Protein 3D9W (pdb70)

Radius of gyration: 33.36 Å; Cα contacts (8 Å, |Δi|>4): 2548; chains: 4; bounding box: 76×68×88 Å

Structure (mmCIF, N/CA/C/O backbone):
data_3D9W
#
_entry.id   3D9W
#
_cell.length_a   61.340
_cell.length_b   140.920
_cell.length_c   74.850
_cell.angle_alpha   90.000
_cell.angle_beta   101.830
_cell.angle_gamma   90.000
#
_symmetry.space_group_name_H-M   'P 1 21 1'
#
loop_
_entity.id
_entity.type
_entity.pdbx_description
1 polymer 'Putative acetyltransferase'
2 water water
#
loop_
_atom_site.group_PDB
_atom_site.id
_atom_site.type_symbol
_atom_site.label_atom_id
_atom_site.label_alt_id
_atom_site.label_comp_id
_atom_site.label_asym_id
_atom_site.label_entity_id
_atom_site.label_seq_id
_atom_site.pdbx_PDB_ins_code
_atom_site.Cartn_x
_atom_site.Cartn_y
_atom_site.Cartn_z
_atom_site.occupancy
_atom_site.B_iso_or_equiv
_atom_site.auth_seq_id
_atom_site.auth_comp_id
_atom_site.auth_asym_id
_atom_site.auth_atom_id
_atom_site.pdbx_PDB_model_num
ATOM 1 N N . PRO A 1 4 ? -25.226 -52.134 -9.102 1.00 44.41 4 PRO A N 1
ATOM 2 C CA . PRO A 1 4 ? -25.107 -51.661 -10.512 1.00 43.96 4 PRO A CA 1
ATOM 3 C C . PRO A 1 4 ? -25.138 -52.845 -11.468 1.00 43.48 4 PRO A C 1
ATOM 4 O O . PRO A 1 4 ? -25.243 -54.004 -11.045 1.00 44.14 4 PRO A O 1
ATOM 8 N N . ASP A 1 5 ? -25.034 -52.564 -12.759 1.00 42.41 5 ASP A N 1
ATOM 9 C CA . ASP A 1 5 ? -25.057 -53.645 -13.716 1.00 41.88 5 ASP A CA 1
ATOM 10 C C . ASP A 1 5 ? -23.800 -53.715 -14.570 1.00 41.21 5 ASP A C 1
ATOM 11 O O . ASP A 1 5 ? -23.536 -54.741 -15.209 1.00 42.51 5 ASP A O 1
ATOM 16 N N . ASP A 1 6 ? -23.022 -52.637 -14.597 1.00 38.77 6 ASP A N 1
ATOM 17 C CA . ASP A 1 6 ? -21.792 -52.656 -15.376 1.00 37.04 6 ASP A CA 1
ATOM 18 C C . ASP A 1 6 ? -20.987 -53.895 -14.940 1.00 35.08 6 ASP A C 1
ATOM 19 O O . ASP A 1 6 ? -20.806 -54.137 -13.742 1.00 36.10 6 ASP A O 1
ATOM 24 N N . PRO A 1 7 ? -20.504 -54.697 -15.905 1.00 32.59 7 PRO A N 1
ATOM 25 C CA . PRO A 1 7 ? -19.726 -55.906 -15.610 1.00 31.02 7 PRO A CA 1
ATOM 26 C C . PRO A 1 7 ? -18.531 -55.633 -14.705 1.00 30.11 7 PRO A C 1
ATOM 27 O O . PRO A 1 7 ? -17.948 -56.548 -14.127 1.00 29.07 7 PRO A O 1
ATOM 31 N N . ALA A 1 8 ? -18.177 -54.360 -14.589 1.00 29.04 8 ALA A N 1
ATOM 32 C CA . ALA A 1 8 ? -17.072 -53.955 -13.749 1.00 27.97 8 ALA A CA 1
ATOM 33 C C . ALA A 1 8 ? -17.380 -54.282 -12.287 1.00 27.71 8 ALA A C 1
ATOM 34 O O . ALA A 1 8 ? -16.478 -54.561 -11.494 1.00 29.26 8 ALA A O 1
ATOM 36 N N . TYR A 1 9 ? -18.654 -54.266 -11.925 1.00 26.54 9 TYR A N 1
ATOM 37 C CA . TYR A 1 9 ? -19.015 -54.537 -10.546 1.00 26.69 9 TYR A CA 1
ATOM 38 C C . TYR A 1 9 ? -19.267 -56.003 -10.255 1.00 26.35 9 TYR A C 1
ATOM 39 O O . TYR A 1 9 ? -19.738 -56.349 -9.167 1.00 25.32 9 TYR A O 1
ATOM 48 N N . HIS A 1 10 ? -18.945 -56.865 -11.210 1.00 26.32 10 HIS A N 1
ATOM 49 C CA . HIS A 1 10 ? -19.176 -58.293 -11.028 1.00 26.26 10 HIS A CA 1
ATOM 50 C C . HIS A 1 10 ? -17.918 -59.132 -11.219 1.00 25.90 10 HIS A C 1
ATOM 51 O O . HIS A 1 10 ? -16.811 -58.595 -11.201 1.00 26.80 10 HIS A O 1
ATOM 58 N N . TRP A 1 11 ? -18.057 -60.436 -11.418 1.00 25.07 11 TRP A N 1
ATOM 59 C CA . TRP A 1 11 ? -16.851 -61.243 -11.516 1.00 24.93 11 TRP A CA 1
ATOM 60 C C . TRP A 1 11 ? -16.600 -62.070 -12.763 1.00 26.19 11 TRP A C 1
ATOM 61 O O . TRP A 1 11 ? -16.009 -63.147 -12.681 1.00 25.15 11 TRP A O 1
ATOM 72 N N . ASN A 1 12 ? -17.032 -61.550 -13.912 1.00 26.82 12 ASN A N 1
ATOM 73 C CA . ASN A 1 12 ? -16.863 -62.224 -15.196 1.00 27.04 12 ASN A CA 1
ATOM 74 C C . ASN A 1 12 ? -17.107 -63.725 -15.135 1.00 26.97 12 ASN A C 1
ATOM 75 O O . ASN A 1 12 ? -16.268 -64.501 -15.589 1.00 28.30 12 ASN A O 1
ATOM 80 N N . GLY A 1 13 ? -18.244 -64.136 -14.581 1.00 26.00 13 GLY A N 1
ATOM 81 C CA . GLY A 1 13 ? -18.550 -65.552 -14.491 1.00 26.21 13 GLY A CA 1
ATOM 82 C C . GLY A 1 13 ? -18.688 -66.213 -15.855 1.00 27.15 13 GLY A C 1
ATOM 83 O O . GLY A 1 13 ? -18.386 -67.400 -16.025 1.00 26.94 13 GLY A O 1
ATOM 84 N N . ALA A 1 14 ? -19.142 -65.447 -16.841 1.00 27.30 14 ALA A N 1
ATOM 85 C CA . ALA A 1 14 ? -19.312 -65.980 -18.185 1.00 27.30 14 ALA A CA 1
ATOM 86 C C . ALA A 1 14 ? -18.038 -66.649 -18.687 1.00 28.11 14 ALA A C 1
ATOM 87 O O . ALA A 1 14 ? -18.052 -67.817 -19.069 1.00 30.97 14 ALA A O 1
ATOM 89 N N . GLU A 1 15 ? -16.937 -65.907 -18.673 1.00 27.46 15 GLU A N 1
ATOM 90 C CA . GLU A 1 15 ? -15.649 -66.401 -19.150 1.00 27.11 15 GLU A CA 1
ATOM 91 C C . GLU A 1 15 ? -15.104 -67.637 -18.456 1.00 26.44 15 GLU A C 1
ATOM 92 O O . GLU A 1 15 ? -14.025 -68.103 -18.807 1.00 26.66 15 GLU A O 1
ATOM 98 N N . LEU A 1 16 ? -15.836 -68.163 -17.478 1.00 26.42 16 LEU A N 1
ATOM 99 C CA . LEU A 1 16 ? -15.395 -69.344 -16.721 1.00 25.29 16 LEU A CA 1
ATOM 100 C C . LEU A 1 16 ? -15.901 -70.660 -17.291 1.00 25.33 16 LEU A C 1
ATOM 101 O O . LEU A 1 16 ? -17.058 -70.776 -17.690 1.00 26.04 16 LEU A O 1
ATOM 106 N N . ASP A 1 17 ? -15.029 -71.657 -17.342 1.00 26.21 17 ASP A N 1
ATOM 107 C CA . ASP A 1 17 ? -15.452 -72.967 -17.817 1.00 26.77 17 ASP A CA 1
ATOM 108 C C . ASP A 1 17 ? -15.922 -73.638 -16.537 1.00 26.73 17 ASP A C 1
ATOM 109 O O . ASP A 1 17 ? -15.148 -74.308 -15.854 1.00 26.51 17 ASP A O 1
ATOM 114 N N . LEU A 1 18 ? -17.192 -73.439 -16.208 1.00 26.30 18 LEU A N 1
ATOM 115 C CA . LEU A 1 18 ? -17.740 -73.985 -14.984 1.00 25.81 18 LEU A CA 1
ATOM 116 C C . LEU A 1 18 ? -17.446 -75.465 -14.786 1.00 26.48 18 LEU A C 1
ATOM 117 O O . LEU A 1 18 ? -17.074 -75.901 -13.688 1.00 27.11 18 LEU A O 1
ATOM 122 N N . ASP A 1 19 ? -17.593 -76.242 -15.845 1.00 26.22 19 ASP A N 1
ATOM 123 C CA . ASP A 1 19 ? -17.376 -77.678 -15.738 1.00 26.32 19 ASP A CA 1
ATOM 124 C C . ASP A 1 19 ? -15.919 -78.085 -15.549 1.00 24.31 19 ASP A C 1
ATOM 125 O O . ASP A 1 19 ? -15.621 -79.019 -14.812 1.00 22.07 19 ASP A O 1
ATOM 130 N N . ALA A 1 20 ? -15.005 -77.384 -16.198 1.00 22.54 20 ALA A N 1
ATOM 131 C CA . ALA A 1 20 ? -13.604 -77.706 -16.012 1.00 22.51 20 ALA A CA 1
ATOM 132 C C . ALA A 1 20 ? -13.302 -77.461 -14.531 1.00 23.42 20 ALA A C 1
ATOM 133 O O . ALA A 1 20 ? -12.758 -78.318 -13.839 1.00 24.16 20 ALA A O 1
ATOM 135 N N . TYR A 1 21 ? -13.684 -76.282 -14.052 1.00 22.55 21 TYR A N 1
ATOM 136 C CA . TYR A 1 21 ? -13.463 -75.891 -12.668 1.00 22.68 21 TYR A CA 1
ATOM 137 C C . TYR A 1 21 ? -14.059 -76.857 -11.641 1.00 23.41 21 TYR A C 1
ATOM 138 O O . TYR A 1 21 ? -13.338 -77.394 -10.796 1.00 23.90 21 TYR A O 1
ATOM 147 N N . LEU A 1 22 ? -15.370 -77.063 -11.698 1.00 22.95 22 LEU A N 1
ATOM 148 C CA . LEU A 1 22 ? -16.037 -77.951 -10.748 1.00 23.12 22 LEU A CA 1
ATOM 149 C C . LEU A 1 22 ? -15.431 -79.353 -10.756 1.00 23.44 22 LEU A C 1
ATOM 150 O O . LEU A 1 22 ? -15.364 -80.027 -9.716 1.00 22.36 22 LEU A O 1
ATOM 155 N N . ALA A 1 23 ? -14.977 -79.774 -11.933 1.00 22.50 23 ALA A N 1
ATOM 156 C CA . ALA A 1 23 ? -14.362 -81.081 -12.093 1.00 22.50 23 ALA A CA 1
ATOM 157 C C . ALA A 1 23 ? -13.012 -81.081 -11.404 1.00 22.32 23 ALA A C 1
ATOM 158 O O . ALA A 1 23 ? -12.634 -82.038 -10.740 1.00 22.80 23 ALA A O 1
ATOM 160 N N . ARG A 1 24 ? -12.293 -79.983 -11.556 1.00 23.15 24 ARG A N 1
ATOM 161 C CA . ARG A 1 24 ? -10.973 -79.859 -10.973 1.00 24.38 24 ARG A CA 1
ATOM 162 C C . ARG A 1 24 ? -10.952 -79.864 -9.445 1.00 24.85 24 ARG A C 1
ATOM 163 O O . ARG A 1 24 ? -10.019 -80.396 -8.851 1.00 25.16 24 ARG A O 1
ATOM 171 N N . ILE A 1 25 ? -11.958 -79.272 -8.804 1.00 24.83 25 ILE A N 1
ATOM 172 C CA . ILE A 1 25 ? -11.987 -79.242 -7.342 1.00 24.31 25 ILE A CA 1
ATOM 173 C C . ILE A 1 25 ? -12.755 -80.418 -6.781 1.00 24.95 25 ILE A C 1
ATOM 174 O O . ILE A 1 25 ? -12.725 -80.677 -5.580 1.00 25.47 25 ILE A O 1
ATOM 179 N N . GLY A 1 26 ? -13.453 -81.126 -7.660 1.00 25.66 26 GLY A N 1
ATOM 180 C CA . GLY A 1 26 ? -14.204 -82.293 -7.232 1.00 25.52 26 GLY A CA 1
ATOM 181 C C . GLY A 1 26 ? -15.597 -82.019 -6.708 1.00 25.97 26 GLY A C 1
ATOM 182 O O . GLY A 1 26 ? -16.077 -82.706 -5.810 1.00 25.73 26 GLY A O 1
ATOM 183 N N . PHE A 1 27 ? -16.260 -81.012 -7.256 1.00 26.76 27 PHE A N 1
ATOM 184 C CA . PHE A 1 27 ? -17.604 -80.716 -6.801 1.00 27.00 27 PHE A CA 1
ATOM 185 C C . PHE A 1 27 ? -18.511 -81.887 -7.183 1.00 27.53 27 PHE A C 1
ATOM 186 O O . PHE A 1 27 ? -18.263 -82.575 -8.171 1.00 28.16 27 PHE A O 1
ATOM 194 N N . ALA A 1 28 ? -19.561 -82.127 -6.411 1.00 27.42 28 ALA A N 1
ATOM 195 C CA . ALA A 1 28 ? -20.447 -83.230 -6.742 1.00 27.94 28 ALA A CA 1
ATOM 196 C C . ALA A 1 28 ? -21.885 -83.018 -6.279 1.00 28.14 28 ALA A C 1
ATOM 197 O O . ALA A 1 28 ? -22.727 -83.917 -6.394 1.00 28.21 28 ALA A O 1
ATOM 199 N N . GLY A 1 29 ? -22.170 -81.827 -5.768 1.00 27.93 29 GLY A N 1
ATOM 200 C CA . GLY A 1 29 ? -23.511 -81.546 -5.289 1.00 28.42 29 GLY A CA 1
ATOM 201 C C . GLY A 1 29 ? -24.414 -80.842 -6.285 1.00 29.17 29 GLY A C 1
ATOM 202 O O . GLY A 1 29 ? -24.065 -80.680 -7.453 1.00 28.56 29 GLY A O 1
ATOM 203 N N . GLU A 1 30 ? -25.587 -80.426 -5.809 1.00 30.66 30 GLU A N 1
ATOM 204 C CA . GLU A 1 30 ? -26.571 -79.728 -6.633 1.00 31.48 30 GLU A CA 1
ATOM 205 C C . GLU A 1 30 ? -26.046 -78.381 -7.100 1.00 30.78 30 GLU A C 1
ATOM 206 O O . GLU A 1 30 ? -25.538 -77.596 -6.295 1.00 30.02 30 GLU A O 1
ATOM 212 N N . ARG A 1 31 ? -26.202 -78.110 -8.396 1.00 30.55 31 ARG A N 1
ATOM 213 C CA . ARG A 1 31 ? -25.727 -76.864 -8.981 1.00 29.71 31 ARG A CA 1
ATOM 214 C C . ARG A 1 31 ? -26.612 -75.645 -8.805 1.00 30.35 31 ARG A C 1
ATOM 215 O O . ARG A 1 31 ? -26.965 -74.984 -9.776 1.00 31.37 31 ARG A O 1
ATOM 223 N N . ALA A 1 32 ? -26.956 -75.332 -7.564 1.00 31.49 32 ALA A N 1
ATOM 224 C CA . ALA A 1 32 ? -27.790 -74.173 -7.279 1.00 31.33 32 ALA A CA 1
ATOM 225 C C . ALA A 1 32 ? -27.133 -73.389 -6.152 1.00 31.70 32 ALA A C 1
ATOM 226 O O . ALA A 1 32 ? -26.269 -73.918 -5.437 1.00 31.64 32 ALA A O 1
ATOM 228 N N . PRO A 1 33 ? -27.534 -72.116 -5.978 1.00 31.05 33 PRO A N 1
ATOM 229 C CA . PRO A 1 33 ? -27.013 -71.217 -4.943 1.00 30.94 33 PRO A CA 1
ATOM 230 C C . PRO A 1 33 ? -27.535 -71.483 -3.533 1.00 31.21 33 PRO A C 1
ATOM 231 O O . PRO A 1 33 ? -28.084 -70.585 -2.890 1.00 31.66 33 PRO A O 1
ATOM 235 N N . THR A 1 34 ? -27.348 -72.709 -3.055 1.00 31.11 34 THR A N 1
ATOM 236 C CA . THR A 1 34 ? -27.793 -73.099 -1.721 1.00 31.55 34 THR A CA 1
ATOM 237 C C . THR A 1 34 ? -26.607 -73.145 -0.757 1.00 31.90 34 THR A C 1
ATOM 238 O O . THR A 1 34 ? -25.462 -73.375 -1.174 1.00 32.96 34 THR A O 1
ATOM 242 N N . LEU A 1 35 ? -26.876 -72.905 0.526 1.00 31.08 35 LEU A N 1
ATOM 243 C CA . LEU A 1 35 ? -25.820 -72.928 1.536 1.00 29.67 35 LEU A CA 1
ATOM 244 C C . LEU A 1 35 ? -25.093 -74.267 1.487 1.00 28.68 35 LEU A C 1
ATOM 245 O O . LEU A 1 35 ? -23.898 -74.337 1.787 1.00 28.73 35 LEU A O 1
ATOM 250 N N . ALA A 1 36 ? -25.818 -75.322 1.114 1.00 26.97 36 ALA A N 1
ATOM 251 C CA . ALA A 1 36 ? -25.235 -76.657 1.027 1.00 25.73 36 ALA A CA 1
ATOM 252 C C . ALA A 1 36 ? -24.143 -76.675 -0.035 1.00 25.81 36 ALA A C 1
ATOM 253 O O . ALA A 1 36 ? -23.077 -77.264 0.161 1.00 26.28 36 ALA A O 1
ATOM 255 N N . THR A 1 37 ? -24.412 -76.019 -1.157 1.00 25.43 37 THR A N 1
ATOM 256 C CA . THR A 1 37 ? -23.451 -75.936 -2.245 1.00 25.66 37 THR A CA 1
ATOM 257 C C . THR A 1 37 ? -22.249 -75.081 -1.833 1.00 25.54 37 THR A C 1
ATOM 258 O O . THR A 1 37 ? -21.097 -75.470 -2.038 1.00 25.08 37 THR A O 1
ATOM 262 N N . LEU A 1 38 ? -22.521 -73.917 -1.247 1.00 25.13 38 LEU A N 1
ATOM 263 C CA . LEU A 1 38 ? -21.448 -73.023 -0.822 1.00 22.53 38 LEU A CA 1
ATOM 264 C C . LEU A 1 38 ? -20.517 -73.714 0.149 1.00 21.95 38 LEU A C 1
ATOM 265 O O . LEU A 1 38 ? -19.307 -73.556 0.069 1.00 23.38 38 LEU A O 1
ATOM 270 N N . ARG A 1 39 ? -21.079 -74.480 1.072 1.00 22.04 39 ARG A N 1
ATOM 271 C CA . ARG A 1 39 ? -20.258 -75.186 2.043 1.00 22.85 39 ARG A CA 1
ATOM 272 C C . ARG A 1 39 ? -19.375 -76.233 1.380 1.00 22.74 39 ARG A C 1
ATOM 273 O O . ARG A 1 39 ? -18.349 -76.608 1.934 1.00 21.48 39 ARG A O 1
ATOM 281 N N . GLU A 1 40 ? -19.764 -76.700 0.193 1.00 23.35 40 GLU A N 1
ATOM 282 C CA . GLU A 1 40 ? -18.950 -77.696 -0.506 1.00 23.19 40 GLU A CA 1
ATOM 283 C C . GLU A 1 40 ? -17.969 -77.036 -1.463 1.00 21.77 40 GLU A C 1
ATOM 284 O O . GLU A 1 40 ? -16.856 -77.510 -1.647 1.00 19.88 40 GLU A O 1
ATOM 290 N N . LEU A 1 41 ? -18.392 -75.941 -2.077 1.00 21.85 41 LEU A N 1
ATOM 291 C CA . LEU A 1 41 ? -17.530 -75.225 -2.993 1.00 23.05 41 LEU A CA 1
ATOM 292 C C . LEU A 1 41 ? -16.276 -74.809 -2.240 1.00 23.13 41 LEU A C 1
ATOM 293 O O . LEU A 1 41 ? -15.159 -75.062 -2.688 1.00 24.23 41 LEU A O 1
ATOM 298 N N . VAL A 1 42 ? -16.468 -74.190 -1.080 1.00 22.10 42 VAL A N 1
ATOM 299 C CA . VAL A 1 42 ? -15.354 -73.737 -0.258 1.00 21.98 42 VAL A CA 1
ATOM 300 C C . VAL A 1 42 ? -14.420 -74.866 0.163 1.00 23.12 42 VAL A C 1
ATOM 301 O O . VAL A 1 42 ? -13.194 -74.736 0.121 1.00 23.24 42 VAL A O 1
ATOM 305 N N . TYR A 1 43 ? -15.009 -75.976 0.572 1.00 23.40 43 TYR A N 1
ATOM 306 C CA . TYR A 1 43 ? -14.247 -77.129 1.009 1.00 24.11 43 TYR A CA 1
ATOM 307 C C . TYR A 1 43 ? -13.407 -77.741 -0.120 1.00 24.39 43 TYR A C 1
ATOM 308 O O . TYR A 1 43 ? -12.200 -77.949 0.029 1.00 23.78 43 TYR A O 1
ATOM 317 N N . ARG A 1 44 ? -14.046 -78.019 -1.251 1.00 24.49 44 ARG A N 1
ATOM 318 C CA . ARG A 1 44 ? -13.361 -78.616 -2.394 1.00 24.52 44 ARG A CA 1
ATOM 319 C C . ARG A 1 44 ? -12.183 -77.777 -2.865 1.00 24.37 44 ARG A C 1
ATOM 320 O O . ARG A 1 44 ? -11.088 -78.295 -3.072 1.00 23.27 44 ARG A O 1
ATOM 328 N N . HIS A 1 45 ? -12.431 -76.479 -3.039 1.00 24.08 45 HIS A N 1
ATOM 329 C CA . HIS A 1 45 ? -11.420 -75.529 -3.503 1.00 23.52 45 HIS A CA 1
ATOM 330 C C . HIS A 1 45 ? -10.258 -75.395 -2.532 1.00 22.22 45 HIS A C 1
ATOM 331 O O . HIS A 1 45 ? -9.105 -75.570 -2.910 1.00 24.12 45 HIS A O 1
ATOM 338 N N . THR A 1 46 ? -10.553 -75.083 -1.281 1.00 20.80 46 THR A N 1
ATOM 339 C CA . THR A 1 46 ? -9.489 -74.919 -0.307 1.00 18.92 46 THR A CA 1
ATOM 340 C C . THR A 1 46 ? -8.647 -76.161 -0.123 1.00 18.52 46 THR A C 1
ATOM 341 O O . THR A 1 46 ? -7.478 -76.059 0.228 1.00 19.26 46 THR A O 1
ATOM 345 N N . THR A 1 47 ? -9.227 -77.335 -0.362 1.00 18.09 47 THR A N 1
ATOM 346 C CA . THR A 1 47 ? -8.478 -78.585 -0.183 1.00 17.41 47 THR A CA 1
ATOM 347 C C . THR A 1 47 ? -7.951 -79.183 -1.478 1.00 16.18 47 THR A C 1
ATOM 348 O O . THR A 1 47 ? -7.286 -80.217 -1.465 1.00 14.42 47 THR A O 1
ATOM 352 N N . ALA A 1 48 ? -8.236 -78.517 -2.591 1.00 15.72 48 ALA A N 1
ATOM 353 C CA . ALA A 1 48 ? -7.794 -78.991 -3.889 1.00 15.96 48 ALA A CA 1
ATOM 354 C C . ALA A 1 48 ? -6.703 -78.121 -4.512 1.00 18.41 48 ALA A C 1
ATOM 355 O O . ALA A 1 48 ? -5.688 -78.640 -4.987 1.00 18.79 48 ALA A O 1
ATOM 357 N N . ILE A 1 49 ? -6.906 -76.804 -4.500 1.00 18.34 49 ILE A N 1
ATOM 358 C CA . ILE A 1 49 ? -5.959 -75.872 -5.116 1.00 18.82 49 ILE A CA 1
ATOM 359 C C . ILE A 1 49 ? -4.735 -75.523 -4.272 1.00 19.06 49 ILE A C 1
ATOM 360 O O . ILE A 1 49 ? -4.873 -75.147 -3.112 1.00 19.96 49 ILE A O 1
ATOM 365 N N . PRO A 1 50 ? -3.519 -75.654 -4.841 1.00 18.05 50 PRO A N 1
ATOM 366 C CA . PRO A 1 50 ? -2.294 -75.328 -4.104 1.00 18.35 50 PRO A CA 1
ATOM 367 C C . PRO A 1 50 ? -2.121 -73.809 -3.927 1.00 18.56 50 PRO A C 1
ATOM 368 O O . PRO A 1 50 ? -2.739 -73.011 -4.629 1.00 19.12 50 PRO A O 1
ATOM 372 N N . PHE A 1 51 ? -1.280 -73.416 -2.983 1.00 18.00 51 PHE A N 1
ATOM 373 C CA . PHE A 1 51 ? -1.012 -72.006 -2.753 1.00 18.16 51 PHE A CA 1
ATOM 374 C C . PHE A 1 51 ? 0.451 -71.733 -3.105 1.00 19.05 51 PHE A C 1
ATOM 375 O O . PHE A 1 51 ? 1.342 -72.462 -2.680 1.00 19.07 51 PHE A O 1
ATOM 383 N N . GLU A 1 52 ? 0.705 -70.684 -3.879 1.00 19.54 52 GLU A N 1
ATOM 384 C CA . GLU A 1 52 ? 2.075 -70.389 -4.268 1.00 21.02 52 GLU A CA 1
ATOM 385 C C . GLU A 1 52 ? 2.267 -68.989 -4.816 1.00 21.44 52 GLU A C 1
ATOM 386 O O . GLU A 1 52 ? 1.330 -68.379 -5.326 1.00 21.14 52 GLU A O 1
ATOM 392 N N . ASN A 1 53 ? 3.504 -68.510 -4.722 1.00 21.58 53 ASN A N 1
ATOM 393 C CA . ASN A 1 53 ? 3.889 -67.188 -5.199 1.00 23.64 53 ASN A CA 1
ATOM 394 C C . ASN A 1 53 ? 5.045 -67.359 -6.169 1.00 25.47 53 ASN A C 1
ATOM 395 O O . ASN A 1 53 ? 5.812 -66.427 -6.405 1.00 26.90 53 ASN A O 1
ATOM 400 N N . LEU A 1 54 ? 5.159 -68.550 -6.744 1.00 26.81 54 LEU A N 1
ATOM 401 C CA . LEU A 1 54 ? 6.257 -68.845 -7.652 1.00 28.07 54 LEU A CA 1
ATOM 402 C C . LEU A 1 54 ? 6.465 -67.901 -8.844 1.00 29.45 54 LEU A C 1
ATOM 403 O O . LEU A 1 54 ? 7.607 -67.544 -9.148 1.00 30.94 54 LEU A O 1
ATOM 408 N N . GLU A 1 55 ? 5.397 -67.486 -9.520 1.00 29.09 55 GLU A N 1
ATOM 409 C CA . GLU A 1 55 ? 5.568 -66.580 -10.654 1.00 28.59 55 GLU A CA 1
ATOM 410 C C . GLU A 1 55 ? 6.306 -65.335 -10.218 1.00 28.08 55 GLU A C 1
ATOM 411 O O . GLU A 1 55 ? 7.251 -64.906 -10.876 1.00 27.57 55 GLU A O 1
ATOM 417 N N . ALA A 1 56 ? 5.866 -64.767 -9.098 1.00 27.34 56 ALA A N 1
ATOM 418 C CA . ALA A 1 56 ? 6.476 -63.565 -8.536 1.00 26.90 56 ALA A CA 1
ATOM 419 C C . ALA A 1 56 ? 7.955 -63.784 -8.187 1.00 25.66 56 ALA A C 1
ATOM 420 O O . ALA A 1 56 ? 8.786 -62.898 -8.376 1.00 26.06 56 ALA A O 1
ATOM 422 N N . VAL A 1 57 ? 8.282 -64.966 -7.684 1.00 24.00 57 VAL A N 1
ATOM 423 C CA . VAL A 1 57 ? 9.657 -65.260 -7.323 1.00 23.43 57 VAL A CA 1
ATOM 424 C C . VAL A 1 57 ? 10.508 -65.473 -8.557 1.00 24.28 57 VAL A C 1
ATOM 425 O O . VAL A 1 57 ? 11.721 -65.293 -8.524 1.00 25.21 57 VAL A O 1
ATOM 429 N N . LEU A 1 58 ? 9.875 -65.870 -9.650 1.00 23.76 58 LEU A N 1
ATOM 430 C CA . LEU A 1 58 ? 10.611 -66.100 -10.880 1.00 22.70 58 LEU A CA 1
ATOM 431 C C . LEU A 1 58 ? 10.736 -64.810 -11.685 1.00 22.73 58 LEU A C 1
ATOM 432 O O . LEU A 1 58 ? 11.225 -64.821 -12.812 1.00 21.56 58 LEU A O 1
ATOM 437 N N . GLY A 1 59 ? 10.298 -63.702 -11.090 1.00 23.20 59 GLY A N 1
ATOM 438 C CA . GLY A 1 59 ? 10.377 -62.413 -11.757 1.00 23.15 59 GLY A CA 1
ATOM 439 C C . GLY A 1 59 ? 9.287 -62.175 -12.784 1.00 22.96 59 GLY A C 1
ATOM 440 O O . GLY A 1 59 ? 9.288 -61.167 -13.494 1.00 22.27 59 GLY A O 1
ATOM 441 N N . ARG A 1 60 ? 8.347 -63.104 -12.859 1.00 23.21 60 ARG A N 1
ATOM 442 C CA . ARG A 1 60 ? 7.261 -62.989 -13.807 1.00 23.96 60 ARG A CA 1
ATOM 443 C C . ARG A 1 60 ? 6.017 -62.348 -13.185 1.00 25.58 60 ARG A C 1
ATOM 444 O O . ARG A 1 60 ? 5.854 -62.302 -11.964 1.00 24.69 60 ARG A O 1
ATOM 452 N N . PRO A 1 61 ? 5.132 -61.818 -14.034 1.00 27.12 61 PRO A N 1
ATOM 453 C CA . PRO A 1 61 ? 3.891 -61.165 -13.618 1.00 28.05 61 PRO A CA 1
ATOM 454 C C . PRO A 1 61 ? 2.792 -62.149 -13.226 1.00 28.46 61 PRO A C 1
ATOM 455 O O . PRO A 1 61 ? 2.790 -63.298 -13.668 1.00 28.91 61 PRO A O 1
ATOM 459 N N . VAL A 1 62 ? 1.861 -61.681 -12.400 1.00 28.12 62 VAL A N 1
ATOM 460 C CA . VAL A 1 62 ? 0.743 -62.497 -11.948 1.00 28.17 62 VAL A CA 1
ATOM 461 C C . VAL A 1 62 ? -0.512 -61.875 -12.525 1.00 27.67 62 VAL A C 1
ATOM 462 O O . VAL A 1 62 ? -0.904 -60.795 -12.107 1.00 28.29 62 VAL A O 1
ATOM 466 N N . ARG A 1 63 ? -1.148 -62.541 -13.480 1.00 27.96 63 ARG A N 1
ATOM 467 C CA . ARG A 1 63 ? -2.352 -61.976 -14.072 1.00 29.43 63 ARG A CA 1
ATOM 468 C C . ARG A 1 63 ? -3.647 -62.531 -13.473 1.00 28.57 63 ARG A C 1
ATOM 469 O O . ARG A 1 63 ? -3.744 -63.724 -13.163 1.00 27.59 63 ARG A O 1
ATOM 477 N N . LEU A 1 64 ? -4.636 -61.650 -13.312 1.00 26.98 64 LEU A N 1
ATOM 478 C CA . LEU A 1 64 ? -5.912 -62.035 -12.727 1.00 25.02 64 LEU A CA 1
ATOM 479 C C . LEU A 1 64 ? -7.071 -62.238 -13.699 1.00 24.49 64 LEU A C 1
ATOM 480 O O . LEU A 1 64 ? -8.214 -62.400 -13.266 1.00 24.68 64 LEU A O 1
ATOM 485 N N . ASP A 1 65 ? -6.803 -62.223 -15.002 1.00 23.10 65 ASP A N 1
ATOM 486 C CA . ASP A 1 65 ? -7.880 -62.467 -15.954 1.00 22.02 65 ASP A CA 1
ATOM 487 C C . ASP A 1 65 ? -8.203 -63.942 -15.848 1.00 22.31 65 ASP A C 1
ATOM 488 O O . ASP A 1 65 ? -7.327 -64.749 -15.570 1.00 21.57 65 ASP A O 1
ATOM 493 N N . LEU A 1 66 ? -9.463 -64.295 -16.058 1.00 24.61 66 LEU A N 1
ATOM 494 C CA . LEU A 1 66 ? -9.880 -65.686 -15.964 1.00 24.46 66 LEU A CA 1
ATOM 495 C C . LEU A 1 66 ? -9.142 -66.600 -16.928 1.00 23.45 66 LEU A C 1
ATOM 496 O O . LEU A 1 66 ? -8.914 -67.768 -16.633 1.00 24.48 66 LEU A O 1
ATOM 501 N N . ALA A 1 67 ? -8.765 -66.077 -18.082 1.00 23.13 67 ALA A N 1
ATOM 502 C CA . ALA A 1 67 ? -8.043 -66.890 -19.042 1.00 24.31 67 ALA A CA 1
ATOM 503 C C . ALA A 1 67 ? -6.857 -67.538 -18.336 1.00 25.29 67 ALA A C 1
ATOM 504 O O . ALA A 1 67 ? -6.796 -68.756 -18.196 1.00 27.32 67 ALA A O 1
ATOM 506 N N . THR A 1 68 ? -5.923 -66.720 -17.872 1.00 25.80 68 THR A N 1
ATOM 507 C CA . THR A 1 68 ? -4.753 -67.244 -17.190 1.00 26.38 68 THR A CA 1
ATOM 508 C C . THR A 1 68 ? -5.119 -68.066 -15.954 1.00 26.50 68 THR A C 1
ATOM 509 O O . THR A 1 68 ? -4.652 -69.197 -15.791 1.00 27.13 68 THR A O 1
ATOM 513 N N . LEU A 1 69 ? -5.955 -67.501 -15.086 1.00 26.13 69 LEU A N 1
ATOM 514 C CA . LEU A 1 69 ? -6.367 -68.191 -13.869 1.00 25.51 69 LEU A CA 1
ATOM 515 C C . LEU A 1 69 ? -6.854 -69.611 -14.130 1.00 27.09 69 LEU A C 1
ATOM 516 O O . LEU A 1 69 ? -6.661 -70.495 -13.297 1.00 29.42 69 LEU A O 1
ATOM 521 N N . GLN A 1 70 ? -7.487 -69.833 -15.278 1.00 26.01 70 GLN A N 1
ATOM 522 C CA . GLN A 1 70 ? -7.984 -71.159 -15.604 1.00 25.20 70 GLN A CA 1
ATOM 523 C C . GLN A 1 70 ? -6.917 -72.073 -16.181 1.00 24.63 70 GLN A C 1
ATOM 524 O O . GLN A 1 70 ? -6.922 -73.268 -15.915 1.00 25.07 70 GLN A O 1
ATOM 530 N N . ASP A 1 71 ? -6.005 -71.528 -16.975 1.00 24.65 71 ASP A N 1
ATOM 531 C CA . ASP A 1 71 ? -4.961 -72.368 -17.560 1.00 27.61 71 ASP A CA 1
ATOM 532 C C . ASP A 1 71 ? -3.925 -72.778 -16.511 1.00 27.12 71 ASP A C 1
ATOM 533 O O . ASP A 1 71 ? -3.264 -73.813 -16.642 1.00 27.47 71 ASP A O 1
ATOM 538 N N . LYS A 1 72 ? -3.810 -71.963 -15.465 1.00 26.29 72 LYS A N 1
ATOM 539 C CA . LYS A 1 72 ? -2.861 -72.187 -14.382 1.00 24.68 72 LYS A CA 1
ATOM 540 C C . LYS A 1 72 ? -3.429 -73.041 -13.241 1.00 25.26 72 LYS A C 1
ATOM 541 O O . LYS A 1 72 ? -2.846 -74.063 -12.864 1.00 25.60 72 LYS A O 1
ATOM 547 N N . LEU A 1 73 ? -4.578 -72.626 -12.710 1.00 24.53 73 LEU A N 1
ATOM 548 C CA . LEU A 1 73 ? -5.209 -73.320 -11.588 1.00 23.11 73 LEU A CA 1
ATOM 549 C C . LEU A 1 73 ? -6.127 -74.491 -11.907 1.00 23.84 73 LEU A C 1
ATOM 550 O O . LEU A 1 73 ? -6.348 -75.347 -11.049 1.00 23.99 73 LEU A O 1
ATOM 555 N N . VAL A 1 74 ? -6.667 -74.535 -13.123 1.00 24.17 74 VAL A N 1
ATOM 556 C CA . VAL A 1 74 ? -7.570 -75.620 -13.506 1.00 23.28 74 VAL A CA 1
ATOM 557 C C . VAL A 1 74 ? -6.955 -76.591 -14.507 1.00 23.05 74 VAL A C 1
ATOM 558 O O . VAL A 1 74 ? -7.290 -77.774 -14.503 1.00 23.71 74 VAL A O 1
ATOM 562 N N . HIS A 1 75 ? -6.052 -76.111 -15.355 1.00 22.57 75 HIS A N 1
ATOM 563 C CA . HIS A 1 75 ? -5.450 -76.986 -16.360 1.00 23.15 75 HIS A CA 1
ATOM 564 C C . HIS A 1 75 ? -3.969 -77.265 -16.199 1.00 22.33 75 HIS A C 1
ATOM 565 O O . HIS A 1 75 ? -3.342 -77.792 -17.114 1.00 23.64 75 HIS A O 1
ATOM 572 N N . SER A 1 76 ? -3.403 -76.906 -15.056 1.00 21.61 76 SER A N 1
ATOM 573 C CA . SER A 1 76 ? -1.989 -77.148 -14.816 1.00 22.48 76 SER A CA 1
ATOM 574 C C . SER A 1 76 ? -1.781 -77.490 -13.365 1.00 23.16 76 SER A C 1
ATOM 575 O O . SER A 1 76 ? -2.670 -77.294 -12.536 1.00 24.16 76 SER A O 1
ATOM 578 N N . ARG A 1 77 ? -0.599 -78.007 -13.059 1.00 23.84 77 ARG A N 1
ATOM 579 C CA . ARG A 1 77 ? -0.262 -78.356 -11.693 1.00 23.39 77 ARG A CA 1
ATOM 580 C C . ARG A 1 77 ? 0.425 -77.154 -11.115 1.00 22.83 77 ARG A C 1
ATOM 581 O O . ARG A 1 77 ? 1.631 -77.142 -10.920 1.00 22.30 77 ARG A O 1
ATOM 589 N N . ARG A 1 78 ? -0.367 -76.123 -10.870 1.00 22.34 78 ARG A N 1
ATOM 590 C CA . ARG A 1 78 ? 0.133 -74.886 -10.316 1.00 21.79 78 ARG A CA 1
ATOM 591 C C . ARG A 1 78 ? -0.965 -74.304 -9.462 1.00 22.96 78 ARG A C 1
ATOM 592 O O . ARG A 1 78 ? -2.142 -74.621 -9.647 1.00 23.59 78 ARG A O 1
ATOM 600 N N . GLY A 1 79 ? -0.572 -73.460 -8.519 1.00 23.89 79 GLY A N 1
ATOM 601 C CA . GLY A 1 79 ? -1.533 -72.830 -7.640 1.00 24.83 79 GLY A CA 1
ATOM 602 C C . GLY A 1 79 ? -1.418 -71.329 -7.786 1.00 25.54 79 GLY A C 1
ATOM 603 O O . GLY A 1 79 ? -0.864 -70.849 -8.771 1.00 26.62 79 GLY A O 1
ATOM 604 N N . GLY A 1 80 ? -1.950 -70.595 -6.812 1.00 26.04 80 GLY A N 1
ATOM 605 C CA . GLY A 1 80 ? -1.890 -69.145 -6.828 1.00 25.89 80 GLY A CA 1
ATOM 606 C C . GLY A 1 80 ? -2.106 -68.641 -5.417 1.00 26.00 80 GLY A C 1
ATOM 607 O O . GLY A 1 80 ? -2.304 -69.443 -4.510 1.00 26.25 80 GLY A O 1
ATOM 608 N N . TYR A 1 81 ? -2.046 -67.332 -5.204 1.00 26.03 81 TYR A N 1
ATOM 609 C CA . TYR A 1 81 ? -2.285 -66.824 -3.865 1.00 27.06 81 TYR A CA 1
ATOM 610 C C . TYR A 1 81 ? -3.692 -66.240 -3.748 1.00 27.24 81 TYR A C 1
ATOM 611 O O . TYR A 1 81 ? -4.532 -66.483 -4.612 1.00 26.95 81 TYR A O 1
ATOM 620 N N . CYS A 1 82 ? -3.950 -65.479 -2.689 1.00 27.76 82 CYS A N 1
ATOM 621 C CA . CYS A 1 82 ? -5.275 -64.917 -2.448 1.00 27.98 82 CYS A CA 1
ATOM 622 C C . CYS A 1 82 ? -6.061 -64.382 -3.653 1.00 26.60 82 CYS A C 1
ATOM 623 O O . CYS A 1 82 ? -7.139 -64.884 -3.964 1.00 25.98 82 CYS A O 1
ATOM 626 N N . TYR A 1 83 ? -5.536 -63.370 -4.331 1.00 25.54 83 TYR A N 1
ATOM 627 C CA . TYR A 1 83 ? -6.234 -62.789 -5.476 1.00 24.14 83 TYR A CA 1
ATOM 628 C C . TYR A 1 83 ? -6.547 -63.797 -6.583 1.00 23.04 83 TYR A C 1
ATOM 629 O O . TYR A 1 83 ? -7.661 -63.849 -7.093 1.00 22.35 83 TYR A O 1
ATOM 638 N N . GLU A 1 84 ? -5.557 -64.589 -6.960 1.00 21.96 84 GLU A N 1
ATOM 639 C CA . GLU A 1 84 ? -5.750 -65.580 -8.003 1.00 22.48 84 GLU A CA 1
ATOM 640 C C . GLU A 1 84 ? -6.866 -66.529 -7.594 1.00 21.98 84 GLU A C 1
ATOM 641 O O . GLU A 1 84 ? -7.786 -66.804 -8.361 1.00 21.66 84 GLU A O 1
ATOM 647 N N . ASN A 1 85 ? -6.779 -67.021 -6.366 1.00 22.50 85 ASN A N 1
ATOM 648 C CA . ASN A 1 85 ? -7.769 -67.944 -5.837 1.00 21.71 85 ASN A CA 1
ATOM 649 C C . ASN A 1 85 ? -9.160 -67.342 -5.709 1.00 22.43 85 ASN A C 1
ATOM 650 O O . ASN A 1 85 ? -10.138 -67.935 -6.156 1.00 23.95 85 ASN A O 1
ATOM 655 N N . ALA A 1 86 ? -9.256 -66.168 -5.099 1.00 21.79 86 ALA A N 1
ATOM 656 C CA . ALA A 1 86 ? -10.552 -65.531 -4.917 1.00 20.91 86 ALA A CA 1
ATOM 657 C C . ALA A 1 86 ? -11.195 -65.150 -6.245 1.00 20.82 86 ALA A C 1
ATOM 658 O O . ALA A 1 86 ? -12.410 -65.278 -6.415 1.00 20.64 86 ALA A O 1
ATOM 660 N N . GLY A 1 87 ? -10.372 -64.690 -7.183 1.00 20.60 87 GLY A N 1
ATOM 661 C CA . GLY A 1 87 ? -10.873 -64.284 -8.486 1.00 20.25 87 GLY A CA 1
ATOM 662 C C . GLY A 1 87 ? -11.568 -65.402 -9.233 1.00 20.35 87 GLY A C 1
ATOM 663 O O . GLY A 1 87 ? -12.592 -65.202 -9.897 1.00 19.47 87 GLY A O 1
ATOM 664 N N . LEU A 1 88 ? -11.001 -66.593 -9.118 1.00 20.63 88 LEU A N 1
ATOM 665 C CA . LEU A 1 88 ? -11.560 -67.759 -9.778 1.00 22.31 88 LEU A CA 1
ATOM 666 C C . LEU A 1 88 ? -12.811 -68.206 -9.038 1.00 22.02 88 LEU A C 1
ATOM 667 O O . LEU A 1 88 ? -13.841 -68.494 -9.653 1.00 21.98 88 LEU A O 1
ATOM 672 N N . PHE A 1 89 ? -12.718 -68.251 -7.712 1.00 21.44 89 PHE A N 1
ATOM 673 C CA . PHE A 1 89 ? -13.842 -68.666 -6.878 1.00 21.09 89 PHE A CA 1
ATOM 674 C C . PHE A 1 89 ? -15.044 -67.742 -7.062 1.00 20.38 89 PHE A C 1
ATOM 675 O O . PHE A 1 89 ? -16.185 -68.193 -7.080 1.00 19.41 89 PHE A O 1
ATOM 683 N N . ALA A 1 90 ? -14.790 -66.448 -7.205 1.00 20.62 90 ALA A N 1
ATOM 684 C CA . ALA A 1 90 ? -15.882 -65.498 -7.391 1.00 21.25 90 ALA A CA 1
ATOM 685 C C . ALA A 1 90 ? -16.643 -65.784 -8.694 1.00 21.25 90 ALA A C 1
ATOM 686 O O . ALA A 1 90 ? -17.877 -65.777 -8.720 1.00 20.97 90 ALA A O 1
ATOM 688 N N . ALA A 1 91 ? -15.898 -66.034 -9.768 1.00 20.04 91 ALA A N 1
ATOM 689 C CA . ALA A 1 91 ? -16.496 -66.339 -11.063 1.00 19.96 91 ALA A CA 1
ATOM 690 C C . ALA A 1 91 ? -17.454 -67.525 -10.943 1.00 20.43 91 ALA A C 1
ATOM 691 O O . ALA A 1 91 ? -18.587 -67.461 -11.413 1.00 21.72 91 ALA A O 1
ATOM 693 N N . ALA A 1 92 ? -17.002 -68.599 -10.304 1.00 19.55 92 ALA A N 1
ATOM 694 C CA . ALA A 1 92 ? -17.831 -69.780 -10.122 1.00 19.62 92 ALA A CA 1
ATOM 695 C C . ALA A 1 92 ? -19.074 -69.454 -9.304 1.00 20.70 92 ALA A C 1
ATOM 696 O O . ALA A 1 92 ? -20.190 -69.803 -9.684 1.00 20.37 92 ALA A O 1
ATOM 698 N N . LEU A 1 93 ? -18.871 -68.784 -8.175 1.00 22.46 93 LEU A N 1
ATOM 699 C CA . LEU A 1 93 ? -19.971 -68.400 -7.296 1.00 23.11 93 LEU A CA 1
ATOM 700 C C . LEU A 1 93 ? -21.041 -67.676 -8.086 1.00 23.84 93 LEU A C 1
ATOM 701 O O . LEU A 1 93 ? -22.210 -68.041 -8.040 1.00 25.29 93 LEU A O 1
ATOM 706 N N . GLU A 1 94 ? -20.632 -66.645 -8.812 1.00 24.66 94 GLU A N 1
ATOM 707 C CA . GLU A 1 94 ? -21.556 -65.863 -9.619 1.00 25.58 94 GLU A CA 1
ATOM 708 C C . GLU A 1 94 ? -22.316 -66.795 -10.562 1.00 26.12 94 GLU A C 1
ATOM 709 O O . GLU A 1 94 ? -23.551 -66.839 -10.572 1.00 25.14 94 GLU A O 1
ATOM 715 N N . ARG A 1 95 ? -21.556 -67.549 -11.347 1.00 25.58 95 ARG A N 1
ATOM 716 C CA . ARG A 1 95 ? -22.131 -68.490 -12.287 1.00 24.98 95 ARG A CA 1
ATOM 717 C C . ARG A 1 95 ? -23.265 -69.319 -11.698 1.00 24.17 95 ARG A C 1
ATOM 718 O O . ARG A 1 95 ? -24.307 -69.476 -12.326 1.00 22.40 95 ARG A O 1
ATOM 726 N N . LEU A 1 96 ? -23.062 -69.839 -10.490 1.00 23.98 96 LEU A N 1
ATOM 727 C CA . LEU A 1 96 ? -24.068 -70.665 -9.841 1.00 23.29 96 LEU A CA 1
ATOM 728 C C . LEU A 1 96 ? -25.243 -69.874 -9.273 1.00 24.06 96 LEU A C 1
ATOM 729 O O . LEU A 1 96 ? -26.124 -70.443 -8.630 1.00 24.32 96 LEU A O 1
ATOM 734 N N . GLY A 1 97 ? -25.263 -68.566 -9.517 1.00 24.24 97 GLY A N 1
ATOM 735 C CA . GLY A 1 97 ? -26.361 -67.744 -9.032 1.00 23.18 97 GLY A CA 1
ATOM 736 C C . GLY A 1 97 ? -26.229 -67.254 -7.602 1.00 23.02 97 GLY A C 1
ATOM 737 O O . GLY A 1 97 ? -27.223 -66.974 -6.935 1.00 24.12 97 GLY A O 1
ATOM 738 N N . PHE A 1 98 ? -25.001 -67.148 -7.123 1.00 22.06 98 PHE A N 1
ATOM 739 C CA . PHE A 1 98 ? -24.760 -66.673 -5.771 1.00 21.94 98 PHE A CA 1
ATOM 740 C C . PHE A 1 98 ? -24.650 -65.159 -5.740 1.00 21.87 98 PHE A C 1
ATOM 741 O O . PHE A 1 98 ? -24.422 -64.516 -6.765 1.00 21.09 98 PHE A O 1
ATOM 749 N N . GLY A 1 99 ? -24.817 -64.601 -4.547 1.00 22.44 99 GLY A N 1
ATOM 750 C CA . GLY A 1 99 ? -24.690 -63.169 -4.366 1.00 22.85 99 GLY A CA 1
ATOM 751 C C . GLY A 1 99 ? -23.245 -62.960 -3.975 1.00 23.51 99 GLY A C 1
ATOM 752 O O . GLY A 1 99 ? -22.817 -63.426 -2.917 1.00 23.35 99 GLY A O 1
ATOM 753 N N . VAL A 1 100 ? -22.487 -62.269 -4.821 1.00 23.88 100 VAL A N 1
ATOM 754 C CA . VAL A 1 100 ? -21.076 -62.047 -4.545 1.00 23.95 100 VAL A CA 1
ATOM 755 C C . VAL A 1 100 ? -20.649 -60.593 -4.525 1.00 24.29 100 VAL A C 1
ATOM 756 O O . VAL A 1 100 ? -20.898 -59.836 -5.466 1.00 24.70 100 VAL A O 1
ATOM 760 N N . THR A 1 101 ? -19.990 -60.229 -3.429 1.00 23.93 101 THR A N 1
ATOM 761 C CA . THR A 1 101 ? -19.496 -58.875 -3.201 1.00 23.36 101 THR A CA 1
ATOM 762 C C . THR A 1 101 ? -18.135 -59.036 -2.518 1.00 21.21 101 THR A C 1
ATOM 763 O O . THR A 1 101 ? -17.942 -59.949 -1.729 1.00 21.51 101 THR A O 1
ATOM 767 N N . GLY A 1 102 ? -17.185 -58.164 -2.817 1.00 20.89 102 GLY A N 1
ATOM 768 C CA . GLY A 1 102 ? -15.874 -58.334 -2.225 1.00 21.87 102 GLY A CA 1
ATOM 769 C C . GLY A 1 102 ? -15.455 -57.450 -1.078 1.00 21.73 102 GLY A C 1
ATOM 770 O O . GLY A 1 102 ? -16.007 -56.383 -0.855 1.00 22.40 102 GLY A O 1
ATOM 771 N N . HIS A 1 103 ? -14.456 -57.929 -0.347 1.00 21.89 103 HIS A N 1
ATOM 772 C CA . HIS A 1 103 ? -13.872 -57.223 0.790 1.00 21.95 103 HIS A CA 1
ATOM 773 C C . HIS A 1 103 ? -12.363 -57.454 0.770 1.00 21.35 103 HIS A C 1
ATOM 774 O O . HIS A 1 103 ? -11.863 -58.350 0.089 1.00 20.82 103 HIS A O 1
ATOM 781 N N . THR A 1 104 ? -11.640 -56.633 1.517 1.00 20.89 104 THR A N 1
ATOM 782 C CA . THR A 1 104 ? -10.196 -56.754 1.597 1.00 19.99 104 THR A CA 1
ATOM 783 C C . THR A 1 104 ? -9.786 -56.691 3.050 1.00 19.18 104 THR A C 1
ATOM 784 O O . THR A 1 104 ? -10.291 -55.880 3.821 1.00 18.38 104 THR A O 1
ATOM 788 N N . GLY A 1 105 ? -8.859 -57.556 3.423 1.00 19.36 105 GLY A N 1
ATOM 789 C CA . GLY A 1 105 ? -8.407 -57.571 4.791 1.00 18.57 105 GLY A CA 1
ATOM 790 C C . GLY A 1 105 ? -6.927 -57.306 4.904 1.00 18.77 105 GLY A C 1
ATOM 791 O O . GLY A 1 105 ? -6.203 -57.311 3.905 1.00 19.12 105 GLY A O 1
ATOM 792 N N . ARG A 1 106 ? -6.490 -57.059 6.136 1.00 18.68 106 ARG A N 1
ATOM 793 C CA . ARG A 1 106 ? -5.088 -56.808 6.444 1.00 16.83 106 ARG A CA 1
ATOM 794 C C . ARG A 1 106 ? -4.607 -57.988 7.274 1.00 17.07 106 ARG A C 1
ATOM 795 O O . ARG A 1 106 ? -5.084 -58.207 8.387 1.00 17.18 106 ARG A O 1
ATOM 803 N N . VAL A 1 107 ? -3.677 -58.760 6.737 1.00 16.73 107 VAL A N 1
ATOM 804 C CA . VAL A 1 107 ? -3.166 -59.876 7.494 1.00 18.07 107 VAL A CA 1
ATOM 805 C C . VAL A 1 107 ? -2.299 -59.305 8.602 1.00 19.98 107 VAL A C 1
ATOM 806 O O . VAL A 1 107 ? -1.610 -58.308 8.422 1.00 19.58 107 VAL A O 1
ATOM 810 N N . THR A 1 108 ? -2.355 -59.935 9.761 1.00 22.44 108 THR A N 1
ATOM 811 C CA . THR A 1 108 ? -1.591 -59.483 10.903 1.00 24.68 108 THR A CA 1
ATOM 812 C C . THR A 1 108 ? -0.793 -60.646 11.458 1.00 26.47 108 THR A C 1
ATOM 813 O O . THR A 1 108 ? 0.386 -60.507 11.767 1.00 27.40 108 THR A O 1
ATOM 817 N N . MET A 1 109 ? -1.443 -61.798 11.577 1.00 28.63 109 MET A N 1
ATOM 818 C CA . MET A 1 109 ? -0.786 -62.992 12.097 1.00 30.49 109 MET A CA 1
ATOM 819 C C . MET A 1 109 ? -0.011 -62.706 13.370 1.00 31.54 109 MET A C 1
ATOM 820 O O . MET A 1 109 ? 1.162 -63.044 13.473 1.00 32.72 109 MET A O 1
ATOM 825 N N . GLY A 1 110 ? -0.663 -62.072 14.333 1.00 32.32 110 GLY A N 1
ATOM 826 C CA . GLY A 1 110 ? 0.002 -61.779 15.586 1.00 34.36 110 GLY A CA 1
ATOM 827 C C . GLY A 1 110 ? 0.922 -60.575 15.550 1.00 35.81 110 GLY A C 1
ATOM 828 O O . GLY A 1 110 ? 1.257 -60.011 16.593 1.00 36.47 110 GLY A O 1
ATOM 829 N N . ALA A 1 111 ? 1.353 -60.177 14.362 1.00 36.81 111 ALA A N 1
ATOM 830 C CA . ALA A 1 111 ? 2.227 -59.016 14.265 1.00 37.98 111 ALA A CA 1
ATOM 831 C C . ALA A 1 111 ? 1.512 -57.760 14.799 1.00 38.12 111 ALA A C 1
ATOM 832 O O . ALA A 1 111 ? 0.474 -57.848 15.469 1.00 38.28 111 ALA A O 1
ATOM 834 N N . GLY A 1 112 ? 2.064 -56.593 14.497 1.00 37.28 112 GLY A N 1
ATOM 835 C CA . GLY A 1 112 ? 1.463 -55.365 14.973 1.00 36.70 112 GLY A CA 1
ATOM 836 C C . GLY A 1 112 ? 1.389 -54.368 13.845 1.00 37.45 112 GLY A C 1
ATOM 837 O O . GLY A 1 112 ? 1.145 -54.741 12.694 1.00 38.87 112 GLY A O 1
ATOM 838 N N . GLY A 1 113 ? 1.606 -53.097 14.160 1.00 36.66 113 GLY A N 1
ATOM 839 C CA . GLY A 1 113 ? 1.544 -52.075 13.134 1.00 35.43 113 GLY A CA 1
ATOM 840 C C . GLY A 1 113 ? 0.302 -52.211 12.268 1.00 34.11 113 GLY A C 1
ATOM 841 O O . GLY A 1 113 ? -0.716 -52.791 12.676 1.00 34.35 113 GLY A O 1
ATOM 842 N N . LEU A 1 114 ? 0.388 -51.679 11.060 1.00 31.45 114 LEU A N 1
ATOM 843 C CA . LEU A 1 114 ? -0.727 -51.729 10.140 1.00 30.17 114 LEU A CA 1
ATOM 844 C C . LEU A 1 114 ? -0.211 -52.247 8.803 1.00 29.71 114 LEU A C 1
ATOM 845 O O . LEU A 1 114 ? 0.540 -51.559 8.107 1.00 30.23 114 LEU A O 1
ATOM 850 N N . ARG A 1 115 ? -0.595 -53.468 8.450 1.00 29.63 115 ARG A N 1
ATOM 851 C CA . ARG A 1 115 ? -0.154 -54.040 7.193 1.00 29.11 115 ARG A CA 1
ATOM 852 C C . ARG A 1 115 ? -1.107 -53.657 6.076 1.00 28.04 115 ARG A C 1
ATOM 853 O O . ARG A 1 115 ? -2.219 -53.204 6.317 1.00 28.69 115 ARG A O 1
ATOM 861 N N . PRO A 1 116 ? -0.678 -53.831 4.830 1.00 26.07 116 PRO A N 1
ATOM 862 C CA . PRO A 1 116 ? -1.502 -53.499 3.669 1.00 25.52 116 PRO A CA 1
ATOM 863 C C . PRO A 1 116 ? -2.805 -54.281 3.597 1.00 26.03 116 PRO A C 1
ATOM 864 O O . PRO A 1 116 ? -2.870 -55.426 4.036 1.00 26.22 116 PRO A O 1
ATOM 868 N N . ALA A 1 117 ? -3.842 -53.663 3.041 1.00 25.94 117 ALA A N 1
ATOM 869 C CA . ALA A 1 117 ? -5.117 -54.353 2.870 1.00 25.80 117 ALA A CA 1
ATOM 870 C C . ALA A 1 117 ? -5.009 -54.988 1.483 1.00 25.07 117 ALA A C 1
ATOM 871 O O . ALA A 1 117 ? -5.422 -54.400 0.478 1.00 26.46 117 ALA A O 1
ATOM 873 N N . THR A 1 118 ? -4.436 -56.188 1.436 1.00 22.42 118 THR A N 1
ATOM 874 C CA . THR A 1 118 ? -4.233 -56.881 0.176 1.00 20.89 118 THR A CA 1
ATOM 875 C C . THR A 1 118 ? -4.637 -58.348 0.219 1.00 21.15 118 THR A C 1
ATOM 876 O O . THR A 1 118 ? -4.109 -59.173 -0.531 1.00 21.13 118 THR A O 1
ATOM 880 N N . HIS A 1 119 ? -5.577 -58.676 1.100 1.00 20.69 119 HIS A N 1
ATOM 881 C CA . HIS A 1 119 ? -6.037 -60.053 1.213 1.00 20.41 119 HIS A CA 1
ATOM 882 C C . HIS A 1 119 ? -7.499 -60.219 0.780 1.00 21.68 119 HIS A C 1
ATOM 883 O O . HIS A 1 119 ? -8.425 -59.883 1.521 1.00 22.20 119 HIS A O 1
ATOM 890 N N . ALA A 1 120 ? -7.688 -60.765 -0.418 1.00 20.79 120 ALA A N 1
ATOM 891 C CA . ALA A 1 120 ? -9.011 -60.959 -0.986 1.00 20.73 120 ALA A CA 1
ATOM 892 C C . ALA A 1 120 ? -9.959 -61.796 -0.135 1.00 20.91 120 ALA A C 1
ATOM 893 O O . ALA A 1 120 ? -9.621 -62.897 0.307 1.00 22.66 120 ALA A O 1
ATOM 895 N N . LEU A 1 121 ? -11.152 -61.261 0.092 1.00 19.96 121 LEU A N 1
ATOM 896 C CA . LEU A 1 121 ? -12.175 -61.951 0.868 1.00 20.18 121 LEU A CA 1
ATOM 897 C C . LEU A 1 121 ? -13.479 -61.829 0.114 1.00 19.91 121 LEU A C 1
ATOM 898 O O . LEU A 1 121 ? -13.682 -60.869 -0.624 1.00 20.92 121 LEU A O 1
ATOM 903 N N . LEU A 1 122 ? -14.361 -62.805 0.288 1.00 19.03 122 LEU A N 1
ATOM 904 C CA . LEU A 1 122 ? -15.644 -62.781 -0.391 1.00 18.63 122 LEU A CA 1
ATOM 905 C C . LEU A 1 122 ? -16.830 -62.850 0.577 1.00 19.47 122 LEU A C 1
ATOM 906 O O . LEU A 1 122 ? -16.918 -63.755 1.409 1.00 17.09 122 LEU A O 1
ATOM 911 N N . ARG A 1 123 ? -17.722 -61.865 0.464 1.00 21.12 123 ARG A N 1
ATOM 912 C CA . ARG A 1 123 ? -18.949 -61.768 1.264 1.00 22.95 123 ARG A CA 1
ATOM 913 C C . ARG A 1 123 ? -20.000 -62.421 0.355 1.00 24.24 123 ARG A C 1
ATOM 914 O O . ARG A 1 123 ? -20.315 -61.901 -0.725 1.00 24.14 123 ARG A O 1
ATOM 922 N N . VAL A 1 124 ? -20.539 -63.557 0.793 1.00 24.56 124 VAL A N 1
ATOM 923 C CA . VAL A 1 124 ? -21.498 -64.313 -0.012 1.00 25.63 124 VAL A CA 1
ATOM 924 C C . VAL A 1 124 ? -22.902 -64.487 0.581 1.00 26.09 124 VAL A C 1
ATOM 925 O O . VAL A 1 124 ? -23.067 -64.653 1.793 1.00 25.48 124 VAL A O 1
ATOM 929 N N . THR A 1 125 ? -23.907 -64.474 -0.295 1.00 27.00 125 THR A N 1
ATOM 930 C CA . THR A 1 125 ? -25.308 -64.642 0.105 1.00 26.75 125 THR A CA 1
ATOM 931 C C . THR A 1 125 ? -25.981 -65.772 -0.686 1.00 27.48 125 THR A C 1
ATOM 932 O O . THR A 1 125 ? -25.902 -65.810 -1.913 1.00 25.53 125 THR A O 1
ATOM 936 N N . THR A 1 126 ? -26.643 -66.688 0.019 1.00 29.09 126 THR A N 1
ATOM 937 C CA . THR A 1 126 ? -27.305 -67.800 -0.648 1.00 31.56 126 THR A CA 1
ATOM 938 C C . THR A 1 126 ? -28.762 -67.485 -0.948 1.00 33.48 126 THR A C 1
ATOM 939 O O . THR A 1 126 ? -29.247 -66.388 -0.662 1.00 33.57 126 THR A O 1
ATOM 943 N N . ALA A 1 127 ? -29.459 -68.463 -1.520 1.00 35.63 127 ALA A N 1
ATOM 944 C CA . ALA A 1 127 ? -30.860 -68.299 -1.894 1.00 38.01 127 ALA A CA 1
ATOM 945 C C . ALA A 1 127 ? -31.827 -68.858 -0.847 1.00 40.11 127 ALA A C 1
ATOM 946 O O . ALA A 1 127 ? -33.048 -68.810 -1.029 1.00 41.18 127 ALA A O 1
ATOM 948 N N . ASP A 1 128 ? -31.281 -69.371 0.252 1.00 41.35 128 ASP A N 1
ATOM 949 C CA . ASP A 1 128 ? -32.093 -69.954 1.310 1.00 41.66 128 ASP A CA 1
ATOM 950 C C . ASP A 1 128 ? -32.534 -68.918 2.338 1.00 41.51 128 ASP A C 1
ATOM 951 O O . ASP A 1 128 ? -33.639 -68.999 2.886 1.00 42.42 128 ASP A O 1
ATOM 956 N N . ASP A 1 129 ? -31.676 -67.942 2.604 1.00 40.51 129 ASP A N 1
ATOM 957 C CA . ASP A 1 129 ? -32.008 -66.921 3.582 1.00 39.46 129 ASP A CA 1
ATOM 958 C C . ASP A 1 129 ? -31.130 -65.688 3.435 1.00 37.97 129 ASP A C 1
ATOM 959 O O . ASP A 1 129 ? -30.368 -65.568 2.474 1.00 38.81 129 ASP A O 1
ATOM 964 N N . ASP A 1 130 ? -31.211 -64.789 4.409 1.00 36.12 130 ASP A N 1
ATOM 965 C CA . ASP A 1 130 ? -30.462 -63.544 4.354 1.00 34.02 130 ASP A CA 1
ATOM 966 C C . ASP A 1 130 ? -29.121 -63.552 5.076 1.00 31.58 130 ASP A C 1
ATOM 967 O O . ASP A 1 130 ? -28.498 -62.502 5.225 1.00 31.03 130 ASP A O 1
ATOM 972 N N . ARG A 1 131 ? -28.672 -64.716 5.529 1.00 28.96 131 ARG A N 1
ATOM 973 C CA . ARG A 1 131 ? -27.401 -64.784 6.240 1.00 27.01 131 ARG A CA 1
ATOM 974 C C . ARG A 1 131 ? -26.261 -64.447 5.317 1.00 26.03 131 ARG A C 1
ATOM 975 O O . ARG A 1 131 ? -26.300 -64.761 4.142 1.00 27.83 131 ARG A O 1
ATOM 983 N N . VAL A 1 132 ? -25.248 -63.793 5.863 1.00 25.27 132 VAL A N 1
ATOM 984 C CA . VAL A 1 132 ? -24.078 -63.386 5.100 1.00 24.29 132 VAL A CA 1
ATOM 985 C C . VAL A 1 132 ? -22.915 -64.333 5.370 1.00 24.43 132 VAL A C 1
ATOM 986 O O . VAL A 1 132 ? -22.558 -64.575 6.523 1.00 25.10 132 VAL A O 1
ATOM 990 N N . TRP A 1 133 ? -22.323 -64.871 4.311 1.00 24.05 133 TRP A N 1
ATOM 991 C CA . TRP A 1 133 ? -21.206 -65.782 4.483 1.00 24.89 133 TRP A CA 1
ATOM 992 C C . TRP A 1 133 ? -19.890 -65.248 3.942 1.00 25.94 133 TRP A C 1
ATOM 993 O O . TRP A 1 133 ? -19.828 -64.691 2.841 1.00 25.34 133 TRP A O 1
ATOM 1004 N N . MET A 1 134 ? -18.839 -65.416 4.741 1.00 26.28 134 MET A N 1
ATOM 1005 C CA . MET A 1 134 ? -17.505 -64.978 4.368 1.00 25.27 134 MET A CA 1
ATOM 1006 C C . MET A 1 134 ? -16.757 -66.162 3.800 1.00 25.57 134 MET A C 1
ATOM 1007 O O . MET A 1 134 ? -16.611 -67.181 4.466 1.00 26.54 134 MET A O 1
ATOM 1012 N N . CYS A 1 135 ? -16.302 -66.038 2.559 1.00 25.94 135 CYS A N 1
ATOM 1013 C CA . CYS A 1 135 ? -15.545 -67.114 1.927 1.00 25.50 135 CYS A CA 1
ATOM 1014 C C . CYS A 1 135 ? -14.090 -66.691 1.741 1.00 25.02 135 CYS A C 1
ATOM 1015 O O . CYS A 1 135 ? -13.771 -65.825 0.926 1.00 24.66 135 CYS A O 1
ATOM 1018 N N . ASP A 1 136 ? -13.217 -67.291 2.541 1.00 25.24 136 ASP A N 1
ATOM 1019 C CA . ASP A 1 136 ? -11.790 -67.014 2.471 1.00 24.49 136 ASP A CA 1
ATOM 1020 C C . ASP A 1 136 ? -11.155 -68.242 1.832 1.00 24.07 136 ASP A C 1
ATOM 1021 O O . ASP A 1 136 ? -10.692 -69.162 2.508 1.00 23.89 136 ASP A O 1
ATOM 1026 N N . VAL A 1 137 ? -11.152 -68.252 0.511 1.00 23.24 137 VAL A N 1
ATOM 1027 C CA . VAL A 1 137 ? -10.627 -69.384 -0.229 1.00 23.41 137 VAL A CA 1
ATOM 1028 C C . VAL A 1 137 ? -9.204 -69.218 -0.739 1.00 23.24 137 VAL A C 1
ATOM 1029 O O . VAL A 1 137 ? -8.673 -70.112 -1.397 1.00 23.89 137 VAL A O 1
ATOM 1033 N N . GLY A 1 138 ? -8.575 -68.092 -0.436 1.00 22.58 138 GLY A N 1
ATOM 1034 C CA . GLY A 1 138 ? -7.230 -67.890 -0.941 1.00 23.80 138 GLY A CA 1
ATOM 1035 C C . GLY A 1 138 ? -6.135 -67.693 0.087 1.00 25.08 138 GLY A C 1
ATOM 1036 O O . GLY A 1 138 ? -4.986 -67.427 -0.283 1.00 24.84 138 GLY A O 1
ATOM 1037 N N . PHE A 1 139 ? -6.474 -67.825 1.371 1.00 25.30 139 PHE A N 1
ATOM 1038 C CA . PHE A 1 139 ? -5.480 -67.635 2.419 1.00 24.85 139 PHE A CA 1
ATOM 1039 C C . PHE A 1 139 ? -4.412 -68.726 2.369 1.00 24.42 139 PHE A C 1
ATOM 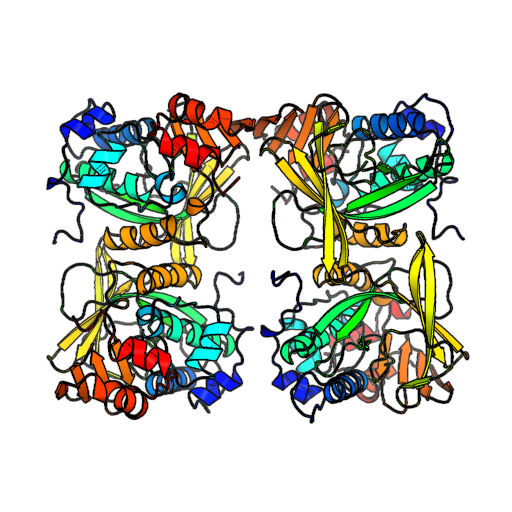1040 O O . PHE A 1 139 ? -3.244 -68.470 2.658 1.00 24.93 139 PHE A O 1
ATOM 1048 N N . GLY A 1 140 ? -4.817 -69.942 2.009 1.00 22.74 140 GLY A N 1
ATOM 1049 C CA . GLY A 1 140 ? -3.869 -71.033 1.936 1.00 21.55 140 GLY A CA 1
ATOM 1050 C C . GLY A 1 140 ? -4.013 -71.984 3.098 1.00 21.65 140 GLY A C 1
ATOM 1051 O O . GLY A 1 140 ? -3.435 -73.062 3.086 1.00 23.12 140 GLY A O 1
ATOM 1052 N N . ARG A 1 141 ? -4.784 -71.581 4.103 1.00 20.82 141 ARG A N 1
ATOM 1053 C CA . ARG A 1 141 ? -5.017 -72.399 5.285 1.00 19.69 141 ARG A CA 1
ATOM 1054 C C . ARG A 1 141 ? -6.508 -72.399 5.615 1.00 20.47 141 ARG A C 1
ATOM 1055 O O . ARG A 1 141 ? -6.904 -72.248 6.771 1.00 20.46 141 ARG A O 1
ATOM 1063 N N . GLY A 1 142 ? -7.335 -72.573 4.592 1.00 19.68 142 GLY A N 1
ATOM 1064 C CA . GLY A 1 142 ? -8.762 -72.572 4.811 1.00 18.40 142 GLY A CA 1
ATOM 1065 C C . GLY A 1 142 ? -9.179 -71.196 5.266 1.00 19.14 142 GLY A C 1
ATOM 1066 O O . GLY A 1 142 ? -8.485 -70.225 4.978 1.00 18.88 142 GLY A O 1
ATOM 1067 N N . PRO A 1 143 ? -10.298 -71.070 5.992 1.00 19.58 143 PRO A N 1
ATOM 1068 C CA . PRO A 1 143 ? -11.210 -72.131 6.424 1.00 18.99 143 PRO A CA 1
ATOM 1069 C C . PRO A 1 143 ? -11.792 -72.936 5.272 1.00 19.33 143 PRO A C 1
ATOM 1070 O O . PRO A 1 143 ? -12.088 -72.383 4.221 1.00 18.51 143 PRO A O 1
ATOM 1074 N N . LEU A 1 144 ? -11.966 -74.240 5.481 1.00 20.61 144 LEU A N 1
ATOM 1075 C CA . LEU A 1 144 ? -12.529 -75.113 4.446 1.00 20.67 144 LEU A CA 1
ATOM 1076 C C . LEU A 1 144 ? -14.061 -75.108 4.384 1.00 20.48 144 LEU A C 1
ATOM 1077 O O . LEU A 1 144 ? -14.664 -75.973 3.759 1.00 20.56 144 LEU A O 1
ATOM 1082 N N . ARG A 1 145 ? -14.669 -74.120 5.041 1.00 21.52 145 ARG A N 1
ATOM 1083 C CA . ARG A 1 145 ? -16.125 -73.919 5.064 1.00 21.48 145 ARG A CA 1
ATOM 1084 C C . ARG A 1 145 ? -16.281 -72.434 5.294 1.00 20.10 145 ARG A C 1
ATOM 1085 O O . ARG A 1 145 ? -15.466 -71.827 5.982 1.00 20.43 145 ARG A O 1
ATOM 1093 N N . PRO A 1 146 ? -17.319 -71.822 4.718 1.00 19.25 146 PRO A N 1
ATOM 1094 C CA . PRO A 1 146 ? -17.488 -70.387 4.929 1.00 19.03 146 PRO A CA 1
ATOM 1095 C C . PRO A 1 146 ? -17.909 -70.099 6.366 1.00 19.73 146 PRO A C 1
ATOM 1096 O O . PRO A 1 146 ? -18.533 -70.932 7.020 1.00 20.00 146 PRO A O 1
ATOM 1100 N N . TYR A 1 147 ? -17.541 -68.931 6.870 1.00 20.02 147 TYR A N 1
ATOM 1101 C CA . TYR A 1 147 ? -17.938 -68.558 8.213 1.00 20.19 147 TYR A CA 1
ATOM 1102 C C . TYR A 1 147 ? -18.910 -67.390 8.126 1.00 21.18 147 TYR A C 1
ATOM 1103 O O . TYR A 1 147 ? -18.698 -66.446 7.370 1.00 19.97 147 TYR A O 1
ATOM 1112 N N . GLU A 1 148 ? -19.993 -67.485 8.887 1.00 22.85 148 GLU A N 1
ATOM 1113 C CA . GLU A 1 148 ? -21.026 -66.460 8.893 1.00 25.27 148 GLU A CA 1
ATOM 1114 C C . GLU A 1 148 ? -20.486 -65.098 9.314 1.00 25.72 148 GLU A C 1
ATOM 1115 O O . GLU A 1 148 ? -19.648 -65.002 10.216 1.00 28.19 148 GLU A O 1
ATOM 1121 N N . LEU A 1 149 ? -20.964 -64.041 8.664 1.00 24.34 149 LEU A N 1
ATOM 1122 C CA . LEU A 1 149 ? -20.501 -62.696 8.987 1.00 23.31 149 LEU A CA 1
ATOM 1123 C C . LEU A 1 149 ? -21.208 -62.107 10.207 1.00 22.83 149 LEU A C 1
ATOM 1124 O O . LEU A 1 149 ? -21.914 -61.112 10.079 1.00 21.93 149 LEU A O 1
ATOM 1129 N N . ARG A 1 150 ? -21.020 -62.710 11.381 1.00 21.97 150 ARG A N 1
ATOM 1130 C CA . ARG A 1 150 ? -21.633 -62.202 12.612 1.00 22.97 150 ARG A CA 1
ATOM 1131 C C . ARG A 1 150 ? -20.710 -62.430 13.814 1.00 23.45 150 ARG A C 1
ATOM 1132 O O . ARG A 1 150 ? -19.877 -63.323 13.803 1.00 23.47 150 ARG A O 1
ATOM 1140 N N . PRO A 1 151 ? -20.863 -61.624 14.873 1.00 23.98 151 PRO A N 1
ATOM 1141 C CA . PRO A 1 151 ? -20.036 -61.749 16.074 1.00 24.07 151 PRO A CA 1
ATOM 1142 C C . PRO A 1 151 ? -20.016 -63.168 16.632 1.00 26.05 151 PRO A C 1
ATOM 1143 O O . PRO A 1 151 ? -21.067 -63.743 16.924 1.00 26.17 151 PRO A O 1
ATOM 1147 N N . GLN A 1 152 ? -18.815 -63.725 16.776 1.00 27.24 152 GLN A N 1
ATOM 1148 C CA . GLN A 1 152 ? -18.643 -65.073 17.308 1.00 27.95 152 GLN A CA 1
ATOM 1149 C C . GLN A 1 152 ? -17.346 -65.108 18.109 1.00 28.24 152 GLN A C 1
ATOM 1150 O O . GLN A 1 152 ? -16.361 -65.722 17.708 1.00 29.58 152 GLN A O 1
ATOM 1156 N N . PRO A 1 153 ? -17.330 -64.436 19.264 1.00 27.79 153 PRO A N 1
ATOM 1157 C CA . PRO A 1 153 ? -16.125 -64.413 20.094 1.00 27.14 153 PRO A CA 1
ATOM 1158 C C . PRO A 1 153 ? -15.737 -65.783 20.633 1.00 27.38 153 PRO A C 1
ATOM 1159 O O . PRO A 1 153 ? -14.562 -66.054 20.881 1.00 26.82 153 PRO A O 1
ATOM 1163 N N . ASP A 1 154 ? -16.729 -66.647 20.795 1.00 28.34 154 ASP A N 1
ATOM 1164 C CA . ASP A 1 154 ? -16.487 -67.979 21.322 1.00 30.37 154 ASP A CA 1
ATOM 1165 C C . ASP A 1 154 ? -15.960 -68.968 20.282 1.00 31.21 154 ASP A C 1
ATOM 1166 O O . ASP A 1 154 ? -16.479 -69.070 19.158 1.00 31.61 154 ASP A O 1
ATOM 1171 N N . GLU A 1 155 ? -14.918 -69.698 20.671 1.00 30.74 155 GLU A N 1
ATOM 1172 C CA . GLU A 1 155 ? -14.303 -70.694 19.802 1.00 30.01 155 GLU A CA 1
ATOM 1173 C C . GLU A 1 155 ? -15.326 -71.577 19.092 1.00 29.08 155 GLU A C 1
ATOM 1174 O O . GLU A 1 155 ? -16.093 -72.287 19.742 1.00 29.02 155 GLU A O 1
ATOM 1180 N N . PHE A 1 156 ? -15.348 -71.515 17.762 1.00 28.26 156 PHE A N 1
ATOM 1181 C CA . PHE A 1 156 ? -16.228 -72.374 16.973 1.00 25.96 156 PHE A CA 1
ATOM 1182 C C . PHE A 1 156 ? -15.339 -73.172 16.028 1.00 25.74 156 PHE A C 1
ATOM 1183 O O . PHE A 1 156 ? -14.143 -72.892 15.917 1.00 24.96 156 PHE A O 1
ATOM 1191 N N . THR A 1 157 ? -15.895 -74.170 15.352 1.00 24.82 157 THR A N 1
ATOM 1192 C CA . THR A 1 157 ? -15.065 -74.981 14.463 1.00 23.74 157 THR A CA 1
ATOM 1193 C C . THR A 1 157 ? -15.557 -75.126 13.032 1.00 23.62 157 THR A C 1
ATOM 1194 O O . THR A 1 157 ? -16.709 -75.469 12.797 1.00 25.76 157 THR A O 1
ATOM 1198 N N . LEU A 1 158 ? -14.666 -74.855 12.083 1.00 23.68 158 LEU A N 1
ATOM 1199 C CA . LEU A 1 158 ? -14.945 -75.002 10.658 1.00 23.05 158 LEU A CA 1
ATOM 1200 C C . LEU A 1 158 ? -14.116 -76.237 10.343 1.00 22.54 158 LEU A C 1
ATOM 1201 O O . LEU A 1 158 ? -12.896 -76.159 10.212 1.00 22.88 158 LEU A O 1
ATOM 1206 N N . GLY A 1 159 ? -14.785 -77.378 10.241 1.00 21.78 159 GLY A N 1
ATOM 1207 C CA . GLY A 1 159 ? -14.061 -78.608 10.042 1.00 22.77 159 GLY A CA 1
ATOM 1208 C C . GLY A 1 159 ? -13.505 -78.862 11.436 1.00 24.37 159 GLY A C 1
ATOM 1209 O O . GLY A 1 159 ? -14.239 -78.730 12.423 1.00 24.81 159 GLY A O 1
ATOM 1210 N N . ASP A 1 160 ? -12.220 -79.194 11.543 1.00 25.28 160 ASP A N 1
ATOM 1211 C CA . ASP A 1 160 ? -11.613 -79.435 12.851 1.00 25.37 160 ASP A CA 1
ATOM 1212 C C . ASP A 1 160 ? -10.692 -78.309 13.270 1.00 26.25 160 ASP A C 1
ATOM 1213 O O . ASP A 1 160 ? -9.934 -78.446 14.239 1.00 26.48 160 ASP A O 1
ATOM 1218 N N . TRP A 1 161 ? -10.761 -77.200 12.542 1.00 25.66 161 TRP A N 1
ATOM 1219 C CA . TRP A 1 161 ? -9.929 -76.048 12.842 1.00 25.28 161 TRP A CA 1
ATOM 1220 C C . TRP A 1 161 ? -10.748 -75.082 13.683 1.00 25.19 161 TRP A C 1
ATOM 1221 O O . TRP A 1 161 ? -11.908 -74.837 13.381 1.00 25.34 161 TRP A O 1
ATOM 1232 N N . ARG A 1 162 ? -10.139 -74.553 14.740 1.00 24.63 162 ARG A N 1
ATOM 1233 C CA . ARG A 1 162 ? -10.815 -73.650 15.664 1.00 24.65 162 ARG A CA 1
ATOM 1234 C C . ARG A 1 162 ? -10.615 -72.168 15.344 1.00 24.94 162 ARG A C 1
ATOM 1235 O O . ARG A 1 162 ? -9.498 -71.731 15.064 1.00 26.00 162 ARG A O 1
ATOM 1243 N N . PHE A 1 163 ? -11.710 -71.406 15.409 1.00 23.51 163 PHE A N 1
ATOM 1244 C CA . PHE A 1 163 ? -11.708 -69.974 15.120 1.00 23.14 163 PHE A CA 1
ATOM 1245 C C . PHE A 1 163 ? -12.557 -69.155 16.095 1.00 25.30 163 PHE A C 1
ATOM 1246 O O . PHE A 1 163 ? -13.212 -69.692 16.996 1.00 25.57 163 PHE A O 1
ATOM 1254 N N . ARG A 1 164 ? -12.538 -67.841 15.863 1.00 26.17 164 ARG A N 1
ATOM 1255 C CA . ARG A 1 164 ? -13.271 -66.837 16.634 1.00 27.24 164 ARG A CA 1
ATOM 1256 C C . ARG A 1 164 ? -13.433 -65.616 15.740 1.00 25.77 164 ARG A C 1
ATOM 1257 O O . ARG A 1 164 ? -12.447 -65.057 15.271 1.00 25.36 164 ARG A O 1
ATOM 1265 N N . LEU A 1 165 ? -14.672 -65.215 15.491 1.00 25.06 165 LEU A N 1
ATOM 1266 C CA . LEU A 1 165 ? -14.921 -64.036 14.679 1.00 24.51 165 LEU A CA 1
ATOM 1267 C C . LEU A 1 165 ? -15.235 -62.927 15.673 1.00 25.49 165 LEU A C 1
ATOM 1268 O O . LEU A 1 165 ? -16.095 -63.077 16.548 1.00 25.16 165 LEU A O 1
ATOM 1273 N N . GLU A 1 166 ? -14.539 -61.811 15.532 1.00 25.62 166 GLU A N 1
ATOM 1274 C CA . GLU A 1 166 ? -14.722 -60.698 16.438 1.00 26.59 166 GLU A CA 1
ATOM 1275 C C . GLU A 1 166 ? -15.100 -59.426 15.693 1.00 26.88 166 GLU A C 1
ATOM 1276 O O . GLU A 1 166 ? -14.565 -59.161 14.619 1.00 26.52 166 GLU A O 1
ATOM 1282 N N . ARG A 1 167 ? -16.036 -58.657 16.251 1.00 27.08 167 ARG A N 1
ATOM 1283 C CA . ARG A 1 167 ? -16.452 -57.399 15.634 1.00 27.90 167 ARG A CA 1
ATOM 1284 C C . ARG A 1 167 ? -16.026 -56.223 16.504 1.00 28.34 167 ARG A C 1
ATOM 1285 O O . ARG A 1 167 ? -16.528 -56.038 17.608 1.00 28.19 167 ARG A O 1
ATOM 1293 N N . ARG A 1 168 ? -15.090 -55.433 16.001 1.00 29.21 168 ARG A N 1
ATOM 1294 C CA . ARG A 1 168 ? -14.602 -54.283 16.733 1.00 29.59 168 ARG A CA 1
ATOM 1295 C C . ARG A 1 168 ? -15.008 -53.016 16.003 1.00 29.26 168 ARG A C 1
ATOM 1296 O O . ARG A 1 168 ? -15.740 -53.061 15.007 1.00 30.11 168 ARG A O 1
ATOM 1304 N N . THR A 1 169 ? -14.521 -51.887 16.508 1.00 27.77 169 THR A N 1
ATOM 1305 C CA . THR A 1 169 ? -14.789 -50.597 15.904 1.00 26.77 169 THR A CA 1
ATOM 1306 C C . THR A 1 169 ? -13.446 -49.941 15.597 1.00 27.82 169 THR A C 1
ATOM 1307 O O . THR A 1 169 ? -12.577 -49.842 16.469 1.00 26.99 169 THR A O 1
ATOM 1311 N N . GLY A 1 170 ? -13.281 -49.505 14.351 1.00 27.90 170 GLY A N 1
ATOM 1312 C CA . GLY A 1 170 ? -12.052 -48.850 13.944 1.00 26.84 170 GLY A CA 1
ATOM 1313 C C . GLY A 1 170 ? -12.265 -47.354 13.928 1.00 26.70 170 GLY A C 1
ATOM 1314 O O . GLY A 1 170 ? -13.181 -46.851 14.573 1.00 28.27 170 GLY A O 1
ATOM 1315 N N . GLU A 1 171 ? -11.432 -46.630 13.197 1.00 25.94 171 GLU A N 1
ATOM 1316 C CA . GLU A 1 171 ? -11.583 -45.190 13.134 1.00 25.33 171 GLU A CA 1
ATOM 1317 C C . GLU A 1 171 ? -12.947 -44.844 12.530 1.00 24.45 171 GLU A C 1
ATOM 1318 O O . GLU A 1 171 ? -13.465 -45.571 11.680 1.00 24.85 171 GLU A O 1
ATOM 1324 N N . LEU A 1 172 ? -13.541 -43.753 13.005 1.00 23.91 172 LEU A N 1
ATOM 1325 C CA . LEU A 1 172 ? -14.831 -43.277 12.505 1.00 22.43 172 LEU A CA 1
ATOM 1326 C C . LEU A 1 172 ? -16.054 -44.118 12.863 1.00 22.02 172 LEU A C 1
ATOM 1327 O O . LEU A 1 172 ? -17.123 -43.922 12.294 1.00 22.16 172 LEU A O 1
ATOM 1332 N N . GLY A 1 173 ? -15.898 -45.043 13.806 1.00 23.18 173 GLY A N 1
ATOM 1333 C CA . GLY A 1 173 ? -17.012 -45.884 14.213 1.00 24.78 173 GLY A CA 1
ATOM 1334 C C . GLY A 1 173 ? -17.356 -46.891 13.134 1.00 26.72 173 GLY A C 1
ATOM 1335 O O . GLY A 1 173 ? -18.513 -47.260 12.927 1.00 27.15 173 GLY A O 1
ATOM 1336 N N . THR A 1 174 ? -16.324 -47.336 12.436 1.00 27.24 174 THR A N 1
ATOM 1337 C CA . THR A 1 174 ? -16.481 -48.292 11.365 1.00 27.72 174 THR A CA 1
ATOM 1338 C C . THR A 1 174 ? -16.275 -49.704 11.880 1.00 27.39 174 THR A C 1
ATOM 1339 O O . THR A 1 174 ? -15.623 -49.913 12.900 1.00 27.80 174 THR A O 1
ATOM 1343 N N . ASP A 1 175 ? -16.831 -50.674 11.169 1.00 27.22 175 ASP A N 1
ATOM 1344 C CA . ASP A 1 175 ? -16.678 -52.069 11.547 1.00 27.50 175 ASP A CA 1
ATOM 1345 C C . ASP A 1 175 ? -15.261 -52.553 11.277 1.00 28.35 175 ASP A C 1
ATOM 1346 O O . ASP A 1 175 ? -14.693 -52.282 10.212 1.00 29.24 175 ASP A O 1
ATOM 1351 N N . LEU A 1 176 ? -14.689 -53.258 12.245 1.00 27.17 176 LEU A N 1
ATOM 1352 C CA . LEU A 1 176 ? -13.365 -53.825 12.072 1.00 26.37 176 LEU A CA 1
ATOM 1353 C C . LEU A 1 176 ? -13.456 -55.270 12.538 1.00 26.10 176 LEU A C 1
ATOM 1354 O O . LEU A 1 176 ? -13.499 -55.544 13.734 1.00 27.28 176 LEU A O 1
ATOM 1359 N N . TRP A 1 177 ? -13.510 -56.197 11.590 1.00 24.79 177 TRP A N 1
ATOM 1360 C CA . TRP A 1 177 ? -13.615 -57.600 11.942 1.00 23.39 177 TRP A CA 1
ATOM 1361 C C . TRP A 1 177 ? -12.253 -58.237 12.127 1.00 23.05 177 TRP A C 1
ATOM 1362 O O . TRP A 1 177 ? -11.287 -57.870 11.457 1.00 23.00 177 TRP A O 1
ATOM 1373 N N . VAL A 1 178 ? -12.187 -59.201 13.040 1.00 22.44 178 VAL A N 1
ATOM 1374 C CA . VAL A 1 178 ? -10.950 -59.911 13.319 1.00 21.27 178 VAL A CA 1
ATOM 1375 C C . VAL A 1 178 ? -11.221 -61.406 13.427 1.00 22.03 178 VAL A C 1
ATOM 1376 O O . VAL A 1 178 ? -11.955 -61.852 14.309 1.00 23.59 178 VAL A O 1
ATOM 1380 N N . LEU A 1 179 ? -10.638 -62.178 12.520 1.00 21.25 179 LEU A N 1
ATOM 1381 C CA . LEU A 1 179 ? -10.798 -63.621 12.552 1.00 19.66 179 LEU A CA 1
ATOM 1382 C C . LEU A 1 179 ? -9.614 -64.181 13.333 1.00 19.54 179 LEU A C 1
ATOM 1383 O O . LEU A 1 179 ? -8.471 -63.821 13.064 1.00 19.44 179 LEU A O 1
ATOM 1388 N N . HIS A 1 180 ? -9.887 -65.051 14.301 1.00 19.40 180 HIS A N 1
ATOM 1389 C CA . HIS A 1 180 ? -8.830 -65.647 15.119 1.00 20.21 180 HIS A CA 1
ATOM 1390 C C . HIS A 1 180 ? -8.690 -67.131 14.816 1.00 20.33 180 HIS A C 1
ATOM 1391 O O . HIS A 1 180 ? -9.674 -67.843 14.787 1.00 21.77 180 HIS A O 1
ATOM 1398 N N . GLN A 1 181 ? -7.469 -67.605 14.604 1.00 21.04 181 GLN A N 1
ATOM 1399 C CA . GLN A 1 181 ? -7.257 -69.018 14.322 1.00 20.87 181 GLN A CA 1
ATOM 1400 C C . GLN A 1 181 ? -6.351 -69.600 15.387 1.00 21.58 181 GLN A C 1
ATOM 1401 O O . GLN A 1 181 ? -5.525 -68.885 15.938 1.00 22.03 181 GLN A O 1
ATOM 1407 N N . PHE A 1 182 ? -6.513 -70.891 15.678 1.00 23.51 182 PHE A N 1
ATOM 1408 C CA . PHE A 1 182 ? -5.679 -71.580 16.665 1.00 24.27 182 PHE A CA 1
ATOM 1409 C C . PHE A 1 182 ? -4.608 -72.347 15.901 1.00 25.63 182 PHE A C 1
ATOM 1410 O O . PHE A 1 182 ? -4.920 -73.079 14.965 1.00 26.29 182 PHE A O 1
ATOM 1418 N N . GLY A 1 183 ? -3.347 -72.182 16.294 1.00 26.98 183 GLY A N 1
ATOM 1419 C CA . GLY A 1 183 ? -2.268 -72.856 15.594 1.00 27.55 183 GLY A CA 1
ATOM 1420 C C . GLY A 1 183 ? -0.955 -73.015 16.343 1.00 28.59 183 GLY A C 1
ATOM 1421 O O . GLY A 1 183 ? -0.898 -72.872 17.562 1.00 28.77 183 GLY A O 1
ATOM 1422 N N . ARG A 1 184 ? 0.103 -73.309 15.591 1.00 28.88 184 ARG A N 1
ATOM 1423 C CA . ARG A 1 184 ? 1.442 -73.539 16.134 1.00 29.83 184 ARG A CA 1
ATOM 1424 C C . ARG A 1 184 ? 1.845 -72.720 17.350 1.00 29.32 184 ARG A C 1
ATOM 1425 O O . ARG A 1 184 ? 2.607 -73.203 18.195 1.00 28.79 184 ARG A O 1
ATOM 14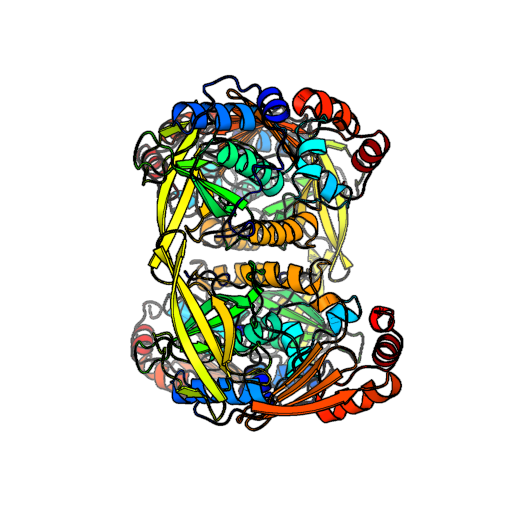33 N N . ASP A 1 185 ? 1.357 -71.484 17.436 1.00 29.52 185 ASP A N 1
ATOM 1434 C CA . ASP A 1 185 ? 1.688 -70.623 18.574 1.00 28.61 185 ASP A CA 1
ATOM 1435 C C . ASP A 1 185 ? 0.465 -70.276 19.417 1.00 25.79 185 ASP A C 1
ATOM 1436 O O . ASP A 1 185 ? 0.424 -69.230 20.056 1.00 25.07 185 ASP A O 1
ATOM 1441 N N . GLY A 1 186 ? -0.518 -71.165 19.424 1.00 23.66 186 GLY A N 1
ATOM 1442 C CA . GLY A 1 186 ? -1.719 -70.922 20.193 1.00 24.09 186 GLY A CA 1
ATOM 1443 C C . GLY A 1 186 ? -2.673 -70.042 19.419 1.00 23.03 186 GLY A C 1
ATOM 1444 O O . GLY A 1 186 ? -2.577 -69.951 18.200 1.00 22.97 186 GLY A O 1
ATOM 1445 N N . TRP A 1 187 ? -3.604 -69.397 20.112 1.00 23.29 187 TRP A N 1
ATOM 1446 C CA . TRP A 1 187 ? -4.534 -68.523 19.426 1.00 24.20 187 TRP A CA 1
ATOM 1447 C C . TRP A 1 187 ? -3.798 -67.345 18.819 1.00 24.70 187 TRP A C 1
ATOM 1448 O O . TRP A 1 187 ? -2.696 -66.989 19.232 1.00 25.43 187 TRP A O 1
ATOM 1459 N N . VAL A 1 188 ? -4.410 -66.732 17.823 1.00 24.48 188 VAL A N 1
ATOM 1460 C CA . VAL A 1 188 ? -3.789 -65.597 17.191 1.00 23.86 188 VAL A CA 1
ATOM 1461 C C . VAL A 1 188 ? -4.761 -64.961 16.213 1.00 24.22 188 VAL A C 1
ATOM 1462 O O . VAL A 1 188 ? -5.704 -65.602 15.730 1.00 22.94 188 VAL A O 1
ATOM 1466 N N . ASP A 1 189 ? -4.533 -63.680 15.952 1.00 23.49 189 ASP A N 1
ATOM 1467 C CA . ASP A 1 189 ? -5.343 -62.930 15.022 1.00 23.44 189 ASP A CA 1
ATOM 1468 C C . ASP A 1 189 ? -4.763 -63.165 13.626 1.00 23.56 189 ASP A C 1
ATOM 1469 O O . ASP A 1 189 ? -3.608 -62.838 13.347 1.00 22.20 189 ASP A O 1
ATOM 1474 N N . ARG A 1 190 ? -5.556 -63.776 12.759 1.00 23.25 190 ARG A N 1
ATOM 1475 C CA . ARG A 1 190 ? -5.091 -64.029 11.414 1.00 23.49 190 ARG A CA 1
ATOM 1476 C C . ARG A 1 190 ? -5.047 -62.682 10.705 1.00 23.24 190 ARG A C 1
ATOM 1477 O O . ARG A 1 190 ? -3.973 -62.186 10.372 1.00 25.83 190 ARG A O 1
ATOM 1485 N N . TYR A 1 191 ? -6.210 -62.074 10.508 1.00 21.20 191 TYR A N 1
ATOM 1486 C CA . TYR A 1 191 ? -6.285 -60.798 9.823 1.00 19.61 191 TYR A CA 1
ATOM 1487 C C . TYR A 1 191 ? -7.457 -59.954 10.281 1.00 19.08 191 TYR A C 1
ATOM 1488 O O . TYR A 1 191 ? -8.236 -60.362 11.128 1.00 18.52 191 TYR A O 1
ATOM 1497 N N . THR A 1 192 ? -7.577 -58.768 9.708 1.00 18.94 192 THR A N 1
ATOM 1498 C CA . THR A 1 192 ? -8.689 -57.888 10.021 1.00 19.88 192 THR A CA 1
ATOM 1499 C C . THR A 1 192 ? -9.267 -57.401 8.692 1.00 19.93 192 THR A C 1
ATOM 1500 O O . THR A 1 192 ? -8.559 -57.351 7.691 1.00 18.09 192 THR A O 1
ATOM 1504 N N . PHE A 1 193 ? -10.551 -57.057 8.673 1.00 19.89 193 PHE A N 1
ATOM 1505 C CA . PHE A 1 193 ? -11.160 -56.553 7.447 1.00 18.89 193 PHE A CA 1
ATOM 1506 C C . PHE A 1 193 ? -12.365 -55.665 7.699 1.00 18.91 193 PHE A C 1
ATOM 1507 O O . PHE A 1 193 ? -13.009 -55.753 8.745 1.00 18.39 193 PHE A O 1
ATOM 1515 N N . THR A 1 194 ? -12.652 -54.801 6.733 1.00 18.88 194 THR A N 1
ATOM 1516 C CA . THR A 1 194 ? -13.785 -53.899 6.818 1.00 19.22 194 THR A CA 1
ATOM 1517 C C . THR A 1 194 ? -14.845 -54.416 5.867 1.00 20.25 194 THR A C 1
ATOM 1518 O O . THR A 1 194 ? -14.620 -55.390 5.157 1.00 20.83 194 THR A O 1
ATOM 1522 N N . THR A 1 195 ? -16.002 -53.772 5.846 1.00 21.12 195 THR A N 1
ATOM 1523 C CA . THR A 1 195 ? -17.056 -54.223 4.962 1.00 22.38 195 THR A CA 1
ATOM 1524 C C . THR A 1 195 ? -17.193 -53.337 3.746 1.00 22.39 195 THR A C 1
ATOM 1525 O O . THR A 1 195 ? -18.237 -53.298 3.099 1.00 24.26 195 THR A O 1
ATOM 1529 N N . ALA A 1 196 ? -16.124 -52.621 3.436 1.00 23.15 196 ALA A N 1
ATOM 1530 C CA . ALA A 1 196 ? -16.109 -51.743 2.270 1.00 23.21 196 ALA A CA 1
ATOM 1531 C C . ALA A 1 196 ? -16.232 -52.591 1.000 1.00 23.67 196 ALA A C 1
ATOM 1532 O O . ALA A 1 196 ? -15.473 -53.547 0.811 1.00 23.65 196 ALA A O 1
ATOM 1534 N N . PRO A 1 197 ? -17.194 -52.260 0.120 1.00 24.26 197 PRO A N 1
ATOM 1535 C CA . PRO A 1 197 ? -17.396 -52.999 -1.131 1.00 23.31 197 PRO A CA 1
ATOM 1536 C C . PRO A 1 197 ? -16.114 -52.974 -1.950 1.00 23.03 197 PRO A C 1
ATOM 1537 O O . PRO A 1 197 ? -15.555 -51.905 -2.188 1.00 22.79 197 PRO A O 1
ATOM 1541 N N . GLN A 1 198 ? -15.647 -54.146 -2.370 1.00 23.41 198 GLN A N 1
ATOM 1542 C CA . GLN A 1 198 ? -14.423 -54.248 -3.163 1.00 24.07 198 GLN A CA 1
ATOM 1543 C C . GLN A 1 198 ? -14.715 -54.906 -4.506 1.00 24.82 198 GLN A C 1
ATOM 1544 O O . GLN A 1 198 ? -15.607 -55.748 -4.612 1.00 26.02 198 GLN A O 1
ATOM 1550 N N . TYR A 1 199 ? -13.958 -54.523 -5.530 1.00 24.89 199 TYR A N 1
ATOM 1551 C CA . TYR A 1 199 ? -14.170 -55.054 -6.865 1.00 24.65 199 TYR A CA 1
ATOM 1552 C C . TYR A 1 199 ? -12.888 -55.504 -7.568 1.00 25.53 199 TYR A C 1
ATOM 1553 O O . TYR A 1 199 ? -11.785 -55.275 -7.075 1.00 25.46 199 TYR A O 1
ATOM 1562 N N . ARG A 1 200 ? -13.043 -56.141 -8.726 1.00 26.03 200 ARG A N 1
ATOM 1563 C CA . ARG A 1 200 ? -11.905 -56.642 -9.477 1.00 26.15 200 ARG A CA 1
ATOM 1564 C C . ARG A 1 200 ? -10.807 -55.619 -9.687 1.00 26.44 200 ARG A C 1
ATOM 1565 O O . ARG A 1 200 ? -9.625 -55.962 -9.622 1.00 26.43 200 ARG A O 1
ATOM 1573 N N . ILE A 1 201 ? -11.186 -54.364 -9.923 1.00 26.85 201 ILE A N 1
ATOM 1574 C CA . ILE A 1 201 ? -10.196 -53.305 -10.131 1.00 26.80 201 ILE A CA 1
ATOM 1575 C C . ILE A 1 201 ? -9.377 -53.112 -8.855 1.00 26.52 201 ILE A C 1
ATOM 1576 O O . ILE A 1 201 ? -8.169 -52.870 -8.908 1.00 26.88 201 ILE A O 1
ATOM 1581 N N . ASP A 1 202 ? -10.043 -53.216 -7.708 1.00 26.30 202 ASP A N 1
ATOM 1582 C CA . ASP A 1 202 ? -9.386 -53.071 -6.413 1.00 25.73 202 ASP A CA 1
ATOM 1583 C C . ASP A 1 202 ? -8.424 -54.235 -6.196 1.00 25.76 202 ASP A C 1
ATOM 1584 O O . ASP A 1 202 ? -7.383 -54.074 -5.564 1.00 25.94 202 ASP A O 1
ATOM 1589 N N . PHE A 1 203 ? -8.785 -55.410 -6.709 1.00 25.37 203 PHE A N 1
ATOM 1590 C CA . PHE A 1 203 ? -7.932 -56.583 -6.579 1.00 25.95 203 PHE A CA 1
ATOM 1591 C C . PHE A 1 203 ? -6.702 -56.441 -7.457 1.00 27.78 203 PHE A C 1
ATOM 1592 O O . PHE A 1 203 ? -5.622 -56.886 -7.084 1.00 28.68 203 PHE A O 1
ATOM 1600 N N . GLU A 1 204 ? -6.855 -55.815 -8.621 1.00 29.62 204 GLU A N 1
ATOM 1601 C CA . GLU A 1 204 ? -5.715 -55.653 -9.511 1.00 30.54 204 GLU A CA 1
ATOM 1602 C C . GLU A 1 204 ? -4.658 -54.762 -8.863 1.00 30.06 204 GLU A C 1
ATOM 1603 O O . GLU A 1 204 ? -3.462 -55.004 -9.004 1.00 30.58 204 GLU A O 1
ATOM 1609 N N . VAL A 1 205 ? -5.101 -53.725 -8.159 1.00 28.48 205 VAL A N 1
ATOM 1610 C CA . VAL A 1 205 ? -4.167 -52.833 -7.482 1.00 26.95 205 VAL A CA 1
ATOM 1611 C C . VAL A 1 205 ? -3.450 -53.652 -6.417 1.00 25.68 205 VAL A C 1
ATOM 1612 O O . VAL A 1 205 ? -2.222 -53.719 -6.373 1.00 24.63 205 VAL A O 1
ATOM 1616 N N . GLY A 1 206 ? -4.249 -54.277 -5.560 1.00 25.61 206 GLY A N 1
ATOM 1617 C CA . GLY A 1 206 ? -3.711 -55.089 -4.490 1.00 24.95 206 GLY A CA 1
ATOM 1618 C C . GLY A 1 206 ? -2.781 -56.143 -5.039 1.00 24.46 206 GLY A C 1
ATOM 1619 O O . GLY A 1 206 ? -1.723 -56.412 -4.466 1.00 24.28 206 GLY A O 1
ATOM 1620 N N . ASN A 1 207 ? -3.168 -56.733 -6.163 1.00 23.92 207 ASN A N 1
ATOM 1621 C CA . ASN A 1 207 ? -2.356 -57.764 -6.769 1.00 24.43 207 ASN A CA 1
ATOM 1622 C C . ASN A 1 207 ? -1.069 -57.222 -7.371 1.00 25.63 207 ASN A C 1
ATOM 1623 O O . ASN A 1 207 ? -0.040 -57.894 -7.323 1.00 27.73 207 ASN A O 1
ATOM 1628 N N . HIS A 1 208 ? -1.120 -56.021 -7.941 1.00 26.17 208 HIS A N 1
ATOM 1629 C CA . HIS A 1 208 ? 0.075 -55.427 -8.529 1.00 26.66 208 HIS A CA 1
ATOM 1630 C C . HIS A 1 208 ? 1.094 -55.085 -7.446 1.00 27.29 208 HIS A C 1
ATOM 1631 O O . HIS A 1 208 ? 2.289 -55.030 -7.704 1.00 27.07 208 HIS A O 1
ATOM 1638 N N . PHE A 1 209 ? 0.608 -54.841 -6.236 1.00 27.12 209 PHE A N 1
ATOM 1639 C CA . PHE A 1 209 ? 1.475 -54.517 -5.115 1.00 26.67 209 PHE A CA 1
ATOM 1640 C C . PHE A 1 209 ? 2.099 -55.789 -4.552 1.00 27.14 209 PHE A C 1
ATOM 1641 O O . PHE A 1 209 ? 3.319 -55.922 -4.491 1.00 28.84 209 PHE A O 1
ATOM 1649 N N . VAL A 1 210 ? 1.251 -56.717 -4.133 1.00 26.97 210 VAL A N 1
ATOM 1650 C CA . VAL A 1 210 ? 1.703 -57.977 -3.562 1.00 27.14 210 VAL A CA 1
ATOM 1651 C C . VAL A 1 210 ? 2.727 -58.695 -4.418 1.00 27.16 210 VAL A C 1
ATOM 1652 O O . VAL A 1 210 ? 3.701 -59.255 -3.905 1.00 25.45 210 VAL A O 1
ATOM 1656 N N . SER A 1 211 ? 2.498 -58.669 -5.725 1.00 28.49 211 SER A N 1
ATOM 1657 C CA . SER A 1 211 ? 3.362 -59.368 -6.664 1.00 30.33 211 SER A CA 1
ATOM 1658 C C . SER A 1 211 ? 4.565 -58.611 -7.215 1.00 32.06 211 SER A C 1
ATOM 1659 O O . SER A 1 211 ? 5.591 -59.223 -7.521 1.00 33.59 211 SER A O 1
ATOM 1662 N N . THR A 1 212 ? 4.467 -57.293 -7.342 1.00 32.76 212 THR A N 1
ATOM 1663 C CA . THR A 1 212 ? 5.585 -56.560 -7.914 1.00 32.39 212 THR A CA 1
ATOM 1664 C C . THR A 1 212 ? 6.252 -55.538 -7.027 1.00 33.71 212 THR A C 1
ATOM 1665 O O . THR A 1 212 ? 7.088 -54.778 -7.500 1.00 34.22 212 THR A O 1
ATOM 1669 N N . SER A 1 213 ? 5.911 -55.505 -5.746 1.00 35.69 213 SER A N 1
ATOM 1670 C CA . SER A 1 213 ? 6.541 -54.523 -4.870 1.00 37.21 213 SER A CA 1
ATOM 1671 C C . SER A 1 213 ? 7.688 -55.074 -4.042 1.00 39.03 213 SER A C 1
ATOM 1672 O O . SER A 1 213 ? 7.654 -56.228 -3.587 1.00 39.67 213 SER A O 1
ATOM 1675 N N . PRO A 1 214 ? 8.730 -54.254 -3.842 1.00 40.55 214 PRO A N 1
ATOM 1676 C CA . PRO A 1 214 ? 9.905 -54.636 -3.051 1.00 41.51 214 PRO A CA 1
ATOM 1677 C C . PRO A 1 214 ? 9.457 -54.720 -1.605 1.00 42.23 214 PRO A C 1
ATOM 1678 O O . PRO A 1 214 ? 9.824 -55.640 -0.873 1.00 42.56 214 PRO A O 1
ATOM 1682 N N . ARG A 1 215 ? 8.642 -53.745 -1.211 1.00 43.41 215 ARG A N 1
ATOM 1683 C CA . ARG A 1 215 ? 8.100 -53.671 0.145 1.00 45.29 215 ARG A CA 1
ATOM 1684 C C . ARG A 1 215 ? 7.372 -54.979 0.525 1.00 46.16 215 ARG A C 1
ATOM 1685 O O . ARG A 1 215 ? 7.096 -55.231 1.714 1.00 46.65 215 ARG A O 1
ATOM 1693 N N . SER A 1 216 ? 7.088 -55.807 -0.484 1.00 46.25 216 SER A N 1
ATOM 1694 C CA . SER A 1 216 ? 6.371 -57.074 -0.305 1.00 46.39 216 SER A CA 1
ATOM 1695 C C . SER A 1 216 ? 7.242 -58.333 -0.169 1.00 46.43 216 SER A C 1
ATOM 1696 O O . SER A 1 216 ? 8.157 -58.566 -0.964 1.00 46.86 216 SER A O 1
ATOM 1699 N N . PRO A 1 217 ? 6.953 -59.171 0.844 1.00 46.44 217 PRO A N 1
ATOM 1700 C CA . PRO A 1 217 ? 7.698 -60.420 1.096 1.00 46.05 217 PRO A CA 1
ATOM 1701 C C . PRO A 1 217 ? 7.393 -61.514 0.053 1.00 44.84 217 PRO A C 1
ATOM 1702 O O . PRO A 1 217 ? 8.231 -62.381 -0.243 1.00 44.16 217 PRO A O 1
ATOM 1706 N N . PHE A 1 218 ? 6.178 -61.463 -0.483 1.00 42.74 218 PHE A N 1
ATOM 1707 C CA . PHE A 1 218 ? 5.725 -62.435 -1.466 1.00 41.05 218 PHE A CA 1
ATOM 1708 C C . PHE A 1 218 ? 6.571 -62.511 -2.722 1.00 38.81 218 PHE A C 1
ATOM 1709 O O . PHE A 1 218 ? 6.565 -63.521 -3.415 1.00 37.82 218 PHE A O 1
ATOM 1717 N N . THR A 1 219 ? 7.286 -61.435 -3.015 1.00 37.52 219 THR A N 1
ATOM 1718 C CA . THR A 1 219 ? 8.109 -61.353 -4.215 1.00 36.39 219 THR A CA 1
ATOM 1719 C C . THR A 1 219 ? 9.501 -61.909 -3.989 1.00 35.75 219 THR A C 1
ATOM 1720 O O . THR A 1 219 ? 10.242 -62.180 -4.934 1.00 35.67 219 THR A O 1
ATOM 1724 N N . THR A 1 220 ? 9.854 -62.082 -2.726 1.00 35.60 220 THR A N 1
ATOM 1725 C CA . THR A 1 220 ? 11.177 -62.562 -2.376 1.00 34.78 220 THR A CA 1
ATOM 1726 C C . THR A 1 220 ? 11.383 -64.072 -2.547 1.00 34.60 220 THR A C 1
ATOM 1727 O O . THR A 1 220 ? 11.677 -64.528 -3.650 1.00 34.89 220 THR A O 1
ATOM 1731 N N . ARG A 1 221 ? 11.239 -64.844 -1.470 1.00 33.98 221 ARG A N 1
ATOM 1732 C CA . ARG A 1 221 ? 11.427 -66.295 -1.543 1.00 33.03 221 ARG A CA 1
ATOM 1733 C C . ARG A 1 221 ? 10.139 -67.108 -1.715 1.00 30.56 221 ARG A C 1
ATOM 1734 O O . ARG A 1 221 ? 9.021 -66.599 -1.564 1.00 29.38 221 ARG A O 1
ATOM 1742 N N . PRO A 1 222 ? 10.291 -68.395 -2.035 1.00 27.68 222 PRO A N 1
ATOM 1743 C CA . PRO A 1 222 ? 9.160 -69.291 -2.223 1.00 27.22 222 PRO A CA 1
ATOM 1744 C C . PRO A 1 222 ? 8.303 -69.355 -0.972 1.00 26.47 222 PRO A C 1
ATOM 1745 O O . PRO A 1 222 ? 8.819 -69.361 0.146 1.00 25.42 222 PRO A O 1
ATOM 1749 N N . PHE A 1 223 ? 6.991 -69.378 -1.171 1.00 25.56 223 PHE A N 1
ATOM 1750 C CA . PHE A 1 223 ? 6.050 -69.490 -0.067 1.00 24.50 223 PHE A CA 1
ATOM 1751 C C . PHE A 1 223 ? 4.879 -70.336 -0.566 1.00 24.17 223 PHE A C 1
ATOM 1752 O O . PHE A 1 223 ? 4.017 -69.857 -1.305 1.00 25.01 223 PHE A O 1
ATOM 1760 N N . LEU A 1 224 ? 4.860 -71.602 -0.166 1.00 22.49 224 LEU A N 1
ATOM 1761 C CA . LEU A 1 224 ? 3.821 -72.522 -0.605 1.00 21.05 224 LEU A CA 1
ATOM 1762 C C . LEU A 1 224 ? 3.001 -73.125 0.532 1.00 21.24 224 LEU A C 1
ATOM 1763 O O . LEU A 1 224 ? 3.520 -73.455 1.603 1.00 21.66 224 LEU A O 1
ATOM 1768 N N . GLN A 1 225 ? 1.709 -73.265 0.293 1.00 19.40 225 GLN A N 1
ATOM 1769 C CA . GLN A 1 225 ? 0.848 -73.879 1.273 1.00 18.65 225 GLN A CA 1
ATOM 1770 C C . GLN A 1 225 ? -0.004 -74.880 0.518 1.00 19.92 225 GLN A C 1
ATOM 1771 O O . GLN A 1 225 ? -0.268 -74.711 -0.671 1.00 19.98 225 GLN A O 1
ATOM 1777 N N . ARG A 1 226 ? -0.393 -75.945 1.202 1.00 19.38 226 ARG A N 1
ATOM 1778 C CA . ARG A 1 226 ? -1.254 -76.961 0.624 1.00 19.07 226 ARG A CA 1
ATOM 1779 C C . ARG A 1 226 ? -2.176 -77.247 1.787 1.00 19.65 226 ARG A C 1
ATOM 1780 O O . ARG A 1 226 ? -1.715 -77.498 2.902 1.00 19.12 226 ARG A O 1
ATOM 1788 N N . PHE A 1 227 ? -3.478 -77.187 1.553 1.00 19.53 227 PHE A N 1
ATOM 1789 C CA . PHE A 1 227 ? -4.400 -77.404 2.653 1.00 19.79 227 PHE A CA 1
ATOM 1790 C C . PHE A 1 227 ? -5.282 -78.639 2.536 1.00 20.82 227 PHE A C 1
ATOM 1791 O O . PHE A 1 227 ? -5.949 -78.859 1.523 1.00 21.74 227 PHE A O 1
ATOM 1799 N N . HIS A 1 228 ? -5.266 -79.444 3.591 1.00 20.45 228 HIS A N 1
ATOM 1800 C CA . HIS A 1 228 ? -6.064 -80.657 3.651 1.00 21.91 228 HIS A CA 1
ATOM 1801 C C . HIS A 1 228 ? -7.053 -80.528 4.814 1.00 22.73 228 HIS A C 1
ATOM 1802 O O . HIS A 1 228 ? -6.899 -79.651 5.670 1.00 23.00 228 HIS A O 1
ATOM 1809 N N . SER A 1 229 ? -8.072 -81.383 4.845 1.00 21.91 229 SER A N 1
ATOM 1810 C CA . SER A 1 229 ? -9.067 -81.291 5.903 1.00 20.94 229 SER A CA 1
ATOM 1811 C C . SER A 1 229 ? -8.458 -81.599 7.259 1.00 20.22 229 SER A C 1
ATOM 1812 O O . SER A 1 229 ? -8.891 -81.061 8.268 1.00 19.24 229 SER A O 1
ATOM 1815 N N . ASP A 1 230 ? -7.434 -82.443 7.274 1.00 20.01 230 ASP A N 1
ATOM 1816 C CA . ASP A 1 230 ? -6.797 -82.835 8.520 1.00 20.97 230 ASP A CA 1
ATOM 1817 C C . ASP A 1 230 ? -5.375 -82.322 8.743 1.00 21.78 230 ASP A C 1
ATOM 1818 O O . ASP A 1 230 ? -4.800 -82.543 9.805 1.00 23.27 230 ASP A O 1
ATOM 1823 N N . ARG A 1 231 ? -4.800 -81.646 7.757 1.00 23.04 231 ARG A N 1
ATOM 1824 C CA . ARG A 1 231 ? -3.439 -81.138 7.895 1.00 23.59 231 ARG A CA 1
ATOM 1825 C C . ARG A 1 231 ? -3.157 -79.953 6.972 1.00 23.72 231 ARG A C 1
ATOM 1826 O O . ARG A 1 231 ? -3.865 -79.728 5.984 1.00 24.32 231 ARG A O 1
ATOM 1834 N N . HIS A 1 232 ? -2.111 -79.201 7.302 1.00 22.07 232 HIS A N 1
ATOM 1835 C CA . HIS A 1 232 ? -1.734 -78.017 6.544 1.00 19.33 232 HIS A CA 1
ATOM 1836 C C . HIS A 1 232 ? -0.228 -78.029 6.318 1.00 17.78 232 HIS A C 1
ATOM 1837 O O . HIS A 1 232 ? 0.546 -78.058 7.265 1.00 16.03 232 HIS A O 1
ATOM 1844 N N . HIS A 1 233 ? 0.181 -78.029 5.058 1.00 17.35 233 HIS A N 1
ATOM 1845 C CA . HIS A 1 233 ? 1.596 -78.020 4.727 1.00 17.55 233 HIS A CA 1
ATOM 1846 C C . HIS A 1 233 ? 1.983 -76.599 4.373 1.00 18.41 233 HIS A C 1
ATOM 1847 O O . HIS A 1 233 ? 1.196 -75.872 3.782 1.00 17.97 233 HIS A O 1
ATOM 1854 N N . VAL A 1 234 ? 3.201 -76.209 4.729 1.00 19.81 234 VAL A N 1
ATOM 1855 C CA . VAL A 1 234 ? 3.701 -74.875 4.416 1.00 20.25 234 VAL A CA 1
ATOM 1856 C C . VAL A 1 234 ? 5.194 -74.887 4.109 1.00 21.45 234 VAL A C 1
ATOM 1857 O O . VAL A 1 234 ? 5.984 -75.484 4.839 1.00 20.70 234 VAL A O 1
ATOM 1861 N N . LEU A 1 235 ? 5.567 -74.237 3.011 1.00 22.91 235 LEU A N 1
ATOM 1862 C CA . LEU A 1 235 ? 6.974 -74.111 2.644 1.00 23.44 235 LEU A CA 1
ATOM 1863 C C . LEU A 1 235 ? 7.321 -72.627 2.715 1.00 24.31 235 LEU A C 1
ATOM 1864 O O . LEU A 1 235 ? 6.826 -71.833 1.923 1.00 24.68 235 LEU A O 1
ATOM 1869 N N . ASP A 1 236 ? 8.160 -72.263 3.679 1.00 25.95 236 ASP A N 1
ATOM 1870 C CA . ASP A 1 236 ? 8.570 -70.878 3.884 1.00 26.44 236 ASP A CA 1
ATOM 1871 C C . ASP A 1 236 ? 10.088 -70.793 3.710 1.00 26.21 236 ASP A C 1
ATOM 1872 O O . ASP A 1 236 ? 10.847 -70.768 4.687 1.00 25.84 236 ASP A O 1
ATOM 1877 N N . GLY A 1 237 ? 10.511 -70.744 2.450 1.00 25.35 237 GLY A N 1
ATOM 1878 C CA . GLY A 1 237 ? 11.923 -70.700 2.130 1.00 23.02 237 GLY A CA 1
ATOM 1879 C C . GLY A 1 237 ? 12.382 -72.139 2.080 1.00 22.15 237 GLY A C 1
ATOM 1880 O O . GLY A 1 237 ? 11.981 -72.893 1.198 1.00 21.65 237 GLY A O 1
ATOM 1881 N N . LEU A 1 238 ? 13.218 -72.531 3.034 1.00 21.88 238 LEU A N 1
ATOM 1882 C CA . LEU A 1 238 ? 13.689 -73.906 3.094 1.00 21.37 238 LEU A CA 1
ATOM 1883 C C . LEU A 1 238 ? 13.151 -74.572 4.354 1.00 21.49 238 LEU A C 1
ATOM 1884 O O . LEU A 1 238 ? 13.637 -75.617 4.776 1.00 23.77 238 LEU A O 1
ATOM 1889 N N . THR A 1 239 ? 12.140 -73.955 4.955 1.00 21.07 239 THR A N 1
ATOM 1890 C CA . THR A 1 239 ? 11.529 -74.495 6.163 1.00 19.65 239 THR A CA 1
ATOM 1891 C C . THR A 1 239 ? 10.209 -75.135 5.774 1.00 19.99 239 THR A C 1
ATOM 1892 O O . THR A 1 239 ? 9.323 -74.472 5.241 1.00 19.66 239 THR A O 1
ATOM 1896 N N . LEU A 1 240 ? 10.090 -76.432 6.021 1.00 20.94 240 LEU A N 1
ATOM 1897 C CA . LEU A 1 240 ? 8.869 -77.145 5.682 1.00 22.56 240 LEU A CA 1
ATOM 1898 C C . LEU A 1 240 ? 8.067 -77.425 6.941 1.00 23.41 240 LEU A C 1
ATOM 1899 O O . LEU A 1 240 ? 8.547 -78.073 7.875 1.00 23.52 240 LEU A O 1
ATOM 1904 N N . ILE A 1 241 ? 6.837 -76.934 6.966 1.00 24.63 241 ILE A N 1
ATOM 1905 C CA . ILE A 1 241 ? 5.990 -77.128 8.124 1.00 24.72 241 ILE A CA 1
ATOM 1906 C C . ILE A 1 241 ? 4.727 -77.881 7.784 1.00 25.24 241 ILE A C 1
ATOM 1907 O O . ILE A 1 241 ? 4.145 -77.697 6.718 1.00 25.11 241 ILE A O 1
ATOM 1912 N N . THR A 1 242 ? 4.313 -78.736 8.706 1.00 25.74 242 THR A N 1
ATOM 1913 C CA . THR A 1 242 ? 3.085 -79.490 8.558 1.00 25.00 242 THR A CA 1
ATOM 1914 C C . THR A 1 242 ? 2.379 -79.258 9.893 1.00 25.76 242 THR A C 1
ATOM 1915 O O . THR A 1 242 ? 2.943 -79.518 10.949 1.00 25.09 242 THR A O 1
ATOM 1919 N N . GLU A 1 243 ? 1.156 -78.745 9.838 1.00 26.76 243 GLU A N 1
ATOM 1920 C CA . GLU A 1 243 ? 0.382 -78.437 11.030 1.00 28.05 243 GLU A CA 1
ATOM 1921 C C . GLU A 1 243 ? -0.909 -79.240 11.043 1.00 28.19 243 GLU A C 1
ATOM 1922 O O . GLU A 1 243 ? -1.422 -79.600 9.988 1.00 27.93 243 GLU A O 1
ATOM 1928 N N . ARG A 1 244 ? -1.433 -79.510 12.237 1.00 28.94 244 ARG A N 1
ATOM 1929 C CA . ARG A 1 244 ? -2.683 -80.261 12.391 1.00 29.25 244 ARG A CA 1
ATOM 1930 C C . ARG A 1 244 ? -3.694 -79.460 13.206 1.00 29.06 244 ARG A C 1
ATOM 1931 O O . ARG A 1 244 ? -3.320 -78.548 13.938 1.00 29.31 244 ARG A O 1
ATOM 1939 N N . PRO A 1 245 ? -4.991 -79.789 13.091 1.00 29.14 245 PRO A N 1
ATOM 1940 C CA . PRO A 1 245 ? -6.058 -79.079 13.815 1.00 28.98 245 PRO A CA 1
ATOM 1941 C C . PRO A 1 245 ? -5.930 -78.953 15.342 1.00 29.66 245 PRO A C 1
ATOM 1942 O O . PRO A 1 245 ? -6.523 -78.064 15.934 1.00 30.80 245 PRO A O 1
ATOM 1946 N N . ASP A 1 246 ? -5.165 -79.833 15.978 1.00 30.48 246 ASP A N 1
ATOM 1947 C CA . ASP A 1 246 ? -4.991 -79.765 17.428 1.00 30.24 246 ASP A CA 1
ATOM 1948 C C . ASP A 1 246 ? -3.831 -78.824 17.769 1.00 29.67 246 ASP A C 1
ATOM 1949 O O . ASP A 1 246 ? -3.358 -78.771 18.904 1.00 28.55 246 ASP A O 1
ATOM 1954 N N . GLY A 1 247 ? -3.363 -78.099 16.765 1.00 29.21 247 GLY A N 1
ATOM 1955 C CA . GLY A 1 247 ? -2.279 -77.168 16.987 1.00 29.75 247 GLY A CA 1
ATOM 1956 C C . GLY A 1 247 ? -0.888 -77.754 16.857 1.00 29.40 247 GLY A C 1
ATOM 1957 O O . GLY A 1 247 ? 0.039 -77.036 16.493 1.00 29.00 247 GLY A O 1
ATOM 1958 N N . SER A 1 248 ? -0.731 -79.043 17.144 1.00 29.60 248 SER A N 1
ATOM 1959 C CA . SER A 1 248 ? 0.587 -79.668 17.055 1.00 30.11 248 SER A CA 1
ATOM 1960 C C . SER A 1 248 ? 1.169 -79.541 15.652 1.00 29.13 248 SER A C 1
ATOM 1961 O O . SER A 1 248 ? 0.460 -79.189 14.701 1.00 28.71 248 SER A O 1
ATOM 1964 N N . ALA A 1 249 ? 2.463 -79.820 15.527 1.00 27.32 249 ALA A N 1
ATOM 1965 C CA . ALA A 1 249 ? 3.129 -79.712 14.240 1.00 26.35 249 ALA A CA 1
ATOM 1966 C C . ALA A 1 249 ? 4.586 -80.152 14.284 1.00 25.72 249 ALA A C 1
ATOM 1967 O O . ALA A 1 249 ? 5.161 -80.356 15.351 1.00 25.85 249 ALA A O 1
ATOM 1969 N N . ASP A 1 250 ? 5.171 -80.313 13.104 1.00 26.26 250 ASP A N 1
ATOM 1970 C CA . ASP A 1 250 ? 6.569 -80.698 12.979 1.00 26.85 250 ASP A CA 1
ATOM 1971 C C . ASP A 1 250 ? 7.151 -79.963 11.785 1.00 26.57 250 ASP A C 1
ATOM 1972 O O . ASP A 1 250 ? 6.422 -79.515 10.906 1.00 26.67 250 ASP A O 1
ATOM 1977 N N . ILE A 1 251 ? 8.465 -79.819 11.765 1.00 27.58 251 ILE A N 1
ATOM 1978 C CA . ILE A 1 251 ? 9.108 -79.116 10.674 1.00 30.45 251 ILE A CA 1
ATOM 1979 C C . ILE A 1 251 ? 10.306 -79.861 10.147 1.00 30.76 251 ILE A C 1
ATOM 1980 O O . ILE A 1 251 ? 10.734 -80.872 10.699 1.00 31.48 251 ILE A O 1
ATOM 1985 N N . ARG A 1 252 ? 10.868 -79.322 9.081 1.00 31.39 252 ARG A N 1
ATOM 1986 C CA . ARG A 1 252 ? 12.016 -79.929 8.461 1.00 31.33 252 ARG A CA 1
ATOM 1987 C C . ARG A 1 252 ? 12.804 -78.801 7.834 1.00 30.10 252 ARG A C 1
ATOM 1988 O O . ARG A 1 252 ? 12.219 -77.855 7.299 1.00 29.70 252 ARG A O 1
ATOM 1996 N N . ALA A 1 253 ? 14.126 -78.891 7.939 1.00 28.25 253 ALA A N 1
ATOM 1997 C CA . ALA A 1 253 ? 15.013 -77.903 7.351 1.00 25.98 253 ALA A CA 1
ATOM 1998 C C . ALA A 1 253 ? 15.493 -78.535 6.048 1.00 25.11 253 ALA A C 1
ATOM 1999 O O . ALA A 1 253 ? 16.279 -79.487 6.052 1.00 23.84 253 ALA A O 1
ATOM 2001 N N . LEU A 1 254 ? 14.996 -78.005 4.935 1.00 23.65 254 LEU A N 1
ATOM 2002 C CA . LEU A 1 254 ? 15.325 -78.518 3.615 1.00 22.24 254 LEU A CA 1
ATOM 2003 C C . LEU A 1 254 ? 16.550 -77.909 2.940 1.00 21.84 254 LEU A C 1
ATOM 2004 O O . LEU A 1 254 ? 17.032 -76.826 3.309 1.00 20.51 254 LEU A O 1
ATOM 2009 N N . THR A 1 255 ? 17.043 -78.640 1.946 1.00 20.69 255 THR A N 1
ATOM 2010 C CA . THR A 1 255 ? 18.183 -78.226 1.148 1.00 20.66 255 THR A CA 1
ATOM 2011 C C . THR A 1 255 ? 17.591 -77.903 -0.216 1.00 21.78 255 THR A C 1
ATOM 2012 O O . THR A 1 255 ? 16.523 -78.420 -0.570 1.00 21.59 255 THR A O 1
ATOM 2016 N N . PRO A 1 256 ? 18.262 -77.036 -0.997 1.00 22.63 256 PRO A N 1
ATOM 2017 C CA . PRO A 1 256 ? 17.751 -76.674 -2.320 1.00 21.85 256 PRO A CA 1
ATOM 2018 C C . PRO A 1 256 ? 17.428 -77.887 -3.175 1.00 23.28 256 PRO A C 1
ATOM 2019 O O . PRO A 1 256 ? 16.379 -77.938 -3.808 1.00 25.78 256 PRO A O 1
ATOM 2023 N N . GLY A 1 257 ? 18.327 -78.865 -3.186 1.00 22.92 257 GLY A N 1
ATOM 2024 C CA . GLY A 1 257 ? 18.108 -80.060 -3.978 1.00 23.20 257 GLY A CA 1
ATOM 2025 C C . GLY A 1 257 ? 16.847 -80.819 -3.614 1.00 23.61 257 GLY A C 1
ATOM 2026 O O . GLY A 1 257 ? 16.307 -81.556 -4.430 1.00 22.71 257 GLY A O 1
ATOM 2027 N N . GLU A 1 258 ? 16.375 -80.633 -2.386 1.00 24.05 258 GLU A N 1
ATOM 2028 C CA . GLU A 1 258 ? 15.181 -81.310 -1.896 1.00 23.79 258 GLU A CA 1
ATOM 2029 C C . GLU A 1 258 ? 13.883 -80.643 -2.341 1.00 22.47 258 GLU A C 1
ATOM 2030 O O . GLU A 1 258 ? 12.818 -81.262 -2.314 1.00 22.46 258 GLU A O 1
ATOM 2036 N N . LEU A 1 259 ? 13.975 -79.384 -2.753 1.00 20.63 259 LEU A N 1
ATOM 2037 C CA . LEU A 1 259 ? 12.796 -78.636 -3.162 1.00 19.66 259 LEU A CA 1
ATOM 2038 C C . LEU A 1 259 ? 11.906 -79.254 -4.236 1.00 20.06 259 LEU A C 1
ATOM 2039 O O . LEU A 1 259 ? 10.705 -79.403 -4.022 1.00 20.11 259 LEU A O 1
ATOM 2044 N N . PRO A 1 260 ? 12.474 -79.629 -5.402 1.00 20.58 260 PRO A N 1
ATOM 2045 C CA . PRO A 1 260 ? 11.672 -80.227 -6.479 1.00 18.95 260 PRO A CA 1
ATOM 2046 C C . PRO A 1 260 ? 10.695 -81.312 -6.048 1.00 19.13 260 PRO A C 1
ATOM 2047 O O . PRO A 1 260 ? 9.511 -81.253 -6.368 1.00 19.26 260 PRO A O 1
ATOM 2051 N N . GLU A 1 261 ? 11.200 -82.296 -5.313 1.00 19.47 261 GLU A N 1
ATOM 2052 C CA . GLU A 1 261 ? 10.377 -83.401 -4.853 1.00 19.46 261 GLU A CA 1
ATOM 2053 C C . GLU A 1 261 ? 9.288 -82.978 -3.888 1.00 20.39 261 GLU A C 1
ATOM 2054 O O . GLU A 1 261 ? 8.136 -83.382 -4.032 1.00 21.69 261 GLU A O 1
ATOM 2060 N N . VAL A 1 262 ? 9.659 -82.175 -2.895 1.00 20.90 262 VAL A N 1
ATOM 2061 C CA . VAL A 1 262 ? 8.703 -81.696 -1.901 1.00 20.65 262 VAL A CA 1
ATOM 2062 C C . VAL A 1 262 ? 7.591 -80.908 -2.574 1.00 21.03 262 VAL A C 1
ATOM 2063 O O . VAL A 1 262 ? 6.423 -81.053 -2.231 1.00 21.14 262 VAL A O 1
ATOM 2067 N N . ILE A 1 263 ? 7.973 -80.087 -3.547 1.00 20.73 263 ILE A N 1
ATOM 2068 C CA . ILE A 1 263 ? 7.044 -79.249 -4.278 1.00 21.57 263 ILE A CA 1
ATOM 2069 C C . ILE A 1 263 ? 6.078 -80.035 -5.160 1.00 22.89 263 ILE A C 1
ATOM 2070 O O . ILE A 1 263 ? 4.953 -79.600 -5.390 1.00 24.18 263 ILE A O 1
ATOM 2075 N N . ASN A 1 264 ? 6.513 -81.192 -5.649 1.00 22.49 264 ASN A N 1
ATOM 2076 C CA . ASN A 1 264 ? 5.667 -82.033 -6.490 1.00 21.53 264 ASN A CA 1
ATOM 2077 C C . ASN A 1 264 ? 4.735 -82.917 -5.657 1.00 22.01 264 ASN A C 1
ATOM 2078 O O . ASN A 1 264 ? 3.521 -82.969 -5.899 1.00 22.58 264 ASN A O 1
ATOM 2083 N N . GLU A 1 265 ? 5.305 -83.603 -4.671 1.00 20.07 265 GLU A N 1
ATOM 2084 C CA . GLU A 1 265 ? 4.529 -84.497 -3.830 1.00 20.17 265 GLU A CA 1
ATOM 2085 C C . GLU A 1 265 ? 3.670 -83.784 -2.802 1.00 20.07 265 GLU A C 1
ATOM 2086 O O . GLU A 1 265 ? 2.492 -84.106 -2.639 1.00 21.00 265 GLU A O 1
ATOM 2092 N N . LEU A 1 266 ? 4.265 -82.812 -2.116 1.00 19.84 266 LEU A N 1
ATOM 2093 C CA . LEU A 1 266 ? 3.572 -82.061 -1.076 1.00 19.76 266 LEU A CA 1
ATOM 2094 C C . LEU A 1 266 ? 2.770 -80.848 -1.490 1.00 20.74 266 LEU A C 1
ATOM 2095 O O . LEU A 1 266 ? 1.927 -80.382 -0.731 1.00 22.98 266 LEU A O 1
ATOM 2100 N N . PHE A 1 267 ? 3.013 -80.326 -2.679 1.00 22.26 267 PHE A N 1
ATOM 2101 C CA . PHE A 1 267 ? 2.304 -79.131 -3.081 1.00 21.92 267 PHE A CA 1
ATOM 2102 C C . PHE A 1 267 ? 1.642 -79.222 -4.436 1.00 21.83 267 PHE A C 1
ATOM 2103 O O . PHE A 1 267 ? 1.061 -78.253 -4.919 1.00 22.73 267 PHE A O 1
ATOM 2111 N N . ASP A 1 268 ? 1.735 -80.399 -5.041 1.00 21.16 268 ASP A N 1
ATOM 2112 C CA . ASP A 1 268 ? 1.129 -80.663 -6.333 1.00 20.48 268 ASP A CA 1
ATOM 2113 C C . ASP A 1 268 ? 1.364 -79.548 -7.321 1.00 19.64 268 ASP A C 1
ATOM 2114 O O . ASP A 1 268 ? 0.461 -79.123 -8.037 1.00 19.25 268 ASP A O 1
ATOM 2119 N N . ILE A 1 269 ? 2.604 -79.086 -7.332 1.00 19.41 269 ILE A N 1
ATOM 2120 C CA . ILE A 1 269 ? 3.044 -78.033 -8.213 1.00 20.96 269 ILE A CA 1
ATOM 2121 C C . ILE A 1 269 ? 4.101 -78.645 -9.124 1.00 22.76 269 ILE A C 1
ATOM 2122 O O . ILE A 1 269 ? 5.013 -79.316 -8.650 1.00 23.52 269 ILE A O 1
ATOM 2127 N N . GLU A 1 270 ? 3.952 -78.422 -10.429 1.00 24.81 270 GLU A N 1
ATOM 2128 C CA . GLU A 1 270 ? 4.872 -78.938 -11.448 1.00 26.89 270 GLU A CA 1
ATOM 2129 C C . GLU A 1 270 ? 5.450 -77.764 -12.246 1.00 26.99 270 GLU A C 1
ATOM 2130 O O . GLU A 1 270 ? 4.707 -76.944 -12.786 1.00 26.44 270 GLU A O 1
ATOM 2136 N N . LEU A 1 271 ? 6.773 -77.696 -12.325 1.00 27.65 271 LEU A N 1
ATOM 2137 C CA . LEU A 1 271 ? 7.440 -76.618 -13.033 1.00 28.03 271 LEU A CA 1
ATOM 2138 C C . LEU A 1 271 ? 8.423 -77.139 -14.058 1.00 30.34 271 LEU A C 1
ATOM 2139 O O . LEU A 1 271 ? 8.944 -78.241 -13.931 1.00 31.51 271 LEU A O 1
ATOM 2144 N N . PRO A 1 272 ? 8.702 -76.343 -15.094 1.00 32.03 272 PRO A N 1
ATOM 2145 C CA . PRO A 1 272 ? 9.662 -76.815 -16.094 1.00 32.79 272 PRO A CA 1
ATOM 2146 C C . PRO A 1 272 ? 11.027 -76.831 -15.402 1.00 34.08 272 PRO A C 1
ATOM 2147 O O . PRO A 1 272 ? 11.202 -76.236 -14.332 1.00 34.29 272 PRO A O 1
ATOM 2151 N N . GLY A 1 273 ? 11.997 -77.505 -16.009 1.00 35.14 273 GLY A N 1
ATOM 2152 C CA . GLY A 1 273 ? 13.322 -77.576 -15.417 1.00 34.10 273 GLY A CA 1
ATOM 2153 C C . GLY A 1 273 ? 13.914 -76.201 -15.216 1.00 33.50 273 GLY A C 1
ATOM 2154 O O . GLY A 1 273 ? 14.366 -75.869 -14.112 1.00 33.29 273 GLY A O 1
ATOM 2155 N N . PRO A 1 274 ? 13.929 -75.370 -16.267 1.00 32.87 274 PRO A N 1
ATOM 2156 C CA . PRO A 1 274 ? 14.489 -74.024 -16.142 1.00 33.57 274 PRO A CA 1
ATOM 2157 C C . PRO A 1 274 ? 14.031 -73.289 -14.887 1.00 34.62 274 PRO A C 1
ATOM 2158 O O . PRO A 1 274 ? 14.814 -72.564 -14.274 1.00 35.04 274 PRO A O 1
ATOM 2162 N N . ASP A 1 275 ? 12.765 -73.480 -14.510 1.00 36.25 275 ASP A N 1
ATOM 2163 C CA . ASP A 1 275 ? 12.210 -72.840 -13.312 1.00 35.99 275 ASP A CA 1
ATOM 2164 C C . ASP A 1 275 ? 12.746 -73.508 -12.023 1.00 35.79 275 ASP A C 1
ATOM 2165 O O . ASP A 1 275 ? 13.185 -72.816 -11.097 1.00 35.01 275 ASP A O 1
ATOM 2170 N N . LEU A 1 276 ? 12.698 -74.842 -11.958 1.00 35.20 276 LEU A N 1
ATOM 2171 C CA . LEU A 1 276 ? 13.218 -75.568 -10.795 1.00 34.14 276 LEU A CA 1
ATOM 2172 C C . LEU A 1 276 ? 14.667 -75.138 -10.669 1.00 35.82 276 LEU A C 1
ATOM 2173 O O . LEU A 1 276 ? 15.107 -74.682 -9.608 1.00 36.63 276 LEU A O 1
ATOM 2178 N N . ASP A 1 277 ? 15.408 -75.295 -11.766 1.00 36.64 277 ASP A N 1
ATOM 2179 C CA . ASP A 1 277 ? 16.806 -74.889 -11.807 1.00 37.11 277 ASP A CA 1
ATOM 2180 C C . ASP A 1 277 ? 16.899 -73.463 -11.244 1.00 36.66 277 ASP A C 1
ATOM 2181 O O . ASP A 1 277 ? 17.660 -73.201 -10.309 1.00 36.78 277 ASP A O 1
ATOM 2186 N N . ALA A 1 278 ? 16.106 -72.555 -11.810 1.00 36.12 278 ALA A N 1
ATOM 2187 C CA . ALA A 1 278 ? 16.071 -71.158 -11.370 1.00 36.16 278 ALA A CA 1
ATOM 2188 C C . ALA A 1 278 ? 15.735 -71.064 -9.885 1.00 36.27 278 ALA A C 1
ATOM 2189 O O . ALA A 1 278 ? 16.326 -70.276 -9.150 1.00 36.94 278 ALA A O 1
ATOM 2191 N N . LEU A 1 279 ? 14.774 -71.874 -9.457 1.00 35.69 279 LEU A N 1
ATOM 2192 C CA . LEU A 1 279 ? 14.338 -71.909 -8.068 1.00 34.14 279 LEU A CA 1
ATOM 2193 C C . LEU A 1 279 ? 15.504 -72.397 -7.214 1.00 34.09 279 LEU A C 1
ATOM 2194 O O . LEU A 1 279 ? 15.933 -71.734 -6.265 1.00 32.91 279 LEU A O 1
ATOM 2199 N N . THR A 1 280 ? 15.995 -73.578 -7.581 1.00 34.05 280 THR A N 1
ATOM 2200 C CA . THR A 1 280 ? 17.094 -74.271 -6.916 1.00 33.39 280 THR A CA 1
ATOM 2201 C C . THR A 1 280 ? 18.354 -73.452 -6.696 1.00 33.06 280 THR A C 1
ATOM 2202 O O . THR A 1 280 ? 19.169 -73.790 -5.844 1.00 33.02 280 THR A O 1
ATOM 2206 N N . THR A 1 281 ? 18.514 -72.371 -7.450 1.00 33.38 281 THR A N 1
ATOM 2207 C CA . THR A 1 281 ? 19.725 -71.567 -7.337 1.00 32.13 281 THR A CA 1
ATOM 2208 C C . THR A 1 281 ? 19.448 -70.085 -7.221 1.00 31.72 281 THR A C 1
ATOM 2209 O O . THR A 1 281 ? 20.346 -69.276 -7.407 1.00 31.31 281 THR A O 1
ATOM 2213 N N . GLY A 1 282 ? 18.204 -69.731 -6.918 1.00 32.33 282 GLY A N 1
ATOM 2214 C CA . GLY A 1 282 ? 17.837 -68.329 -6.811 1.00 32.67 282 GLY A CA 1
ATOM 2215 C C . GLY A 1 282 ? 18.606 -67.553 -5.758 1.00 33.30 282 GLY A C 1
ATOM 2216 O O . GLY A 1 282 ? 18.924 -68.082 -4.691 1.00 33.71 282 GLY A O 1
ATOM 2217 N N . SER A 1 283 ? 18.897 -66.289 -6.051 1.00 33.59 283 SER A N 1
ATOM 2218 C CA . SER A 1 283 ? 19.635 -65.450 -5.119 1.00 34.09 283 SER A CA 1
ATOM 2219 C C . SER A 1 283 ? 18.877 -65.329 -3.814 1.00 34.98 283 SER A C 1
ATOM 2220 O O . SER A 1 283 ? 19.422 -64.841 -2.820 1.00 36.12 283 SER A O 1
ATOM 2223 N N . TRP A 1 284 ? 17.620 -65.769 -3.814 1.00 34.71 284 TRP A N 1
ATOM 2224 C CA . TRP A 1 284 ? 16.798 -65.700 -2.604 1.00 33.83 284 TRP A CA 1
ATOM 2225 C C . TRP A 1 284 ? 17.390 -66.552 -1.475 1.00 34.00 284 TRP A C 1
ATOM 2226 O O . TRP A 1 284 ? 17.351 -66.164 -0.301 1.00 33.95 284 TRP A O 1
ATOM 2237 N N . LEU A 1 285 ? 17.935 -67.711 -1.841 1.00 34.74 285 LEU A N 1
ATOM 2238 C CA . LEU A 1 285 ? 18.543 -68.624 -0.875 1.00 36.32 285 LEU A CA 1
ATOM 2239 C C . LEU A 1 285 ? 19.630 -67.935 -0.052 1.00 38.55 285 LEU A C 1
ATOM 2240 O O . LEU A 1 285 ? 19.816 -68.249 1.130 1.00 39.82 285 LEU A O 1
ATOM 2245 N N . GLU A 1 286 ? 20.360 -67.009 -0.668 1.00 40.13 286 GLU A N 1
ATOM 2246 C CA . GLU A 1 286 ? 21.417 -66.329 0.061 1.00 42.82 286 GLU A CA 1
ATOM 2247 C C . GLU A 1 286 ? 20.871 -65.573 1.274 1.00 43.84 286 GLU A C 1
ATOM 2248 O O . GLU A 1 286 ? 21.596 -65.326 2.237 1.00 44.45 286 GLU A O 1
ATOM 2254 N N . ARG A 1 287 ? 19.581 -65.237 1.232 1.00 45.28 287 ARG A N 1
ATOM 2255 C CA . ARG A 1 287 ? 18.918 -64.526 2.326 1.00 45.56 287 ARG A CA 1
ATOM 2256 C C . ARG A 1 287 ? 18.449 -65.554 3.368 1.00 45.40 287 ARG A C 1
ATOM 2257 O O . ARG A 1 287 ? 17.290 -65.456 3.839 1.00 44.27 287 ARG A O 1
ATOM 2265 N N . ASP B 1 5 ? -3.078 -45.341 19.967 1.00 39.95 5 ASP B N 1
ATOM 2266 C CA . ASP B 1 5 ? -2.737 -45.646 18.550 1.00 39.26 5 ASP B CA 1
ATOM 2267 C C . ASP B 1 5 ? -1.247 -45.356 18.293 1.00 39.33 5 ASP B C 1
ATOM 2268 O O . ASP B 1 5 ? -0.647 -44.496 18.961 1.00 39.30 5 ASP B O 1
ATOM 2273 N N . ASP B 1 6 ? -0.658 -46.086 17.340 1.00 37.91 6 ASP B N 1
ATOM 2274 C CA . ASP B 1 6 ? 0.755 -45.934 16.992 1.00 36.66 6 ASP B CA 1
ATOM 2275 C C . ASP B 1 6 ? 1.008 -45.253 15.626 1.00 35.94 6 ASP B C 1
ATOM 2276 O O . ASP B 1 6 ? 0.095 -45.097 14.809 1.00 35.85 6 ASP B O 1
ATOM 2281 N N . PRO B 1 7 ? 2.269 -44.860 15.357 1.00 35.07 7 PRO B N 1
ATOM 2282 C CA . PRO B 1 7 ? 2.648 -44.192 14.101 1.00 33.86 7 PRO B CA 1
ATOM 2283 C C . PRO B 1 7 ? 1.984 -44.697 12.824 1.00 33.19 7 PRO B C 1
ATOM 2284 O O . PRO B 1 7 ? 1.762 -43.931 11.892 1.00 33.41 7 PRO B O 1
ATOM 2288 N N . ALA B 1 8 ? 1.678 -45.985 12.776 1.00 31.59 8 ALA B N 1
ATOM 2289 C CA . ALA B 1 8 ? 1.073 -46.550 11.584 1.00 30.26 8 ALA B CA 1
ATOM 2290 C C . ALA B 1 8 ? -0.218 -45.853 11.203 1.00 29.92 8 ALA B C 1
ATOM 2291 O O . ALA B 1 8 ? -0.485 -45.655 10.017 1.00 29.70 8 ALA B O 1
ATOM 2293 N N . TYR B 1 9 ? -1.015 -45.479 12.203 1.00 29.25 9 TYR B N 1
ATOM 2294 C CA . TYR B 1 9 ? -2.304 -44.830 11.955 1.00 28.66 9 TYR B CA 1
ATOM 2295 C C . TYR B 1 9 ? -2.251 -43.303 11.883 1.00 27.52 9 TYR B C 1
ATOM 2296 O O . TYR B 1 9 ? -3.297 -42.646 11.837 1.00 26.02 9 TYR B O 1
ATOM 2305 N N . HIS B 1 10 ? -1.050 -42.733 11.872 1.00 26.32 10 HIS B N 1
ATOM 2306 C CA . HIS B 1 10 ? -0.941 -41.286 11.816 1.00 26.23 10 HIS B CA 1
ATOM 2307 C C . HIS B 1 10 ? -0.06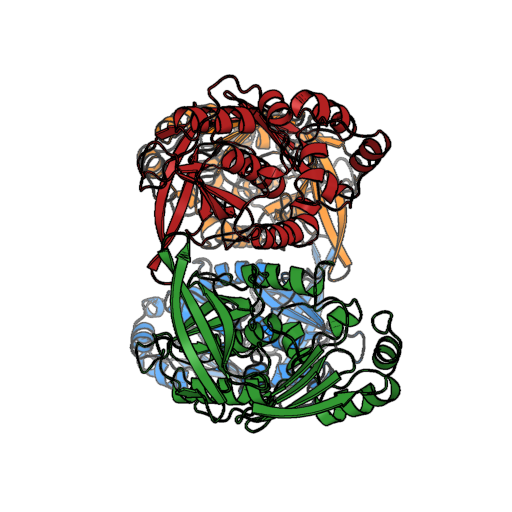4 -40.816 10.649 1.00 26.05 10 HIS B C 1
ATOM 2308 O O . HIS B 1 10 ? 0.287 -41.631 9.803 1.00 24.36 10 HIS B O 1
ATOM 2315 N N . TRP B 1 11 ? 0.298 -39.533 10.590 1.00 25.33 11 TRP B N 1
ATOM 2316 C CA . TRP B 1 11 ? 1.031 -39.043 9.419 1.00 25.15 11 TRP B CA 1
ATOM 2317 C C . TRP B 1 11 ? 2.464 -38.515 9.493 1.00 26.27 11 TRP B C 1
ATOM 2318 O O . TRP B 1 11 ? 2.932 -37.865 8.547 1.00 25.54 11 TRP B O 1
ATOM 2329 N N . ASN B 1 12 ? 3.152 -38.781 10.600 1.00 27.26 12 ASN B N 1
ATOM 2330 C CA . ASN B 1 12 ? 4.537 -38.348 10.771 1.00 28.26 12 ASN B CA 1
ATOM 2331 C C . ASN B 1 12 ? 4.753 -36.848 10.823 1.00 28.64 12 ASN B C 1
ATOM 2332 O O . ASN B 1 12 ? 5.677 -36.333 10.196 1.00 29.26 12 ASN B O 1
ATOM 2337 N N . GLY B 1 13 ? 3.914 -36.154 11.582 1.00 27.97 13 GLY B N 1
ATOM 2338 C CA . GLY B 1 13 ? 4.045 -34.716 11.683 1.00 27.73 13 GLY B CA 1
ATOM 2339 C C . GLY B 1 13 ? 5.443 -34.330 12.109 1.00 27.00 13 GLY B C 1
ATOM 2340 O O . GLY B 1 13 ? 6.048 -33.421 11.544 1.00 27.58 13 GLY B O 1
ATOM 2341 N N . ALA B 1 14 ? 5.961 -35.044 13.101 1.00 27.82 14 ALA B N 1
ATOM 2342 C CA . ALA B 1 14 ? 7.292 -34.789 13.641 1.00 28.13 14 ALA B CA 1
ATOM 2343 C C . ALA B 1 14 ? 8.396 -34.808 12.591 1.00 28.88 14 ALA B C 1
ATOM 2344 O O . ALA B 1 14 ? 9.394 -34.089 12.722 1.00 29.65 14 ALA B O 1
ATOM 2346 N N . GLU B 1 15 ? 8.225 -35.624 11.555 1.00 28.51 15 GLU B N 1
ATOM 2347 C CA . GLU B 1 15 ? 9.229 -35.716 10.502 1.00 28.87 15 GLU B CA 1
ATOM 2348 C C . GLU B 1 15 ? 9.124 -34.607 9.467 1.00 28.18 15 GLU B C 1
ATOM 2349 O O . GLU B 1 15 ? 9.749 -34.692 8.420 1.00 29.16 15 GLU B O 1
ATOM 2355 N N . LEU B 1 16 ? 8.336 -33.574 9.744 1.00 27.14 16 LEU B N 1
ATOM 2356 C CA . LEU B 1 16 ? 8.176 -32.480 8.790 1.00 25.69 16 LEU B CA 1
ATOM 2357 C C . LEU B 1 16 ? 8.750 -31.181 9.312 1.00 25.92 16 LEU B C 1
ATOM 2358 O O . LEU B 1 16 ? 8.564 -30.838 10.478 1.00 25.30 16 LEU B O 1
ATOM 2363 N N . ASP B 1 17 ? 9.443 -30.469 8.429 1.00 26.84 17 ASP B N 1
ATOM 2364 C CA . ASP B 1 17 ? 10.032 -29.164 8.733 1.00 28.00 17 ASP B CA 1
ATOM 2365 C C . ASP B 1 17 ? 8.868 -28.188 8.546 1.00 28.33 17 ASP B C 1
ATOM 2366 O O . ASP B 1 17 ? 8.673 -27.636 7.461 1.00 28.95 17 ASP B O 1
ATOM 2371 N N . LEU B 1 18 ? 8.090 -27.978 9.599 1.00 28.18 18 LEU B N 1
ATOM 2372 C CA . LEU B 1 18 ? 6.924 -27.106 9.507 1.00 28.14 18 LEU B CA 1
ATOM 2373 C C . LEU B 1 18 ? 7.194 -25.732 8.891 1.00 29.55 18 LEU B C 1
ATOM 2374 O O . LEU B 1 18 ? 6.428 -25.270 8.039 1.00 31.19 18 LEU B O 1
ATOM 2379 N N . ASP B 1 19 ? 8.275 -25.077 9.306 1.00 29.49 19 ASP B N 1
ATOM 2380 C CA . ASP B 1 19 ? 8.584 -23.754 8.777 1.00 28.53 19 ASP B CA 1
ATOM 2381 C C . ASP B 1 19 ? 8.926 -23.824 7.310 1.00 27.85 19 ASP B C 1
ATOM 2382 O O . ASP B 1 19 ? 8.273 -23.194 6.472 1.00 27.50 19 ASP B O 1
ATOM 2387 N N . ALA B 1 20 ? 9.966 -24.587 7.005 1.00 25.96 20 ALA B N 1
ATOM 2388 C CA . ALA B 1 20 ? 10.401 -24.734 5.636 1.00 24.82 20 ALA B CA 1
ATOM 2389 C C . ALA B 1 20 ? 9.178 -24.930 4.752 1.00 23.89 20 ALA B C 1
ATOM 2390 O O . ALA B 1 20 ? 9.060 -24.317 3.694 1.00 22.91 20 ALA B O 1
ATOM 2392 N N . TYR B 1 21 ? 8.261 -25.775 5.208 1.00 22.74 21 TYR B N 1
ATOM 2393 C CA . TYR B 1 21 ? 7.056 -26.060 4.449 1.00 23.85 21 TYR B CA 1
ATOM 2394 C C . TYR B 1 21 ? 6.122 -24.855 4.365 1.00 24.41 21 TYR B C 1
ATOM 2395 O O . TYR B 1 21 ? 5.758 -24.406 3.264 1.00 24.74 21 TYR B O 1
ATOM 2404 N N . LEU B 1 22 ? 5.738 -24.333 5.529 1.00 23.23 22 LEU B N 1
ATOM 2405 C CA . LEU B 1 22 ? 4.837 -23.191 5.588 1.00 22.51 22 LEU B CA 1
ATOM 2406 C C . LEU B 1 22 ? 5.381 -21.998 4.824 1.00 23.40 22 LEU B C 1
ATOM 2407 O O . LEU B 1 22 ? 4.622 -21.139 4.376 1.00 23.97 22 LEU B O 1
ATOM 2412 N N . ALA B 1 23 ? 6.699 -21.938 4.681 1.00 23.40 23 ALA B N 1
ATOM 2413 C CA . ALA B 1 23 ? 7.306 -20.842 3.955 1.00 22.36 23 ALA B CA 1
ATOM 2414 C C . ALA B 1 23 ? 7.133 -21.165 2.490 1.00 21.87 23 ALA B C 1
ATOM 2415 O O . ALA B 1 23 ? 6.830 -20.294 1.681 1.00 22.62 23 ALA B O 1
ATOM 2417 N N . ARG B 1 24 ? 7.306 -22.435 2.153 1.00 21.99 24 ARG B N 1
ATOM 2418 C CA . ARG B 1 24 ? 7.174 -22.857 0.773 1.00 22.54 24 ARG B CA 1
ATOM 2419 C C . ARG B 1 24 ? 5.802 -22.462 0.228 1.00 22.68 24 ARG B C 1
ATOM 2420 O O . ARG B 1 24 ? 5.711 -21.705 -0.731 1.00 21.51 24 ARG B O 1
ATOM 2428 N N . ILE B 1 25 ? 4.732 -22.970 0.836 1.00 23.29 25 ILE B N 1
ATOM 2429 C CA . ILE B 1 25 ? 3.392 -22.652 0.354 1.00 22.15 25 ILE B CA 1
ATOM 2430 C C . ILE B 1 25 ? 2.989 -21.196 0.598 1.00 22.65 25 ILE B C 1
ATOM 2431 O O . ILE B 1 25 ? 1.962 -20.734 0.104 1.00 23.32 25 ILE B O 1
ATOM 2436 N N . GLY B 1 26 ? 3.806 -20.467 1.347 1.00 22.71 26 GLY B N 1
ATOM 2437 C CA . GLY B 1 26 ? 3.513 -19.069 1.598 1.00 21.09 26 GLY B CA 1
ATOM 2438 C C . GLY B 1 26 ? 2.486 -18.839 2.674 1.00 21.74 26 GLY B C 1
ATOM 2439 O O . GLY B 1 26 ? 1.773 -17.832 2.665 1.00 21.45 26 GLY B O 1
ATOM 2440 N N . PHE B 1 27 ? 2.406 -19.776 3.611 1.00 22.67 27 PHE B N 1
ATOM 2441 C CA . PHE B 1 27 ? 1.452 -19.659 4.713 1.00 23.21 27 PHE B CA 1
ATOM 2442 C C . PHE B 1 27 ? 1.981 -18.737 5.811 1.00 24.41 27 PHE B C 1
ATOM 2443 O O . PHE B 1 27 ? 3.188 -18.699 6.060 1.00 25.33 27 PHE B O 1
ATOM 2451 N N . ALA B 1 28 ? 1.075 -18.010 6.469 1.00 25.24 28 ALA B N 1
ATOM 2452 C CA . ALA B 1 28 ? 1.453 -17.099 7.552 1.00 24.50 28 ALA B CA 1
ATOM 2453 C C . ALA B 1 28 ? 0.312 -16.822 8.526 1.00 24.09 28 ALA B C 1
ATOM 2454 O O . ALA B 1 28 ? 0.318 -15.806 9.224 1.00 24.16 28 ALA B O 1
ATOM 2456 N N . GLY B 1 29 ? -0.663 -17.724 8.566 1.00 22.78 29 GLY B N 1
ATOM 2457 C CA . GLY B 1 29 ? -1.789 -17.561 9.470 1.00 21.90 29 GLY B CA 1
ATOM 2458 C C . GLY B 1 29 ? -1.453 -18.041 10.870 1.00 22.00 29 GLY B C 1
ATOM 2459 O O . GLY B 1 29 ? -0.286 -18.205 11.213 1.00 23.37 29 GLY B O 1
ATOM 2460 N N . GLU B 1 30 ? -2.470 -18.272 11.687 1.00 21.19 30 GLU B N 1
ATOM 2461 C CA . GLU B 1 30 ? -2.254 -18.733 13.050 1.00 21.63 30 GLU B CA 1
ATOM 2462 C C . GLU B 1 30 ? -1.929 -20.223 13.066 1.00 22.11 30 GLU B C 1
ATOM 2463 O O . GLU B 1 30 ? -2.611 -21.026 12.440 1.00 22.17 30 GLU B O 1
ATOM 2469 N N . ARG B 1 31 ? -0.877 -20.594 13.782 1.00 23.00 31 ARG B N 1
ATOM 2470 C CA . ARG B 1 31 ? -0.480 -21.991 13.850 1.00 22.98 31 ARG B CA 1
ATOM 2471 C C . ARG B 1 31 ? -1.309 -22.729 14.889 1.00 24.36 31 ARG B C 1
ATOM 2472 O O . ARG B 1 31 ? -0.852 -23.006 15.997 1.00 23.39 31 ARG B O 1
ATOM 2480 N N . ALA B 1 32 ? -2.541 -23.045 14.502 1.00 25.82 32 ALA B N 1
ATOM 2481 C CA . ALA B 1 32 ? -3.485 -23.731 15.367 1.00 25.51 32 ALA B CA 1
ATOM 2482 C C . ALA B 1 32 ? -4.620 -24.349 14.541 1.00 25.98 32 ALA B C 1
ATOM 2483 O O . ALA B 1 32 ? -4.944 -23.885 13.451 1.00 26.43 32 ALA B O 1
ATOM 2485 N N . PRO B 1 33 ? -5.254 -25.403 15.067 1.00 26.55 33 PRO B N 1
ATOM 2486 C CA . PRO B 1 33 ? -6.348 -26.068 14.360 1.00 26.54 33 PRO B CA 1
ATOM 2487 C C . PRO B 1 33 ? -7.633 -25.260 14.238 1.00 26.48 33 PRO B C 1
ATOM 2488 O O . PRO B 1 33 ? -8.615 -25.562 14.912 1.00 28.18 33 PRO B O 1
ATOM 2492 N N . THR B 1 34 ? -7.631 -24.238 13.389 1.00 25.27 34 THR B N 1
ATOM 2493 C CA . THR B 1 34 ? -8.842 -23.453 13.186 1.00 24.59 34 THR B CA 1
ATOM 2494 C C . THR B 1 34 ? -9.279 -23.625 11.734 1.00 24.75 34 THR B C 1
ATOM 2495 O O . THR B 1 34 ? -8.486 -24.023 10.870 1.00 25.75 34 THR B O 1
ATOM 2499 N N . LEU B 1 35 ? -10.546 -23.333 11.467 1.00 23.99 35 LEU B N 1
ATOM 2500 C CA . LEU B 1 35 ? -11.080 -23.435 10.120 1.00 21.82 35 LEU B CA 1
ATOM 2501 C C . LEU B 1 35 ? -10.292 -22.510 9.206 1.00 22.34 35 LEU B C 1
ATOM 2502 O O . LEU B 1 35 ? -9.865 -22.920 8.122 1.00 23.92 35 LEU B O 1
ATOM 2507 N N . ALA B 1 36 ? -10.093 -21.269 9.663 1.00 20.50 36 ALA B N 1
ATOM 2508 C CA . ALA B 1 36 ? -9.354 -20.245 8.916 1.00 19.63 36 ALA B CA 1
ATOM 2509 C C . ALA B 1 36 ? -7.951 -20.719 8.523 1.00 20.22 36 ALA B C 1
ATOM 2510 O O . ALA B 1 36 ? -7.487 -20.478 7.403 1.00 18.18 36 ALA B O 1
ATOM 2512 N N . THR B 1 37 ? -7.277 -21.391 9.450 1.00 20.82 37 THR B N 1
ATOM 2513 C CA . THR B 1 37 ? -5.944 -21.897 9.164 1.00 22.65 37 THR B CA 1
ATOM 2514 C C . THR B 1 37 ? -6.047 -23.023 8.142 1.00 24.11 37 THR B C 1
ATOM 2515 O O . THR B 1 37 ? -5.182 -23.167 7.280 1.00 25.06 37 THR B O 1
ATOM 2519 N N . LEU B 1 38 ? -7.102 -23.824 8.237 1.00 23.65 38 LEU B N 1
ATOM 2520 C CA . LEU B 1 38 ? -7.278 -24.911 7.284 1.00 23.40 38 LEU B CA 1
ATOM 2521 C C . LEU B 1 38 ? -7.524 -24.319 5.907 1.00 23.44 38 LEU B C 1
ATOM 2522 O O . LEU B 1 38 ? -7.045 -24.838 4.903 1.00 22.38 38 LEU B O 1
ATOM 2527 N N . ARG B 1 39 ? -8.273 -23.221 5.869 1.00 23.47 39 ARG B N 1
ATOM 2528 C CA . ARG B 1 39 ? -8.576 -22.579 4.603 1.00 23.76 39 ARG B CA 1
ATOM 2529 C C . ARG B 1 39 ? -7.346 -21.968 3.963 1.00 23.28 39 ARG B C 1
ATOM 2530 O O . ARG B 1 39 ? -7.203 -22.026 2.750 1.00 24.49 39 ARG B O 1
ATOM 2538 N N . GLU B 1 40 ? -6.447 -21.391 4.750 1.00 23.82 40 GLU B N 1
ATOM 2539 C CA . GLU B 1 40 ? -5.270 -20.799 4.135 1.00 24.33 40 GLU B CA 1
ATOM 2540 C C . GLU B 1 40 ? -4.260 -21.864 3.756 1.00 23.40 40 GLU B C 1
ATOM 2541 O O . GLU B 1 40 ? -3.535 -21.714 2.783 1.00 23.88 40 GLU B O 1
ATOM 2547 N N . LEU B 1 41 ? -4.215 -22.946 4.519 1.00 21.66 41 LEU B N 1
ATOM 2548 C CA . LEU B 1 41 ? -3.293 -24.029 4.217 1.00 21.28 41 LEU B CA 1
ATOM 2549 C C . LEU B 1 41 ? -3.660 -24.676 2.879 1.00 22.29 41 LEU B C 1
ATOM 2550 O O . LEU B 1 41 ? -2.798 -24.872 2.014 1.00 23.43 41 LEU B O 1
ATOM 2555 N N . VAL B 1 42 ? -4.940 -24.997 2.710 1.00 21.66 42 VAL B N 1
ATOM 2556 C CA . VAL B 1 42 ? -5.421 -25.614 1.480 1.00 20.99 42 VAL B CA 1
ATOM 2557 C C . VAL B 1 42 ? -5.252 -24.680 0.295 1.00 21.93 42 VAL B C 1
ATOM 2558 O O . VAL B 1 42 ? -4.930 -25.118 -0.808 1.00 21.23 42 VAL B O 1
ATOM 2562 N N . TYR B 1 43 ? -5.474 -23.391 0.536 1.00 24.41 43 TYR B N 1
ATOM 2563 C CA . TYR B 1 43 ? -5.370 -22.370 -0.507 1.00 26.85 43 TYR B CA 1
ATOM 2564 C C . TYR B 1 43 ? -3.940 -22.159 -0.983 1.00 26.65 43 TYR B C 1
ATOM 2565 O O . TYR B 1 43 ? -3.673 -22.106 -2.185 1.00 26.73 43 TYR B O 1
ATOM 2574 N N . ARG B 1 44 ? -3.029 -22.029 -0.027 1.00 25.85 44 ARG B N 1
ATOM 2575 C CA . ARG B 1 44 ? -1.622 -21.796 -0.324 1.00 23.36 44 ARG B CA 1
ATOM 2576 C C . ARG B 1 44 ? -0.933 -22.986 -0.976 1.00 22.84 44 ARG B C 1
ATOM 2577 O O . ARG B 1 44 ? -0.087 -22.826 -1.858 1.00 21.57 44 ARG B O 1
ATOM 2585 N N . HIS B 1 45 ? -1.306 -24.183 -0.548 1.00 21.27 45 HIS B N 1
ATOM 2586 C CA . HIS B 1 45 ? -0.709 -25.384 -1.096 1.00 20.93 45 HIS B CA 1
ATOM 2587 C C . HIS B 1 45 ? -1.142 -25.644 -2.547 1.00 21.23 45 HIS B C 1
ATOM 2588 O O . HIS B 1 45 ? -0.305 -25.805 -3.437 1.00 20.30 45 HIS B O 1
ATOM 2595 N N . THR B 1 46 ? -2.452 -25.679 -2.775 1.00 21.24 46 THR B N 1
ATOM 2596 C CA . THR B 1 46 ? -2.999 -25.942 -4.101 1.00 20.83 46 THR B CA 1
ATOM 2597 C C . THR B 1 46 ? -2.533 -24.946 -5.147 1.00 21.42 46 THR B C 1
ATOM 2598 O O . THR B 1 46 ? -2.354 -25.295 -6.317 1.00 22.52 46 THR B O 1
ATOM 2602 N N . THR B 1 47 ? -2.330 -23.707 -4.723 1.00 21.64 47 THR B N 1
ATOM 2603 C CA . THR B 1 47 ? -1.918 -22.651 -5.641 1.00 21.02 47 THR B CA 1
ATOM 2604 C C . THR B 1 47 ? -0.433 -22.368 -5.576 1.00 21.04 47 THR B C 1
ATOM 2605 O O . THR B 1 47 ? 0.028 -21.348 -6.076 1.00 21.25 47 THR B O 1
ATOM 2609 N N . ALA B 1 48 ? 0.312 -23.280 -4.963 1.00 20.78 48 ALA B N 1
ATOM 2610 C CA . ALA B 1 48 ? 1.754 -23.124 -4.842 1.00 20.39 48 ALA B CA 1
ATOM 2611 C C . ALA B 1 48 ? 2.517 -24.269 -5.506 1.00 20.83 48 ALA B C 1
ATOM 2612 O O . ALA B 1 48 ? 3.373 -24.032 -6.363 1.00 22.81 48 ALA B O 1
ATOM 2614 N N . ILE B 1 49 ? 2.198 -25.503 -5.122 1.00 19.40 49 ILE B N 1
ATOM 2615 C CA . ILE B 1 49 ? 2.888 -26.673 -5.649 1.00 18.95 49 ILE B CA 1
ATOM 2616 C C . ILE B 1 49 ? 2.456 -27.146 -7.033 1.00 20.06 49 ILE B C 1
ATOM 2617 O O . ILE B 1 49 ? 1.271 -27.312 -7.300 1.00 21.55 49 ILE B O 1
ATOM 2622 N N . PRO B 1 50 ? 3.414 -27.340 -7.946 1.00 19.85 50 PRO B N 1
ATOM 2623 C CA . PRO B 1 50 ? 3.027 -27.815 -9.272 1.00 19.26 50 PRO B CA 1
ATOM 2624 C C . PRO B 1 50 ? 2.578 -29.277 -9.162 1.00 20.11 50 PRO B C 1
ATOM 2625 O O . PRO B 1 50 ? 2.815 -29.939 -8.151 1.00 18.82 50 PRO B O 1
ATOM 2629 N N . PHE B 1 51 ? 1.915 -29.759 -10.207 1.00 20.91 51 PHE B N 1
ATOM 2630 C CA . PHE B 1 51 ? 1.453 -31.133 -10.276 1.00 21.35 51 PHE B CA 1
ATOM 2631 C C . PHE B 1 51 ? 2.165 -31.777 -11.463 1.00 22.88 51 PHE B C 1
ATOM 2632 O O . PHE B 1 51 ? 2.096 -31.264 -12.593 1.00 21.65 51 PHE B O 1
ATOM 2640 N N . GLU B 1 52 ? 2.844 -32.894 -11.195 1.00 23.23 52 GLU B N 1
ATOM 2641 C CA . GLU B 1 52 ? 3.583 -33.625 -12.219 1.00 24.30 52 GLU B CA 1
ATOM 2642 C C . GLU B 1 52 ? 3.664 -35.119 -11.931 1.00 24.96 52 GLU B C 1
ATOM 2643 O O . GLU B 1 52 ? 3.387 -35.580 -10.818 1.00 24.17 52 GLU B O 1
ATOM 2649 N N . ASN B 1 53 ? 4.069 -35.864 -12.954 1.00 25.31 53 ASN B N 1
ATOM 2650 C CA . ASN B 1 53 ? 4.231 -37.311 -12.879 1.00 24.36 53 ASN B CA 1
ATOM 2651 C C . ASN B 1 53 ? 5.503 -37.634 -13.658 1.00 24.15 53 ASN B C 1
ATOM 2652 O O . ASN B 1 53 ? 5.672 -38.745 -14.149 1.00 23.53 53 ASN B O 1
ATOM 2657 N N . LEU B 1 54 ? 6.394 -36.654 -13.769 1.00 24.05 54 LEU B N 1
ATOM 2658 C CA . LEU B 1 54 ? 7.618 -36.837 -14.520 1.00 25.85 54 LEU B CA 1
ATOM 2659 C C . LEU B 1 54 ? 8.512 -37.986 -14.052 1.00 27.44 54 LEU B C 1
ATOM 2660 O O . LEU B 1 54 ? 9.100 -38.678 -14.878 1.00 26.90 54 LEU B O 1
ATOM 2665 N N . GLU B 1 55 ? 8.614 -38.201 -12.742 1.00 29.77 55 GLU B N 1
ATOM 2666 C CA . GLU B 1 55 ? 9.432 -39.299 -12.223 1.00 31.30 55 GLU B CA 1
ATOM 2667 C C . GLU B 1 55 ? 8.909 -40.591 -12.823 1.00 32.63 55 GLU B C 1
ATOM 2668 O O . GLU B 1 55 ? 9.669 -41.368 -13.404 1.00 34.05 55 GLU B O 1
ATOM 2674 N N . ALA B 1 56 ? 7.607 -40.821 -12.683 1.00 33.43 56 ALA B N 1
ATOM 2675 C CA . ALA B 1 56 ? 7.015 -42.033 -13.228 1.00 34.43 56 ALA B CA 1
ATOM 2676 C C . ALA B 1 56 ? 7.369 -42.131 -14.711 1.00 34.82 56 ALA B C 1
ATOM 2677 O O . ALA B 1 56 ? 7.789 -43.186 -15.200 1.00 34.93 56 ALA B O 1
ATOM 2679 N N . VAL B 1 57 ? 7.205 -41.017 -15.414 1.00 34.18 57 VAL B N 1
ATOM 2680 C CA . VAL B 1 57 ? 7.497 -40.965 -16.836 1.00 33.68 57 VAL B CA 1
ATOM 2681 C C . VAL B 1 57 ? 8.925 -41.404 -17.096 1.00 32.26 57 VAL B C 1
ATOM 2682 O O . VAL B 1 57 ? 9.166 -42.348 -17.834 1.00 31.64 57 VAL B O 1
ATOM 2686 N N . LEU B 1 58 ? 9.873 -40.720 -16.473 1.00 31.23 58 LEU B N 1
ATOM 2687 C CA . LEU B 1 58 ? 11.279 -41.048 -16.638 1.00 30.10 58 LEU B CA 1
ATOM 2688 C C . LEU B 1 58 ? 11.562 -42.401 -16.002 1.00 30.52 58 LEU B C 1
ATOM 2689 O O . LEU B 1 58 ? 12.705 -42.709 -15.659 1.00 32.14 58 LEU B O 1
ATOM 2694 N N . GLY B 1 59 ? 10.512 -43.201 -15.837 1.00 30.11 59 GLY B N 1
ATOM 2695 C CA . GLY B 1 59 ? 10.657 -44.516 -15.248 1.00 28.37 59 GLY B CA 1
ATOM 2696 C C . GLY B 1 59 ? 11.438 -44.565 -13.950 1.00 29.02 59 GLY B C 1
ATOM 2697 O O . GLY B 1 59 ? 12.166 -45.523 -13.702 1.00 29.73 59 GLY B O 1
ATOM 2698 N N . ARG B 1 60 ? 11.303 -43.541 -13.115 1.00 29.57 60 ARG B N 1
ATOM 2699 C CA . ARG B 1 60 ? 12.001 -43.526 -11.829 1.00 30.28 60 ARG B CA 1
ATOM 2700 C C . ARG B 1 60 ? 11.011 -43.735 -10.673 1.00 30.62 60 ARG B C 1
ATOM 2701 O O . ARG B 1 60 ? 9.818 -43.450 -10.798 1.00 31.55 60 ARG B O 1
ATOM 2709 N N . PRO B 1 61 ? 11.493 -44.244 -9.533 1.00 30.38 61 PRO B N 1
ATOM 2710 C CA . PRO B 1 61 ? 10.612 -44.478 -8.390 1.00 30.75 61 PRO B CA 1
ATOM 2711 C C . PRO B 1 61 ? 9.990 -43.197 -7.867 1.00 31.25 61 PRO B C 1
ATOM 2712 O O . PRO B 1 61 ? 10.457 -42.103 -8.179 1.00 32.73 61 PRO B O 1
ATOM 2716 N N . VAL B 1 62 ? 8.935 -43.350 -7.073 1.00 31.36 62 VAL B N 1
ATOM 2717 C CA . VAL B 1 62 ? 8.236 -42.226 -6.462 1.00 30.76 62 VAL B CA 1
ATOM 2718 C C . VAL B 1 62 ? 7.983 -42.546 -4.988 1.00 30.17 62 VAL B C 1
ATOM 2719 O O . VAL B 1 62 ? 6.933 -43.067 -4.633 1.00 28.40 62 VAL B O 1
ATOM 2723 N N . ARG B 1 63 ? 8.950 -42.230 -4.132 1.00 31.86 63 ARG B N 1
ATOM 2724 C CA . ARG B 1 63 ? 8.824 -42.513 -2.700 1.00 34.17 63 ARG B CA 1
ATOM 2725 C C . ARG B 1 63 ? 7.887 -41.571 -1.950 1.00 32.30 63 ARG B C 1
ATOM 2726 O O . ARG B 1 63 ? 7.677 -40.429 -2.369 1.00 32.27 63 ARG B O 1
ATOM 2734 N N . LEU B 1 64 ? 7.317 -42.057 -0.848 1.00 30.05 64 LEU B N 1
ATOM 2735 C CA . LEU B 1 64 ? 6.379 -41.252 -0.073 1.00 28.86 64 LEU B CA 1
ATOM 2736 C C . LEU B 1 64 ? 6.823 -40.895 1.339 1.00 28.79 64 LEU B C 1
ATOM 2737 O O . LEU B 1 64 ? 5.995 -40.505 2.168 1.00 28.33 64 LEU B O 1
ATOM 2742 N N . ASP B 1 65 ? 8.123 -41.021 1.607 1.00 29.00 65 ASP B N 1
ATOM 2743 C CA . ASP B 1 65 ? 8.667 -40.690 2.924 1.00 28.37 65 ASP B CA 1
ATOM 2744 C C . ASP B 1 65 ? 8.858 -39.185 2.998 1.00 27.47 65 ASP B C 1
ATOM 2745 O O . ASP B 1 65 ? 9.372 -38.570 2.060 1.00 26.63 65 ASP B O 1
ATOM 2750 N N . LEU B 1 66 ? 8.444 -38.598 4.114 1.00 26.44 66 LEU B N 1
ATOM 2751 C CA . LEU B 1 66 ? 8.542 -37.160 4.306 1.00 25.79 66 LEU B CA 1
ATOM 2752 C C . LEU B 1 66 ? 9.891 -36.543 3.930 1.00 25.51 66 LEU B C 1
ATOM 2753 O O . LEU B 1 66 ? 9.955 -35.368 3.579 1.00 26.82 66 LEU B O 1
ATOM 2758 N N . ALA B 1 67 ? 10.968 -37.319 3.996 1.00 23.87 67 ALA B N 1
ATOM 2759 C CA . ALA B 1 67 ? 12.281 -36.797 3.624 1.00 21.32 67 ALA B CA 1
ATOM 2760 C C . ALA B 1 67 ? 12.258 -36.531 2.114 1.00 21.77 67 ALA B C 1
ATOM 2761 O O . ALA B 1 67 ? 12.525 -35.416 1.655 1.00 21.69 67 ALA B O 1
ATOM 2763 N N . THR B 1 68 ? 11.920 -37.564 1.348 1.00 22.10 68 THR B N 1
ATOM 2764 C CA . THR B 1 68 ? 11.841 -37.467 -0.104 1.00 22.59 68 THR B CA 1
ATOM 2765 C C . THR B 1 68 ? 10.904 -36.353 -0.569 1.00 23.39 68 THR B C 1
ATOM 2766 O O . THR B 1 68 ? 11.295 -35.494 -1.367 1.00 24.37 68 THR B O 1
ATOM 2770 N N . LEU B 1 69 ? 9.669 -36.380 -0.067 1.00 22.73 69 LEU B N 1
ATOM 2771 C CA . LEU B 1 69 ? 8.657 -35.395 -0.436 1.00 20.59 69 LEU B CA 1
ATOM 2772 C C . LEU B 1 69 ? 9.093 -33.963 -0.232 1.00 20.67 69 LEU B C 1
ATOM 2773 O O . LEU B 1 69 ? 8.869 -33.122 -1.097 1.00 20.38 69 LEU B O 1
ATOM 2778 N N . GLN B 1 70 ? 9.711 -33.689 0.910 1.00 21.58 70 GLN B N 1
ATOM 2779 C CA . GLN B 1 70 ? 10.171 -32.345 1.216 1.00 23.86 70 GLN B CA 1
ATOM 2780 C C . GLN B 1 70 ? 11.294 -31.904 0.296 1.00 24.63 70 GLN B C 1
ATOM 2781 O O . GLN B 1 70 ? 11.298 -30.770 -0.181 1.00 24.60 70 GLN B O 1
ATOM 2787 N N . ASP B 1 71 ? 12.252 -32.787 0.043 1.00 25.57 71 ASP B N 1
ATOM 2788 C CA . ASP B 1 71 ? 13.357 -32.409 -0.828 1.00 27.64 71 ASP B CA 1
ATOM 2789 C C . ASP B 1 71 ? 12.812 -32.032 -2.183 1.00 27.27 71 ASP B C 1
ATOM 2790 O O . ASP B 1 71 ? 13.241 -31.056 -2.793 1.00 28.00 71 ASP B O 1
ATOM 2795 N N . LYS B 1 72 ? 11.845 -32.809 -2.641 1.00 26.54 72 LYS B N 1
ATOM 2796 C CA . LYS B 1 72 ? 11.236 -32.588 -3.934 1.00 25.98 72 LYS B CA 1
ATOM 2797 C C . LYS B 1 72 ? 10.234 -31.435 -3.990 1.00 26.61 72 LYS B C 1
ATOM 2798 O O . LYS B 1 72 ? 10.311 -30.572 -4.873 1.00 26.99 72 LYS B O 1
ATOM 2804 N N . LEU B 1 73 ? 9.301 -31.407 -3.043 1.00 25.95 73 LEU B N 1
ATOM 2805 C CA . LEU B 1 73 ? 8.265 -30.384 -3.056 1.00 26.25 73 LEU B CA 1
ATOM 2806 C C . LEU B 1 73 ? 8.527 -29.070 -2.327 1.00 26.04 73 LEU B C 1
ATOM 2807 O O . LEU B 1 73 ? 7.898 -28.055 -2.633 1.00 25.55 73 LEU B O 1
ATOM 2812 N N . VAL B 1 74 ? 9.443 -29.072 -1.369 1.00 25.77 74 VAL B N 1
ATOM 2813 C CA . VAL B 1 74 ? 9.724 -27.846 -0.646 1.00 26.20 74 VAL B CA 1
ATOM 2814 C C . VAL B 1 74 ? 11.074 -27.250 -0.998 1.00 25.86 74 VAL B C 1
ATOM 2815 O O . VAL B 1 74 ? 11.227 -26.037 -0.978 1.00 26.01 74 VAL B O 1
ATOM 2819 N N . HIS B 1 75 ? 12.050 -28.094 -1.321 1.00 25.82 75 HIS B N 1
ATOM 2820 C CA . HIS B 1 75 ? 13.390 -27.613 -1.637 1.00 26.53 75 HIS B CA 1
ATOM 2821 C C . HIS B 1 75 ? 13.844 -27.822 -3.072 1.00 28.09 75 HIS B C 1
ATOM 2822 O O . HIS B 1 75 ? 15.028 -28.042 -3.316 1.00 31.27 75 HIS B O 1
ATOM 2829 N N . SER B 1 76 ? 12.923 -27.751 -4.021 1.00 27.67 76 SER B N 1
ATOM 2830 C CA . SER B 1 76 ? 13.266 -27.924 -5.421 1.00 26.75 76 SER B CA 1
ATOM 2831 C C . SER B 1 76 ? 12.161 -27.301 -6.243 1.00 26.88 76 SER B C 1
ATOM 2832 O O . SER B 1 76 ? 11.095 -26.989 -5.723 1.00 26.84 76 SER B O 1
ATOM 2835 N N . ARG B 1 77 ? 12.421 -27.120 -7.529 1.00 27.22 77 ARG B N 1
ATOM 2836 C CA . ARG B 1 77 ? 11.434 -26.562 -8.433 1.00 27.79 77 ARG B CA 1
ATOM 2837 C C . ARG B 1 77 ? 10.727 -27.748 -9.060 1.00 27.74 77 ARG B C 1
ATOM 2838 O O . ARG B 1 77 ? 10.786 -27.954 -10.270 1.00 27.63 77 ARG B O 1
ATOM 2846 N N . ARG B 1 78 ? 10.063 -28.528 -8.213 1.00 27.50 78 ARG B N 1
ATOM 2847 C CA . ARG B 1 78 ? 9.361 -29.730 -8.644 1.00 28.22 78 ARG B CA 1
ATOM 2848 C C . ARG B 1 78 ? 8.007 -29.889 -7.969 1.00 28.51 78 ARG B C 1
ATOM 2849 O O . ARG B 1 78 ? 7.706 -29.197 -6.994 1.00 28.62 78 ARG B O 1
ATOM 2857 N N . GLY B 1 79 ? 7.208 -30.822 -8.493 1.00 28.61 79 GLY B N 1
ATOM 2858 C CA . GLY B 1 79 ? 5.891 -31.108 -7.941 1.00 27.26 79 GLY B CA 1
ATOM 2859 C C . GLY B 1 79 ? 5.669 -32.602 -7.745 1.00 26.71 79 GLY B C 1
ATOM 2860 O O . GLY B 1 79 ? 6.616 -33.363 -7.584 1.00 26.81 79 GLY B O 1
ATOM 2861 N N . GLY B 1 80 ? 4.414 -33.030 -7.740 1.00 27.39 80 GLY B N 1
ATOM 2862 C CA . GLY B 1 80 ? 4.113 -34.445 -7.577 1.00 26.76 80 GLY B CA 1
ATOM 2863 C C . GLY B 1 80 ? 2.641 -34.680 -7.843 1.00 25.49 80 GLY B C 1
ATOM 2864 O O . GLY B 1 80 ? 1.952 -33.748 -8.255 1.00 24.92 80 GLY B O 1
ATOM 2865 N N . TYR B 1 81 ? 2.153 -35.905 -7.642 1.00 24.73 81 TYR B N 1
ATOM 2866 C CA . TYR B 1 81 ? 0.736 -36.150 -7.844 1.00 25.08 81 TYR B CA 1
ATOM 2867 C C . TYR B 1 81 ? -0.027 -36.307 -6.534 1.00 25.03 81 TYR B C 1
ATOM 2868 O O . TYR B 1 81 ? 0.477 -35.949 -5.478 1.00 23.53 81 TYR B O 1
ATOM 2877 N N . CYS B 1 82 ? -1.243 -36.835 -6.599 1.00 26.57 82 CYS B N 1
ATOM 2878 C CA . CYS B 1 82 ? -2.061 -36.969 -5.404 1.00 28.74 82 CYS B CA 1
ATOM 2879 C C . CYS B 1 82 ? -1.345 -37.419 -4.130 1.00 27.81 82 CYS B C 1
ATOM 2880 O O . CYS B 1 82 ? -1.218 -36.631 -3.186 1.00 28.76 82 CYS B O 1
ATOM 2883 N N . TYR B 1 83 ? -0.863 -38.656 -4.088 1.00 26.67 83 TYR B N 1
ATOM 2884 C CA . TYR B 1 83 ? -0.201 -39.141 -2.881 1.00 25.54 83 TYR B CA 1
ATOM 2885 C C . TYR B 1 83 ? 0.887 -38.227 -2.318 1.00 25.37 83 TYR B C 1
ATOM 2886 O O . TYR B 1 83 ? 0.862 -37.885 -1.141 1.00 24.63 83 TYR B O 1
ATOM 2895 N N . GLU B 1 84 ? 1.839 -37.826 -3.152 1.00 26.33 84 GLU B N 1
ATOM 2896 C CA . GLU B 1 84 ? 2.919 -36.966 -2.690 1.00 25.89 84 GLU B CA 1
ATOM 2897 C C . GLU B 1 84 ? 2.384 -35.691 -2.038 1.00 25.62 84 GLU B C 1
ATOM 2898 O O . GLU B 1 84 ? 2.867 -35.252 -0.990 1.00 24.51 84 GLU B O 1
ATOM 2904 N N . ASN B 1 85 ? 1.376 -35.098 -2.661 1.00 26.29 85 ASN B N 1
ATOM 2905 C CA . ASN B 1 85 ? 0.794 -33.873 -2.137 1.00 26.01 85 ASN B CA 1
ATOM 2906 C C . ASN B 1 85 ? 0.014 -34.105 -0.855 1.00 25.73 85 ASN B C 1
ATOM 2907 O O . ASN B 1 85 ? 0.134 -33.335 0.096 1.00 26.28 85 ASN B O 1
ATOM 2912 N N . ALA B 1 86 ? -0.782 -35.171 -0.829 1.00 25.04 86 ALA B N 1
ATOM 2913 C CA . ALA B 1 86 ? -1.602 -35.481 0.334 1.00 24.62 86 ALA B CA 1
ATOM 2914 C C . ALA B 1 86 ? -0.758 -35.903 1.523 1.00 25.90 86 ALA B C 1
ATOM 2915 O O . ALA B 1 86 ? -1.067 -35.554 2.664 1.00 27.70 86 ALA B O 1
ATOM 2917 N N . GLY B 1 87 ? 0.317 -36.639 1.253 1.00 25.83 87 GLY B N 1
ATOM 2918 C CA . GLY B 1 87 ? 1.183 -37.117 2.316 1.00 26.80 87 GLY B CA 1
ATOM 2919 C C . GLY B 1 87 ? 1.952 -36.020 3.025 1.00 27.84 87 GLY B C 1
ATOM 2920 O O . GLY B 1 87 ? 2.306 -36.140 4.204 1.00 29.13 87 GLY B O 1
ATOM 2921 N N . LEU B 1 88 ? 2.219 -34.941 2.302 1.00 26.66 88 LEU B N 1
ATOM 2922 C CA . LEU B 1 88 ? 2.948 -33.830 2.874 1.00 25.20 88 LEU B CA 1
ATOM 2923 C C . LEU B 1 88 ? 1.945 -33.001 3.664 1.00 25.09 88 LEU B C 1
ATOM 2924 O O . LEU B 1 88 ? 2.158 -32.692 4.840 1.00 24.93 88 LEU B O 1
ATOM 2929 N N . PHE B 1 89 ? 0.835 -32.675 3.008 1.00 24.52 89 PHE B N 1
ATOM 2930 C CA . PHE B 1 89 ? -0.232 -31.874 3.610 1.00 23.27 89 PHE B CA 1
ATOM 2931 C C . PHE B 1 89 ? -0.774 -32.523 4.880 1.00 22.36 89 PHE B C 1
ATOM 2932 O O . PHE B 1 89 ? -1.213 -31.836 5.793 1.00 20.72 89 PHE B O 1
ATOM 2940 N N . ALA B 1 90 ? -0.752 -33.851 4.922 1.00 22.68 90 ALA B N 1
ATOM 2941 C CA . ALA B 1 90 ? -1.230 -34.572 6.093 1.00 23.02 90 ALA B CA 1
ATOM 2942 C C . ALA B 1 90 ? -0.248 -34.348 7.246 1.00 23.02 90 ALA B C 1
ATOM 2943 O O . ALA B 1 90 ? -0.658 -34.071 8.369 1.00 24.83 90 ALA B O 1
ATOM 2945 N N . ALA B 1 91 ? 1.047 -34.458 6.967 1.00 22.78 91 ALA B N 1
ATOM 2946 C CA . ALA B 1 91 ? 2.049 -34.249 7.999 1.00 22.46 91 ALA B CA 1
ATOM 2947 C C . ALA B 1 91 ? 1.851 -32.854 8.579 1.00 22.92 91 ALA B C 1
ATOM 2948 O O . ALA B 1 91 ? 1.923 -32.652 9.792 1.00 23.94 91 ALA B O 1
ATOM 2950 N N . ALA B 1 92 ? 1.589 -31.895 7.698 1.00 23.08 92 ALA B N 1
ATOM 2951 C CA . ALA B 1 92 ? 1.369 -30.514 8.105 1.00 22.06 92 ALA B CA 1
ATOM 2952 C C . ALA B 1 92 ? 0.126 -30.397 8.971 1.00 21.81 92 ALA B C 1
ATOM 2953 O O . ALA B 1 92 ? 0.202 -29.962 10.117 1.00 21.54 92 ALA B O 1
ATOM 2955 N N . LEU B 1 93 ? -1.020 -30.778 8.412 1.00 22.80 93 LEU B N 1
ATOM 2956 C CA . LEU B 1 93 ? -2.293 -30.729 9.132 1.00 23.25 93 LEU B CA 1
ATOM 2957 C C . LEU B 1 93 ? -2.167 -31.309 10.530 1.00 24.55 93 LEU B C 1
ATOM 2958 O O . LEU B 1 93 ? -2.618 -30.706 11.510 1.00 25.14 93 LEU B O 1
ATOM 2963 N N . GLU B 1 94 ? -1.555 -32.487 10.604 1.00 24.57 94 GLU B N 1
ATOM 2964 C CA . GLU B 1 94 ? -1.347 -33.182 11.863 1.00 25.29 94 GLU B CA 1
ATOM 2965 C C . GLU B 1 94 ? -0.552 -32.310 12.815 1.00 25.18 94 GLU B C 1
ATOM 2966 O O . GLU B 1 94 ? -0.988 -32.037 13.927 1.00 25.62 94 GLU B O 1
ATOM 2972 N N . ARG B 1 95 ? 0.614 -31.864 12.366 1.00 26.48 95 ARG B N 1
ATOM 2973 C CA . ARG B 1 95 ? 1.478 -31.018 13.180 1.00 26.66 95 ARG B CA 1
ATOM 2974 C C . ARG B 1 95 ? 0.823 -29.745 13.696 1.00 26.73 95 ARG B C 1
ATOM 2975 O O . ARG B 1 95 ? 1.336 -29.124 14.615 1.00 28.03 95 ARG B O 1
ATOM 2983 N N . LEU B 1 96 ? -0.297 -29.337 13.111 1.00 27.68 96 LEU B N 1
ATOM 2984 C CA . LEU B 1 96 ? -0.950 -28.106 13.554 1.00 26.82 96 LEU B CA 1
ATOM 2985 C C . LEU B 1 96 ? -2.136 -28.359 14.470 1.00 26.39 96 LEU B C 1
ATOM 2986 O O . LEU B 1 96 ? -2.872 -27.431 14.812 1.00 25.47 96 LEU B O 1
ATOM 2991 N N . GLY B 1 97 ? -2.321 -29.616 14.864 1.00 26.29 97 GLY B N 1
ATOM 2992 C CA . GLY B 1 97 ? -3.409 -29.949 15.768 1.00 26.45 97 GLY B CA 1
ATOM 2993 C C . GLY B 1 97 ? -4.744 -30.310 15.144 1.00 26.33 97 GLY B C 1
ATOM 2994 O O . GLY B 1 97 ? -5.757 -30.425 15.846 1.00 25.59 97 GLY B O 1
ATOM 2995 N N . PHE B 1 98 ? -4.760 -30.474 13.828 1.00 25.31 98 PHE B N 1
ATOM 2996 C CA . PHE B 1 98 ? -5.984 -30.851 13.149 1.00 24.70 98 PHE B CA 1
ATOM 2997 C C . PHE B 1 98 ? -6.131 -32.356 13.312 1.00 24.98 98 PHE B C 1
ATOM 2998 O O . PHE B 1 98 ? -5.143 -33.057 13.571 1.00 24.43 98 PHE B O 1
ATOM 3006 N N . GLY B 1 99 ? -7.367 -32.835 13.179 1.00 24.51 99 GLY B N 1
ATOM 3007 C CA . GLY B 1 99 ? -7.649 -34.257 13.245 1.00 22.86 99 GLY B CA 1
ATOM 3008 C C . GLY B 1 99 ? -7.612 -34.694 11.792 1.00 24.05 99 GLY B C 1
ATOM 3009 O O . GLY B 1 99 ? -8.308 -34.111 10.958 1.00 24.52 99 GLY B O 1
ATOM 3010 N N . VAL B 1 100 ? -6.807 -35.702 11.471 1.00 24.26 100 VAL B N 1
ATOM 3011 C CA . VAL B 1 100 ? -6.683 -36.155 10.083 1.00 25.09 100 VAL B CA 1
ATOM 3012 C C . VAL B 1 100 ? -7.013 -37.626 9.838 1.00 26.56 100 VAL B C 1
ATOM 3013 O O . VAL B 1 100 ? -6.381 -38.525 10.412 1.00 28.76 100 VAL B O 1
ATOM 3017 N N . THR B 1 101 ? -8.000 -37.868 8.983 1.00 25.21 101 THR B N 1
ATOM 3018 C CA . THR B 1 101 ? -8.372 -39.234 8.628 1.00 22.89 101 THR B CA 1
ATOM 3019 C C . THR B 1 101 ? -8.127 -39.305 7.132 1.00 21.98 101 THR B C 1
ATOM 3020 O O . THR B 1 101 ? -8.114 -38.280 6.460 1.00 23.02 101 THR B O 1
ATOM 3024 N N . GLY B 1 102 ? -7.920 -40.495 6.596 1.00 20.63 102 GLY B N 1
ATOM 3025 C CA . GLY B 1 102 ? -7.663 -40.567 5.176 1.00 18.69 102 GLY B CA 1
ATOM 3026 C C . GLY B 1 102 ? -8.753 -41.245 4.401 1.00 17.36 102 GLY B C 1
ATOM 3027 O O . GLY B 1 102 ? -9.446 -42.090 4.927 1.00 17.69 102 GLY B O 1
ATOM 3028 N N . HIS B 1 103 ? -8.916 -40.847 3.150 1.00 17.62 103 HIS B N 1
ATOM 3029 C CA . HIS B 1 103 ? -9.900 -41.451 2.264 1.00 20.43 103 HIS B CA 1
ATOM 3030 C C . HIS B 1 103 ? -9.265 -41.596 0.898 1.00 22.11 103 HIS B C 1
ATOM 3031 O O . HIS B 1 103 ? -8.258 -40.953 0.588 1.00 21.99 103 HIS B O 1
ATOM 3038 N N . THR B 1 104 ? -9.846 -42.459 0.086 1.00 21.95 104 THR B N 1
ATOM 3039 C CA . THR B 1 104 ? -9.337 -42.666 -1.243 1.00 22.10 104 THR B CA 1
ATOM 3040 C C . THR B 1 104 ? -10.528 -42.692 -2.191 1.00 22.68 104 THR B C 1
ATOM 3041 O O . THR B 1 104 ? -11.543 -43.340 -1.928 1.00 23.14 104 THR B O 1
ATOM 3045 N N . GLY B 1 105 ? -10.414 -41.954 -3.286 1.00 21.89 105 GLY B N 1
ATOM 3046 C CA . GLY B 1 105 ? -11.505 -41.910 -4.231 1.00 21.80 105 GLY B CA 1
ATOM 3047 C C . GLY B 1 105 ? -11.124 -42.455 -5.585 1.00 21.97 105 GLY B C 1
ATOM 3048 O O . GLY B 1 105 ? -9.936 -42.671 -5.864 1.00 22.16 105 GLY B O 1
ATOM 3049 N N . ARG B 1 106 ? -12.142 -42.689 -6.415 1.00 21.99 106 ARG B N 1
ATOM 3050 C CA . ARG B 1 106 ? -11.959 -43.194 -7.774 1.00 21.10 106 ARG B CA 1
ATOM 3051 C C . ARG B 1 106 ? -12.259 -42.043 -8.718 1.00 22.73 106 ARG B C 1
ATOM 3052 O O . ARG B 1 106 ? -13.413 -41.623 -8.838 1.00 23.92 106 ARG B O 1
ATOM 3060 N N . VAL B 1 107 ? -11.234 -41.521 -9.381 1.00 22.67 107 VAL B N 1
ATOM 3061 C CA . VAL B 1 107 ? -11.457 -40.439 -10.317 1.00 22.88 107 VAL B CA 1
ATOM 3062 C C . VAL B 1 107 ? -12.362 -40.996 -11.408 1.00 24.64 107 VAL B C 1
ATOM 3063 O O . VAL B 1 107 ? -12.275 -42.170 -11.747 1.00 27.77 107 VAL B O 1
ATOM 3067 N N . THR B 1 108 ? -13.240 -40.166 -11.952 1.00 25.53 108 THR B N 1
ATOM 3068 C CA . THR B 1 108 ? -14.156 -40.619 -12.985 1.00 25.70 108 THR B CA 1
ATOM 3069 C C . THR B 1 108 ? -14.105 -39.698 -14.189 1.00 27.02 108 THR B C 1
ATOM 3070 O O . THR B 1 108 ? -13.999 -40.154 -15.325 1.00 27.59 108 THR B O 1
ATOM 3074 N N . MET B 1 109 ? -14.184 -38.398 -13.923 1.00 28.91 109 MET B N 1
ATOM 3075 C CA . MET B 1 109 ? -14.153 -37.368 -14.956 1.00 30.80 109 MET B CA 1
ATOM 3076 C C . MET B 1 109 ? -15.127 -37.628 -16.104 1.00 32.91 109 MET B C 1
ATOM 3077 O O . MET B 1 109 ? -14.744 -37.603 -17.274 1.00 32.86 109 MET B O 1
ATOM 3082 N N . GLY B 1 110 ? -16.389 -37.876 -15.769 1.00 34.49 110 GLY B N 1
ATOM 3083 C CA . GLY B 1 110 ? -17.382 -38.113 -16.803 1.00 37.07 110 GLY B CA 1
ATOM 3084 C C . GLY B 1 110 ? -17.394 -39.540 -17.311 1.00 38.65 110 GLY B C 1
ATOM 3085 O O . GLY B 1 110 ? -18.449 -40.178 -17.398 1.00 39.78 110 GLY B O 1
ATOM 3086 N N . ALA B 1 111 ? -16.218 -40.043 -17.665 1.00 39.19 111 ALA B N 1
ATOM 3087 C CA . ALA B 1 111 ? -16.106 -41.412 -18.137 1.00 39.37 111 ALA B CA 1
ATOM 3088 C C . ALA B 1 111 ? -16.959 -42.308 -17.233 1.00 39.34 111 ALA B C 1
ATOM 3089 O O . ALA B 1 111 ? -17.338 -41.909 -16.121 1.00 39.21 111 ALA B O 1
ATOM 3091 N N . GLY B 1 112 ? -17.266 -43.510 -17.710 1.00 38.48 112 GLY B N 1
ATOM 3092 C CA . GLY B 1 112 ? -18.064 -44.422 -16.915 1.00 36.87 112 GLY B CA 1
ATOM 3093 C C . GLY B 1 112 ? -17.202 -45.498 -16.291 1.00 36.16 112 GLY B C 1
ATOM 3094 O O . GLY B 1 112 ? -16.041 -45.258 -15.921 1.00 36.89 112 GLY B O 1
ATOM 3095 N N . GLY B 1 113 ? -17.782 -46.689 -16.172 1.00 35.54 113 GLY B N 1
ATOM 3096 C CA . GLY B 1 113 ? -17.082 -47.824 -15.599 1.00 33.10 113 GLY B CA 1
ATOM 3097 C C . GLY B 1 113 ? -16.501 -47.576 -14.224 1.00 31.59 113 GLY B C 1
ATOM 3098 O O . GLY B 1 113 ? -16.524 -46.456 -13.699 1.00 31.23 113 GLY B O 1
ATOM 3099 N N . LEU B 1 114 ? -15.960 -48.636 -13.645 1.00 30.28 114 LEU B N 1
ATOM 3100 C CA . LEU B 1 114 ? -15.360 -48.558 -12.329 1.00 29.96 114 LEU B CA 1
ATOM 3101 C C . LEU B 1 114 ? -13.865 -48.340 -12.525 1.00 30.02 114 LEU B C 1
ATOM 3102 O O . LEU B 1 114 ? -13.229 -49.096 -13.244 1.00 31.34 114 LEU B O 1
ATOM 3107 N N . ARG B 1 115 ? -13.316 -47.302 -11.895 1.00 30.47 115 ARG B N 1
ATOM 3108 C CA . ARG B 1 115 ? -11.892 -46.964 -12.003 1.00 29.73 115 ARG B CA 1
ATOM 3109 C C . ARG B 1 115 ? -11.159 -47.260 -10.692 1.00 28.33 115 ARG B C 1
ATOM 3110 O O . ARG B 1 115 ? -11.782 -47.406 -9.640 1.00 27.11 115 ARG B O 1
ATOM 3118 N N . PRO B 1 116 ? -9.819 -47.331 -10.733 1.00 27.12 116 PRO B N 1
ATOM 3119 C CA . PRO B 1 116 ? -9.072 -47.617 -9.502 1.00 27.31 116 PRO B CA 1
ATOM 3120 C C . PRO B 1 116 ? -9.364 -46.571 -8.441 1.00 27.45 116 PRO B C 1
ATOM 3121 O O . PRO B 1 116 ? -9.624 -45.416 -8.759 1.00 27.43 116 PRO B O 1
ATOM 3125 N N . ALA B 1 117 ? -9.328 -46.980 -7.182 1.00 27.92 117 ALA B N 1
ATOM 3126 C CA . ALA B 1 117 ? -9.548 -46.052 -6.084 1.00 28.33 117 ALA B CA 1
ATOM 3127 C C . ALA B 1 117 ? -8.139 -45.698 -5.639 1.00 28.51 117 ALA B C 1
ATOM 3128 O O . ALA B 1 117 ? -7.646 -46.200 -4.630 1.00 29.87 117 ALA B O 1
ATOM 3130 N N . THR B 1 118 ? -7.493 -44.834 -6.411 1.00 28.35 118 THR B N 1
ATOM 3131 C CA . THR B 1 118 ? -6.123 -44.446 -6.130 1.00 28.21 118 THR B CA 1
ATOM 3132 C C . THR B 1 118 ? -5.890 -42.956 -5.942 1.00 28.84 118 THR B C 1
ATOM 3133 O O . THR B 1 118 ? -4.762 -42.488 -6.064 1.00 31.30 118 THR B O 1
ATOM 3137 N N . HIS B 1 119 ? -6.945 -42.207 -5.642 1.00 28.15 119 HIS B N 1
ATOM 3138 C CA . HIS B 1 119 ? -6.800 -40.769 -5.412 1.00 25.56 119 HIS B CA 1
ATOM 3139 C C . HIS B 1 119 ? -6.876 -40.504 -3.911 1.00 24.38 119 HIS B C 1
ATOM 3140 O O . HIS B 1 119 ? -7.837 -40.894 -3.248 1.00 23.41 119 HIS B O 1
ATOM 3147 N N . ALA B 1 120 ? -5.851 -39.843 -3.385 1.00 23.32 120 ALA B N 1
ATOM 3148 C CA . ALA B 1 120 ? -5.770 -39.532 -1.962 1.00 21.35 120 ALA B CA 1
ATOM 3149 C C . ALA B 1 120 ? -6.641 -38.363 -1.518 1.00 19.78 120 ALA B C 1
ATOM 3150 O O . ALA B 1 120 ? -6.594 -37.285 -2.092 1.00 21.48 120 ALA B O 1
ATOM 3152 N N . LEU B 1 121 ? -7.439 -38.584 -0.485 1.00 18.97 121 LEU B N 1
ATOM 3153 C CA . LEU B 1 121 ? -8.299 -37.536 0.057 1.00 17.84 121 LEU B CA 1
ATOM 3154 C C . LEU B 1 121 ? -8.077 -37.415 1.555 1.00 16.48 121 LEU B C 1
ATOM 3155 O O . LEU B 1 121 ? -7.775 -38.394 2.224 1.00 16.79 121 LEU B O 1
ATOM 3160 N N . LEU B 1 122 ? -8.221 -36.204 2.073 1.00 16.45 122 LEU B N 1
ATOM 3161 C CA . LEU B 1 122 ? -8.013 -35.944 3.485 1.00 16.16 122 LEU B CA 1
ATOM 3162 C C . LEU B 1 122 ? -9.278 -35.427 4.169 1.00 18.03 122 LEU B C 1
ATOM 3163 O O . LEU B 1 122 ? -9.823 -34.397 3.778 1.00 20.15 122 LEU B O 1
ATOM 3168 N N . ARG B 1 123 ? -9.753 -36.158 5.174 1.00 18.59 123 ARG B N 1
ATOM 3169 C CA . ARG B 1 123 ? -10.945 -35.780 5.940 1.00 18.52 123 ARG B CA 1
ATOM 3170 C C . ARG B 1 123 ? -10.422 -35.116 7.202 1.00 18.03 123 ARG B C 1
ATOM 3171 O O . ARG B 1 123 ? -9.746 -35.751 8.008 1.00 18.18 123 ARG B O 1
ATOM 3179 N N . VAL B 1 124 ? -10.760 -33.846 7.390 1.00 17.53 124 VAL B N 1
ATOM 3180 C CA . VAL B 1 124 ? -10.223 -33.088 8.506 1.00 16.68 124 VAL B CA 1
ATOM 3181 C C . VAL B 1 124 ? -11.200 -32.443 9.481 1.00 19.28 124 VAL B C 1
ATOM 3182 O O . VAL B 1 124 ? -12.287 -32.009 9.098 1.00 20.67 124 VAL B O 1
ATOM 3186 N N . THR B 1 125 ? -10.793 -32.372 10.750 1.00 20.19 125 THR B N 1
ATOM 3187 C CA . THR B 1 125 ? -11.605 -31.740 11.793 1.00 20.40 125 THR B CA 1
ATOM 3188 C C . THR B 1 125 ? -10.806 -30.615 12.454 1.00 21.66 125 THR B C 1
ATOM 3189 O O . THR B 1 125 ? -9.574 -30.683 12.529 1.00 20.88 125 THR B O 1
ATOM 3193 N N . THR B 1 126 ? -11.505 -29.570 12.904 1.00 22.88 126 THR B N 1
ATOM 3194 C CA . THR B 1 126 ? -10.853 -28.442 13.562 1.00 23.80 126 THR B CA 1
ATOM 3195 C C . THR B 1 126 ? -11.434 -28.250 14.965 1.00 24.47 126 THR B C 1
ATOM 3196 O O . THR B 1 126 ? -12.405 -28.903 15.329 1.00 24.54 126 THR B O 1
ATOM 3200 N N . ALA B 1 127 ? -10.835 -27.359 15.753 1.00 25.99 127 ALA B N 1
ATOM 3201 C CA . ALA B 1 127 ? -11.300 -27.107 17.121 1.00 27.66 127 ALA B CA 1
ATOM 3202 C C . ALA B 1 127 ? -12.360 -26.006 17.217 1.00 28.53 127 ALA B C 1
ATOM 3203 O O . ALA B 1 127 ? -12.775 -25.622 18.312 1.00 28.61 127 ALA B O 1
ATOM 3205 N N . ASP B 1 128 ? -12.793 -25.503 16.070 1.00 29.25 128 ASP B N 1
ATOM 3206 C CA . ASP B 1 128 ? -13.795 -24.455 16.038 1.00 30.69 128 ASP B CA 1
ATOM 3207 C C . ASP B 1 128 ? -15.193 -25.022 16.240 1.00 31.25 128 ASP B C 1
ATOM 3208 O O . ASP B 1 128 ? -16.061 -24.339 16.786 1.00 32.75 128 ASP B O 1
ATOM 3213 N N . ASP B 1 129 ? -15.407 -26.266 15.811 1.00 30.33 129 ASP B N 1
ATOM 3214 C CA . ASP B 1 129 ? -16.720 -26.907 15.923 1.00 29.74 129 ASP B CA 1
ATOM 3215 C C . ASP B 1 129 ? -16.681 -28.376 15.502 1.00 29.89 129 ASP B C 1
ATOM 3216 O O . ASP B 1 129 ? -15.607 -28.983 15.453 1.00 30.43 129 ASP B O 1
ATOM 3221 N N . ASP B 1 130 ? -17.847 -28.944 15.186 1.00 29.07 130 ASP B N 1
ATOM 3222 C CA . ASP B 1 130 ? -17.928 -30.350 14.778 1.00 27.69 130 ASP B CA 1
ATOM 3223 C C . ASP B 1 130 ? -17.908 -30.563 13.275 1.00 26.36 130 ASP B C 1
ATOM 3224 O O . ASP B 1 130 ? -18.003 -31.695 12.815 1.00 25.90 130 ASP B O 1
ATOM 3229 N N . ARG B 1 131 ? -17.789 -29.498 12.497 1.00 24.50 131 ARG B N 1
ATOM 3230 C CA . ARG B 1 131 ? -17.786 -29.679 11.055 1.00 24.23 131 ARG B CA 1
ATOM 3231 C C . ARG B 1 131 ? -16.674 -30.606 10.543 1.00 24.25 131 ARG B C 1
ATOM 3232 O O . ARG B 1 131 ? -15.559 -30.634 11.068 1.00 24.59 131 ARG B O 1
ATOM 3240 N N . VAL B 1 132 ? -17.010 -31.391 9.524 1.00 22.81 132 VAL B N 1
ATOM 3241 C CA . VAL B 1 132 ? -16.076 -32.332 8.915 1.00 21.64 132 VAL B CA 1
ATOM 3242 C C . VAL B 1 132 ? -15.676 -31.793 7.539 1.00 20.82 132 VAL B C 1
ATOM 3243 O O . VAL B 1 132 ? -16.518 -31.601 6.671 1.00 20.19 132 VAL B O 1
ATOM 3247 N N . TRP B 1 133 ? -14.384 -31.553 7.347 1.00 20.24 133 TRP B N 1
ATOM 3248 C CA . TRP B 1 133 ? -13.901 -30.994 6.096 1.00 21.35 133 TRP B CA 1
ATOM 3249 C C . TRP B 1 133 ? -13.083 -31.913 5.196 1.00 21.88 133 TRP B C 1
ATOM 3250 O O . TRP B 1 133 ? -12.246 -32.686 5.659 1.00 23.78 133 TRP B O 1
ATOM 3261 N N . MET B 1 134 ? -13.337 -31.810 3.895 1.00 20.83 134 MET B N 1
ATOM 3262 C CA . MET B 1 134 ? -12.613 -32.594 2.913 1.00 21.00 134 MET B CA 1
ATOM 3263 C C . MET B 1 134 ? -11.586 -31.679 2.271 1.00 20.04 134 MET B C 1
ATOM 3264 O O . MET B 1 134 ? -11.912 -30.583 1.808 1.00 19.43 134 MET B O 1
ATOM 3269 N N . CYS B 1 135 ? -10.341 -32.130 2.266 1.00 19.69 135 CYS B N 1
ATOM 3270 C CA . CYS B 1 135 ? -9.253 -31.375 1.669 1.00 18.85 135 CYS B CA 1
ATOM 3271 C C . CYS B 1 135 ? -8.701 -32.162 0.503 1.00 18.76 135 CYS B C 1
ATOM 3272 O O . CYS B 1 135 ? -8.120 -33.222 0.688 1.00 18.88 135 CYS B O 1
ATOM 3275 N N . ASP B 1 136 ? -8.898 -31.651 -0.702 1.00 19.07 136 ASP B N 1
ATOM 3276 C CA . ASP B 1 136 ? -8.401 -32.314 -1.899 1.00 19.54 136 ASP B CA 1
ATOM 3277 C C . ASP B 1 136 ? -7.257 -31.465 -2.421 1.00 18.26 136 ASP B C 1
ATOM 3278 O O . ASP B 1 136 ? -7.453 -30.585 -3.250 1.00 18.59 136 ASP B O 1
ATOM 3283 N N . VAL B 1 137 ? -6.057 -31.738 -1.928 1.00 17.82 137 VAL B N 1
ATOM 3284 C CA . VAL B 1 137 ? -4.877 -30.974 -2.305 1.00 18.04 137 VAL B CA 1
ATOM 3285 C C . VAL B 1 137 ? -4.009 -31.564 -3.408 1.00 18.81 137 VAL B C 1
ATOM 3286 O O . VAL B 1 137 ? -3.021 -30.949 -3.817 1.00 17.67 137 VAL B O 1
ATOM 3290 N N . GLY B 1 138 ? -4.370 -32.742 -3.902 1.00 20.23 138 GLY B N 1
ATOM 3291 C CA . GLY B 1 138 ? -3.549 -33.358 -4.927 1.00 20.73 138 GLY B CA 1
ATOM 3292 C C . GLY B 1 138 ? -4.196 -33.712 -6.247 1.00 21.83 138 GLY B C 1
ATOM 3293 O O . GLY B 1 138 ? -3.611 -34.465 -7.023 1.00 23.41 138 GLY B O 1
ATOM 3294 N N . PHE B 1 139 ? -5.388 -33.186 -6.515 1.00 21.49 139 PHE B N 1
ATOM 3295 C CA . PHE B 1 139 ? -6.064 -33.484 -7.774 1.00 21.49 139 PHE B CA 1
ATOM 3296 C C . PHE B 1 139 ? -5.481 -32.622 -8.878 1.00 22.42 139 PHE B C 1
ATOM 3297 O O . PHE B 1 139 ? -5.696 -32.890 -10.051 1.00 23.77 139 PHE B O 1
ATOM 3305 N N . GLY B 1 140 ? -4.759 -31.573 -8.497 1.00 24.13 140 GLY B N 1
ATOM 3306 C CA . GLY B 1 140 ? -4.143 -30.692 -9.480 1.00 24.79 140 GLY B CA 1
ATOM 3307 C C . GLY B 1 140 ? -4.951 -29.492 -9.957 1.00 25.54 140 GLY B C 1
ATOM 3308 O O . GLY B 1 140 ? -4.431 -28.647 -10.684 1.00 27.02 140 GLY B O 1
ATOM 3309 N N . ARG B 1 141 ? -6.211 -29.407 -9.549 1.00 24.94 141 ARG B N 1
ATOM 3310 C CA . ARG B 1 141 ? -7.094 -28.314 -9.949 1.00 23.72 141 ARG B CA 1
ATOM 3311 C C . ARG B 1 141 ? -7.898 -27.919 -8.712 1.00 24.60 141 ARG B C 1
ATOM 3312 O O . ARG B 1 141 ? -9.121 -27.745 -8.759 1.00 24.97 141 ARG B O 1
ATOM 3320 N N . GLY B 1 142 ? -7.200 -27.784 -7.594 1.00 23.59 142 GLY B N 1
ATOM 3321 C CA . GLY B 1 142 ? -7.881 -27.447 -6.367 1.00 22.59 142 GLY B CA 1
ATOM 3322 C C . GLY B 1 142 ? -8.764 -28.606 -5.936 1.00 22.71 142 GLY B C 1
ATOM 3323 O O . GLY B 1 142 ? -8.459 -29.762 -6.231 1.00 23.45 142 GLY B O 1
ATOM 3324 N N . PRO B 1 143 ? -9.874 -28.332 -5.243 1.00 21.55 143 PRO B N 1
ATOM 3325 C CA . PRO B 1 143 ? -10.311 -26.985 -4.862 1.00 20.16 143 PRO B CA 1
ATOM 3326 C C . PRO B 1 143 ? -9.273 -26.274 -3.996 1.00 18.65 143 PRO B C 1
ATOM 3327 O O . PRO B 1 143 ? -8.540 -26.915 -3.246 1.00 18.15 143 PRO B O 1
ATOM 3331 N N . LEU B 1 144 ? -9.209 -24.954 -4.105 1.00 17.35 144 LEU B N 1
ATOM 3332 C CA . LEU B 1 144 ? -8.261 -24.193 -3.314 1.00 17.51 144 LEU B CA 1
ATOM 3333 C C . LEU B 1 144 ? -8.776 -23.884 -1.914 1.00 18.28 144 LEU B C 1
ATOM 3334 O O . LEU B 1 144 ? -8.185 -23.091 -1.186 1.00 21.34 144 LEU B O 1
ATOM 3339 N N . ARG B 1 145 ? -9.889 -24.509 -1.547 1.00 17.75 145 ARG B N 1
ATOM 3340 C CA . ARG B 1 145 ? -10.473 -24.354 -0.213 1.00 18.19 145 ARG B CA 1
ATOM 3341 C C . ARG B 1 145 ? -11.049 -25.713 0.121 1.00 18.04 145 ARG B C 1
ATOM 3342 O O . ARG B 1 145 ? -11.338 -26.489 -0.784 1.00 18.87 145 ARG B O 1
ATOM 3350 N N . PRO B 1 146 ? -11.194 -26.038 1.416 1.00 16.53 146 PRO B N 1
ATOM 3351 C CA . PRO B 1 146 ? -11.763 -27.352 1.706 1.00 17.25 146 PRO B CA 1
ATOM 3352 C C . PRO B 1 146 ? -13.271 -27.247 1.542 1.00 17.75 146 PRO B C 1
ATOM 3353 O O . PRO B 1 146 ? -13.819 -26.145 1.502 1.00 17.02 146 PRO B O 1
ATOM 3357 N N . TYR B 1 147 ? -13.942 -28.381 1.404 1.00 18.10 147 TYR B N 1
ATOM 3358 C CA . TYR B 1 147 ? -15.394 -28.357 1.303 1.00 18.22 147 TYR B CA 1
ATOM 3359 C C . TYR B 1 147 ? -15.958 -29.274 2.366 1.00 18.58 147 TYR B C 1
ATOM 3360 O O . TYR B 1 147 ? -15.454 -30.370 2.581 1.00 18.72 147 TYR B O 1
ATOM 3369 N N . GLU B 1 148 ? -17.002 -28.811 3.036 1.00 18.95 148 GLU B N 1
ATOM 3370 C CA . GLU B 1 148 ? -17.628 -29.578 4.092 1.00 19.66 148 GLU B CA 1
ATOM 3371 C C . GLU B 1 148 ? -18.175 -30.912 3.617 1.00 19.89 148 GLU B C 1
ATOM 3372 O O . GLU B 1 148 ? -18.733 -31.014 2.530 1.00 20.74 148 GLU B O 1
ATOM 3378 N N . LEU B 1 149 ? -18.009 -31.939 4.442 1.00 20.95 149 LEU B N 1
ATOM 3379 C CA . LEU B 1 149 ? -18.503 -33.262 4.099 1.00 21.68 149 LEU B CA 1
ATOM 3380 C C . LEU B 1 149 ? -19.985 -33.318 4.449 1.00 22.73 149 LEU B C 1
ATOM 3381 O O . LEU B 1 149 ? -20.391 -33.943 5.434 1.00 24.38 149 LEU B O 1
ATOM 3386 N N . ARG B 1 150 ? -20.783 -32.617 3.653 1.00 22.60 150 ARG B N 1
ATOM 3387 C CA . ARG B 1 150 ? -22.224 -32.604 3.821 1.00 22.82 150 ARG B CA 1
ATOM 3388 C C . ARG B 1 150 ? -22.842 -32.346 2.446 1.00 22.18 150 ARG B C 1
ATOM 3389 O O . ARG B 1 150 ? -22.286 -31.612 1.624 1.00 20.60 150 ARG B O 1
ATOM 3397 N N . PRO B 1 151 ? -23.990 -32.981 2.173 1.00 21.06 151 PRO B N 1
ATOM 3398 C CA . PRO B 1 151 ? -24.685 -32.835 0.897 1.00 22.11 151 PRO B CA 1
ATOM 3399 C C . PRO B 1 151 ? -24.869 -31.405 0.433 1.00 24.73 151 PRO B C 1
ATOM 3400 O O . PRO B 1 151 ? -25.417 -30.570 1.155 1.00 25.69 151 PRO B O 1
ATOM 3404 N N . GLN B 1 152 ? -24.394 -3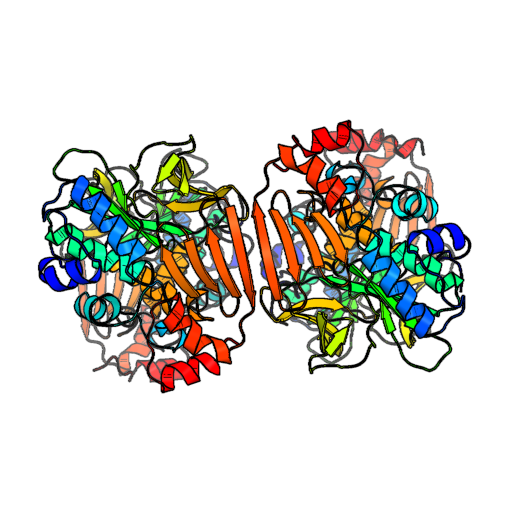1.136 -0.779 1.00 25.90 152 GLN B N 1
ATOM 3405 C CA . GLN B 1 152 ? -24.515 -29.825 -1.391 1.00 27.01 152 GLN B CA 1
ATOM 3406 C C . GLN B 1 152 ? -24.846 -30.059 -2.859 1.00 28.25 152 GLN B C 1
ATOM 3407 O O . GLN B 1 152 ? -23.997 -29.912 -3.740 1.00 28.18 152 GLN B O 1
ATOM 3413 N N . PRO B 1 153 ? -26.095 -30.461 -3.134 1.00 29.17 153 PRO B N 1
ATOM 3414 C CA . PRO B 1 153 ? -26.579 -30.731 -4.487 1.00 29.88 153 PRO B CA 1
ATOM 3415 C C . PRO B 1 153 ? -26.587 -29.484 -5.366 1.00 30.39 153 PRO B C 1
ATOM 3416 O O . PRO B 1 153 ? -26.220 -29.554 -6.536 1.00 30.31 153 PRO B O 1
ATOM 3420 N N . ASP B 1 154 ? -27.013 -28.354 -4.801 1.00 31.42 154 ASP B N 1
ATOM 3421 C CA . ASP B 1 154 ? -27.054 -27.086 -5.535 1.00 32.40 154 ASP B CA 1
ATOM 3422 C C . ASP B 1 154 ? -25.646 -26.537 -5.598 1.00 30.75 154 ASP B C 1
ATOM 3423 O O . ASP B 1 154 ? -24.935 -26.536 -4.598 1.00 31.36 154 ASP B O 1
ATOM 3428 N N . GLU B 1 155 ? -25.252 -26.048 -6.764 1.00 29.03 155 GLU B N 1
ATOM 3429 C CA . GLU B 1 155 ? -23.906 -25.538 -6.934 1.00 28.75 155 GLU B CA 1
ATOM 3430 C C . GLU B 1 155 ? -23.480 -24.553 -5.869 1.00 27.26 155 GLU B C 1
ATOM 3431 O O . GLU B 1 155 ? -24.301 -23.848 -5.287 1.00 27.40 155 GLU B O 1
ATOM 3437 N N . PHE B 1 156 ? -22.176 -24.525 -5.629 1.00 25.47 156 PHE B N 1
ATOM 3438 C CA . PHE B 1 156 ? -21.561 -23.630 -4.664 1.00 23.20 156 PHE B CA 1
ATOM 3439 C C . PHE B 1 156 ? -20.135 -23.362 -5.136 1.00 22.52 156 PHE B C 1
ATOM 3440 O O . PHE B 1 156 ? -19.608 -24.086 -5.973 1.00 22.07 156 PHE B O 1
ATOM 3448 N N . THR B 1 157 ? -19.509 -22.319 -4.614 1.00 21.74 157 THR B N 1
ATOM 3449 C CA . THR B 1 157 ? -18.158 -21.992 -5.044 1.00 20.95 157 THR B CA 1
ATOM 3450 C C . THR B 1 157 ? -17.086 -22.065 -3.969 1.00 20.53 157 THR B C 1
ATOM 3451 O O . THR B 1 157 ? -17.325 -21.777 -2.800 1.00 20.11 157 THR B O 1
ATOM 3455 N N . LEU B 1 158 ? -15.906 -22.495 -4.393 1.00 20.38 158 LEU B N 1
ATOM 3456 C CA . LEU B 1 158 ? -14.723 -22.562 -3.552 1.00 19.68 158 LEU B CA 1
ATOM 3457 C C . LEU B 1 158 ? -13.869 -21.654 -4.419 1.00 21.23 158 LEU B C 1
ATOM 3458 O O . LEU B 1 158 ? -13.362 -22.069 -5.469 1.00 22.66 158 LEU B O 1
ATOM 3463 N N . GLY B 1 159 ? -13.764 -20.398 -3.991 1.00 21.78 159 GLY B N 1
ATOM 3464 C CA . GLY B 1 159 ? -13.056 -19.418 -4.777 1.00 23.05 159 GLY B CA 1
ATOM 3465 C C . GLY B 1 159 ? -14.135 -19.073 -5.782 1.00 25.60 159 GLY B C 1
ATOM 3466 O O . GLY B 1 159 ? -15.258 -18.737 -5.390 1.00 27.30 159 GLY B O 1
ATOM 3467 N N . ASP B 1 160 ? -13.828 -19.179 -7.068 1.00 25.86 160 ASP B N 1
ATOM 3468 C CA . ASP B 1 160 ? -14.824 -18.904 -8.090 1.00 27.65 160 ASP B CA 1
ATOM 3469 C C . ASP B 1 160 ? -15.188 -20.164 -8.849 1.00 28.62 160 ASP B C 1
ATOM 3470 O O . ASP B 1 160 ? -16.056 -20.132 -9.722 1.00 29.96 160 ASP B O 1
ATOM 3475 N N . TRP B 1 161 ? -14.522 -21.267 -8.524 1.00 27.60 161 TRP B N 1
ATOM 3476 C CA . TRP B 1 161 ? -14.773 -22.536 -9.197 1.00 26.24 161 TRP B CA 1
ATOM 3477 C C . TRP B 1 161 ? -16.055 -23.194 -8.694 1.00 25.87 161 TRP B C 1
ATOM 3478 O O . TRP B 1 161 ? -16.254 -23.327 -7.489 1.00 26.82 161 TRP B O 1
ATOM 3489 N N . ARG B 1 162 ? -16.923 -23.612 -9.608 1.00 24.63 162 ARG B N 1
ATOM 3490 C CA . ARG B 1 162 ? -18.172 -24.236 -9.197 1.00 25.65 162 ARG B CA 1
ATOM 3491 C C . ARG B 1 162 ? -18.069 -25.735 -8.884 1.00 25.18 162 ARG B C 1
ATOM 3492 O O . ARG B 1 162 ? -17.343 -26.486 -9.547 1.00 24.95 162 ARG B O 1
ATOM 3500 N N . PHE B 1 163 ? -18.810 -26.153 -7.857 1.00 24.31 163 PHE B N 1
ATOM 3501 C CA . PHE B 1 163 ? -18.821 -27.535 -7.403 1.00 24.00 163 PHE B CA 1
ATOM 3502 C C . PHE B 1 163 ? -20.211 -27.973 -6.963 1.00 24.76 163 PHE B C 1
ATOM 3503 O O . PHE B 1 163 ? -21.141 -27.173 -6.924 1.00 26.05 163 PHE B O 1
ATOM 3511 N N . ARG B 1 164 ? -20.335 -29.255 -6.640 1.00 24.65 164 ARG B N 1
ATOM 3512 C CA . ARG B 1 164 ? -21.582 -29.859 -6.173 1.00 25.01 164 ARG B CA 1
ATOM 3513 C C . ARG B 1 164 ? -21.182 -31.141 -5.467 1.00 24.43 164 ARG B C 1
ATOM 3514 O O . ARG B 1 164 ? -20.347 -31.884 -5.982 1.00 25.08 164 ARG B O 1
ATOM 3522 N N . LEU B 1 165 ? -21.759 -31.418 -4.305 1.00 23.11 165 LEU B N 1
ATOM 3523 C CA . LEU B 1 165 ? -21.409 -32.651 -3.612 1.00 22.48 165 LEU B CA 1
ATOM 3524 C C . LEU B 1 165 ? -22.648 -33.503 -3.398 1.00 23.08 165 LEU B C 1
ATOM 3525 O O . LEU B 1 165 ? -23.469 -33.219 -2.529 1.00 23.01 165 LEU B O 1
ATOM 3530 N N . GLU B 1 166 ? -22.775 -34.546 -4.205 1.00 23.57 166 GLU B N 1
ATOM 3531 C CA . GLU B 1 166 ? -23.907 -35.449 -4.125 1.00 27.06 166 GLU B CA 1
ATOM 3532 C C . GLU B 1 166 ? -23.520 -36.613 -3.222 1.00 27.87 166 GLU B C 1
ATOM 3533 O O . GLU B 1 166 ? -22.389 -37.075 -3.258 1.00 29.70 166 GLU B O 1
ATOM 3539 N N . ARG B 1 167 ? -24.450 -37.059 -2.384 1.00 28.51 167 ARG B N 1
ATOM 3540 C CA . ARG B 1 167 ? -24.209 -38.181 -1.479 1.00 28.55 167 ARG B CA 1
ATOM 3541 C C . ARG B 1 167 ? -25.130 -39.342 -1.850 1.00 29.56 167 ARG B C 1
ATOM 3542 O O . ARG B 1 167 ? -26.312 -39.355 -1.501 1.00 29.01 167 ARG B O 1
ATOM 3550 N N . ARG B 1 168 ? -24.593 -40.312 -2.577 1.00 29.58 168 ARG B N 1
ATOM 3551 C CA . ARG B 1 168 ? -25.390 -41.457 -2.981 1.00 29.33 168 ARG B CA 1
ATOM 3552 C C . ARG B 1 168 ? -25.046 -42.627 -2.089 1.00 27.72 168 ARG B C 1
ATOM 3553 O O . ARG B 1 168 ? -24.403 -42.469 -1.058 1.00 27.38 168 ARG B O 1
ATOM 3561 N N . THR B 1 169 ? -25.487 -43.808 -2.496 1.00 27.22 169 THR B N 1
ATOM 3562 C CA . THR B 1 169 ? -25.197 -45.021 -1.750 1.00 28.09 169 THR B CA 1
ATOM 3563 C C . THR B 1 169 ? -24.721 -46.056 -2.749 1.00 28.19 169 THR B C 1
ATOM 3564 O O . THR B 1 169 ? -25.057 -45.984 -3.930 1.00 28.47 169 THR B O 1
ATOM 3568 N N . GLY B 1 170 ? -23.912 -46.997 -2.273 1.00 28.27 170 GLY B N 1
ATOM 3569 C CA . GLY B 1 170 ? -23.390 -48.037 -3.135 1.00 28.72 170 GLY B CA 1
ATOM 3570 C C . GLY B 1 170 ? -23.665 -49.394 -2.525 1.00 29.39 170 GLY B C 1
ATOM 3571 O O . GLY B 1 170 ? -24.334 -49.484 -1.491 1.00 28.81 170 GLY B O 1
ATOM 3572 N N . GLU B 1 171 ? -23.145 -50.444 -3.158 1.00 29.84 171 GLU B N 1
ATOM 3573 C CA . GLU B 1 171 ? -23.335 -51.809 -2.686 1.00 30.84 171 GLU B CA 1
ATOM 3574 C C . GLU B 1 171 ? -23.287 -51.881 -1.149 1.00 31.62 171 GLU B C 1
ATOM 3575 O O . GLU B 1 171 ? -22.438 -51.246 -0.507 1.00 31.83 171 GLU B O 1
ATOM 3581 N N . LEU B 1 172 ? -24.218 -52.637 -0.565 1.00 31.49 172 LEU B N 1
ATOM 3582 C CA . LEU B 1 172 ? -24.304 -52.788 0.885 1.00 31.11 172 LEU B CA 1
ATOM 3583 C C . LEU B 1 172 ? -24.810 -51.497 1.526 1.00 30.64 172 LEU B C 1
ATOM 3584 O O . LEU B 1 172 ? -24.664 -51.288 2.733 1.00 30.70 172 LEU B O 1
ATOM 3589 N N . GLY B 1 173 ? -25.408 -50.636 0.704 1.00 30.23 173 GLY B N 1
ATOM 3590 C CA . GLY B 1 173 ? -25.935 -49.371 1.187 1.00 28.59 173 GLY B CA 1
ATOM 3591 C C . GLY B 1 173 ? -24.882 -48.548 1.900 1.00 28.11 173 GLY B C 1
ATOM 3592 O O . GLY B 1 173 ? -25.135 -48.037 2.990 1.00 28.30 173 GLY B O 1
ATOM 3593 N N . THR B 1 174 ? -23.701 -48.432 1.287 1.00 26.70 174 THR B N 1
ATOM 3594 C CA . THR B 1 174 ? -22.587 -47.670 1.848 1.00 24.94 174 THR B CA 1
ATOM 3595 C C . THR B 1 174 ? -22.512 -46.259 1.269 1.00 25.10 174 THR B C 1
ATOM 3596 O O . THR B 1 174 ? -22.908 -46.021 0.126 1.00 24.42 174 THR B O 1
ATOM 3600 N N . ASP B 1 175 ? -22.016 -45.318 2.064 1.00 24.92 175 ASP B N 1
ATOM 3601 C CA . ASP B 1 175 ? -21.896 -43.946 1.592 1.00 26.49 175 ASP B CA 1
ATOM 3602 C C . ASP B 1 175 ? -21.087 -43.920 0.307 1.00 25.58 175 ASP B C 1
ATOM 3603 O O . ASP B 1 175 ? -20.137 -44.677 0.149 1.00 25.76 175 ASP B O 1
ATOM 3608 N N . LEU B 1 176 ? -21.479 -43.056 -0.616 1.00 24.63 176 LEU B N 1
ATOM 3609 C CA . LEU B 1 176 ? -20.763 -42.913 -1.874 1.00 23.59 176 LEU B CA 1
ATOM 3610 C C . LEU B 1 176 ? -20.850 -41.467 -2.330 1.00 22.98 176 LEU B C 1
ATOM 3611 O O . LEU B 1 176 ? -21.822 -41.072 -2.967 1.00 23.04 176 LEU B O 1
ATOM 3616 N N . TRP B 1 177 ? -19.830 -40.681 -1.995 1.00 21.96 177 TRP B N 1
ATOM 3617 C CA . TRP B 1 177 ? -19.800 -39.273 -2.369 1.00 20.33 177 TRP B CA 1
ATOM 3618 C C . TRP B 1 177 ? -19.297 -39.075 -3.789 1.00 19.04 177 TRP B C 1
ATOM 3619 O O . TRP B 1 177 ? -18.469 -39.834 -4.283 1.00 19.60 177 TRP B O 1
ATOM 3630 N N . VAL B 1 178 ? -19.822 -38.053 -4.443 1.00 18.20 178 VAL B N 1
ATOM 3631 C CA . VAL B 1 178 ? -19.426 -37.721 -5.793 1.00 18.14 178 VAL B CA 1
ATOM 3632 C C . VAL B 1 178 ? -19.269 -36.215 -5.853 1.00 18.78 178 VAL B C 1
ATOM 3633 O O . VAL B 1 178 ? -20.190 -35.466 -5.537 1.00 18.58 178 VAL B O 1
ATOM 3637 N N . LEU B 1 179 ? -18.085 -35.770 -6.234 1.00 19.47 179 LEU B N 1
ATOM 3638 C CA . LEU B 1 179 ? -17.827 -34.350 -6.334 1.00 19.32 179 LEU B CA 1
ATOM 3639 C C . LEU B 1 179 ? -18.016 -34.000 -7.788 1.00 19.89 179 LEU B C 1
ATOM 3640 O O . LEU B 1 179 ? -17.520 -34.691 -8.665 1.00 19.70 179 LEU B O 1
ATOM 3645 N N . HIS B 1 180 ? -18.758 -32.936 -8.043 1.00 21.34 180 HIS B N 1
ATOM 3646 C CA . HIS B 1 180 ? -19.004 -32.501 -9.404 1.00 22.88 180 HIS B CA 1
ATOM 3647 C C . HIS B 1 180 ? -18.369 -31.122 -9.569 1.00 24.62 180 HIS B C 1
ATOM 3648 O O . HIS B 1 180 ? -18.618 -30.216 -8.766 1.00 25.36 180 HIS B O 1
ATOM 3655 N N . GLN B 1 181 ? -17.543 -30.964 -10.596 1.00 24.80 181 GLN B N 1
ATOM 3656 C CA . GLN B 1 181 ? -16.910 -29.679 -10.852 1.00 26.50 181 GLN B CA 1
ATOM 3657 C C . GLN B 1 181 ? -17.494 -29.142 -12.147 1.00 27.01 181 GLN B C 1
ATOM 3658 O O . GLN B 1 181 ? -17.918 -29.918 -13.005 1.00 27.16 181 GLN B O 1
ATOM 3664 N N . PHE B 1 182 ? -17.539 -27.819 -12.277 1.00 26.26 182 PHE B N 1
ATOM 3665 C CA . PHE B 1 182 ? -18.050 -27.208 -13.489 1.00 25.62 182 PHE B CA 1
ATOM 3666 C C . PHE B 1 182 ? -16.854 -26.680 -14.244 1.00 25.55 182 PHE B C 1
ATOM 3667 O O . PHE B 1 182 ? -16.186 -25.768 -13.774 1.00 24.76 182 PHE B O 1
ATOM 3675 N N . GLY B 1 183 ? -16.580 -27.267 -15.405 1.00 26.40 183 GLY B N 1
ATOM 3676 C CA . GLY B 1 183 ? -15.437 -26.851 -16.197 1.00 28.47 183 GLY B CA 1
ATOM 3677 C C . GLY B 1 183 ? -15.796 -26.493 -17.629 1.00 29.78 183 GLY B C 1
ATOM 3678 O O . GLY B 1 183 ? -16.888 -25.981 -17.894 1.00 28.59 183 GLY B O 1
ATOM 3679 N N . ARG B 1 184 ? -14.885 -26.780 -18.557 1.00 30.43 184 ARG B N 1
ATOM 3680 C CA . ARG B 1 184 ? -15.109 -26.460 -19.963 1.00 32.33 184 ARG B CA 1
ATOM 3681 C C . ARG B 1 184 ? -16.153 -27.327 -20.686 1.00 32.41 184 ARG B C 1
ATOM 3682 O O . ARG B 1 184 ? -16.676 -26.937 -21.737 1.00 32.33 184 ARG B O 1
ATOM 3690 N N . ASP B 1 185 ? -16.445 -28.499 -20.128 1.00 32.44 185 ASP B N 1
ATOM 3691 C CA . ASP B 1 185 ? -17.440 -29.391 -20.711 1.00 32.30 185 ASP B CA 1
ATOM 3692 C C . ASP B 1 185 ? -18.664 -29.314 -19.830 1.00 31.58 185 ASP B C 1
ATOM 3693 O O . ASP B 1 185 ? -19.487 -30.235 -19.803 1.00 30.59 185 ASP B O 1
ATOM 3698 N N . GLY B 1 186 ? -18.771 -28.202 -19.105 1.00 30.26 186 GLY B N 1
ATOM 3699 C CA . GLY B 1 186 ? -19.890 -28.012 -18.204 1.00 27.78 186 GLY B CA 1
ATOM 3700 C C . GLY B 1 186 ? -19.679 -28.887 -16.985 1.00 26.41 186 GLY B C 1
ATOM 3701 O O . GLY B 1 186 ? -18.545 -29.280 -16.690 1.00 25.28 186 GLY B O 1
ATOM 3702 N N . TRP B 1 187 ? -20.768 -29.195 -16.290 1.00 24.25 187 TRP B N 1
ATOM 3703 C CA . TRP B 1 187 ? -20.727 -30.030 -15.096 1.00 23.52 187 TRP B CA 1
ATOM 3704 C C . TRP B 1 187 ? -20.303 -31.472 -15.360 1.00 24.40 187 TRP B C 1
ATOM 3705 O O . TRP B 1 187 ? -20.915 -32.163 -16.172 1.00 25.74 187 TRP B O 1
ATOM 3716 N N . VAL B 1 188 ? -19.272 -31.931 -14.654 1.00 24.04 188 VAL B N 1
ATOM 3717 C CA . VAL B 1 188 ? -18.797 -33.298 -14.805 1.00 24.06 188 VAL B CA 1
ATOM 3718 C C . VAL B 1 188 ? -18.449 -33.846 -13.439 1.00 24.01 188 VAL B C 1
ATOM 3719 O O . VAL B 1 188 ? -18.053 -33.108 -12.549 1.00 25.46 188 VAL B O 1
ATOM 3723 N N . ASP B 1 189 ? -18.605 -35.144 -13.266 1.00 24.15 189 ASP B N 1
ATOM 3724 C CA . ASP B 1 189 ? -18.271 -35.763 -11.997 1.00 23.85 189 ASP B CA 1
ATOM 3725 C C . ASP B 1 189 ? -16.750 -35.934 -11.915 1.00 23.43 189 ASP B C 1
ATOM 3726 O O . ASP B 1 189 ? -16.147 -36.662 -12.709 1.00 23.14 189 ASP B O 1
ATOM 3731 N N . ARG B 1 190 ? -16.125 -35.249 -10.964 1.00 22.75 190 ARG B N 1
ATOM 3732 C CA . ARG B 1 190 ? -14.683 -35.351 -10.802 1.00 22.54 190 ARG B CA 1
ATOM 3733 C C . ARG B 1 190 ? -14.305 -36.739 -10.304 1.00 23.17 190 ARG B C 1
ATOM 3734 O O . ARG B 1 190 ? -13.503 -37.441 -10.920 1.00 23.66 190 ARG B O 1
ATOM 3742 N N . TYR B 1 191 ? -14.889 -37.133 -9.182 1.00 22.69 191 TYR B N 1
ATOM 3743 C CA . TYR B 1 191 ? -14.595 -38.430 -8.607 1.00 21.00 191 TYR B CA 1
ATOM 3744 C C . TYR B 1 191 ? -15.645 -38.862 -7.594 1.00 20.78 191 TYR B C 1
ATOM 3745 O O . TYR B 1 191 ? -16.589 -38.132 -7.302 1.00 19.45 191 TYR B O 1
ATOM 3754 N N . THR B 1 192 ? -15.469 -40.070 -7.076 1.00 19.81 192 THR B N 1
ATOM 3755 C CA . THR B 1 192 ? -16.354 -40.624 -6.074 1.00 19.68 192 THR B CA 1
ATOM 3756 C C . THR B 1 192 ? -15.411 -41.137 -5.001 1.00 19.86 192 THR B C 1
ATOM 3757 O O . THR B 1 192 ? -14.249 -41.418 -5.276 1.00 19.28 192 THR B O 1
ATOM 3761 N N . PHE B 1 193 ? -15.899 -41.251 -3.779 1.00 19.22 193 PHE B N 1
ATOM 3762 C CA . PHE B 1 193 ? -15.060 -41.747 -2.712 1.00 19.62 193 PHE B CA 1
ATOM 3763 C C . PHE B 1 193 ? -15.921 -42.252 -1.590 1.00 19.81 193 PHE B C 1
ATOM 3764 O O . PHE B 1 193 ? -17.052 -41.809 -1.425 1.00 19.46 193 PHE B O 1
ATOM 3772 N N . THR B 1 194 ? -15.392 -43.203 -0.838 1.00 20.20 194 THR B N 1
ATOM 3773 C CA . THR B 1 194 ? -16.119 -43.759 0.286 1.00 20.46 194 THR B CA 1
ATOM 3774 C C . THR B 1 194 ? -15.507 -43.187 1.553 1.00 20.78 194 THR B C 1
ATOM 3775 O O . THR B 1 194 ? -14.462 -42.549 1.502 1.00 20.70 194 THR B O 1
ATOM 3779 N N . THR B 1 195 ? -16.158 -43.406 2.687 1.00 21.88 195 THR B N 1
ATOM 3780 C CA . THR B 1 195 ? -15.646 -42.879 3.938 1.00 22.16 195 THR B CA 1
ATOM 3781 C C . THR B 1 195 ? -14.825 -43.890 4.715 1.00 22.10 195 THR B C 1
ATOM 3782 O O . THR B 1 195 ? -14.623 -43.746 5.914 1.00 23.43 195 THR B O 1
ATOM 3786 N N . ALA B 1 196 ? -14.340 -44.914 4.034 1.00 22.23 196 ALA B N 1
ATOM 3787 C CA . ALA B 1 196 ? -13.525 -45.920 4.700 1.00 21.91 196 ALA B CA 1
ATOM 3788 C C . ALA B 1 196 ? -12.219 -45.242 5.079 1.00 21.92 196 ALA B C 1
ATOM 3789 O O . ALA B 1 196 ? -11.661 -44.491 4.282 1.00 21.81 196 ALA B O 1
ATOM 3791 N N . PRO B 1 197 ? -11.729 -45.468 6.310 1.00 22.19 197 PRO B N 1
ATOM 3792 C CA . PRO B 1 197 ? -10.470 -44.840 6.722 1.00 22.59 197 PRO B CA 1
ATOM 3793 C C . PRO B 1 197 ? -9.315 -45.400 5.909 1.00 21.72 197 PRO B C 1
ATOM 3794 O O . PRO B 1 197 ? -9.273 -46.592 5.627 1.00 21.79 197 PRO B O 1
ATOM 3798 N N . GLN B 1 198 ? -8.392 -44.529 5.525 1.00 22.00 198 GLN B N 1
ATOM 3799 C CA . GLN B 1 198 ? -7.222 -44.923 4.756 1.00 22.52 198 GLN B CA 1
ATOM 3800 C C . GLN B 1 198 ? -6.012 -44.383 5.493 1.00 22.93 198 GLN B C 1
ATOM 3801 O O . GLN B 1 198 ? -6.112 -43.395 6.217 1.00 24.15 198 GLN B O 1
ATOM 3807 N N . TYR B 1 199 ? -4.873 -45.038 5.330 1.00 22.87 199 TYR B N 1
ATOM 3808 C CA . TYR B 1 199 ? -3.669 -44.593 6.001 1.00 23.16 199 TYR B CA 1
ATOM 3809 C C . TYR B 1 199 ? -2.472 -44.647 5.072 1.00 23.64 199 TYR B C 1
ATOM 3810 O O . TYR B 1 199 ? -2.595 -44.976 3.898 1.00 23.73 199 TYR B O 1
ATOM 3819 N N . ARG B 1 200 ? -1.306 -44.327 5.612 1.00 24.88 200 ARG B N 1
ATOM 3820 C CA . ARG B 1 200 ? -0.081 -44.331 4.835 1.00 26.29 200 ARG B CA 1
ATOM 3821 C C . ARG B 1 200 ? 0.180 -45.610 4.021 1.00 27.12 200 ARG B C 1
ATOM 3822 O O . ARG B 1 200 ? 0.441 -45.530 2.822 1.00 27.61 200 ARG B O 1
ATOM 3830 N N . ILE B 1 201 ? 0.125 -46.785 4.642 1.00 26.91 201 ILE B N 1
ATOM 3831 C CA . ILE B 1 201 ? 0.370 -47.991 3.864 1.00 26.81 201 ILE B CA 1
ATOM 3832 C C . ILE B 1 201 ? -0.611 -48.096 2.729 1.00 25.36 201 ILE B C 1
ATOM 3833 O O . ILE B 1 201 ? -0.256 -48.573 1.657 1.00 25.67 201 ILE B O 1
ATOM 3838 N N . ASP B 1 202 ? -1.844 -47.663 2.956 1.00 23.30 202 ASP B N 1
ATOM 3839 C CA . ASP B 1 202 ? -2.833 -47.725 1.900 1.00 23.30 202 ASP B CA 1
ATOM 3840 C C . ASP B 1 202 ? -2.413 -46.821 0.752 1.00 23.91 202 ASP B C 1
ATOM 3841 O O . ASP B 1 202 ? -2.462 -47.223 -0.408 1.00 23.32 202 ASP B O 1
ATOM 3846 N N . PHE B 1 203 ? -1.998 -45.600 1.070 1.00 25.03 203 PHE B N 1
ATOM 3847 C CA . PHE B 1 203 ? -1.551 -44.675 0.034 1.00 27.06 203 PHE B CA 1
ATOM 3848 C C . PHE B 1 203 ? -0.319 -45.260 -0.650 1.00 29.29 203 PHE B C 1
ATOM 3849 O O . PHE B 1 203 ? -0.178 -45.171 -1.876 1.00 30.89 203 PHE B O 1
ATOM 3857 N N . GLU B 1 204 ? 0.567 -45.854 0.149 1.00 30.07 204 GLU B N 1
ATOM 3858 C CA . GLU B 1 204 ? 1.791 -46.469 -0.355 1.00 30.34 204 GLU B CA 1
ATOM 3859 C C . GLU B 1 204 ? 1.431 -47.473 -1.450 1.00 30.93 204 GLU B C 1
ATOM 3860 O O . GLU B 1 204 ? 2.000 -47.451 -2.553 1.00 31.75 204 GLU B O 1
ATOM 3866 N N . VAL B 1 205 ? 0.470 -48.339 -1.139 1.00 30.19 205 VAL B N 1
ATOM 3867 C CA . VAL B 1 205 ? 0.006 -49.367 -2.067 1.00 29.39 205 VAL B CA 1
ATOM 3868 C C . VAL B 1 205 ? -0.573 -48.775 -3.342 1.00 29.57 205 VAL B C 1
ATOM 3869 O O . VAL B 1 205 ? -0.289 -49.250 -4.441 1.00 29.96 205 VAL B O 1
ATOM 3873 N N . GLY B 1 206 ? -1.392 -47.740 -3.199 1.00 30.19 206 GLY B N 1
ATOM 3874 C CA . GLY B 1 206 ? -1.979 -47.121 -4.374 1.00 30.87 206 GLY B CA 1
ATOM 3875 C C . GLY B 1 206 ? -0.917 -46.424 -5.204 1.00 30.71 206 GLY B C 1
ATOM 3876 O O . GLY B 1 206 ? -0.901 -46.497 -6.438 1.00 29.17 206 GLY B O 1
ATOM 3877 N N . ASN B 1 207 ? -0.018 -45.738 -4.509 1.00 30.74 207 ASN B N 1
ATOM 3878 C CA . ASN B 1 207 ? 1.057 -45.022 -5.166 1.00 30.99 207 ASN B CA 1
ATOM 3879 C C . ASN B 1 207 ? 1.829 -45.945 -6.115 1.00 30.79 207 ASN B C 1
ATOM 3880 O O . ASN B 1 207 ? 2.073 -45.606 -7.277 1.00 29.34 207 ASN B O 1
ATOM 3885 N N . HIS B 1 208 ? 2.208 -47.113 -5.602 1.00 30.47 208 HIS B N 1
ATOM 3886 C CA . HIS B 1 208 ? 2.944 -48.101 -6.375 1.00 30.02 208 HIS B CA 1
ATOM 3887 C C . HIS B 1 208 ? 2.207 -48.391 -7.677 1.00 30.99 208 HIS B C 1
ATOM 3888 O O . HIS B 1 208 ? 2.812 -48.446 -8.753 1.00 31.35 208 HIS B O 1
ATOM 3895 N N . PHE B 1 209 ? 0.894 -48.576 -7.573 1.00 30.53 209 PHE B N 1
ATOM 3896 C CA . PHE B 1 209 ? 0.068 -48.857 -8.742 1.00 29.96 209 PHE B CA 1
ATOM 3897 C C . PHE B 1 209 ? 0.231 -47.750 -9.777 1.00 29.79 209 PHE B C 1
ATOM 3898 O O . PHE B 1 209 ? 0.604 -47.997 -10.920 1.00 30.52 209 PHE B O 1
ATOM 3906 N N . VAL B 1 210 ? -0.058 -46.527 -9.345 1.00 30.23 210 VAL B N 1
ATOM 3907 C CA . VAL B 1 210 ? 0.016 -45.316 -10.163 1.00 29.58 210 VAL B CA 1
ATOM 3908 C C . VAL B 1 210 ? 1.342 -45.084 -10.885 1.00 28.82 210 VAL B C 1
ATOM 3909 O O . VAL B 1 210 ? 1.366 -44.744 -12.059 1.00 27.73 210 VAL B O 1
ATOM 3913 N N . SER B 1 211 ? 2.443 -45.261 -10.170 1.00 29.70 211 SER B N 1
ATOM 3914 C CA . SER B 1 211 ? 3.760 -45.031 -10.738 1.00 30.45 211 SER B CA 1
ATOM 3915 C C . SER B 1 211 ? 4.428 -46.228 -11.402 1.00 31.16 211 SER B C 1
ATOM 3916 O O . SER B 1 211 ? 5.430 -46.066 -12.102 1.00 32.10 211 SER B O 1
ATOM 3919 N N . THR B 1 212 ? 3.895 -47.427 -11.212 1.00 32.36 212 THR B N 1
ATOM 3920 C CA . THR B 1 212 ? 4.546 -48.588 -11.817 1.00 33.88 212 THR B CA 1
ATOM 3921 C C . THR B 1 212 ? 3.653 -49.546 -12.596 1.00 34.45 212 THR B C 1
ATOM 3922 O O . THR B 1 212 ? 4.143 -50.396 -13.331 1.00 34.84 212 THR B O 1
ATOM 3926 N N . SER B 1 213 ? 2.346 -49.407 -12.463 1.00 35.69 213 SER B N 1
ATOM 3927 C CA . SER B 1 213 ? 1.464 -50.317 -13.165 1.00 37.56 213 SER B CA 1
ATOM 3928 C C . SER B 1 213 ? 1.358 -50.072 -14.659 1.00 38.64 213 SER B C 1
ATOM 3929 O O . SER B 1 213 ? 1.197 -48.938 -15.106 1.00 37.97 213 SER B O 1
ATOM 3932 N N . PRO B 1 214 ? 1.427 -51.153 -15.451 1.00 40.18 214 PRO B N 1
ATOM 3933 C CA . PRO B 1 214 ? 1.338 -51.146 -16.918 1.00 41.70 214 PRO B CA 1
ATOM 3934 C C . PRO B 1 214 ? 0.019 -50.517 -17.322 1.00 43.52 214 PRO B C 1
ATOM 3935 O O . PRO B 1 214 ? -0.112 -49.931 -18.407 1.00 43.69 214 PRO B O 1
ATOM 3939 N N . ARG B 1 215 ? -0.950 -50.668 -16.419 1.00 45.67 215 ARG B N 1
ATOM 3940 C CA . ARG B 1 215 ? -2.315 -50.168 -16.583 1.00 47.52 215 ARG B CA 1
ATOM 3941 C C . ARG B 1 215 ? -2.444 -48.665 -16.418 1.00 48.34 215 ARG B C 1
ATOM 3942 O O . ARG B 1 215 ? -3.154 -48.010 -17.181 1.00 48.85 215 ARG B O 1
ATOM 3950 N N . SER B 1 216 ? -1.770 -48.128 -15.403 1.00 49.20 216 SER B N 1
ATOM 3951 C CA . SER B 1 216 ? -1.820 -46.695 -15.128 1.00 49.26 216 SER B CA 1
ATOM 3952 C C . SER B 1 216 ? -1.479 -45.837 -16.357 1.00 49.47 216 SER B C 1
ATOM 3953 O O . SER B 1 216 ? -0.634 -46.198 -17.178 1.00 49.24 216 SER B O 1
ATOM 3956 N N . PRO B 1 217 ? -2.162 -44.694 -16.511 1.00 50.06 217 PRO B N 1
ATOM 3957 C CA . PRO B 1 217 ? -1.909 -43.798 -17.648 1.00 50.05 217 PRO B CA 1
ATOM 3958 C C . PRO B 1 217 ? -0.802 -42.815 -17.281 1.00 49.72 217 PRO B C 1
ATOM 3959 O O . PRO B 1 217 ? -0.190 -42.177 -18.146 1.00 49.63 217 PRO B O 1
ATOM 3963 N N . PHE B 1 218 ? -0.547 -42.701 -15.984 1.00 49.00 218 PHE B N 1
ATOM 3964 C CA . PHE B 1 218 ? 0.447 -41.758 -15.512 1.00 48.23 218 PHE B CA 1
ATOM 3965 C C . PHE B 1 218 ? 1.889 -42.198 -15.591 1.00 46.99 218 PHE B C 1
ATOM 3966 O O . PHE B 1 218 ? 2.788 -41.500 -15.101 1.00 45.73 218 PHE B O 1
ATOM 3974 N N . THR B 1 219 ? 2.115 -43.344 -16.221 1.00 45.55 219 THR B N 1
ATOM 3975 C CA . THR B 1 219 ? 3.474 -43.836 -16.386 1.00 45.02 219 THR B CA 1
ATOM 3976 C C . THR B 1 219 ? 3.848 -43.628 -17.857 1.00 44.87 219 THR B C 1
ATOM 3977 O O . THR B 1 219 ? 5.030 -43.662 -18.223 1.00 44.38 219 THR B O 1
ATOM 3981 N N . THR B 1 220 ? 2.826 -43.395 -18.686 1.00 44.68 220 THR B N 1
ATOM 3982 C CA . THR B 1 220 ? 3.023 -43.148 -20.117 1.00 45.07 220 THR B CA 1
ATOM 3983 C C . THR B 1 220 ? 3.428 -41.688 -20.341 1.00 44.60 220 THR B C 1
ATOM 3984 O O . THR B 1 220 ? 4.475 -41.262 -19.840 1.00 46.37 220 THR B O 1
ATOM 3988 N N . ARG B 1 221 ? 2.596 -40.925 -21.059 1.00 42.42 221 ARG B N 1
ATOM 3989 C CA . ARG B 1 221 ? 2.881 -39.515 -21.365 1.00 39.71 221 ARG B CA 1
ATOM 3990 C C . ARG B 1 221 ? 2.906 -38.579 -20.157 1.00 36.81 221 ARG B C 1
ATOM 3991 O O . ARG B 1 221 ? 2.282 -38.840 -19.135 1.00 35.95 221 ARG B O 1
ATOM 3999 N N . PRO B 1 222 ? 3.638 -37.464 -20.270 1.00 34.65 222 PRO B N 1
ATOM 4000 C CA . PRO B 1 222 ? 3.704 -36.522 -19.153 1.00 33.02 222 PRO B CA 1
ATOM 4001 C C . PRO B 1 222 ? 2.369 -35.838 -18.915 1.00 30.46 222 PRO B C 1
ATOM 4002 O O . PRO B 1 222 ? 1.611 -35.593 -19.846 1.00 29.93 222 PRO B O 1
ATOM 4006 N N . PHE B 1 223 ? 2.091 -35.539 -17.655 1.00 29.25 223 PHE B N 1
ATOM 4007 C CA . PHE B 1 223 ? 0.862 -34.852 -17.269 1.00 26.67 223 PHE B CA 1
ATOM 4008 C C . PHE B 1 223 ? 1.234 -33.869 -16.159 1.00 25.20 223 PHE B C 1
ATOM 4009 O O . PHE B 1 223 ? 1.657 -34.278 -15.079 1.00 25.11 223 PHE B O 1
ATOM 4017 N N . LEU B 1 224 ? 1.104 -32.575 -16.439 1.00 24.12 224 LEU B N 1
ATOM 4018 C CA . LEU B 1 224 ? 1.452 -31.541 -15.466 1.00 22.60 224 LEU B CA 1
ATOM 4019 C C . LEU B 1 224 ? 0.309 -30.536 -15.284 1.00 21.99 224 LEU B C 1
ATOM 4020 O O . LEU B 1 224 ? -0.436 -30.240 -16.220 1.00 19.80 224 LEU B O 1
ATOM 4025 N N . GLN B 1 225 ? 0.182 -30.012 -14.073 1.00 21.94 225 GLN B N 1
ATOM 4026 C CA . GLN B 1 225 ? -0.851 -29.035 -13.776 1.00 22.15 225 GLN B CA 1
ATOM 4027 C C . GLN B 1 225 ? -0.250 -27.922 -12.916 1.00 23.07 225 GLN B C 1
ATOM 4028 O O . GLN B 1 225 ? 0.716 -28.149 -12.185 1.00 24.09 225 GLN B O 1
ATOM 4034 N N . ARG B 1 226 ? -0.800 -26.717 -13.024 1.00 22.46 226 ARG B N 1
ATOM 4035 C CA . ARG B 1 226 ? -0.350 -25.581 -12.215 1.00 21.09 226 ARG B CA 1
ATOM 4036 C C . ARG B 1 226 ? -1.627 -24.820 -11.886 1.00 20.89 226 ARG B C 1
ATOM 4037 O O . ARG B 1 226 ? -2.288 -24.290 -12.770 1.00 19.52 226 ARG B O 1
ATOM 4045 N N . PHE B 1 227 ? -1.973 -24.780 -10.606 1.00 21.79 227 PHE B N 1
ATOM 4046 C CA . PHE B 1 227 ? -3.209 -24.151 -10.162 1.00 20.95 227 PHE B CA 1
ATOM 4047 C C . PHE B 1 227 ? -3.090 -22.767 -9.536 1.00 21.39 227 PHE B C 1
ATOM 4048 O O . PHE B 1 227 ? -2.319 -22.555 -8.598 1.00 20.57 227 PHE B O 1
ATOM 4056 N N . HIS B 1 228 ? -3.878 -21.833 -10.063 1.00 22.20 228 HIS B N 1
ATOM 4057 C CA . HIS B 1 228 ? -3.918 -20.461 -9.566 1.00 23.53 228 HIS B CA 1
ATOM 4058 C C . HIS B 1 228 ? -5.380 -20.171 -9.280 1.00 25.29 228 HIS B C 1
ATOM 4059 O O . HIS B 1 228 ? -6.261 -20.762 -9.906 1.00 25.73 228 HIS B O 1
ATOM 4066 N N . SER B 1 229 ? -5.643 -19.270 -8.336 1.00 25.57 229 SER B N 1
ATOM 4067 C CA . SER B 1 229 ? -7.016 -18.944 -7.975 1.00 25.27 229 SER B CA 1
ATOM 4068 C C . SER B 1 229 ? -7.812 -18.452 -9.172 1.00 25.78 229 SER B C 1
ATOM 4069 O O . SER B 1 229 ? -9.040 -18.540 -9.177 1.00 25.27 229 SER B O 1
ATOM 4072 N N . ASP B 1 230 ? -7.114 -17.965 -10.194 1.00 26.63 230 ASP B N 1
ATOM 4073 C CA . ASP B 1 230 ? -7.779 -17.444 -11.385 1.00 27.97 230 ASP B CA 1
ATOM 4074 C C . ASP B 1 230 ? -7.684 -18.326 -12.639 1.00 27.78 230 ASP B C 1
ATOM 4075 O O . ASP B 1 230 ? -8.570 -18.283 -13.493 1.00 28.27 230 ASP B O 1
ATOM 4080 N N . ARG B 1 231 ? -6.627 -19.122 -12.755 1.00 27.85 231 ARG B N 1
ATOM 4081 C CA . ARG B 1 231 ? -6.451 -19.969 -13.932 1.00 27.47 231 ARG B CA 1
ATOM 4082 C C . ARG B 1 231 ? -5.914 -21.368 -13.608 1.00 26.26 231 ARG B C 1
ATOM 4083 O O . ARG B 1 231 ? -5.335 -21.588 -12.544 1.00 24.75 231 ARG B O 1
ATOM 4091 N N . HIS B 1 232 ? -6.115 -22.307 -14.534 1.00 25.01 232 HIS B N 1
ATOM 4092 C CA . HIS B 1 232 ? -5.636 -23.683 -14.369 1.00 24.52 232 HIS B CA 1
ATOM 4093 C C . HIS B 1 232 ? -4.882 -24.134 -15.615 1.00 24.91 232 HIS B C 1
ATOM 4094 O O . HIS B 1 232 ? -5.479 -24.358 -16.663 1.00 26.25 232 HIS B O 1
ATOM 4101 N N . HIS B 1 233 ? -3.570 -24.280 -15.500 1.00 26.04 233 HIS B N 1
ATOM 4102 C CA . HIS B 1 233 ? -2.769 -24.721 -16.640 1.00 27.66 233 HIS B CA 1
ATOM 4103 C C . HIS B 1 233 ? -2.568 -26.224 -16.615 1.00 27.56 233 HIS B C 1
ATOM 4104 O O . HIS B 1 233 ? -2.287 -26.812 -15.565 1.00 28.56 233 HIS B O 1
ATOM 4111 N N . VAL B 1 234 ? -2.701 -26.846 -17.780 1.00 27.17 234 VAL B N 1
ATOM 4112 C CA . VAL B 1 234 ? -2.525 -28.281 -17.887 1.00 26.49 234 VAL B CA 1
ATOM 4113 C C . VAL B 1 234 ? -1.738 -28.659 -19.109 1.00 26.89 234 VAL B C 1
ATOM 4114 O O . VAL B 1 234 ? -1.994 -28.172 -20.210 1.00 26.01 234 VAL B O 1
ATOM 4118 N N . LEU B 1 235 ? -0.767 -29.535 -18.895 1.00 27.78 235 LEU B N 1
ATOM 4119 C CA . LEU B 1 235 ? 0.045 -30.044 -19.980 1.00 28.46 235 LEU B CA 1
ATOM 4120 C C . LEU B 1 235 ? -0.278 -31.523 -20.074 1.00 29.03 235 LEU B C 1
ATOM 4121 O O . LEU B 1 235 ? -0.024 -32.283 -19.139 1.00 29.65 235 LEU B O 1
ATOM 4126 N N . ASP B 1 236 ? -0.894 -31.919 -21.178 1.00 29.27 236 ASP B N 1
ATOM 4127 C CA . ASP B 1 236 ? -1.209 -33.317 -21.406 1.00 30.16 236 ASP B CA 1
ATOM 4128 C C . ASP B 1 236 ? -0.431 -33.656 -22.671 1.00 30.61 236 ASP B C 1
ATOM 4129 O O . ASP B 1 236 ? -0.843 -33.295 -23.780 1.00 31.44 236 ASP B O 1
ATOM 4134 N N . GLY B 1 237 ? 0.708 -34.322 -22.497 1.00 30.66 237 GLY B N 1
ATOM 4135 C CA . GLY B 1 237 ? 1.546 -34.648 -23.637 1.00 31.79 237 GLY B CA 1
ATOM 4136 C C . GLY B 1 237 ? 2.071 -33.354 -24.243 1.00 32.04 237 GLY B C 1
ATOM 4137 O O . GLY B 1 237 ? 2.931 -32.688 -23.658 1.00 31.96 237 GLY B O 1
ATOM 4138 N N . LEU B 1 238 ? 1.554 -32.985 -25.411 1.00 31.89 238 LEU B N 1
ATOM 4139 C CA . LEU B 1 238 ? 1.976 -31.745 -26.042 1.00 32.18 238 LEU B CA 1
ATOM 4140 C C . LEU B 1 238 ? 0.832 -30.753 -26.003 1.00 31.64 238 LEU B C 1
ATOM 4141 O O . LEU B 1 238 ? 0.988 -29.598 -26.412 1.00 31.00 238 LEU B O 1
ATOM 4146 N N . THR B 1 239 ? -0.321 -31.208 -25.517 1.00 30.48 239 THR B N 1
ATOM 4147 C CA . THR B 1 239 ? -1.481 -30.335 -25.423 1.00 29.54 239 THR B CA 1
ATOM 4148 C C . THR B 1 239 ? -1.360 -29.409 -24.219 1.00 29.60 239 THR B C 1
ATOM 4149 O O . THR B 1 239 ? -1.346 -29.862 -23.075 1.00 30.06 239 THR B O 1
ATOM 4153 N N . LEU B 1 240 ? -1.260 -28.110 -24.483 1.00 29.29 240 LEU B N 1
ATOM 4154 C CA . LEU B 1 240 ? -1.175 -27.117 -23.424 1.00 28.01 240 LEU B CA 1
ATOM 4155 C C . LEU B 1 240 ? -2.590 -26.592 -23.199 1.00 28.18 240 LEU B C 1
ATOM 4156 O O . LEU B 1 240 ? -3.253 -26.178 -24.144 1.00 28.76 240 LEU B O 1
ATOM 4161 N N . ILE B 1 241 ? -3.058 -26.604 -21.957 1.00 27.56 241 ILE B N 1
ATOM 4162 C CA . ILE B 1 241 ? -4.410 -26.133 -21.676 1.00 25.70 241 ILE B CA 1
ATOM 4163 C C . ILE B 1 241 ? -4.480 -25.096 -20.560 1.00 24.77 241 ILE B C 1
ATOM 4164 O O . ILE B 1 241 ? -3.675 -25.100 -19.632 1.00 23.04 241 ILE B O 1
ATOM 4169 N N . THR B 1 242 ? -5.451 -24.200 -20.669 1.00 24.36 242 THR B N 1
ATOM 4170 C CA . THR B 1 242 ? -5.655 -23.162 -19.667 1.00 25.63 242 THR B CA 1
ATOM 4171 C C . THR B 1 242 ? -7.165 -22.968 -19.547 1.00 27.04 242 THR B C 1
ATOM 4172 O O . THR B 1 242 ? -7.846 -22.584 -20.514 1.00 27.92 242 THR B O 1
ATOM 4176 N N . GLU B 1 243 ? -7.684 -23.254 -18.359 1.00 26.30 243 GLU B N 1
ATOM 4177 C CA . GLU B 1 243 ? -9.106 -23.141 -18.119 1.00 26.59 243 GLU B CA 1
ATOM 4178 C C . GLU B 1 243 ? -9.398 -22.072 -17.076 1.00 26.48 243 GLU B C 1
ATOM 4179 O O . GLU B 1 243 ? -8.547 -21.751 -16.254 1.00 26.16 243 GLU B O 1
ATOM 4185 N N . ARG B 1 244 ? -10.601 -21.509 -17.133 1.00 27.47 244 ARG B N 1
ATOM 4186 C CA . ARG B 1 244 ? -11.018 -20.487 -16.181 1.00 29.62 244 ARG B CA 1
ATOM 4187 C C . ARG B 1 244 ? -12.345 -20.824 -15.519 1.00 29.58 244 ARG B C 1
ATOM 4188 O O . ARG B 1 244 ? -13.203 -21.464 -16.119 1.00 28.39 244 ARG B O 1
ATOM 4196 N N . PRO B 1 245 ? -12.522 -20.381 -14.260 1.00 30.90 245 PRO B N 1
ATOM 4197 C CA . PRO B 1 245 ? -13.706 -20.588 -13.417 1.00 31.01 245 PRO B CA 1
ATOM 4198 C C . PRO B 1 245 ? -15.031 -20.352 -14.125 1.00 32.02 245 PRO B C 1
ATOM 4199 O O . PRO B 1 245 ? -16.042 -20.960 -13.775 1.00 32.93 245 PRO B O 1
ATOM 4203 N N . ASP B 1 246 ? -15.030 -19.467 -15.117 1.00 32.90 246 ASP B N 1
ATOM 4204 C CA . ASP B 1 246 ? -16.256 -19.187 -15.846 1.00 33.19 246 ASP B CA 1
ATOM 4205 C C . ASP B 1 246 ? -16.540 -20.297 -16.835 1.00 32.60 246 ASP B C 1
ATOM 4206 O O . ASP B 1 246 ? -17.626 -20.352 -17.413 1.00 33.14 246 ASP B O 1
ATOM 4211 N N . GLY B 1 247 ? -15.559 -21.177 -17.023 1.00 31.75 247 GLY B N 1
ATOM 4212 C CA . GLY B 1 247 ? -15.725 -22.299 -17.932 1.00 31.48 247 GLY B CA 1
ATOM 4213 C C . GLY B 1 247 ? -15.162 -22.119 -19.334 1.00 31.72 247 GLY B C 1
ATOM 4214 O O . GLY B 1 247 ? -15.426 -22.942 -20.217 1.00 31.27 247 GLY B O 1
ATOM 4215 N N . SER B 1 248 ? -14.414 -21.040 -19.555 1.00 31.23 248 SER B N 1
ATOM 4216 C CA . SER B 1 248 ? -13.814 -20.792 -20.857 1.00 29.03 248 SER B CA 1
ATOM 4217 C C . SER B 1 248 ? -12.427 -21.425 -20.845 1.00 29.26 248 SER B C 1
ATOM 4218 O O . SER B 1 248 ? -11.763 -21.458 -19.810 1.00 29.02 248 SER B O 1
ATOM 4221 N N . ALA B 1 249 ? -11.985 -21.943 -21.982 1.00 29.57 249 ALA B N 1
ATOM 4222 C CA . ALA B 1 249 ? -10.673 -22.571 -22.029 1.00 29.48 249 ALA B CA 1
ATOM 4223 C C . ALA B 1 249 ? -9.928 -22.260 -23.314 1.00 29.96 249 ALA B C 1
ATOM 4224 O O . ALA B 1 249 ? -10.533 -21.926 -24.332 1.00 29.43 249 ALA B O 1
ATOM 4226 N N . ASP B 1 250 ? -8.604 -22.361 -23.246 1.00 30.51 250 ASP B N 1
ATOM 4227 C CA . ASP B 1 250 ? -7.741 -22.129 -24.395 1.00 30.27 250 ASP B CA 1
ATOM 4228 C C . ASP B 1 250 ? -6.853 -23.352 -24.545 1.00 30.85 250 ASP B C 1
ATOM 4229 O O . ASP B 1 250 ? -6.151 -23.733 -23.608 1.00 32.35 250 ASP B O 1
ATOM 4234 N N . ILE B 1 251 ? -6.900 -23.985 -25.711 1.00 30.35 251 ILE B N 1
ATOM 4235 C CA . ILE B 1 251 ? -6.066 -25.153 -25.961 1.00 29.33 251 ILE B CA 1
ATOM 4236 C C . ILE B 1 251 ? -5.111 -24.806 -27.089 1.00 29.05 251 ILE B C 1
ATOM 4237 O O . ILE B 1 251 ? -5.505 -24.183 -28.073 1.00 27.84 251 ILE B O 1
ATOM 4242 N N . ARG B 1 252 ? -3.856 -25.209 -26.939 1.00 29.70 252 ARG B N 1
ATOM 4243 C CA . ARG B 1 252 ? -2.848 -24.946 -27.955 1.00 31.37 252 ARG B CA 1
ATOM 4244 C C . ARG B 1 252 ? -1.917 -26.150 -28.106 1.00 30.71 252 ARG B C 1
ATOM 4245 O O . ARG B 1 252 ? -1.377 -26.652 -27.111 1.00 30.25 252 ARG B O 1
ATOM 4253 N N . ALA B 1 253 ? -1.730 -26.598 -29.348 1.00 29.82 253 ALA B N 1
ATOM 4254 C CA . ALA B 1 253 ? -0.868 -27.742 -29.633 1.00 30.24 253 ALA B CA 1
ATOM 4255 C C . ALA B 1 253 ? 0.600 -27.350 -29.677 1.00 30.54 253 ALA B C 1
ATOM 4256 O O . ALA B 1 253 ? 1.037 -26.655 -30.590 1.00 31.79 253 ALA B O 1
ATOM 4258 N N . LEU B 1 254 ? 1.364 -27.813 -28.697 1.00 30.74 254 LEU B N 1
ATOM 4259 C CA . LEU B 1 254 ? 2.790 -27.503 -28.636 1.00 31.95 254 LEU B CA 1
ATOM 4260 C C . LEU B 1 254 ? 3.652 -28.427 -29.508 1.00 32.87 254 LEU B C 1
ATOM 4261 O O . LEU B 1 254 ? 3.180 -29.421 -30.063 1.00 33.35 254 LEU B O 1
ATOM 4266 N N . THR B 1 255 ? 4.924 -28.078 -29.626 1.00 34.24 255 THR B N 1
ATOM 4267 C CA . THR B 1 255 ? 5.876 -28.882 -30.381 1.00 35.33 255 THR B CA 1
ATOM 4268 C C . THR B 1 255 ? 6.950 -29.190 -29.349 1.00 35.58 255 THR B C 1
ATOM 4269 O O . THR B 1 255 ? 7.355 -28.304 -28.595 1.00 36.17 255 THR B O 1
ATOM 4273 N N . PRO B 1 256 ? 7.417 -30.447 -29.289 1.00 35.66 256 PRO B N 1
ATOM 4274 C CA . PRO B 1 256 ? 8.449 -30.863 -28.331 1.00 35.71 256 PRO B CA 1
ATOM 4275 C C . PRO B 1 256 ? 9.426 -29.754 -27.948 1.00 35.93 256 PRO B C 1
ATOM 4276 O O . PRO B 1 256 ? 9.717 -29.534 -26.766 1.00 35.18 256 PRO B O 1
ATOM 4280 N N . GLY B 1 257 ? 9.915 -29.058 -28.972 1.00 36.17 257 GLY B N 1
ATOM 4281 C CA . GLY B 1 257 ? 10.873 -27.987 -28.783 1.00 35.70 257 GLY B CA 1
ATOM 4282 C C . GLY B 1 257 ? 10.447 -26.890 -27.837 1.00 36.73 257 GLY B C 1
ATOM 4283 O O . GLY B 1 257 ? 11.298 -26.236 -27.233 1.00 37.72 257 GLY B O 1
ATOM 4284 N N . GLU B 1 258 ? 9.142 -26.681 -27.701 1.00 37.27 258 GLU B N 1
ATOM 4285 C CA . GLU B 1 258 ? 8.625 -25.641 -26.816 1.00 37.88 258 GLU B CA 1
ATOM 4286 C C . GLU B 1 258 ? 8.573 -26.103 -25.351 1.00 38.25 258 GLU B C 1
ATOM 4287 O O . GLU B 1 258 ? 8.738 -25.296 -24.423 1.00 38.66 258 GLU B O 1
ATOM 4293 N N . LEU B 1 259 ? 8.365 -27.407 -25.159 1.00 38.33 259 LEU B N 1
ATOM 4294 C CA . LEU B 1 259 ? 8.242 -27.997 -23.825 1.00 37.79 259 LEU B CA 1
ATOM 4295 C C . LEU B 1 259 ? 9.075 -27.384 -22.719 1.00 37.86 259 LEU B C 1
ATOM 4296 O O . LEU B 1 259 ? 8.518 -26.887 -21.734 1.00 37.88 259 LEU B O 1
ATOM 4301 N N . PRO B 1 260 ? 10.416 -27.402 -22.860 1.00 38.21 260 PRO B N 1
ATOM 4302 C CA . PRO B 1 260 ? 11.281 -26.829 -21.816 1.00 38.32 260 PRO B CA 1
ATOM 4303 C C . PRO B 1 260 ? 10.810 -25.445 -21.389 1.00 39.30 260 PRO B C 1
ATOM 4304 O O . PRO B 1 260 ? 10.630 -25.176 -20.199 1.00 39.91 260 PRO B O 1
ATOM 4308 N N . GLU B 1 261 ? 10.606 -24.578 -22.372 1.00 40.18 261 GLU B N 1
ATOM 4309 C CA . GLU B 1 261 ? 10.126 -23.231 -22.110 1.00 41.42 261 GLU B CA 1
ATOM 4310 C C . GLU B 1 261 ? 8.907 -23.338 -21.188 1.00 41.16 261 GLU B C 1
ATOM 4311 O O . GLU B 1 261 ? 8.967 -22.974 -20.010 1.00 42.23 261 GLU B O 1
ATOM 4317 N N . VAL B 1 262 ? 7.817 -23.872 -21.736 1.00 39.40 262 VAL B N 1
ATOM 4318 C CA . VAL B 1 262 ? 6.544 -24.041 -21.030 1.00 37.57 262 VAL B CA 1
ATOM 4319 C C . VAL B 1 262 ? 6.620 -24.720 -19.655 1.00 36.27 262 VAL B C 1
ATOM 4320 O O . VAL B 1 262 ? 5.877 -24.355 -18.738 1.00 34.87 262 VAL B O 1
ATOM 4324 N N . ILE B 1 263 ? 7.511 -25.701 -19.521 1.00 34.50 263 ILE B N 1
ATOM 4325 C CA . ILE B 1 263 ? 7.661 -26.441 -18.272 1.00 33.97 263 ILE B CA 1
ATOM 4326 C C . ILE B 1 263 ? 8.291 -25.634 -17.141 1.00 34.04 263 ILE B C 1
ATOM 4327 O O . ILE B 1 263 ? 8.154 -25.974 -15.960 1.00 32.77 263 ILE B O 1
ATOM 4332 N N . ASN B 1 264 ? 8.969 -24.554 -17.505 1.00 34.79 264 ASN B N 1
ATOM 4333 C CA . ASN B 1 264 ? 9.617 -23.698 -16.518 1.00 35.95 264 ASN B CA 1
ATOM 4334 C C . ASN B 1 264 ? 8.819 -22.453 -16.208 1.00 34.81 264 ASN B C 1
ATOM 4335 O O . ASN B 1 264 ? 8.780 -22.019 -15.057 1.00 35.33 264 ASN B O 1
ATOM 4340 N N . GLU B 1 265 ? 8.202 -21.878 -17.239 1.00 33.80 265 GLU B N 1
ATOM 4341 C CA . GLU B 1 265 ? 7.406 -20.661 -17.098 1.00 33.30 265 GLU B CA 1
ATOM 4342 C C . GLU B 1 265 ? 6.040 -20.901 -16.481 1.00 31.84 265 GLU B C 1
ATOM 4343 O O . GLU B 1 265 ? 5.712 -20.344 -15.434 1.00 31.33 265 GLU B O 1
ATOM 4349 N N . LEU B 1 266 ? 5.246 -21.731 -17.149 1.00 30.70 266 LEU B N 1
ATOM 4350 C CA . LEU B 1 266 ? 3.897 -22.028 -16.697 1.00 29.54 266 LEU B CA 1
ATOM 4351 C C . LEU B 1 266 ? 3.753 -23.042 -15.591 1.00 28.60 266 LEU B C 1
ATOM 4352 O O . LEU B 1 266 ? 2.766 -23.000 -14.860 1.00 28.92 266 LEU B O 1
ATOM 4357 N N . PHE B 1 267 ? 4.710 -23.952 -15.456 1.00 27.45 267 PHE B N 1
ATOM 4358 C CA . PHE B 1 267 ? 4.575 -24.977 -14.437 1.00 26.98 267 PHE B CA 1
ATOM 4359 C C . PHE B 1 267 ? 5.538 -24.923 -13.277 1.00 28.09 267 PHE B C 1
ATOM 4360 O O . PHE B 1 267 ? 5.374 -25.650 -12.303 1.00 28.34 267 PHE B O 1
ATOM 4368 N N . ASP B 1 268 ? 6.533 -24.053 -13.372 1.00 29.13 268 ASP B N 1
ATOM 4369 C CA . ASP B 1 268 ? 7.501 -23.892 -12.304 1.00 28.94 268 ASP B CA 1
ATOM 4370 C C . ASP B 1 268 ? 8.213 -25.200 -11.974 1.00 29.39 268 ASP B C 1
ATOM 4371 O O . ASP B 1 268 ? 8.452 -25.524 -10.809 1.00 29.22 268 ASP B O 1
ATOM 4376 N N . ILE B 1 269 ? 8.553 -25.953 -13.010 1.00 29.79 269 ILE B N 1
ATOM 4377 C CA . ILE B 1 269 ? 9.257 -27.203 -12.810 1.00 31.57 269 ILE B CA 1
ATOM 4378 C C . ILE B 1 269 ? 10.615 -27.181 -13.503 1.00 32.49 269 ILE B C 1
ATOM 4379 O O . ILE B 1 269 ? 10.704 -26.983 -14.714 1.00 32.31 269 ILE B O 1
ATOM 4384 N N . GLU B 1 270 ? 11.668 -27.360 -12.705 1.00 34.39 270 GLU B N 1
ATOM 4385 C CA . GLU B 1 270 ? 13.052 -27.396 -13.186 1.00 36.27 270 GLU B CA 1
ATOM 4386 C C . GLU B 1 270 ? 13.502 -28.845 -13.282 1.00 36.18 270 GLU B C 1
ATOM 4387 O O . GLU B 1 270 ? 13.546 -29.553 -12.285 1.00 35.93 270 GLU B O 1
ATOM 4393 N N . LEU B 1 271 ? 13.831 -29.276 -14.492 1.00 36.82 271 LEU B N 1
ATOM 4394 C CA . LEU B 1 271 ? 14.292 -30.633 -14.726 1.00 36.68 271 LEU B CA 1
ATOM 4395 C C . LEU B 1 271 ? 15.737 -30.616 -15.196 1.00 37.97 271 LEU B C 1
ATOM 4396 O O . LEU B 1 271 ? 16.155 -29.704 -15.904 1.00 38.58 271 LEU B O 1
ATOM 4401 N N . PRO B 1 272 ? 16.528 -31.623 -14.800 1.00 39.66 272 PRO B N 1
ATOM 4402 C CA . PRO B 1 272 ? 17.932 -31.664 -15.233 1.00 39.56 272 PRO B CA 1
ATOM 4403 C C . PRO B 1 272 ? 17.949 -31.772 -16.758 1.00 39.98 272 PRO B C 1
ATOM 4404 O O . PRO B 1 272 ? 17.018 -32.323 -17.371 1.00 39.11 272 PRO B O 1
ATOM 4408 N N . GLY B 1 273 ? 18.998 -31.253 -17.381 1.00 40.77 273 GLY B N 1
ATOM 4409 C CA . GLY B 1 273 ? 19.079 -31.334 -18.831 1.00 41.42 273 GLY B CA 1
ATOM 4410 C C . GLY B 1 273 ? 18.732 -32.705 -19.411 1.00 41.98 273 GLY B C 1
ATOM 4411 O O . GLY B 1 273 ? 17.937 -32.797 -20.350 1.00 42.20 273 GLY B O 1
ATOM 4412 N N . PRO B 1 274 ? 19.312 -33.795 -18.876 1.00 42.33 274 PRO B N 1
ATOM 4413 C CA . PRO B 1 274 ? 19.045 -35.162 -19.365 1.00 42.24 274 PRO B CA 1
ATOM 4414 C C . PRO B 1 274 ? 17.554 -35.469 -19.531 1.00 42.57 274 PRO B C 1
ATOM 4415 O O . PRO B 1 274 ? 17.068 -35.712 -20.647 1.00 41.04 274 PRO B O 1
ATOM 4419 N N . ASP B 1 275 ? 16.854 -35.464 -18.392 1.00 42.91 275 ASP B N 1
ATOM 4420 C CA . ASP B 1 275 ? 15.421 -35.733 -18.317 1.00 42.57 275 ASP B CA 1
ATOM 4421 C C . ASP B 1 275 ? 14.656 -34.847 -19.278 1.00 42.63 275 ASP B C 1
ATOM 4422 O O . ASP B 1 275 ? 13.629 -35.254 -19.837 1.00 41.38 275 ASP B O 1
ATOM 4427 N N . LEU B 1 276 ? 15.146 -33.626 -19.459 1.00 42.62 276 LEU B N 1
ATOM 4428 C CA . LEU B 1 276 ? 14.496 -32.724 -20.387 1.00 44.34 276 LEU B CA 1
ATOM 4429 C C . LEU B 1 276 ? 14.629 -33.328 -21.784 1.00 45.85 276 LEU B C 1
ATOM 4430 O O . LEU B 1 276 ? 13.668 -33.344 -22.554 1.00 46.51 276 LEU B O 1
ATOM 4435 N N . ASP B 1 277 ? 15.816 -33.846 -22.103 1.00 47.47 277 ASP B N 1
ATOM 4436 C CA . ASP B 1 277 ? 16.046 -34.458 -23.420 1.00 48.76 277 ASP B CA 1
ATOM 4437 C C . ASP B 1 277 ? 15.238 -35.739 -23.560 1.00 48.29 277 ASP B C 1
ATOM 4438 O O . ASP B 1 277 ? 14.601 -35.982 -24.587 1.00 47.95 277 ASP B O 1
ATOM 4443 N N . ALA B 1 278 ? 15.294 -36.571 -22.524 1.00 48.54 278 ALA B N 1
ATOM 4444 C CA . ALA B 1 278 ? 14.560 -37.831 -22.516 1.00 48.21 278 ALA B CA 1
ATOM 4445 C C . ALA B 1 278 ? 13.078 -37.506 -22.718 1.00 48.08 278 ALA B C 1
ATOM 4446 O O . ALA B 1 278 ? 12.323 -38.295 -23.298 1.00 48.27 278 ALA B O 1
ATOM 4448 N N . LEU B 1 279 ? 12.675 -36.326 -22.251 1.00 47.53 279 LEU B N 1
ATOM 4449 C CA . LEU B 1 279 ? 11.292 -35.889 -22.385 1.00 47.02 279 LEU B CA 1
ATOM 4450 C C . LEU B 1 279 ? 11.067 -35.403 -23.817 1.00 47.22 279 LEU B C 1
ATOM 4451 O O . LEU B 1 279 ? 10.214 -35.933 -24.545 1.00 46.99 279 LEU B O 1
ATOM 4456 N N . THR B 1 280 ? 11.857 -34.401 -24.206 1.00 47.60 280 THR B N 1
ATOM 4457 C CA . THR B 1 280 ? 11.812 -33.791 -25.537 1.00 47.76 280 THR B CA 1
ATOM 4458 C C . THR B 1 280 ? 12.034 -34.775 -26.681 1.00 47.97 280 THR B C 1
ATOM 4459 O O . THR B 1 280 ? 11.808 -34.429 -27.843 1.00 48.25 280 THR B O 1
ATOM 4463 N N . THR B 1 281 ? 12.485 -35.987 -26.359 1.00 48.66 281 THR B N 1
ATOM 4464 C CA . THR B 1 281 ? 12.739 -37.022 -27.367 1.00 49.51 281 THR B CA 1
ATOM 4465 C C . THR B 1 281 ? 12.788 -38.386 -26.675 1.00 50.84 281 THR B C 1
ATOM 4466 O O . THR B 1 281 ? 13.870 -38.977 -26.507 1.00 50.43 281 THR B O 1
ATOM 4470 N N . GLY B 1 282 ? 11.616 -38.873 -26.260 1.00 51.86 282 GLY B N 1
ATOM 4471 C CA . GLY B 1 282 ? 11.536 -40.160 -25.592 1.00 51.77 282 GLY B CA 1
ATOM 4472 C C . GLY B 1 282 ? 10.531 -41.039 -26.303 1.00 52.31 282 GLY B C 1
ATOM 4473 O O . GLY B 1 282 ? 10.144 -40.764 -27.450 1.00 52.13 282 GLY B O 1
ATOM 4474 N N . SER B 1 283 ? 10.083 -42.085 -25.615 1.00 52.58 283 SER B N 1
ATOM 4475 C CA . SER B 1 283 ? 9.125 -43.021 -26.191 1.00 53.10 283 SER B CA 1
ATOM 4476 C C . SER B 1 283 ? 7.700 -42.461 -26.428 1.00 52.79 283 SER B C 1
ATOM 4477 O O . SER B 1 283 ? 7.217 -42.422 -27.571 1.00 51.77 283 SER B O 1
ATOM 4480 N N . TRP B 1 284 ? 7.041 -42.025 -25.349 1.00 53.28 284 TRP B N 1
ATOM 4481 C CA . TRP B 1 284 ? 5.664 -41.507 -25.409 1.00 52.87 284 TRP B CA 1
ATOM 4482 C C . TRP B 1 284 ? 5.305 -40.783 -26.710 1.00 53.14 284 TRP B C 1
ATOM 4483 O O . TRP B 1 284 ? 4.182 -40.919 -27.222 1.00 52.55 284 TRP B O 1
ATOM 4494 N N . LEU B 1 285 ? 6.255 -40.010 -27.235 1.00 53.76 285 LEU B N 1
ATOM 4495 C CA . LEU B 1 285 ? 6.026 -39.267 -28.475 1.00 54.51 285 LEU B CA 1
ATOM 4496 C C . LEU B 1 285 ? 5.413 -40.172 -29.556 1.00 54.84 285 LEU B C 1
ATOM 4497 O O . LEU B 1 285 ? 4.386 -39.767 -30.150 1.00 54.74 285 LEU B O 1
ATOM 4502 N N . ASP C 1 5 ? -3.508 -57.938 -30.431 1.00 38.32 5 ASP C N 1
ATOM 4503 C CA . ASP C 1 5 ? -4.888 -57.623 -30.906 1.00 37.83 5 ASP C CA 1
ATOM 4504 C C . ASP C 1 5 ? -5.928 -57.733 -29.788 1.00 37.48 5 ASP C C 1
ATOM 4505 O O . ASP C 1 5 ? -5.957 -58.719 -29.049 1.00 36.74 5 ASP C O 1
ATOM 4510 N N . ASP C 1 6 ? -6.782 -56.717 -29.681 1.00 36.52 6 ASP C N 1
ATOM 4511 C CA . ASP C 1 6 ? -7.816 -56.673 -28.650 1.00 36.09 6 ASP C CA 1
ATOM 4512 C C . ASP C 1 6 ? -9.123 -57.398 -29.036 1.00 35.33 6 ASP C C 1
ATOM 4513 O O . ASP C 1 6 ? -9.344 -57.741 -30.202 1.00 33.95 6 ASP C O 1
ATOM 4518 N N . PRO C 1 7 ? -10.009 -57.627 -28.049 1.00 35.32 7 PRO C N 1
ATOM 4519 C CA . PRO C 1 7 ? -11.304 -58.307 -28.214 1.00 35.17 7 PRO C CA 1
ATOM 4520 C C . PRO C 1 7 ? -12.129 -57.935 -29.443 1.00 34.67 7 PRO C C 1
ATOM 4521 O O . PRO C 1 7 ? -12.699 -58.804 -30.103 1.00 34.20 7 PRO C O 1
ATOM 4525 N N . ALA C 1 8 ? -12.192 -56.638 -29.737 1.00 34.60 8 ALA C N 1
ATOM 4526 C CA . ALA C 1 8 ? -12.974 -56.133 -30.863 1.00 34.42 8 ALA C CA 1
ATOM 4527 C C . ALA C 1 8 ? -12.720 -56.866 -32.187 1.00 34.32 8 ALA C C 1
ATOM 4528 O O . ALA C 1 8 ? -13.661 -57.121 -32.950 1.00 34.94 8 ALA C O 1
ATOM 4530 N N . TYR C 1 9 ? -11.463 -57.203 -32.464 1.00 33.58 9 TYR C N 1
ATOM 4531 C CA . TYR C 1 9 ? -11.125 -57.898 -33.700 1.00 32.61 9 TYR C CA 1
ATOM 4532 C C . TYR C 1 9 ? -11.306 -59.396 -33.570 1.00 31.40 9 TYR C C 1
ATOM 4533 O O . TYR C 1 9 ? -10.784 -60.156 -34.381 1.00 31.40 9 TYR C O 1
ATOM 4542 N N . HIS C 1 10 ? -12.039 -59.831 -32.558 1.00 30.16 10 HIS C N 1
ATOM 4543 C CA . HIS C 1 10 ? -12.226 -61.254 -32.391 1.00 29.30 10 HIS C CA 1
ATOM 4544 C C . HIS C 1 10 ? -13.656 -61.692 -32.112 1.00 29.81 10 HIS C C 1
ATOM 4545 O O . HIS C 1 10 ? -14.604 -60.950 -32.392 1.00 28.67 10 HIS C O 1
ATOM 4552 N N . TRP C 1 11 ? -13.823 -62.881 -31.540 1.00 29.72 11 TRP C N 1
ATOM 4553 C CA . TRP C 1 11 ? -15.164 -63.396 -31.351 1.00 29.59 11 TRP C CA 1
ATOM 4554 C C . TRP C 1 11 ? -15.672 -63.797 -29.970 1.00 31.22 11 TRP C C 1
ATOM 4555 O O . TRP C 1 11 ? -16.625 -64.570 -29.857 1.00 32.16 11 TRP C O 1
ATOM 4566 N N . ASN C 1 12 ? -15.059 -63.277 -28.919 1.00 31.81 12 ASN C N 1
ATOM 4567 C CA . ASN C 1 12 ? -15.507 -63.601 -27.571 1.00 32.32 12 ASN C CA 1
ATOM 4568 C C . ASN C 1 12 ? -15.466 -65.078 -27.211 1.00 31.54 12 ASN C C 1
ATOM 4569 O O . ASN C 1 12 ? -16.298 -65.551 -26.432 1.00 31.78 12 ASN C O 1
ATOM 4574 N N . GLY C 1 13 ? -14.507 -65.807 -27.765 1.00 30.70 13 GLY C N 1
ATOM 4575 C CA . GLY C 1 13 ? -14.411 -67.223 -27.459 1.00 30.57 13 GLY C CA 1
ATOM 4576 C C . GLY C 1 13 ? -14.678 -67.544 -25.990 1.00 30.49 13 GLY C C 1
ATOM 4577 O O . GLY C 1 13 ? -15.622 -68.262 -25.653 1.00 30.19 13 GLY C O 1
ATOM 4578 N N . ALA C 1 14 ? -13.857 -66.995 -25.103 1.00 29.81 14 ALA C N 1
ATOM 4579 C CA . ALA C 1 14 ? -14.004 -67.253 -23.676 1.00 29.96 14 ALA C CA 1
ATOM 4580 C C . ALA C 1 14 ? -15.429 -67.204 -23.119 1.00 30.28 14 ALA C C 1
ATOM 4581 O O . ALA C 1 14 ? -15.709 -67.862 -22.114 1.00 30.31 14 ALA C O 1
ATOM 4583 N N . GLU C 1 15 ? -16.333 -66.456 -23.753 1.00 30.12 15 GLU C N 1
ATOM 4584 C CA . GLU C 1 15 ? -17.696 -66.346 -23.223 1.00 32.00 15 GLU C CA 1
ATOM 4585 C C . GLU C 1 15 ? -18.647 -67.447 -23.655 1.00 31.26 15 GLU C C 1
ATOM 4586 O O . GLU C 1 15 ? -19.851 -67.391 -23.398 1.00 30.11 15 GLU C O 1
ATOM 4592 N N . LEU C 1 16 ? -18.090 -68.458 -24.300 1.00 31.39 16 LEU C N 1
ATOM 4593 C CA . LEU C 1 16 ? -18.873 -69.576 -24.787 1.00 31.60 16 LEU C CA 1
ATOM 4594 C C . LEU C 1 16 ? -18.660 -70.841 -23.953 1.00 32.60 16 LEU C C 1
ATOM 4595 O O . LEU C 1 16 ? -17.526 -71.213 -23.612 1.00 33.30 16 LEU C O 1
ATOM 4600 N N . ASP C 1 17 ? -19.773 -71.484 -23.621 1.00 32.86 17 ASP C N 1
ATOM 4601 C CA . ASP C 1 17 ? -19.778 -72.742 -22.884 1.00 33.61 17 ASP C CA 1
ATOM 4602 C C . ASP C 1 17 ? -19.561 -73.797 -23.991 1.00 34.13 17 ASP C C 1
ATOM 4603 O O . ASP C 1 17 ? -20.502 -74.498 -24.385 1.00 34.62 17 ASP C O 1
ATOM 4608 N N . LEU C 1 18 ? -18.324 -73.883 -24.493 1.00 33.66 18 LEU C N 1
ATOM 4609 C CA . LEU C 1 18 ? -17.972 -74.797 -25.583 1.00 32.68 18 LEU C CA 1
ATOM 4610 C C . LEU C 1 18 ? -18.621 -76.181 -25.581 1.00 32.81 18 LEU C C 1
ATOM 4611 O O . LEU C 1 18 ? -19.043 -76.662 -26.627 1.00 34.26 18 LEU C O 1
ATOM 4616 N N . ASP C 1 19 ? -18.711 -76.823 -24.423 1.00 32.84 19 ASP C N 1
ATOM 4617 C CA . ASP C 1 19 ? -19.311 -78.155 -24.351 1.00 34.11 19 ASP C CA 1
ATOM 4618 C C . ASP C 1 19 ? -20.789 -78.167 -24.704 1.00 33.07 19 ASP C C 1
ATOM 4619 O O . ASP C 1 19 ? -21.241 -79.016 -25.466 1.00 32.64 19 ASP C O 1
ATOM 4624 N N . ALA C 1 20 ? -21.538 -77.233 -24.130 1.00 32.45 20 ALA C N 1
ATOM 4625 C CA . ALA C 1 20 ? -22.969 -77.146 -24.377 1.00 33.06 20 ALA C CA 1
ATOM 4626 C C . ALA C 1 20 ? -23.214 -76.861 -25.842 1.00 33.58 20 ALA C C 1
ATOM 4627 O O . ALA C 1 20 ? -24.222 -77.298 -26.405 1.00 34.92 20 ALA C O 1
ATOM 4629 N N . TYR C 1 21 ? -22.296 -76.123 -26.460 1.00 32.47 21 TYR C N 1
ATOM 4630 C CA . TYR C 1 21 ? -22.465 -75.807 -27.864 1.00 31.94 21 TYR C CA 1
ATOM 4631 C C . TYR C 1 21 ? -22.265 -77.067 -28.690 1.00 32.25 21 TYR C C 1
ATOM 4632 O O . TYR C 1 21 ? -23.187 -77.495 -29.409 1.00 31.50 21 TYR C O 1
ATOM 4641 N N . LEU C 1 22 ? -21.070 -77.655 -28.580 1.00 31.02 22 LEU C N 1
ATOM 4642 C CA . LEU C 1 22 ? -20.746 -78.864 -29.333 1.00 31.24 22 LEU C CA 1
ATOM 4643 C C . LEU C 1 22 ? -21.822 -79.919 -29.138 1.00 31.19 22 LEU C C 1
ATOM 4644 O O . LEU C 1 22 ? -22.320 -80.501 -30.101 1.00 31.60 22 LEU C O 1
ATOM 4649 N N . ALA C 1 23 ? -22.195 -80.149 -27.888 1.00 31.47 23 ALA C N 1
ATOM 4650 C CA . ALA C 1 23 ? -23.223 -81.133 -27.577 1.00 31.43 23 ALA C CA 1
ATOM 4651 C C . ALA C 1 23 ? -24.528 -80.790 -28.301 1.00 30.90 23 ALA C C 1
ATOM 4652 O O . ALA C 1 23 ? -25.093 -81.628 -28.999 1.00 31.04 23 ALA C O 1
ATOM 4654 N N . ARG C 1 24 ? -24.997 -79.558 -28.136 1.00 30.20 24 ARG C N 1
ATOM 4655 C CA . ARG C 1 24 ? -26.220 -79.100 -28.781 1.00 28.70 24 ARG C CA 1
ATOM 4656 C C . ARG C 1 24 ? -26.261 -79.399 -30.285 1.00 29.10 24 ARG C C 1
ATOM 4657 O O . ARG C 1 24 ? -27.298 -79.811 -30.818 1.00 28.67 24 ARG C O 1
ATOM 4665 N N . ILE C 1 25 ? -25.147 -79.190 -30.979 1.00 28.00 25 ILE C N 1
ATOM 4666 C CA . ILE C 1 25 ? -25.139 -79.455 -32.409 1.00 26.34 25 ILE C CA 1
ATOM 4667 C C . ILE C 1 25 ? -24.756 -80.893 -32.730 1.00 27.58 25 ILE C C 1
ATOM 4668 O O . ILE C 1 25 ? -24.874 -81.325 -33.873 1.00 28.88 25 ILE C O 1
ATOM 4673 N N . GLY C 1 26 ? -24.295 -81.631 -31.724 1.00 27.96 26 GLY C N 1
ATOM 4674 C CA . GLY C 1 26 ? -23.939 -83.030 -31.929 1.00 28.15 26 GLY C CA 1
ATOM 4675 C C . GLY C 1 26 ? -22.511 -83.361 -32.335 1.00 29.33 26 GLY C C 1
ATOM 4676 O O . GLY C 1 26 ? -22.226 -84.505 -32.693 1.00 29.22 26 GLY C O 1
ATOM 4677 N N . PHE C 1 27 ? -21.613 -82.378 -32.287 1.00 29.91 27 PHE C N 1
ATOM 4678 C CA . PHE C 1 27 ? -20.214 -82.585 -32.663 1.00 30.18 27 PHE C CA 1
ATOM 4679 C C . PHE C 1 27 ? -19.497 -83.534 -31.699 1.00 30.37 27 PHE C C 1
ATOM 4680 O O . PHE C 1 27 ? -19.591 -83.377 -30.484 1.00 30.70 27 PHE C O 1
ATOM 4688 N N . ALA C 1 28 ? -18.773 -84.506 -32.247 1.00 30.47 28 ALA C N 1
ATOM 4689 C CA . ALA C 1 28 ? -18.022 -85.464 -31.434 1.00 31.14 28 ALA C CA 1
ATOM 4690 C C . ALA C 1 28 ? -16.590 -85.579 -31.966 1.00 31.19 28 ALA C C 1
ATOM 4691 O O . ALA C 1 28 ? -15.789 -86.397 -31.497 1.00 29.53 28 ALA C O 1
ATOM 4693 N N . GLY C 1 29 ? -16.284 -84.742 -32.951 1.00 31.77 29 GLY C N 1
ATOM 4694 C CA . GLY C 1 29 ? -14.971 -84.761 -33.563 1.00 32.40 29 GLY C CA 1
ATOM 4695 C C . GLY C 1 29 ? -13.829 -84.323 -32.666 1.00 33.85 29 GLY C C 1
ATOM 4696 O O . GLY C 1 29 ? -14.040 -83.904 -31.523 1.00 33.39 29 GLY C O 1
ATOM 4697 N N . GLU C 1 30 ? -12.615 -84.442 -33.205 1.00 34.17 30 GLU C N 1
ATOM 4698 C CA . GLU C 1 30 ? -11.381 -84.061 -32.527 1.00 34.48 30 GLU C CA 1
ATOM 4699 C C . GLU C 1 30 ? -11.426 -82.554 -32.311 1.00 35.71 30 GLU C C 1
ATOM 4700 O O . GLU C 1 30 ? -11.614 -81.800 -33.272 1.00 36.80 30 GLU C O 1
ATOM 4706 N N . ARG C 1 31 ? -11.246 -82.112 -31.067 1.00 35.04 31 ARG C N 1
ATOM 4707 C CA . ARG C 1 31 ? -11.290 -80.686 -30.762 1.00 33.91 31 ARG C CA 1
ATOM 4708 C C . ARG C 1 31 ? -10.015 -79.949 -31.165 1.00 34.12 31 ARG C C 1
ATOM 4709 O O . ARG C 1 31 ? -9.262 -79.493 -30.304 1.00 34.69 31 ARG C O 1
ATOM 4717 N N . ALA C 1 32 ? -9.784 -79.816 -32.472 1.00 33.34 32 ALA C N 1
ATOM 4718 C CA . ALA C 1 32 ? -8.594 -79.120 -32.967 1.00 33.41 32 ALA C CA 1
ATOM 4719 C C . ALA C 1 32 ? -8.851 -78.357 -34.276 1.00 33.42 32 ALA C C 1
ATOM 4720 O O . ALA C 1 32 ? -9.805 -78.644 -34.996 1.00 34.26 32 ALA C O 1
ATOM 4722 N N . PRO C 1 33 ? -7.995 -77.371 -34.603 1.00 33.17 33 PRO C N 1
ATOM 4723 C CA . PRO C 1 33 ? -8.188 -76.610 -35.839 1.00 31.83 33 PRO C CA 1
ATOM 4724 C C . PRO C 1 33 ? -7.803 -77.385 -37.088 1.00 31.33 33 PRO C C 1
ATOM 4725 O O . PRO C 1 33 ? -6.951 -76.937 -37.863 1.00 31.73 33 PRO C O 1
ATOM 4729 N N . THR C 1 34 ? -8.432 -78.545 -37.273 1.00 30.04 34 THR C N 1
ATOM 4730 C CA . THR C 1 34 ? -8.182 -79.392 -38.439 1.00 28.73 34 THR C CA 1
ATOM 4731 C C . THR C 1 34 ? -9.343 -79.224 -39.427 1.00 28.98 34 THR C C 1
ATOM 4732 O O . THR C 1 34 ? -10.443 -78.778 -39.056 1.00 28.80 34 THR C O 1
ATOM 4736 N N . LEU C 1 35 ? -9.106 -79.581 -40.683 1.00 27.90 35 LEU C N 1
ATOM 4737 C CA . LEU C 1 35 ? -10.144 -79.443 -41.685 1.00 27.09 35 LEU C CA 1
ATOM 4738 C C . LEU C 1 35 ? -11.341 -80.345 -41.385 1.00 27.40 35 LEU C C 1
ATOM 4739 O O . LEU C 1 35 ? -12.482 -79.880 -41.371 1.00 27.87 35 LEU C O 1
ATOM 4744 N N . ALA C 1 36 ? -11.084 -81.628 -41.144 1.00 26.96 36 ALA C N 1
ATOM 4745 C CA . ALA C 1 36 ? -12.160 -82.576 -40.866 1.00 27.80 36 ALA C CA 1
ATOM 4746 C C . ALA C 1 36 ? -13.063 -82.085 -39.740 1.00 28.58 36 ALA C C 1
ATOM 4747 O O . ALA C 1 36 ? -14.254 -82.426 -39.686 1.00 28.57 36 ALA C O 1
ATOM 4749 N N . THR C 1 37 ? -12.494 -81.285 -38.843 1.00 27.97 37 THR C N 1
ATOM 4750 C CA . THR C 1 37 ? -13.256 -80.739 -37.730 1.00 28.46 37 THR C CA 1
ATOM 4751 C C . THR C 1 37 ? -14.155 -79.622 -38.243 1.00 28.47 37 THR C C 1
ATOM 4752 O O . THR C 1 37 ? -15.333 -79.525 -37.872 1.00 27.23 37 THR C O 1
ATOM 4756 N N . LEU C 1 38 ? -13.589 -78.783 -39.105 1.00 27.98 38 LEU C N 1
ATOM 4757 C CA . LEU C 1 38 ? -14.337 -77.676 -39.684 1.00 27.66 38 LEU C CA 1
ATOM 4758 C C . LEU C 1 38 ? -15.540 -78.236 -40.425 1.00 27.88 38 LEU C C 1
ATOM 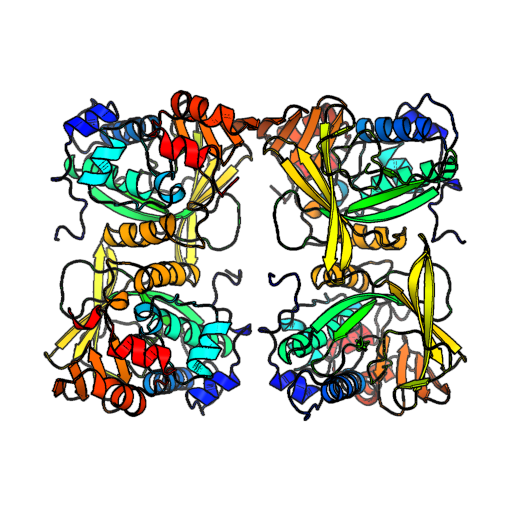4759 O O . LEU C 1 38 ? -16.662 -77.762 -40.253 1.00 27.46 38 LEU C O 1
ATOM 4764 N N . ARG C 1 39 ? -15.297 -79.252 -41.247 1.00 28.41 39 ARG C N 1
ATOM 4765 C CA . ARG C 1 39 ? -16.361 -79.872 -42.024 1.00 29.43 39 ARG C CA 1
ATOM 4766 C C . ARG C 1 39 ? -17.448 -80.469 -41.153 1.00 29.84 39 ARG C C 1
ATOM 4767 O O . ARG C 1 39 ? -18.623 -80.384 -41.501 1.00 30.25 39 ARG C O 1
ATOM 4775 N N . GLU C 1 40 ? -17.081 -81.061 -40.018 1.00 30.90 40 GLU C N 1
ATOM 4776 C CA . GLU C 1 40 ? -18.108 -81.636 -39.157 1.00 31.20 40 GLU C CA 1
ATOM 4777 C C . GLU C 1 40 ? -18.906 -80.543 -38.443 1.00 30.47 40 GLU C C 1
ATOM 4778 O O . GLU C 1 40 ? -20.131 -80.653 -38.302 1.00 29.38 40 GLU C O 1
ATOM 4784 N N . LEU C 1 41 ? -18.205 -79.495 -38.002 1.00 28.97 41 LEU C N 1
ATOM 4785 C CA . LEU C 1 41 ? -18.825 -78.366 -37.310 1.00 26.46 41 LEU C CA 1
ATOM 4786 C C . LEU C 1 41 ? -19.893 -77.684 -38.150 1.00 25.21 41 LEU C C 1
ATOM 4787 O O . LEU C 1 41 ? -20.953 -77.308 -37.641 1.00 24.10 41 LEU C O 1
ATOM 4792 N N . VAL C 1 42 ? -19.604 -77.518 -39.435 1.00 24.06 42 VAL C N 1
ATOM 4793 C CA . VAL C 1 42 ? -20.551 -76.879 -40.341 1.00 24.47 42 VAL C CA 1
ATOM 4794 C C . VAL C 1 42 ? -21.726 -77.809 -40.581 1.00 24.34 42 VAL C C 1
ATOM 4795 O O . VAL C 1 42 ? -22.871 -77.375 -40.637 1.00 21.16 42 VAL C O 1
ATOM 4799 N N . TYR C 1 43 ? -21.426 -79.095 -40.732 1.00 26.36 43 TYR C N 1
ATOM 4800 C CA . TYR C 1 43 ? -22.453 -80.097 -40.968 1.00 28.69 43 TYR C CA 1
ATOM 4801 C C . TYR C 1 43 ? -23.432 -80.133 -39.804 1.00 28.98 43 TYR C C 1
ATOM 4802 O O . TYR C 1 43 ? -24.645 -80.074 -39.996 1.00 29.45 43 TYR C O 1
ATOM 4811 N N . ARG C 1 44 ? -22.896 -80.232 -38.594 1.00 30.01 44 ARG C N 1
ATOM 4812 C CA . ARG C 1 44 ? -23.712 -80.271 -37.381 1.00 29.60 44 ARG C CA 1
ATOM 4813 C C . ARG C 1 44 ? -24.569 -79.018 -37.189 1.00 27.92 44 ARG C C 1
ATOM 4814 O O . ARG C 1 44 ? -25.797 -79.105 -37.142 1.00 27.86 44 ARG C O 1
ATOM 4822 N N . HIS C 1 45 ? -23.917 -77.861 -37.073 1.00 26.31 45 HIS C N 1
ATOM 4823 C CA . HIS C 1 45 ? -24.615 -76.593 -36.872 1.00 24.85 45 HIS C CA 1
ATOM 4824 C C . HIS C 1 45 ? -25.741 -76.416 -37.882 1.00 24.48 45 HIS C C 1
ATOM 4825 O O . HIS C 1 45 ? -26.899 -76.243 -37.504 1.00 25.21 45 HIS C O 1
ATOM 4832 N N . THR C 1 46 ? -25.396 -76.474 -39.168 1.00 24.21 46 THR C N 1
ATOM 4833 C CA . THR C 1 46 ? -26.371 -76.297 -40.241 1.00 22.82 46 THR C CA 1
ATOM 4834 C C . THR C 1 46 ? -27.545 -77.249 -40.179 1.00 21.84 46 THR C C 1
ATOM 4835 O O . THR C 1 46 ? -28.673 -76.853 -40.447 1.00 21.71 46 THR C O 1
ATOM 4839 N N . THR C 1 47 ? -27.297 -78.501 -39.820 1.00 21.42 47 THR C N 1
ATOM 4840 C CA . THR C 1 47 ? -28.389 -79.461 -39.777 1.00 21.51 47 THR C CA 1
ATOM 4841 C C . THR C 1 47 ? -28.973 -79.677 -38.398 1.00 21.34 47 THR C C 1
ATOM 4842 O O . THR C 1 47 ? -29.688 -80.645 -38.175 1.00 20.31 47 THR C O 1
ATOM 4846 N N . ALA C 1 48 ? -28.693 -78.759 -37.481 1.00 22.27 48 ALA C N 1
ATOM 4847 C CA . ALA C 1 48 ? -29.202 -78.885 -36.123 1.00 22.51 48 ALA C CA 1
ATOM 4848 C C . ALA C 1 48 ? -29.945 -77.654 -35.612 1.00 23.30 48 ALA C C 1
ATOM 4849 O O . ALA C 1 48 ? -30.971 -77.788 -34.952 1.00 23.87 48 ALA C O 1
ATOM 4851 N N . ILE C 1 49 ? -29.431 -76.463 -35.916 1.00 21.82 49 ILE C N 1
ATOM 4852 C CA . ILE C 1 49 ? -30.037 -75.217 -35.456 1.00 19.92 49 ILE C CA 1
ATOM 4853 C C . ILE C 1 49 ? -31.067 -74.711 -36.434 1.00 21.13 49 ILE C C 1
ATOM 4854 O O . ILE C 1 49 ? -30.779 -74.565 -37.616 1.00 21.50 49 ILE C O 1
ATOM 4859 N N . PRO C 1 50 ? -32.284 -74.418 -35.958 1.00 21.40 50 PRO C N 1
ATOM 4860 C CA . PRO C 1 50 ? -33.327 -73.921 -36.859 1.00 21.40 50 PRO C CA 1
ATOM 4861 C C . PRO C 1 50 ? -32.991 -72.514 -37.329 1.00 23.61 50 PRO C C 1
ATOM 4862 O O . PRO C 1 50 ? -32.022 -71.911 -36.871 1.00 25.91 50 PRO C O 1
ATOM 4866 N N . PHE C 1 51 ? -33.786 -71.997 -38.257 1.00 24.42 51 PHE C N 1
ATOM 4867 C CA . PHE C 1 51 ? -33.602 -70.642 -38.750 1.00 23.56 51 PHE C CA 1
ATOM 4868 C C . PHE C 1 51 ? -34.923 -69.943 -38.483 1.00 24.39 51 PHE C C 1
ATOM 4869 O O . PHE C 1 51 ? -35.980 -70.448 -38.857 1.00 24.82 51 PHE C O 1
ATOM 4877 N N . GLU C 1 52 ? -34.873 -68.791 -37.827 1.00 25.14 52 GLU C N 1
ATOM 4878 C CA . GLU C 1 52 ? -36.094 -68.061 -37.516 1.00 26.00 52 GLU C CA 1
ATOM 4879 C C . GLU C 1 52 ? -35.855 -66.576 -37.268 1.00 26.68 52 GLU C C 1
ATOM 4880 O O . GLU C 1 52 ? -34.729 -66.155 -36.986 1.00 26.96 52 GLU C O 1
ATOM 4886 N N . ASN C 1 53 ? -36.932 -65.796 -37.377 1.00 27.02 53 ASN C N 1
ATOM 4887 C CA . ASN C 1 53 ? -36.913 -64.348 -37.163 1.00 26.53 53 ASN C CA 1
ATOM 4888 C C . ASN C 1 53 ? -38.059 -63.976 -36.227 1.00 26.76 53 ASN C C 1
ATOM 4889 O O . ASN C 1 53 ? -38.365 -62.803 -36.043 1.00 26.17 53 ASN C O 1
ATOM 4894 N N . LEU C 1 54 ? -38.672 -64.996 -35.631 1.00 27.74 54 LEU C N 1
ATOM 4895 C CA . LEU C 1 54 ? -39.808 -64.834 -34.733 1.00 28.37 54 LEU C CA 1
ATOM 4896 C C . LEU C 1 54 ? -39.726 -63.715 -33.710 1.00 30.14 54 LEU C C 1
ATOM 4897 O O . LEU C 1 54 ? -40.712 -63.000 -33.508 1.00 31.05 54 LEU C O 1
ATOM 4902 N N . GLU C 1 55 ? -38.583 -63.554 -33.048 1.00 31.36 55 GLU C N 1
ATOM 4903 C CA . GLU C 1 55 ? -38.467 -62.472 -32.079 1.00 32.55 55 GLU C CA 1
ATOM 4904 C C . GLU C 1 55 ? -38.808 -61.172 -32.803 1.00 33.38 55 GLU C C 1
ATOM 4905 O O . GLU C 1 55 ? -39.794 -60.522 -32.456 1.00 35.17 55 GLU C O 1
ATOM 4911 N N . ALA C 1 56 ? -38.020 -60.809 -33.816 1.00 32.65 56 ALA C N 1
ATOM 4912 C CA . ALA C 1 56 ? -38.276 -59.586 -34.581 1.00 31.67 56 ALA C CA 1
ATOM 4913 C C . ALA C 1 56 ? -39.744 -59.501 -35.007 1.00 31.59 56 ALA C C 1
ATOM 4914 O O . ALA C 1 56 ? -40.308 -58.412 -35.147 1.00 31.56 56 ALA C O 1
ATOM 4916 N N . VAL C 1 57 ? -40.365 -60.653 -35.215 1.00 31.93 57 VAL C N 1
ATOM 4917 C CA . VAL C 1 57 ? -41.764 -60.672 -35.621 1.00 32.79 57 VAL C CA 1
ATOM 4918 C C . VAL C 1 57 ? -42.650 -60.307 -34.438 1.00 32.89 57 VAL C C 1
ATOM 4919 O O . VAL C 1 57 ? -43.717 -59.729 -34.610 1.00 33.71 57 VAL C O 1
ATOM 4923 N N . LEU C 1 58 ? -42.211 -60.646 -33.235 1.00 33.23 58 LEU C N 1
ATOM 4924 C CA . LEU C 1 58 ? -42.978 -60.322 -32.037 1.00 33.83 58 LEU C CA 1
ATOM 4925 C C . LEU C 1 58 ? -42.542 -58.954 -31.485 1.00 34.77 58 LEU C C 1
ATOM 4926 O O . LEU C 1 58 ? -42.725 -58.647 -30.303 1.00 34.42 58 LEU C O 1
ATOM 4931 N N . GLY C 1 59 ? -41.970 -58.137 -32.371 1.00 35.32 59 GLY C N 1
ATOM 4932 C CA . GLY C 1 59 ? -41.528 -56.806 -31.998 1.00 34.12 59 GLY C CA 1
ATOM 4933 C C . GLY C 1 59 ? -40.441 -56.792 -30.944 1.00 33.87 59 GLY C C 1
ATOM 4934 O O . GLY C 1 59 ? -40.059 -55.728 -30.452 1.00 35.48 59 GLY C O 1
ATOM 4935 N N . ARG C 1 60 ? -39.940 -57.964 -30.581 1.00 32.04 60 ARG C N 1
ATOM 4936 C CA . ARG C 1 60 ? -38.885 -58.029 -29.587 1.00 31.07 60 ARG C CA 1
ATOM 4937 C C . ARG C 1 60 ? -37.522 -57.815 -30.231 1.00 30.53 60 ARG C C 1
ATOM 4938 O O . ARG C 1 60 ? -37.340 -58.002 -31.441 1.00 29.94 60 ARG C O 1
ATOM 4946 N N . PRO C 1 61 ? -36.543 -57.393 -29.423 1.00 29.98 61 PRO C N 1
ATOM 4947 C CA . PRO C 1 61 ? -35.174 -57.136 -29.869 1.00 29.11 61 PRO C CA 1
ATOM 4948 C C . PRO C 1 61 ? -34.400 -58.419 -30.134 1.00 28.64 61 PRO C C 1
ATOM 4949 O O . PRO C 1 61 ? -34.664 -59.450 -29.517 1.00 28.61 61 PRO C O 1
ATOM 4953 N N . VAL C 1 62 ? -33.440 -58.338 -31.050 1.00 28.80 62 VAL C N 1
ATOM 4954 C CA . VAL C 1 62 ? -32.595 -59.470 -31.417 1.00 28.40 62 VAL C CA 1
ATOM 4955 C C . VAL C 1 62 ? -31.158 -59.117 -31.039 1.00 27.95 62 VAL C C 1
ATOM 4956 O O . VAL C 1 62 ? -30.475 -58.420 -31.784 1.00 28.61 62 VAL C O 1
ATOM 4960 N N . ARG C 1 63 ? -30.702 -59.588 -29.885 1.00 27.85 63 ARG C N 1
ATOM 4961 C CA . ARG C 1 63 ? -29.341 -59.295 -29.447 1.00 29.14 63 ARG C CA 1
ATOM 4962 C C . ARG C 1 63 ? -28.335 -60.365 -29.868 1.00 28.52 63 ARG C C 1
ATOM 4963 O O . ARG C 1 63 ? -28.644 -61.550 -29.878 1.00 28.91 63 ARG C O 1
ATOM 4971 N N . LEU C 1 64 ? -27.127 -59.930 -30.207 1.00 28.45 64 LEU C N 1
ATOM 4972 C CA . LEU C 1 64 ? -26.059 -60.825 -30.650 1.00 29.15 64 LEU C CA 1
ATOM 4973 C C . LEU C 1 64 ? -24.974 -61.135 -29.605 1.00 30.70 64 LEU C C 1
ATOM 4974 O O . LEU C 1 64 ? -23.859 -61.554 -29.958 1.00 31.16 64 LEU C O 1
ATOM 4979 N N . ASP C 1 65 ? -25.287 -60.928 -28.328 1.00 31.82 65 ASP C N 1
ATOM 4980 C CA . ASP C 1 65 ? -24.331 -61.205 -27.257 1.00 31.73 65 ASP C CA 1
ATOM 4981 C C . ASP C 1 65 ? -24.307 -62.723 -27.005 1.00 30.93 65 ASP C C 1
ATOM 4982 O O . ASP C 1 65 ? -25.361 -63.364 -26.973 1.00 30.83 65 ASP C O 1
ATOM 4987 N N . LEU C 1 66 ? -23.115 -63.294 -26.838 1.00 29.89 66 LEU C N 1
ATOM 4988 C CA . LEU C 1 66 ? -22.986 -64.731 -26.608 1.00 30.09 66 LEU C CA 1
ATOM 4989 C C . LEU C 1 66 ? -23.879 -65.240 -25.487 1.00 29.78 66 LEU C C 1
ATOM 4990 O O . LEU C 1 66 ? -24.206 -66.427 -25.444 1.00 30.58 66 LEU C O 1
ATOM 4995 N N . ALA C 1 67 ? -24.281 -64.357 -24.582 1.00 29.88 67 ALA C N 1
ATOM 4996 C CA . ALA C 1 67 ? -25.164 -64.767 -23.487 1.00 31.24 67 ALA C CA 1
ATOM 4997 C C . ALA C 1 67 ? -26.546 -65.160 -24.023 1.00 31.83 67 ALA C C 1
ATOM 4998 O O . ALA C 1 67 ? -27.044 -66.258 -23.756 1.00 32.00 67 ALA C O 1
ATOM 5000 N N . THR C 1 68 ? -27.146 -64.246 -24.784 1.00 32.84 68 THR C N 1
ATOM 5001 C CA . THR C 1 68 ? -28.468 -64.423 -25.384 1.00 33.69 68 THR C CA 1
ATOM 5002 C C . THR C 1 68 ? -28.515 -65.573 -26.406 1.00 34.56 68 THR C C 1
ATOM 5003 O O . THR C 1 68 ? -29.398 -66.442 -26.352 1.00 34.59 68 THR C O 1
ATOM 5007 N N . LEU C 1 69 ? -27.555 -65.575 -27.329 1.00 35.54 69 LEU C N 1
ATOM 5008 C CA . LEU C 1 69 ? -27.482 -66.592 -28.376 1.00 35.52 69 LEU C CA 1
ATOM 5009 C C . LEU C 1 69 ? -27.405 -67.987 -27.798 1.00 36.24 69 LEU C C 1
ATOM 5010 O O . LEU C 1 69 ? -28.027 -68.917 -28.315 1.00 36.94 69 LEU C O 1
ATOM 5015 N N . GLN C 1 70 ? -26.639 -68.138 -26.725 1.00 36.96 70 GLN C N 1
ATOM 5016 C CA . GLN C 1 70 ? -26.508 -69.440 -26.103 1.00 37.25 70 GLN C CA 1
ATOM 5017 C C . GLN C 1 70 ? -27.795 -69.872 -25.406 1.00 36.81 70 GLN C C 1
ATOM 5018 O O . GLN C 1 70 ? -28.151 -71.046 -25.477 1.00 37.91 70 GLN C O 1
ATOM 5024 N N . ASP C 1 71 ? -28.498 -68.944 -24.749 1.00 36.17 71 ASP C N 1
ATOM 5025 C CA . ASP C 1 71 ? -29.761 -69.288 -24.077 1.00 35.63 71 ASP C CA 1
ATOM 5026 C C . ASP C 1 71 ? -30.833 -69.616 -25.106 1.00 34.54 71 ASP C C 1
ATOM 5027 O O . ASP C 1 71 ? -31.656 -70.523 -24.910 1.00 34.19 71 ASP C O 1
ATOM 5032 N N . LYS C 1 72 ? -30.813 -68.870 -26.206 1.00 32.62 72 LYS C N 1
ATOM 5033 C CA . LYS C 1 72 ? -31.778 -69.056 -27.278 1.00 30.47 72 LYS C CA 1
ATOM 5034 C C . LYS C 1 72 ? -31.423 -70.286 -28.111 1.00 29.28 72 LYS C C 1
ATOM 5035 O O . LYS C 1 72 ? -32.066 -71.334 -27.999 1.00 28.82 72 LYS C O 1
ATOM 5041 N N . LEU C 1 73 ? -30.371 -70.158 -28.912 1.00 26.97 73 LEU C N 1
ATOM 5042 C CA . LEU C 1 73 ? -29.932 -71.220 -29.809 1.00 26.31 73 LEU C CA 1
ATOM 5043 C C . LEU C 1 73 ? -29.406 -72.513 -29.187 1.00 25.55 73 LEU C C 1
ATOM 5044 O O . LEU C 1 73 ? -29.625 -73.589 -29.742 1.00 25.32 73 LEU C O 1
ATOM 5049 N N . VAL C 1 74 ? -28.724 -72.422 -28.047 1.00 25.81 74 VAL C N 1
ATOM 5050 C CA . VAL C 1 74 ? -28.168 -73.615 -27.396 1.00 24.79 74 VAL C CA 1
ATOM 5051 C C . VAL C 1 74 ? -29.043 -74.221 -26.290 1.00 26.51 74 VAL C C 1
ATOM 5052 O O . VAL C 1 74 ? -29.329 -75.419 -26.297 1.00 25.14 74 VAL C O 1
ATOM 5056 N N . HIS C 1 75 ? -29.471 -73.403 -25.339 1.00 28.89 75 HIS C N 1
ATOM 5057 C CA . HIS C 1 75 ? -30.308 -73.899 -24.249 1.00 31.31 75 HIS C CA 1
ATOM 5058 C C . HIS C 1 75 ? -31.799 -73.711 -24.516 1.00 31.94 75 HIS C C 1
ATOM 5059 O O . HIS C 1 75 ? -32.565 -73.484 -23.581 1.00 32.26 75 HIS C O 1
ATOM 5066 N N . SER C 1 76 ? -32.218 -73.804 -25.777 1.00 33.05 76 SER C N 1
ATOM 5067 C CA . SER C 1 76 ? -33.635 -73.635 -26.081 1.00 33.68 76 SER C CA 1
ATOM 5068 C C . SER C 1 76 ? -34.107 -74.187 -27.434 1.00 33.03 76 SER C C 1
ATOM 5069 O O . SER C 1 76 ? -33.327 -74.309 -28.388 1.00 32.94 76 SER C O 1
ATOM 5072 N N . ARG C 1 77 ? -35.391 -74.545 -27.487 1.00 32.91 77 ARG C N 1
ATOM 5073 C CA . ARG C 1 77 ? -36.018 -75.050 -28.709 1.00 33.21 77 ARG C CA 1
ATOM 5074 C C . ARG C 1 77 ? -36.305 -73.799 -29.534 1.00 33.24 77 ARG C C 1
ATOM 5075 O O . ARG C 1 77 ? -37.463 -73.456 -29.777 1.00 32.48 77 ARG C O 1
ATOM 5083 N N . ARG C 1 78 ? -35.236 -73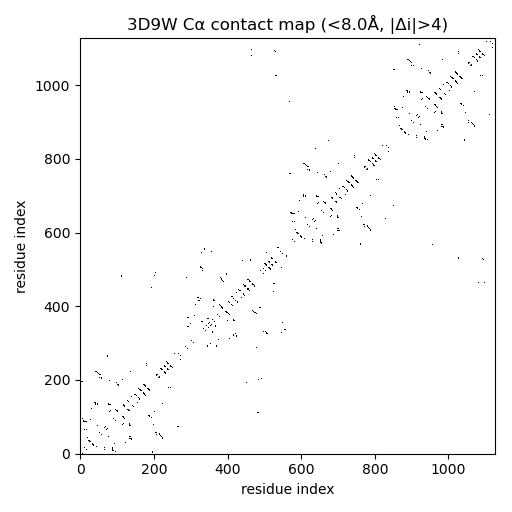.106 -29.925 1.00 33.19 78 ARG C N 1
ATOM 5084 C CA . ARG C 1 78 ? -35.329 -71.881 -30.713 1.00 32.78 78 ARG C CA 1
ATOM 5085 C C . ARG C 1 78 ? -34.116 -71.786 -31.613 1.00 32.95 78 ARG C C 1
ATOM 5086 O O . ARG C 1 78 ? -33.152 -72.548 -31.462 1.00 33.16 78 ARG C O 1
ATOM 5094 N N . GLY C 1 79 ? -34.174 -70.845 -32.549 1.00 31.98 79 GLY C N 1
ATOM 5095 C CA . GLY C 1 79 ? -33.074 -70.642 -33.470 1.00 30.12 79 GLY C CA 1
ATOM 5096 C C . GLY C 1 79 ? -32.803 -69.163 -33.682 1.00 29.40 79 GLY C C 1
ATOM 5097 O O . GLY C 1 79 ? -33.247 -68.317 -32.908 1.00 28.79 79 GLY C O 1
ATOM 5098 N N . GLY C 1 80 ? -32.054 -68.849 -34.729 1.00 28.15 80 GLY C N 1
ATOM 5099 C CA . GLY C 1 80 ? -31.758 -67.468 -35.019 1.00 27.75 80 GLY C CA 1
ATOM 5100 C C . GLY C 1 80 ? -31.537 -67.323 -36.501 1.00 27.38 80 GLY C C 1
ATOM 5101 O O . GLY C 1 80 ? -31.498 -68.321 -37.212 1.00 27.08 80 GLY C O 1
ATOM 5102 N N . TYR C 1 81 ? -31.414 -66.091 -36.980 1.00 28.00 81 TYR C N 1
ATOM 5103 C CA . TYR C 1 81 ? -31.160 -65.891 -38.392 1.00 28.89 81 TYR C CA 1
ATOM 5104 C C . TYR C 1 81 ? -29.662 -65.742 -38.656 1.00 29.38 81 TYR C C 1
ATOM 5105 O O . TYR C 1 81 ? -28.844 -66.157 -37.836 1.00 28.67 81 TYR C O 1
ATOM 5114 N N . CYS C 1 82 ? -29.313 -65.162 -39.801 1.00 30.18 82 CYS C N 1
ATOM 5115 C CA . CYS C 1 82 ? -27.918 -64.977 -40.200 1.00 30.99 82 CYS C CA 1
ATOM 5116 C C . CYS C 1 82 ? -26.930 -64.629 -39.087 1.00 29.32 82 CYS C C 1
ATOM 5117 O O . CYS C 1 82 ? -26.081 -65.451 -38.717 1.00 28.18 82 CYS C O 1
ATOM 5120 N N . TYR C 1 83 ? -27.049 -63.421 -38.547 1.00 26.84 83 TYR C N 1
ATOM 5121 C CA . TYR C 1 83 ? -26.131 -62.960 -37.516 1.00 25.42 83 TYR C CA 1
ATOM 5122 C C . TYR C 1 83 ? -26.011 -63.793 -36.255 1.00 25.33 83 TYR C C 1
ATOM 5123 O O . TYR C 1 83 ? -24.905 -63.988 -35.746 1.00 24.16 83 TYR C O 1
ATOM 5132 N N . GLU C 1 84 ? -27.138 -64.276 -35.746 1.00 24.89 84 GLU C N 1
ATOM 5133 C CA . GLU C 1 84 ? -27.121 -65.098 -34.544 1.00 24.99 84 GLU C CA 1
ATOM 5134 C C . GLU C 1 84 ? -26.351 -66.414 -34.763 1.00 24.74 84 GLU C C 1
ATOM 5135 O O . GLU C 1 84 ? -25.498 -66.783 -33.961 1.00 26.12 84 GLU C O 1
ATOM 5141 N N . ASN C 1 85 ? -26.640 -67.112 -35.854 1.00 24.47 85 ASN C N 1
ATOM 5142 C CA . ASN C 1 85 ? -25.965 -68.372 -36.158 1.00 24.44 85 ASN C CA 1
ATOM 5143 C C . ASN C 1 85 ? -24.460 -68.213 -36.309 1.00 24.99 85 ASN C C 1
ATOM 5144 O O . ASN C 1 85 ? -23.696 -69.036 -35.808 1.00 25.78 85 ASN C O 1
ATOM 5149 N N . ALA C 1 86 ? -24.035 -67.162 -37.003 1.00 25.44 86 ALA C N 1
ATOM 5150 C CA . ALA C 1 86 ? -22.609 -66.923 -37.243 1.00 25.73 86 ALA C CA 1
ATOM 5151 C C . ALA C 1 86 ? -21.830 -66.435 -36.023 1.00 26.38 86 ALA C C 1
ATOM 5152 O O . ALA C 1 86 ? -20.631 -66.706 -35.891 1.00 27.01 86 ALA C O 1
ATOM 5154 N N . GLY C 1 87 ? -22.495 -65.701 -35.137 1.00 26.93 87 GLY C N 1
ATOM 5155 C CA . GLY C 1 87 ? -21.811 -65.212 -33.954 1.00 26.38 87 GLY C CA 1
ATOM 5156 C C . GLY C 1 87 ? -21.448 -66.387 -33.073 1.00 26.86 87 GLY C C 1
ATOM 5157 O O . GLY C 1 87 ? -20.332 -66.503 -32.563 1.00 27.55 87 GLY C O 1
ATOM 5158 N N . LEU C 1 88 ? -22.410 -67.277 -32.900 1.00 26.29 88 LEU C N 1
ATOM 5159 C CA . LEU C 1 88 ? -22.198 -68.443 -32.083 1.00 26.61 88 LEU C CA 1
ATOM 5160 C C . LEU C 1 88 ? -21.068 -69.274 -32.678 1.00 26.24 88 LEU C C 1
ATOM 5161 O O . LEU C 1 88 ? -20.078 -69.573 -32.007 1.00 26.31 88 LEU C O 1
ATOM 5166 N N . PHE C 1 89 ? -21.216 -69.605 -33.957 1.00 25.54 89 PHE C N 1
ATOM 5167 C CA . PHE C 1 89 ? -20.255 -70.416 -34.700 1.00 24.40 89 PHE C CA 1
ATOM 5168 C C . PHE C 1 89 ? -18.828 -69.865 -34.757 1.00 26.08 89 PHE C C 1
ATOM 5169 O O . PHE C 1 89 ? -17.861 -70.625 -34.832 1.00 25.92 89 PHE C O 1
ATOM 5177 N N . ALA C 1 90 ? -18.685 -68.545 -34.750 1.00 27.53 90 ALA C N 1
ATOM 5178 C CA . ALA C 1 90 ? -17.353 -67.960 -34.809 1.00 27.96 90 ALA C CA 1
ATOM 5179 C C . ALA C 1 90 ? -16.691 -68.108 -33.438 1.00 28.06 90 ALA C C 1
ATOM 5180 O O . ALA C 1 90 ? -15.476 -68.290 -33.338 1.00 27.04 90 ALA C O 1
ATOM 5182 N N . ALA C 1 91 ? -17.506 -68.029 -32.390 1.00 27.60 91 ALA C N 1
ATOM 5183 C CA . ALA C 1 91 ? -17.019 -68.170 -31.028 1.00 27.78 91 ALA C CA 1
ATOM 5184 C C . ALA C 1 91 ? -16.439 -69.573 -30.898 1.00 28.23 91 ALA C C 1
ATOM 5185 O O . ALA C 1 91 ? -15.272 -69.762 -30.539 1.00 28.68 91 ALA C O 1
ATOM 5187 N N . ALA C 1 92 ? -17.264 -70.563 -31.204 1.00 27.44 92 ALA C N 1
ATOM 5188 C CA . ALA C 1 92 ? -16.826 -71.935 -31.129 1.00 26.26 92 ALA C CA 1
ATOM 5189 C C . ALA C 1 92 ? -15.560 -72.124 -31.956 1.00 26.02 92 ALA C C 1
ATOM 5190 O O . ALA C 1 92 ? -14.646 -72.808 -31.529 1.00 26.37 92 ALA C O 1
ATOM 5192 N N . LEU C 1 93 ? -15.501 -71.494 -33.126 1.00 26.91 93 LEU C N 1
ATOM 5193 C CA . LEU C 1 93 ? -14.350 -71.625 -34.024 1.00 28.04 93 LEU C CA 1
ATOM 5194 C C . LEU C 1 93 ? -13.060 -71.034 -33.486 1.00 28.95 93 LEU C C 1
ATOM 5195 O O . LEU C 1 93 ? -11.988 -71.606 -33.670 1.00 29.46 93 LEU C O 1
ATOM 5200 N N . GLU C 1 94 ? -13.169 -69.873 -32.852 1.00 30.17 94 GLU C N 1
ATOM 5201 C CA . GLU C 1 94 ? -12.018 -69.188 -32.273 1.00 31.14 94 GLU C CA 1
ATOM 5202 C C . GLU C 1 94 ? -11.454 -70.040 -31.150 1.00 31.65 94 GLU C C 1
ATOM 5203 O O . GLU C 1 94 ? -10.230 -70.156 -30.990 1.00 31.40 94 GLU C O 1
ATOM 5209 N N . ARG C 1 95 ? -12.364 -70.630 -30.373 1.00 31.44 95 ARG C N 1
ATOM 5210 C CA . ARG C 1 95 ? -11.990 -71.492 -29.259 1.00 30.63 95 ARG C CA 1
ATOM 5211 C C . ARG C 1 95 ? -11.249 -72.732 -29.750 1.00 30.80 95 ARG C C 1
ATOM 5212 O O . ARG C 1 95 ? -10.169 -73.050 -29.254 1.00 31.12 95 ARG C O 1
ATOM 5220 N N . LEU C 1 96 ? -11.811 -73.424 -30.737 1.00 29.73 96 LEU C N 1
ATOM 5221 C CA . LEU C 1 96 ? -11.169 -74.634 -31.229 1.00 27.47 96 LEU C CA 1
ATOM 5222 C C . LEU C 1 96 ? -9.875 -74.328 -31.956 1.00 27.17 96 LEU C C 1
ATOM 5223 O O . LEU C 1 96 ? -9.238 -75.223 -32.509 1.00 26.00 96 LEU C O 1
ATOM 5228 N N . GLY C 1 97 ? -9.491 -73.052 -31.948 1.00 27.71 97 GLY C N 1
ATOM 5229 C CA . GLY C 1 97 ? -8.240 -72.638 -32.565 1.00 28.05 97 GLY C CA 1
ATOM 5230 C C . GLY C 1 97 ? -8.208 -72.344 -34.053 1.00 28.16 97 GLY C C 1
ATOM 5231 O O . GLY C 1 97 ? -7.171 -72.481 -34.692 1.00 28.91 97 GLY C O 1
ATOM 5232 N N . PHE C 1 98 ? -9.321 -71.917 -34.622 1.00 29.10 98 PHE C N 1
ATOM 5233 C CA . PHE C 1 98 ? -9.329 -71.619 -36.045 1.00 30.03 98 PHE C CA 1
ATOM 5234 C C . PHE C 1 98 ? -9.035 -70.149 -36.311 1.00 30.05 98 PHE C C 1
ATOM 5235 O O . PHE C 1 98 ? -9.298 -69.295 -35.466 1.00 30.10 98 PHE C O 1
ATOM 5243 N N . GLY C 1 99 ? -8.469 -69.870 -37.482 1.00 30.29 99 GLY C N 1
ATOM 5244 C CA . GLY C 1 99 ? -8.214 -68.496 -37.881 1.00 30.92 99 GLY C CA 1
ATOM 5245 C C . GLY C 1 99 ? -9.538 -68.062 -38.488 1.00 31.25 99 GLY C C 1
ATOM 5246 O O . GLY C 1 99 ? -9.994 -68.670 -39.453 1.00 32.17 99 GLY C O 1
ATOM 5247 N N . VAL C 1 100 ? -10.161 -67.027 -37.934 1.00 31.26 100 VAL C N 1
ATOM 5248 C CA . VAL C 1 100 ? -11.471 -66.581 -38.408 1.00 30.42 100 VAL C CA 1
ATOM 5249 C C . VAL C 1 100 ? -11.536 -65.118 -38.861 1.00 30.92 100 VAL C C 1
ATOM 5250 O O . VAL C 1 100 ? -11.018 -64.216 -38.186 1.00 31.49 100 VAL C O 1
ATOM 5254 N N . THR C 1 101 ? -12.180 -64.894 -40.005 1.00 28.88 101 THR C N 1
ATOM 5255 C CA . THR C 1 101 ? -12.340 -63.551 -40.543 1.00 27.38 101 THR C CA 1
ATOM 5256 C C . THR C 1 101 ? -13.789 -63.345 -40.978 1.00 26.80 101 THR C C 1
ATOM 5257 O O . THR C 1 101 ? -14.356 -64.156 -41.706 1.00 26.76 101 THR C O 1
ATOM 5261 N N . GLY C 1 102 ? -14.395 -62.257 -40.530 1.00 26.73 102 GLY C N 1
ATOM 5262 C CA . GLY C 1 102 ? -15.765 -62.003 -40.913 1.00 25.77 102 GLY C CA 1
ATOM 5263 C C . GLY C 1 102 ? -15.854 -61.432 -42.315 1.00 25.48 102 GLY C C 1
ATOM 5264 O O . GLY C 1 102 ? -14.980 -60.692 -42.764 1.00 26.42 102 GLY C O 1
ATOM 5265 N N . HIS C 1 103 ? -16.910 -61.803 -43.021 1.00 23.55 103 HIS C N 1
ATOM 5266 C CA . HIS C 1 103 ? -17.161 -61.301 -44.361 1.00 21.58 103 HIS C CA 1
ATOM 5267 C C . HIS C 1 103 ? -18.645 -61.037 -44.395 1.00 20.43 103 HIS C C 1
ATOM 5268 O O . HIS C 1 103 ? -19.412 -61.651 -43.656 1.00 18.68 103 HIS C O 1
ATOM 5275 N N . THR C 1 104 ? -19.054 -60.111 -45.238 1.00 20.21 104 THR C N 1
ATOM 5276 C CA . THR C 1 104 ? -20.460 -59.818 -45.347 1.00 20.77 104 THR C CA 1
ATOM 5277 C C . THR C 1 104 ? -20.838 -59.903 -46.824 1.00 21.19 104 THR C C 1
ATOM 5278 O O . THR C 1 104 ? -20.015 -59.639 -47.707 1.00 20.41 104 THR C O 1
ATOM 5282 N N . GLY C 1 105 ? -22.076 -60.298 -47.089 1.00 20.98 105 GLY C N 1
ATOM 5283 C CA . GLY C 1 105 ? -22.515 -60.417 -48.460 1.00 20.57 105 GLY C CA 1
ATOM 5284 C C . GLY C 1 105 ? -23.948 -59.977 -48.643 1.00 21.24 105 GLY C C 1
ATOM 5285 O O . GLY C 1 105 ? -24.683 -59.787 -47.672 1.00 20.19 105 GLY C O 1
ATOM 5286 N N . ARG C 1 106 ? -24.342 -59.802 -49.902 1.00 21.09 106 ARG C N 1
ATOM 5287 C CA . ARG C 1 106 ? -25.697 -59.391 -50.230 1.00 20.52 106 ARG C CA 1
ATOM 5288 C C . ARG C 1 106 ? -26.449 -60.573 -50.797 1.00 21.65 106 ARG C C 1
ATOM 5289 O O . ARG C 1 106 ? -25.978 -61.221 -51.732 1.00 21.35 106 ARG C O 1
ATOM 5297 N N . VAL C 1 107 ? -27.614 -60.869 -50.239 1.00 22.29 107 VAL C N 1
ATOM 5298 C CA . VAL C 1 107 ? -28.401 -61.958 -50.785 1.00 23.15 107 VAL C CA 1
ATOM 5299 C C . VAL C 1 107 ? -29.029 -61.404 -52.052 1.00 23.27 107 VAL C C 1
ATOM 5300 O O . VAL C 1 107 ? -29.422 -60.248 -52.095 1.00 23.30 107 VAL C O 1
ATOM 5304 N N . THR C 1 108 ? -29.117 -62.218 -53.090 1.00 24.69 108 THR C N 1
ATOM 5305 C CA . THR C 1 108 ? -29.714 -61.746 -54.324 1.00 26.79 108 THR C CA 1
ATOM 5306 C C . THR C 1 108 ? -30.843 -62.694 -54.733 1.00 29.22 108 THR C C 1
ATOM 5307 O O . THR C 1 108 ? -31.989 -62.265 -54.951 1.00 31.08 108 THR C O 1
ATOM 5311 N N . MET C 1 109 ? -30.517 -63.983 -54.816 1.00 30.48 109 MET C N 1
ATOM 5312 C CA . MET C 1 109 ? -31.488 -65.008 -55.185 1.00 31.67 109 MET C CA 1
ATOM 5313 C C . MET C 1 109 ? -32.141 -64.682 -56.522 1.00 33.01 109 MET C C 1
ATOM 5314 O O . MET C 1 109 ? -33.359 -64.580 -56.612 1.00 33.45 109 MET C O 1
ATOM 5319 N N . GLY C 1 110 ? -31.329 -64.510 -57.558 1.00 34.26 110 GLY C N 1
ATOM 5320 C CA . GLY C 1 110 ? -31.878 -64.212 -58.865 1.00 35.78 110 GLY C CA 1
ATOM 5321 C C . GLY C 1 110 ? -32.442 -62.812 -58.996 1.00 37.64 110 GLY C C 1
ATOM 5322 O O . GLY C 1 110 ? -32.268 -62.168 -60.032 1.00 38.45 110 GLY C O 1
ATOM 5323 N N . ALA C 1 111 ? -33.127 -62.335 -57.960 1.00 38.58 111 ALA C N 1
ATOM 5324 C CA . ALA C 1 111 ? -33.710 -60.996 -57.984 1.00 39.50 111 ALA C CA 1
ATOM 5325 C C . ALA C 1 111 ? -32.602 -59.991 -58.289 1.00 40.36 111 ALA C C 1
ATOM 5326 O O . ALA C 1 111 ? -31.439 -60.238 -57.966 1.00 41.65 111 ALA C O 1
ATOM 5328 N N . GLY C 1 112 ? -32.946 -58.867 -58.908 1.00 40.19 112 GLY C N 1
ATOM 5329 C CA . GLY C 1 112 ? -31.927 -57.885 -59.235 1.00 40.64 112 GLY C CA 1
ATOM 5330 C C . GLY C 1 112 ? -31.761 -56.775 -58.210 1.00 41.38 112 GLY C C 1
ATOM 5331 O O . GLY C 1 112 ? -31.945 -56.979 -56.994 1.00 42.73 112 GLY C O 1
ATOM 5332 N N . GLY C 1 113 ? -31.402 -55.592 -58.708 1.00 40.44 113 GLY C N 1
ATOM 5333 C CA . GLY C 1 113 ? -31.216 -54.441 -57.846 1.00 40.03 113 GLY C CA 1
ATOM 5334 C C . GLY C 1 113 ? -29.973 -54.584 -56.995 1.00 39.77 113 GLY C C 1
ATOM 5335 O O . GLY C 1 113 ? -29.013 -55.258 -57.386 1.00 40.18 113 GLY C O 1
ATOM 5336 N N . LEU C 1 114 ? -29.996 -53.955 -55.826 1.00 38.36 114 LEU C N 1
ATOM 5337 C CA . LEU C 1 114 ? -28.870 -54.003 -54.910 1.00 37.05 114 LEU C CA 1
ATOM 5338 C C . LEU C 1 114 ? -29.471 -54.070 -53.519 1.00 36.19 114 LEU C C 1
ATOM 5339 O O . LEU C 1 114 ? -30.054 -53.107 -53.034 1.00 36.77 114 LEU C O 1
ATOM 5344 N N . ARG C 1 115 ? -29.332 -55.217 -52.878 1.00 35.82 115 ARG C N 1
ATOM 5345 C CA . ARG C 1 115 ? -29.900 -55.419 -51.556 1.00 35.56 115 ARG C CA 1
ATOM 5346 C C . ARG C 1 115 ? -28.899 -55.128 -50.438 1.00 34.04 115 ARG C C 1
ATOM 5347 O O . ARG C 1 115 ? -27.695 -54.982 -50.677 1.00 34.39 115 ARG C O 1
ATOM 5355 N N . PRO C 1 116 ? -29.385 -55.029 -49.196 1.00 31.50 116 PRO C N 1
ATOM 5356 C CA . PRO C 1 116 ? -28.492 -54.752 -48.071 1.00 30.69 116 PRO C CA 1
ATOM 5357 C C . PRO C 1 116 ? -27.360 -55.771 -47.973 1.00 29.82 116 PRO C C 1
ATOM 5358 O O . PRO C 1 116 ? -27.529 -56.929 -48.322 1.00 30.64 116 PRO C O 1
ATOM 5362 N N . ALA C 1 117 ? -26.201 -55.339 -47.508 1.00 29.73 117 ALA C N 1
ATOM 5363 C CA . ALA C 1 117 ? -25.090 -56.259 -47.342 1.00 29.76 117 ALA C CA 1
ATOM 5364 C C . ALA C 1 117 ? -25.210 -56.673 -45.878 1.00 30.41 117 ALA C C 1
ATOM 5365 O O . ALA C 1 117 ? -24.422 -56.266 -45.024 1.00 30.28 117 ALA C O 1
ATOM 5367 N N . THR C 1 118 ? -26.220 -57.490 -45.597 1.00 30.38 118 THR C N 1
ATOM 5368 C CA . THR C 1 118 ? -26.489 -57.926 -44.239 1.00 29.03 118 THR C CA 1
ATOM 5369 C C . THR C 1 118 ? -26.419 -59.436 -44.011 1.00 28.99 118 THR C C 1
ATOM 5370 O O . THR C 1 118 ? -27.160 -59.983 -43.179 1.00 30.65 118 THR C O 1
ATOM 5374 N N . HIS C 1 119 ? -25.533 -60.114 -44.737 1.00 26.64 119 HIS C N 1
ATOM 5375 C CA . HIS C 1 119 ? -25.396 -61.551 -44.571 1.00 23.70 119 HIS C CA 1
ATOM 5376 C C . HIS C 1 119 ? -24.028 -61.925 -44.042 1.00 23.35 119 HIS C C 1
ATOM 5377 O O . HIS C 1 119 ? -23.018 -61.721 -44.704 1.00 24.70 119 HIS C O 1
ATOM 5384 N N . ALA C 1 120 ? -24.012 -62.498 -42.847 1.00 22.87 120 ALA C N 1
ATOM 5385 C CA . ALA C 1 120 ? -22.779 -62.900 -42.199 1.00 21.36 120 ALA C CA 1
ATOM 5386 C C . ALA C 1 120 ? -22.153 -64.136 -42.812 1.00 22.04 120 ALA C C 1
ATOM 5387 O O . ALA C 1 120 ? -22.801 -65.160 -42.988 1.00 21.96 120 ALA C O 1
ATOM 5389 N N . LEU C 1 121 ? -20.875 -64.019 -43.142 1.00 21.93 121 LEU C N 1
ATOM 5390 C CA . LEU C 1 121 ? -20.112 -65.120 -43.699 1.00 21.29 121 LEU C CA 1
ATOM 5391 C C . LEU C 1 121 ? -18.840 -65.204 -42.879 1.00 21.19 121 LEU C C 1
ATOM 5392 O O . LEU C 1 121 ? -18.419 -64.214 -42.297 1.00 22.19 121 LEU C O 1
ATOM 5397 N N . LEU C 1 122 ? -18.229 -66.377 -42.812 1.00 20.90 122 LEU C N 1
ATOM 5398 C CA . LEU C 1 122 ? -16.999 -66.509 -42.046 1.00 21.49 122 LEU C CA 1
ATOM 5399 C C . LEU C 1 122 ? -15.918 -67.149 -42.892 1.00 21.04 122 LEU C C 1
ATOM 5400 O O . LEU C 1 122 ? -16.137 -68.194 -43.487 1.00 21.51 122 LEU C O 1
ATOM 5405 N N . ARG C 1 123 ? -14.769 -66.479 -42.969 1.00 22.15 123 ARG C N 1
ATOM 5406 C CA . ARG C 1 123 ? -13.609 -66.940 -43.727 1.00 22.86 123 ARG C CA 1
ATOM 5407 C C . ARG C 1 123 ? -12.766 -67.668 -42.693 1.00 24.28 123 ARG C C 1
ATOM 5408 O O . ARG C 1 123 ? -12.374 -67.076 -41.688 1.00 24.12 123 ARG C O 1
ATOM 5416 N N . VAL C 1 124 ? -12.491 -68.948 -42.929 1.00 25.62 124 VAL C N 1
ATOM 5417 C CA . VAL C 1 124 ? -11.741 -69.747 -41.965 1.00 26.41 124 VAL C CA 1
ATOM 5418 C C . VAL C 1 124 ? -10.523 -70.459 -42.524 1.00 27.70 124 VAL C C 1
ATOM 5419 O O . VAL C 1 124 ? -10.548 -70.967 -43.650 1.00 27.61 124 VAL C O 1
ATOM 5423 N N . THR C 1 125 ? -9.464 -70.499 -41.716 1.00 28.73 125 THR C N 1
ATOM 5424 C CA . THR C 1 125 ? -8.218 -71.168 -42.091 1.00 30.32 125 THR C CA 1
ATOM 5425 C C . THR C 1 125 ? -7.899 -72.201 -41.018 1.00 30.40 125 THR C C 1
ATOM 5426 O O . THR C 1 125 ? -8.185 -71.975 -39.843 1.00 29.41 125 THR C O 1
ATOM 5430 N N . THR C 1 126 ? -7.327 -73.336 -41.422 1.00 31.19 126 THR C N 1
ATOM 5431 C CA . THR C 1 126 ? -7.001 -74.397 -40.470 1.00 32.75 126 THR C CA 1
ATOM 5432 C C . THR C 1 126 ? -5.508 -74.607 -40.222 1.00 33.82 126 THR C C 1
ATOM 5433 O O . THR C 1 126 ? -4.653 -73.889 -40.748 1.00 33.83 126 THR C O 1
ATOM 5437 N N . ALA C 1 127 ? -5.208 -75.608 -39.403 1.00 34.87 127 ALA C N 1
ATOM 5438 C CA . ALA C 1 127 ? -3.833 -75.927 -39.067 1.00 35.90 127 ALA C CA 1
ATOM 5439 C C . ALA C 1 127 ? -3.225 -76.817 -40.147 1.00 37.09 127 ALA C C 1
ATOM 5440 O O . ALA C 1 127 ? -2.001 -76.866 -40.298 1.00 36.35 127 ALA C O 1
ATOM 5442 N N . ASP C 1 128 ? -4.084 -77.506 -40.902 1.00 38.72 128 ASP C N 1
ATOM 5443 C CA . ASP C 1 128 ? -3.636 -78.406 -41.969 1.00 40.34 128 ASP C CA 1
ATOM 5444 C C . ASP C 1 128 ? -3.159 -77.677 -43.224 1.00 42.79 128 ASP C C 1
ATOM 5445 O O . ASP C 1 128 ? -1.955 -77.441 -43.397 1.00 44.31 128 ASP C O 1
ATOM 5450 N N . ASP C 1 129 ? -4.101 -77.319 -44.100 1.00 44.86 129 ASP C N 1
ATOM 5451 C CA . ASP C 1 129 ? -3.752 -76.649 -45.359 1.00 45.36 129 ASP C CA 1
ATOM 5452 C C . ASP C 1 129 ? -3.772 -75.122 -45.299 1.00 45.75 129 ASP C C 1
ATOM 5453 O O . ASP C 1 129 ? -4.234 -74.533 -44.311 1.00 45.33 129 ASP C O 1
ATOM 5458 N N . ASP C 1 130 ? -3.257 -74.491 -46.360 1.00 45.68 130 ASP C N 1
ATOM 5459 C CA . ASP C 1 130 ? -3.175 -73.026 -46.440 1.00 45.36 130 ASP C CA 1
ATOM 5460 C C . ASP C 1 130 ? -4.364 -72.419 -47.189 1.00 43.41 130 ASP C C 1
ATOM 5461 O O . ASP C 1 130 ? -4.495 -71.192 -47.291 1.00 43.66 130 ASP C O 1
ATOM 5466 N N . ARG C 1 131 ? -5.225 -73.289 -47.709 1.00 40.06 131 ARG C N 1
ATOM 5467 C CA . ARG C 1 131 ? -6.418 -72.871 -48.440 1.00 37.07 131 ARG C CA 1
ATOM 5468 C C . ARG C 1 131 ? -7.402 -72.150 -47.517 1.00 35.18 131 ARG C C 1
ATOM 5469 O O . ARG C 1 131 ? -7.406 -72.353 -46.297 1.00 34.44 131 ARG C O 1
ATOM 5477 N N . VAL C 1 132 ? -8.243 -71.315 -48.113 1.00 32.35 132 VAL C N 1
ATOM 5478 C CA . VAL C 1 132 ? -9.232 -70.561 -47.356 1.00 29.38 132 VAL C CA 1
ATOM 5479 C C . VAL C 1 132 ? -10.585 -71.272 -47.423 1.00 28.29 132 VAL C C 1
ATOM 5480 O O . VAL C 1 132 ? -10.970 -71.781 -48.474 1.00 27.50 132 VAL C O 1
ATOM 5484 N N . TRP C 1 133 ? -11.305 -71.302 -46.304 1.00 27.01 133 TRP C N 1
ATOM 5485 C CA . TRP C 1 133 ? -12.611 -71.958 -46.262 1.00 26.19 133 TRP C CA 1
ATOM 5486 C C . TRP C 1 133 ? -13.775 -71.037 -45.903 1.00 26.73 133 TRP C C 1
ATOM 5487 O O . TRP C 1 133 ? -13.789 -70.420 -44.833 1.00 27.49 133 TRP C O 1
ATOM 5498 N N . MET C 1 134 ? -14.753 -70.950 -46.802 1.00 25.20 134 MET C N 1
ATOM 5499 C CA . MET C 1 134 ? -15.924 -70.122 -46.565 1.00 25.04 134 MET C CA 1
ATOM 5500 C C . MET C 1 134 ? -16.970 -70.919 -45.797 1.00 25.19 134 MET C C 1
ATOM 5501 O O . MET C 1 134 ? -17.334 -72.019 -46.204 1.00 26.30 134 MET C O 1
ATOM 5506 N N . CYS C 1 135 ? -17.444 -70.364 -44.684 1.00 25.04 135 CYS C N 1
ATOM 5507 C CA . CYS C 1 135 ? -18.457 -71.017 -43.858 1.00 24.59 135 CYS C CA 1
ATOM 5508 C C . CYS C 1 135 ? -19.751 -70.200 -43.797 1.00 23.81 135 CYS C C 1
ATOM 5509 O O . CYS C 1 135 ? -19.767 -69.099 -43.258 1.00 23.44 135 CYS C O 1
ATOM 5512 N N . ASP C 1 136 ? -20.831 -70.753 -44.351 1.00 23.44 136 ASP C N 1
ATOM 5513 C CA . ASP C 1 136 ? -22.136 -70.085 -44.383 1.00 22.88 136 ASP C CA 1
ATOM 5514 C C . ASP C 1 136 ? -23.154 -70.859 -43.548 1.00 21.92 136 ASP C C 1
ATOM 5515 O O . ASP C 1 136 ? -23.997 -71.560 -44.085 1.00 23.12 136 ASP C O 1
ATOM 5520 N N . VAL C 1 137 ? -23.096 -70.704 -42.234 1.00 21.16 137 VAL C N 1
ATOM 5521 C CA . VAL C 1 137 ? -24.001 -71.439 -41.359 1.00 21.22 137 VAL C CA 1
ATOM 5522 C C . VAL C 1 137 ? -25.280 -70.730 -40.891 1.00 22.29 137 VAL C C 1
ATOM 5523 O O . VAL C 1 137 ? -26.034 -71.283 -40.083 1.00 23.50 137 VAL C O 1
ATOM 5527 N N . GLY C 1 138 ? -25.536 -69.525 -41.394 1.00 21.99 138 GLY C N 1
ATOM 5528 C CA . GLY C 1 138 ? -26.721 -68.797 -40.969 1.00 21.62 138 GLY C CA 1
ATOM 5529 C C . GLY C 1 138 ? -27.763 -68.565 -42.042 1.00 23.16 138 GLY C C 1
ATOM 5530 O O . GLY C 1 138 ? -28.863 -68.088 -41.760 1.00 23.28 138 GLY C O 1
ATOM 5531 N N . PHE C 1 139 ? -27.424 -68.904 -43.279 1.00 23.59 139 PHE C N 1
ATOM 5532 C CA . PHE C 1 139 ? -28.344 -68.723 -44.390 1.00 24.11 139 PHE C CA 1
ATOM 5533 C C . PHE C 1 139 ? -29.563 -69.635 -44.294 1.00 24.38 139 PHE C C 1
ATOM 5534 O O . PHE C 1 139 ? -30.558 -69.422 -44.987 1.00 24.38 139 PHE C O 1
ATOM 5542 N N . GLY C 1 140 ? -29.479 -70.662 -43.452 1.00 25.29 140 GLY C N 1
ATOM 5543 C CA . GLY C 1 140 ? -30.605 -71.568 -43.284 1.00 26.22 140 GLY C CA 1
ATOM 5544 C C . GLY C 1 140 ? -30.810 -72.666 -44.322 1.00 26.66 140 GLY C C 1
ATOM 5545 O O . GLY C 1 140 ? -31.775 -73.421 -44.223 1.00 28.18 140 GLY C O 1
ATOM 5546 N N . ARG C 1 141 ? -29.924 -72.764 -45.308 1.00 25.31 141 ARG C N 1
ATOM 5547 C CA . ARG C 1 141 ? -30.033 -73.785 -46.347 1.00 24.29 141 ARG C CA 1
ATOM 5548 C C . ARG C 1 141 ? -28.623 -74.252 -46.639 1.00 24.50 141 ARG C C 1
ATOM 5549 O O . ARG C 1 141 ? -28.202 -74.336 -47.793 1.00 24.58 141 ARG C O 1
ATOM 5557 N N . GLY C 1 142 ? -27.887 -74.545 -45.578 1.00 24.79 142 GLY C N 1
ATOM 5558 C CA . GLY C 1 142 ? -26.520 -74.984 -45.748 1.00 23.91 142 GLY C CA 1
ATOM 5559 C C . GLY C 1 142 ? -25.742 -73.858 -46.381 1.00 23.14 142 GLY C C 1
ATOM 5560 O O . GLY C 1 142 ? -26.115 -72.707 -46.227 1.00 23.57 142 GLY C O 1
ATOM 5561 N N . PRO C 1 143 ? -24.647 -74.149 -47.085 1.00 23.38 143 PRO C N 1
ATOM 5562 C CA . PRO C 1 143 ? -24.096 -75.487 -47.300 1.00 23.47 143 PRO C CA 1
ATOM 5563 C C . PRO C 1 143 ? -23.783 -76.167 -45.973 1.00 23.50 143 PRO C C 1
ATOM 5564 O O . PRO C 1 143 ? -23.314 -75.521 -45.032 1.00 24.64 143 PRO C O 1
ATOM 5568 N N . LEU C 1 144 ? -24.047 -77.468 -45.897 1.00 22.85 144 LEU C N 1
ATOM 5569 C CA . LEU C 1 144 ? -23.765 -78.217 -44.684 1.00 22.07 144 LEU C CA 1
ATOM 5570 C C . LEU C 1 144 ? -22.281 -78.569 -44.622 1.00 21.23 144 LEU C C 1
ATOM 5571 O O . LEU C 1 144 ? -21.862 -79.464 -43.895 1.00 22.28 144 LEU C O 1
ATOM 5576 N N . ARG C 1 145 ? -21.487 -77.847 -45.397 1.00 20.70 145 ARG C N 1
ATOM 5577 C CA . ARG C 1 145 ? -20.047 -78.050 -45.426 1.00 22.06 145 ARG C CA 1
ATOM 5578 C C . ARG C 1 145 ? -19.394 -76.774 -45.911 1.00 20.64 145 ARG C C 1
ATOM 5579 O O . ARG C 1 145 ? -20.008 -75.985 -46.619 1.00 21.53 145 ARG C O 1
ATOM 5587 N N . PRO C 1 146 ? -18.141 -76.539 -45.513 1.00 20.86 146 PRO C N 1
ATOM 5588 C CA . PRO C 1 146 ? -17.486 -75.312 -45.966 1.00 21.10 146 PRO C CA 1
ATOM 5589 C C . PRO C 1 146 ? -17.108 -75.460 -47.430 1.00 21.29 146 PRO C C 1
ATOM 5590 O O . PRO C 1 146 ? -16.879 -76.576 -47.904 1.00 21.69 146 PRO C O 1
ATOM 5594 N N . TYR C 1 147 ? -17.080 -74.352 -48.161 1.00 20.63 147 TYR C N 1
ATOM 5595 C CA . TYR C 1 147 ? -16.691 -74.419 -49.559 1.00 19.66 147 TYR C CA 1
ATOM 5596 C C . TYR C 1 147 ? -15.475 -73.537 -49.718 1.00 19.39 147 TYR C C 1
ATOM 5597 O O . TYR C 1 147 ? -15.392 -72.473 -49.111 1.00 17.40 147 TYR C O 1
ATOM 5606 N N . GLU C 1 148 ? -14.526 -74.007 -50.520 1.00 20.51 148 GLU C N 1
ATOM 5607 C CA . GLU C 1 148 ? -13.274 -73.302 -50.728 1.00 21.61 148 GLU C CA 1
ATOM 5608 C C . GLU C 1 148 ? -13.377 -71.984 -51.445 1.00 21.33 148 GLU C C 1
ATOM 5609 O O . GLU C 1 148 ? -14.128 -71.843 -52.400 1.00 21.25 148 GLU C O 1
ATOM 5615 N N . LEU C 1 149 ? -12.588 -71.025 -50.975 1.00 23.14 149 LEU C N 1
ATOM 5616 C CA . LEU C 1 149 ? -12.559 -69.687 -51.539 1.00 25.31 149 LEU C CA 1
ATOM 5617 C C . LEU C 1 149 ? -11.658 -69.613 -52.762 1.00 26.50 149 LEU C C 1
ATOM 5618 O O . LEU C 1 149 ? -10.586 -69.018 -52.721 1.00 27.73 149 LEU C O 1
ATOM 5623 N N . ARG C 1 150 ? -12.094 -70.245 -53.844 1.00 26.89 150 ARG C N 1
ATOM 5624 C CA . ARG C 1 150 ? -11.358 -70.218 -55.095 1.00 28.11 150 ARG C CA 1
ATOM 5625 C C . ARG C 1 150 ? -12.386 -70.473 -56.179 1.00 29.05 150 ARG C C 1
ATOM 5626 O O . ARG C 1 150 ? -13.387 -71.152 -55.946 1.00 30.55 150 ARG C O 1
ATOM 5634 N N . PRO C 1 151 ? -12.160 -69.927 -57.378 1.00 29.07 151 PRO C N 1
ATOM 5635 C CA . PRO C 1 151 ? -13.090 -70.106 -58.491 1.00 28.87 151 PRO C CA 1
ATOM 5636 C C . PRO C 1 151 ? -13.493 -71.558 -58.711 1.00 29.72 151 PRO C C 1
ATOM 5637 O O . PRO C 1 151 ? -12.645 -72.445 -58.790 1.00 29.03 151 PRO C O 1
ATOM 5641 N N . GLN C 1 152 ? -14.796 -71.788 -58.802 1.00 30.10 152 GLN C N 1
ATOM 5642 C CA . GLN C 1 152 ? -15.327 -73.118 -59.037 1.00 31.26 152 GLN C CA 1
ATOM 5643 C C . GLN C 1 152 ? -16.562 -72.932 -59.908 1.00 31.51 152 GLN C C 1
ATOM 5644 O O . GLN C 1 152 ? -17.700 -73.145 -59.480 1.00 32.64 152 GLN C O 1
ATOM 5650 N N . PRO C 1 153 ? -16.337 -72.520 -61.163 1.00 31.01 153 PRO C N 1
ATOM 5651 C CA . PRO C 1 153 ? -17.368 -72.270 -62.168 1.00 30.51 153 PRO C CA 1
ATOM 5652 C C . PRO C 1 153 ? -18.132 -73.525 -62.525 1.00 30.63 153 PRO C C 1
ATOM 5653 O O . PRO C 1 153 ? -19.310 -73.458 -62.867 1.00 30.44 153 PRO C O 1
ATOM 5657 N N . ASP C 1 154 ? -17.459 -74.667 -62.450 1.00 31.01 154 ASP C N 1
ATOM 5658 C CA . ASP C 1 154 ? -18.109 -75.928 -62.765 1.00 32.42 154 ASP C CA 1
ATOM 5659 C C . ASP C 1 154 ? -18.857 -76.492 -61.561 1.00 32.88 154 ASP C C 1
ATOM 5660 O O . ASP C 1 154 ? -18.324 -76.564 -60.442 1.00 33.55 154 ASP C O 1
ATOM 5665 N N . GLU C 1 155 ? -20.102 -76.884 -61.802 1.00 31.71 155 GLU C N 1
ATOM 5666 C CA . GLU C 1 155 ? -20.958 -77.441 -60.765 1.00 30.38 155 GLU C CA 1
ATOM 5667 C C . GLU C 1 155 ? -20.233 -78.417 -59.839 1.00 27.96 155 GLU C C 1
ATOM 5668 O O . GLU C 1 155 ? -19.519 -79.305 -60.298 1.00 28.52 155 GLU C O 1
ATOM 5674 N N . PHE C 1 156 ? -20.402 -78.231 -58.535 1.00 24.62 156 PHE C N 1
ATOM 5675 C CA . PHE C 1 156 ? -19.833 -79.146 -57.557 1.00 22.01 156 PHE C CA 1
ATOM 5676 C C . PHE C 1 156 ? -20.882 -79.349 -56.477 1.00 22.14 156 PHE C C 1
ATOM 5677 O O . PHE C 1 156 ? -21.919 -78.685 -56.482 1.00 20.52 156 PHE C O 1
ATOM 5685 N N . THR C 1 157 ? -20.635 -80.277 -55.565 1.00 22.54 157 THR C N 1
ATOM 5686 C CA . THR C 1 157 ? -21.619 -80.554 -54.541 1.00 22.45 157 THR C CA 1
ATOM 5687 C C . THR C 1 157 ? -21.088 -80.606 -53.132 1.00 22.77 157 THR C C 1
ATOM 5688 O O . THR C 1 157 ? -20.170 -81.354 -52.828 1.00 23.50 157 THR C O 1
ATOM 5692 N N . LEU C 1 158 ? -21.689 -79.798 -52.276 1.00 22.99 158 LEU C N 1
ATOM 5693 C CA . LEU C 1 158 ? -21.356 -79.784 -50.871 1.00 22.96 158 LEU C CA 1
ATOM 5694 C C . LEU C 1 158 ? -22.466 -80.711 -50.376 1.00 24.30 158 LEU C C 1
ATOM 5695 O O . LEU C 1 158 ? -23.629 -80.323 -50.276 1.00 23.70 158 LEU C O 1
ATOM 5700 N N . GLY C 1 159 ? -22.099 -81.957 -50.102 1.00 26.14 159 GLY C N 1
ATOM 5701 C CA . GLY C 1 159 ? -23.097 -82.916 -49.682 1.00 26.19 159 GLY C CA 1
ATOM 5702 C C . GLY C 1 159 ? -23.795 -83.305 -50.973 1.00 26.26 159 GLY C C 1
ATOM 5703 O O . GLY C 1 159 ? -23.131 -83.559 -51.988 1.00 26.81 159 GLY C O 1
ATOM 5704 N N . ASP C 1 160 ? -25.122 -83.343 -50.957 1.00 25.21 160 ASP C N 1
ATOM 5705 C CA . ASP C 1 160 ? -25.855 -83.680 -52.162 1.00 24.47 160 ASP C CA 1
ATOM 5706 C C . ASP C 1 160 ? -26.310 -82.434 -52.908 1.00 23.74 160 ASP C C 1
ATOM 5707 O O . ASP C 1 160 ? -26.631 -82.507 -54.089 1.00 23.95 160 ASP C O 1
ATOM 5712 N N . TRP C 1 161 ? -26.315 -81.290 -52.228 1.00 22.62 161 TRP C N 1
ATOM 5713 C CA . TRP C 1 161 ? -26.724 -80.037 -52.851 1.00 21.69 161 TRP C CA 1
ATOM 5714 C C . TRP C 1 161 ? -25.642 -79.498 -53.780 1.00 23.24 161 TRP C C 1
ATOM 5715 O O . TRP C 1 161 ? -24.452 -79.547 -53.463 1.00 22.85 161 TRP C O 1
ATOM 5726 N N . ARG C 1 162 ? -26.081 -78.981 -54.928 1.00 24.81 162 ARG C N 1
ATOM 5727 C CA . ARG C 1 162 ? -25.203 -78.459 -55.983 1.00 24.81 162 ARG C CA 1
ATOM 5728 C C . ARG C 1 162 ? -24.937 -76.954 -55.936 1.00 23.59 162 ARG C C 1
ATOM 5729 O O . ARG C 1 162 ? -25.838 -76.151 -55.695 1.00 22.25 162 ARG C O 1
ATOM 5737 N N . PHE C 1 163 ? -23.683 -76.590 -56.191 1.00 23.45 163 PHE C N 1
ATOM 5738 C CA . PHE C 1 163 ? -23.249 -75.202 -56.157 1.00 22.70 163 PHE C CA 1
ATOM 5739 C C . PHE C 1 163 ? -22.308 -74.847 -57.280 1.00 22.93 163 PHE C C 1
ATOM 5740 O O . PHE C 1 163 ? -21.855 -75.698 -58.038 1.00 22.81 163 PHE C O 1
ATOM 5748 N N . ARG C 1 164 ? -22.024 -73.555 -57.353 1.00 23.53 164 ARG C N 1
ATOM 5749 C CA . ARG C 1 164 ? -21.118 -72.973 -58.322 1.00 23.45 164 ARG C CA 1
ATOM 5750 C C . ARG C 1 164 ? -20.598 -71.720 -57.648 1.00 23.62 164 ARG C C 1
ATOM 5751 O O . ARG C 1 164 ? -21.356 -70.979 -57.023 1.00 23.04 164 ARG C O 1
ATOM 5759 N N . LEU C 1 165 ? -19.298 -71.497 -57.759 1.00 23.91 165 LEU C N 1
ATOM 5760 C CA . LEU C 1 165 ? -18.695 -70.333 -57.144 1.00 24.34 165 LEU C CA 1
ATOM 5761 C C . LEU C 1 165 ? -17.883 -69.578 -58.188 1.00 25.25 165 LEU C C 1
ATOM 5762 O O . LEU C 1 165 ? -16.926 -70.110 -58.757 1.00 25.49 165 LEU C O 1
ATOM 5767 N N . GLU C 1 166 ? -18.294 -68.343 -58.452 1.00 26.35 166 GLU C N 1
ATOM 5768 C CA . GLU C 1 166 ? -17.619 -67.503 -59.428 1.00 27.31 166 GLU C CA 1
ATOM 5769 C C . GLU C 1 166 ? -16.976 -66.314 -58.767 1.00 28.12 166 GLU C C 1
ATOM 5770 O O . GLU C 1 166 ? -17.542 -65.716 -57.850 1.00 28.93 166 GLU C O 1
ATOM 5776 N N . ARG C 1 167 ? -15.791 -65.961 -59.237 1.00 29.52 167 ARG C N 1
ATOM 5777 C CA . ARG C 1 167 ? -15.119 -64.792 -58.709 1.00 31.00 167 ARG C CA 1
ATOM 5778 C C . ARG C 1 167 ? -15.271 -63.742 -59.808 1.00 31.29 167 ARG C C 1
ATOM 5779 O O . ARG C 1 167 ? -14.571 -63.772 -60.820 1.00 30.94 167 ARG C O 1
ATOM 5787 N N . ARG C 1 168 ? -16.234 -62.844 -59.623 1.00 31.22 168 ARG C N 1
ATOM 5788 C CA . ARG C 1 168 ? -16.467 -61.799 -60.601 1.00 31.28 168 ARG C CA 1
ATOM 5789 C C . ARG C 1 168 ? -15.619 -60.592 -60.279 1.00 31.32 168 ARG C C 1
ATOM 5790 O O . ARG C 1 168 ? -14.682 -60.677 -59.488 1.00 30.63 168 ARG C O 1
ATOM 5798 N N . THR C 1 169 ? -15.946 -59.466 -60.895 1.00 31.57 169 THR C N 1
ATOM 5799 C CA . THR C 1 169 ? -15.172 -58.266 -60.666 1.00 31.41 169 THR C CA 1
ATOM 5800 C C . THR C 1 169 ? -16.065 -57.022 -60.609 1.00 30.80 169 THR C C 1
ATOM 5801 O O . THR C 1 169 ? -16.407 -56.418 -61.631 1.00 29.40 169 THR C O 1
ATOM 5805 N N . GLY C 1 170 ? -16.437 -56.666 -59.379 1.00 30.81 170 GLY C N 1
ATOM 5806 C CA . GLY C 1 170 ? -17.297 -55.522 -59.124 1.00 32.09 170 GLY C CA 1
ATOM 5807 C C . GLY C 1 170 ? -16.742 -54.155 -59.486 1.00 32.40 170 GLY C C 1
ATOM 5808 O O . GLY C 1 170 ? -15.759 -54.040 -60.225 1.00 32.75 170 GLY C O 1
ATOM 5809 N N . GLU C 1 171 ? -17.385 -53.106 -58.981 1.00 33.11 171 GLU C N 1
ATOM 5810 C CA . GLU C 1 171 ? -16.929 -51.745 -59.260 1.00 34.39 171 GLU C CA 1
ATOM 5811 C C . GLU C 1 171 ? -15.474 -51.657 -58.785 1.00 34.13 171 GLU C C 1
ATOM 5812 O O . GLU C 1 171 ? -15.044 -52.407 -57.880 1.00 35.19 171 GLU C O 1
ATOM 5818 N N . LEU C 1 172 ? -14.718 -50.753 -59.394 1.00 31.84 172 LEU C N 1
ATOM 5819 C CA . LEU C 1 172 ? -13.310 -50.593 -59.043 1.00 29.96 172 LEU C CA 1
ATOM 5820 C C . LEU C 1 172 ? -12.527 -51.844 -59.423 1.00 28.55 172 LEU C C 1
ATOM 5821 O O . LEU C 1 172 ? -11.352 -51.965 -59.105 1.00 27.40 172 LEU C O 1
ATOM 5826 N N . GLY C 1 173 ? -13.197 -52.763 -60.113 1.00 28.49 173 GLY C N 1
ATOM 5827 C CA . GLY C 1 173 ? -12.567 -53.990 -60.563 1.00 28.89 173 GLY C CA 1
ATOM 5828 C C . GLY C 1 173 ? -12.106 -54.886 -59.438 1.00 30.14 173 GLY C C 1
ATOM 5829 O O . GLY C 1 173 ? -11.169 -55.667 -59.593 1.00 29.47 173 GLY C O 1
ATOM 5830 N N . THR C 1 174 ? -12.781 -54.780 -58.300 1.00 31.76 174 THR C N 1
ATOM 5831 C CA . THR C 1 174 ? -12.438 -55.575 -57.126 1.00 32.05 174 THR C CA 1
ATOM 5832 C C . THR C 1 174 ? -13.047 -56.968 -57.127 1.00 31.18 174 THR C C 1
ATOM 5833 O O . THR C 1 174 ? -13.917 -57.285 -57.934 1.00 30.96 174 THR C O 1
ATOM 5837 N N . ASP C 1 175 ? -12.567 -57.790 -56.203 1.00 30.65 175 ASP C N 1
ATOM 5838 C CA . ASP C 1 175 ? -13.064 -59.140 -56.032 1.00 30.79 175 ASP C CA 1
ATOM 5839 C C . ASP C 1 175 ? -14.543 -59.048 -55.677 1.00 30.20 175 ASP C C 1
ATOM 5840 O O . ASP C 1 175 ? -14.932 -58.245 -54.833 1.00 30.53 175 ASP C O 1
ATOM 5845 N N . LEU C 1 176 ? -15.367 -59.845 -56.339 1.00 28.78 176 LEU C N 1
ATOM 5846 C CA . LEU C 1 176 ? -16.792 -59.878 -56.041 1.00 28.36 176 LEU C CA 1
ATOM 5847 C C . LEU C 1 176 ? -17.187 -61.322 -56.244 1.00 28.23 176 LEU C C 1
ATOM 5848 O O . LEU C 1 176 ? -17.362 -61.774 -57.376 1.00 30.12 176 LEU C O 1
ATOM 5853 N N . TRP C 1 177 ? -17.299 -62.055 -55.144 1.00 26.45 177 TRP C N 1
ATOM 5854 C CA . TRP C 1 177 ? -17.641 -63.458 -55.220 1.00 24.16 177 TRP C CA 1
ATOM 5855 C C . TRP C 1 177 ? -19.135 -63.671 -55.348 1.00 25.19 177 TRP C C 1
ATOM 5856 O O . TRP C 1 177 ? -19.941 -62.937 -54.765 1.00 24.53 177 TRP C O 1
ATOM 5867 N N . VAL C 1 178 ? -19.493 -64.685 -56.130 1.00 25.27 178 VAL C N 1
ATOM 5868 C CA . VAL C 1 178 ? -20.888 -65.022 -56.372 1.00 25.19 178 VAL C CA 1
ATOM 5869 C C . VAL C 1 178 ? -21.119 -66.514 -56.183 1.00 24.99 178 VAL C C 1
ATOM 5870 O O . VAL C 1 178 ? -20.602 -67.327 -56.953 1.00 25.64 178 VAL C O 1
ATOM 5874 N N . LEU C 1 179 ? -21.892 -66.868 -55.158 1.00 23.95 179 LEU C N 1
ATOM 5875 C CA . LEU C 1 179 ? -22.199 -68.266 -54.890 1.00 22.46 179 LEU C CA 1
ATOM 5876 C C . LEU C 1 179 ? -23.482 -68.585 -55.612 1.00 21.73 179 LEU C C 1
ATOM 5877 O O . LEU C 1 179 ? -24.469 -67.891 -55.435 1.00 22.03 179 LEU C O 1
ATOM 5882 N N . HIS C 1 180 ? -23.466 -69.632 -56.427 1.00 21.64 180 HIS C N 1
ATOM 5883 C CA . HIS C 1 180 ? -24.641 -70.040 -57.182 1.00 20.25 180 HIS C CA 1
ATOM 5884 C C . HIS C 1 180 ? -25.167 -71.351 -56.641 1.00 20.22 180 HIS C C 1
ATOM 5885 O O . HIS C 1 180 ? -24.405 -72.297 -56.462 1.00 19.21 180 HIS C O 1
ATOM 5892 N N . GLN C 1 181 ? -26.470 -71.412 -56.385 1.00 20.02 181 GLN C N 1
ATOM 5893 C CA . GLN C 1 181 ? -27.074 -72.644 -55.887 1.00 20.31 181 GLN C CA 1
ATOM 5894 C C . GLN C 1 181 ? -28.116 -73.157 -56.882 1.00 19.75 181 GLN C C 1
ATOM 5895 O O . GLN C 1 181 ? -28.623 -72.398 -57.702 1.00 19.29 181 GLN C O 1
ATOM 5901 N N . PHE C 1 182 ? -28.404 -74.453 -56.815 1.00 18.78 182 PHE C N 1
ATOM 5902 C CA . PHE C 1 182 ? -29.385 -75.066 -57.682 1.00 20.75 182 PHE C CA 1
ATOM 5903 C C . PHE C 1 182 ? -30.561 -75.447 -56.805 1.00 22.01 182 PHE C C 1
ATOM 5904 O O . PHE C 1 182 ? -30.384 -76.108 -55.792 1.00 23.30 182 PHE C O 1
ATOM 5912 N N . GLY C 1 183 ? -31.761 -75.027 -57.185 1.00 23.03 183 GLY C N 1
ATOM 5913 C CA . GLY C 1 183 ? -32.931 -75.336 -56.375 1.00 24.22 183 GLY C CA 1
ATOM 5914 C C . GLY C 1 183 ? -34.248 -75.459 -57.123 1.00 24.85 183 GLY C C 1
ATOM 5915 O O . GLY C 1 183 ? -34.272 -75.782 -58.307 1.00 24.28 183 GLY C O 1
ATOM 5916 N N . ARG C 1 184 ? -35.351 -75.190 -56.434 1.00 25.90 184 ARG C N 1
ATOM 5917 C CA . ARG C 1 184 ? -36.668 -75.306 -57.052 1.00 27.48 184 ARG C CA 1
ATOM 5918 C C . ARG C 1 184 ? -36.951 -74.258 -58.115 1.00 27.66 184 ARG C C 1
ATOM 5919 O O . ARG C 1 184 ? -38.084 -73.796 -58.271 1.00 28.14 184 ARG C O 1
ATOM 5927 N N . ASP C 1 185 ? -35.919 -73.903 -58.865 1.00 26.98 185 ASP C N 1
ATOM 5928 C CA . ASP C 1 185 ? -36.067 -72.913 -59.914 1.00 25.65 185 ASP C CA 1
ATOM 5929 C C . ASP C 1 185 ? -34.817 -72.921 -60.775 1.00 24.28 185 ASP C C 1
ATOM 5930 O O . ASP C 1 185 ? -34.507 -71.955 -61.468 1.00 22.96 185 ASP C O 1
ATOM 5935 N N . GLY C 1 186 ? -34.104 -74.034 -60.721 1.00 23.12 186 GLY C N 1
ATOM 5936 C CA . GLY C 1 186 ? -32.886 -74.159 -61.483 1.00 22.52 186 GLY C CA 1
ATOM 5937 C C . GLY C 1 186 ? -31.811 -73.324 -60.834 1.00 21.58 186 GLY C C 1
ATOM 5938 O O . GLY C 1 186 ? -31.979 -72.832 -59.717 1.00 21.40 186 GLY C O 1
ATOM 5939 N N . TRP C 1 187 ? -30.703 -73.169 -61.544 1.00 20.38 187 TRP C N 1
ATOM 5940 C CA . TRP C 1 187 ? -29.590 -72.391 -61.060 1.00 19.12 187 TRP C CA 1
ATOM 5941 C C . TRP C 1 187 ? -29.966 -70.949 -60.791 1.00 19.79 187 TRP C C 1
ATOM 5942 O O . TRP C 1 187 ? -30.611 -70.297 -61.599 1.00 20.94 187 TRP C O 1
ATOM 5953 N N . VAL C 1 188 ? -29.564 -70.460 -59.629 1.00 20.66 188 VAL C N 1
ATOM 5954 C CA . VAL C 1 188 ? -29.806 -69.077 -59.258 1.00 20.54 188 VAL C CA 1
ATOM 5955 C C . VAL C 1 188 ? -28.658 -68.669 -58.363 1.00 21.62 188 VAL C C 1
ATOM 5956 O O . VAL C 1 188 ? -28.078 -69.498 -57.653 1.00 23.40 188 VAL C O 1
ATOM 5960 N N . ASP C 1 189 ? -28.307 -67.397 -58.418 1.00 21.25 189 ASP C N 1
ATOM 5961 C CA . ASP C 1 189 ? -27.240 -66.893 -57.591 1.00 21.77 189 ASP C CA 1
ATOM 5962 C C . ASP C 1 189 ? -27.837 -66.616 -56.210 1.00 21.58 189 ASP C C 1
ATOM 5963 O O . ASP C 1 189 ? -28.820 -65.895 -56.084 1.00 22.70 189 ASP C O 1
ATOM 5968 N N . ARG C 1 190 ? -27.266 -67.225 -55.181 1.00 20.93 190 ARG C N 1
ATOM 5969 C CA . ARG C 1 190 ? -27.760 -67.031 -53.823 1.00 22.20 190 ARG C CA 1
ATOM 5970 C C . ARG C 1 190 ? -27.414 -65.638 -53.281 1.00 22.50 190 ARG C C 1
ATOM 5971 O O . ARG C 1 190 ? -28.299 -64.875 -52.883 1.00 22.38 190 ARG C O 1
ATOM 5979 N N . TYR C 1 191 ? -26.122 -65.325 -53.256 1.00 21.35 191 TYR C N 1
ATOM 5980 C CA . TYR C 1 191 ? -25.648 -64.039 -52.772 1.00 20.29 191 TYR C CA 1
ATOM 5981 C C . TYR C 1 191 ? -24.302 -63.683 -53.376 1.00 21.01 191 TYR C C 1
ATOM 5982 O O . TYR C 1 191 ? -23.715 -64.452 -54.142 1.00 21.76 191 TYR C O 1
ATOM 5991 N N . THR C 1 192 ? -23.813 -62.506 -53.024 1.00 20.08 192 THR C N 1
ATOM 5992 C CA . THR C 1 192 ? -22.526 -62.055 -53.508 1.00 20.34 192 THR C CA 1
ATOM 5993 C C . THR C 1 192 ? -21.811 -61.463 -52.310 1.00 19.39 192 THR C C 1
ATOM 5994 O O . THR C 1 192 ? -22.453 -61.056 -51.349 1.00 18.27 192 THR C O 1
ATOM 5998 N N . PHE C 1 193 ? -20.487 -61.434 -52.343 1.00 18.54 193 PHE C N 1
ATOM 5999 C CA . PHE C 1 193 ? -19.770 -60.862 -51.222 1.00 19.75 193 PHE C CA 1
ATOM 6000 C C . PHE C 1 193 ? -18.385 -60.392 -51.595 1.00 20.83 193 PHE C C 1
ATOM 6001 O O . PHE C 1 193 ? -17.804 -60.858 -52.572 1.00 20.16 193 PHE C O 1
ATOM 6009 N N . THR C 1 194 ? -17.873 -59.446 -50.816 1.00 21.62 194 THR C N 1
ATOM 6010 C CA . THR C 1 194 ? -16.548 -58.905 -51.040 1.00 22.72 194 THR C CA 1
ATOM 6011 C C . THR C 1 194 ? -15.669 -59.423 -49.930 1.00 23.68 194 THR C C 1
ATOM 6012 O O . THR C 1 194 ? -16.155 -59.780 -48.861 1.00 23.90 194 THR C O 1
ATOM 6016 N N . THR C 1 195 ? -14.369 -59.455 -50.183 1.00 25.39 195 THR C N 1
ATOM 6017 C CA . THR C 1 195 ? -13.424 -59.967 -49.202 1.00 26.30 195 THR C CA 1
ATOM 6018 C C . THR C 1 195 ? -12.905 -58.911 -48.242 1.00 26.47 195 THR C C 1
ATOM 6019 O O . THR C 1 195 ? -11.750 -58.958 -47.821 1.00 27.53 195 THR C O 1
ATOM 6023 N N . ALA C 1 196 ? -13.758 -57.957 -47.897 1.00 25.87 196 ALA C N 1
ATOM 6024 C CA . ALA C 1 196 ? -13.360 -56.914 -46.966 1.00 26.15 196 ALA C CA 1
ATOM 6025 C C . ALA C 1 196 ? -13.540 -57.462 -45.556 1.00 26.24 196 ALA C C 1
ATOM 6026 O O . ALA C 1 196 ? -14.557 -58.073 -45.250 1.00 27.59 196 ALA C O 1
ATOM 6028 N N . PRO C 1 197 ? -12.544 -57.273 -44.682 1.00 26.40 197 PRO C N 1
ATOM 6029 C CA . PRO C 1 197 ? -12.668 -57.778 -43.313 1.00 26.13 197 PRO C CA 1
ATOM 6030 C C . PRO C 1 197 ? -13.891 -57.200 -42.594 1.00 27.49 197 PRO C C 1
ATOM 6031 O O . PRO C 1 197 ? -14.231 -56.022 -42.771 1.00 26.33 197 PRO C O 1
ATOM 6035 N N . GLN C 1 198 ? -14.539 -58.032 -41.781 1.00 27.79 198 GLN C N 1
ATOM 6036 C CA . GLN C 1 198 ? -15.719 -57.626 -41.018 1.00 28.50 198 GLN C CA 1
ATOM 6037 C C . GLN C 1 198 ? -15.606 -58.170 -39.594 1.00 28.74 198 GLN C C 1
ATOM 6038 O O . GLN C 1 198 ? -14.969 -59.203 -39.371 1.00 29.37 198 GLN C O 1
ATOM 6044 N N . TYR C 1 199 ? -16.232 -57.480 -38.641 1.00 27.85 199 TYR C N 1
ATOM 6045 C CA . TYR C 1 199 ? -16.189 -57.878 -37.241 1.00 27.26 199 TYR C CA 1
ATOM 6046 C C . TYR C 1 199 ? -17.543 -57.777 -36.539 1.00 28.86 199 TYR C C 1
ATOM 6047 O O . TYR C 1 199 ? -18.511 -57.263 -37.101 1.00 29.12 199 TYR C O 1
ATOM 6056 N N . ARG C 1 200 ? -17.594 -58.268 -35.302 1.00 29.93 200 ARG C N 1
ATOM 6057 C CA . ARG C 1 200 ? -18.814 -58.247 -34.506 1.00 30.82 200 ARG C CA 1
ATOM 6058 C C . ARG C 1 200 ? -19.434 -56.865 -34.533 1.00 31.43 200 ARG C C 1
ATOM 6059 O O . ARG C 1 200 ? -20.659 -56.722 -34.524 1.00 32.48 200 ARG C O 1
ATOM 6067 N N . ILE C 1 201 ? -18.585 -55.846 -34.567 1.00 31.75 201 ILE C N 1
ATOM 6068 C CA . ILE C 1 201 ? -19.052 -54.463 -34.605 1.00 31.97 201 ILE C CA 1
ATOM 6069 C C . ILE C 1 201 ? -19.891 -54.239 -35.865 1.00 31.09 201 ILE C C 1
ATOM 6070 O O . ILE C 1 201 ? -20.995 -53.692 -35.808 1.00 31.10 201 ILE C O 1
ATOM 6075 N N . ASP C 1 202 ? -19.362 -54.682 -37.001 1.00 30.73 202 ASP C N 1
ATOM 6076 C CA . ASP C 1 202 ? -20.055 -54.558 -38.277 1.00 30.36 202 ASP C CA 1
ATOM 6077 C C . ASP C 1 202 ? -21.316 -55.411 -38.292 1.00 29.58 202 ASP C C 1
ATOM 6078 O O . ASP C 1 202 ? -22.368 -54.966 -38.749 1.00 29.15 202 ASP C O 1
ATOM 6083 N N . PHE C 1 203 ? -21.207 -56.640 -37.796 1.00 29.53 203 PHE C N 1
ATOM 6084 C CA . PHE C 1 203 ? -22.357 -57.540 -37.735 1.00 29.71 203 PHE C CA 1
ATOM 6085 C C . PHE C 1 203 ? -23.446 -56.889 -36.892 1.00 31.13 203 PHE C C 1
ATOM 6086 O O . PHE C 1 203 ? -24.653 -57.097 -37.118 1.00 30.12 203 PHE C O 1
ATOM 6094 N N . GLU C 1 204 ? -22.999 -56.086 -35.927 1.00 31.60 204 GLU C N 1
ATOM 6095 C CA . GLU C 1 204 ? -23.902 -55.406 -35.015 1.00 32.67 204 GLU C CA 1
ATOM 6096 C C . GLU C 1 204 ? -24.835 -54.441 -35.733 1.00 31.63 204 GLU C C 1
ATOM 6097 O O . GLU C 1 204 ? -26.016 -54.361 -35.395 1.00 30.91 204 GLU C O 1
ATOM 6103 N N . VAL C 1 205 ? -24.306 -53.724 -36.724 1.00 30.88 205 VAL C N 1
ATOM 6104 C CA . VAL C 1 205 ? -25.096 -52.765 -37.488 1.00 29.35 205 VAL C CA 1
ATOM 6105 C C . VAL C 1 205 ? -26.064 -53.505 -38.380 1.00 30.33 205 VAL C C 1
ATOM 6106 O O . VAL C 1 205 ? -27.265 -53.215 -38.401 1.00 31.79 205 VAL C O 1
ATOM 6110 N N . GLY C 1 206 ? -25.533 -54.458 -39.134 1.00 29.67 206 GLY C N 1
ATOM 6111 C CA . GLY C 1 206 ? -26.384 -55.236 -40.006 1.00 29.30 206 GLY C CA 1
ATOM 6112 C C . GLY C 1 206 ? -27.530 -55.800 -39.189 1.00 29.41 206 GLY C C 1
ATOM 6113 O O . GLY C 1 206 ? -28.693 -55.669 -39.563 1.00 29.32 206 GLY C O 1
ATOM 6114 N N . ASN C 1 207 ? -27.208 -56.411 -38.052 1.00 29.49 207 ASN C N 1
ATOM 6115 C CA . ASN C 1 207 ? -28.249 -56.995 -37.229 1.00 28.95 207 ASN C CA 1
ATOM 6116 C C . ASN C 1 207 ? -29.311 -55.995 -36.833 1.00 29.24 207 ASN C C 1
ATOM 6117 O O . ASN C 1 207 ? -30.503 -56.295 -36.895 1.00 29.99 207 ASN C O 1
ATOM 6122 N N . HIS C 1 208 ? -28.884 -54.807 -36.415 1.00 30.06 208 HIS C N 1
ATOM 6123 C CA . HIS C 1 208 ? -29.835 -53.790 -36.005 1.00 30.09 208 HIS C CA 1
ATOM 6124 C C . HIS C 1 208 ? -30.791 -53.497 -37.147 1.00 29.98 208 HIS C C 1
ATOM 6125 O O . HIS C 1 208 ? -32.002 -53.407 -36.954 1.00 29.92 208 HIS C O 1
ATOM 6132 N N . PHE C 1 209 ? -30.237 -53.359 -38.342 1.00 29.85 209 PHE C N 1
ATOM 6133 C CA . PHE C 1 209 ? -31.040 -53.078 -39.516 1.00 30.31 209 PHE C CA 1
ATOM 6134 C C . PHE C 1 209 ? -32.077 -54.177 -39.779 1.00 30.44 209 PHE C C 1
ATOM 6135 O O . PHE C 1 209 ? -33.270 -53.905 -39.916 1.00 31.55 209 PHE C O 1
ATOM 6143 N N . VAL C 1 210 ? -31.621 -55.420 -39.826 1.00 30.43 210 VAL C N 1
ATOM 6144 C CA . VAL C 1 210 ? -32.496 -56.549 -40.104 1.00 29.29 210 VAL C CA 1
ATOM 6145 C C . VAL C 1 210 ? -33.647 -56.717 -39.121 1.00 29.47 210 VAL C C 1
ATOM 6146 O O . VAL C 1 210 ? -34.738 -57.147 -39.498 1.00 28.83 210 VAL C O 1
ATOM 6150 N N . SER C 1 211 ? -33.416 -56.361 -37.866 1.00 29.98 211 SER C N 1
ATOM 6151 C CA . SER C 1 211 ? -34.442 -56.542 -36.850 1.00 30.97 211 SER C CA 1
ATOM 6152 C C . SER C 1 211 ? -35.307 -55.344 -36.498 1.00 31.69 211 SER C C 1
ATOM 6153 O O . SER C 1 211 ? -36.423 -55.519 -36.006 1.00 31.52 211 SER C O 1
ATOM 6156 N N . THR C 1 212 ? -34.817 -54.135 -36.741 1.00 32.90 212 THR C N 1
ATOM 6157 C CA . THR C 1 212 ? -35.598 -52.953 -36.391 1.00 34.67 212 THR C CA 1
ATOM 6158 C C . THR C 1 212 ? -36.040 -52.107 -37.569 1.00 36.57 212 THR C C 1
ATOM 6159 O O . THR C 1 212 ? -37.149 -51.567 -37.577 1.00 37.19 212 THR C O 1
ATOM 6163 N N . SER C 1 213 ? -35.170 -51.973 -38.562 1.00 38.74 213 SER C N 1
ATOM 6164 C CA . SER C 1 213 ? -35.486 -51.163 -39.736 1.00 39.83 213 SER C CA 1
ATOM 6165 C C . SER C 1 213 ? -36.843 -51.505 -40.348 1.00 41.38 213 SER C C 1
ATOM 6166 O O . SER C 1 213 ? -37.111 -52.658 -40.686 1.00 41.94 213 SER C O 1
ATOM 6169 N N . PRO C 1 214 ? -37.736 -50.509 -40.463 1.00 43.05 214 PRO C N 1
ATOM 6170 C CA . PRO C 1 214 ? -39.059 -50.767 -41.056 1.00 43.84 214 PRO C CA 1
ATOM 6171 C C . PRO C 1 214 ? -38.902 -51.217 -42.521 1.00 44.21 214 PRO C C 1
ATOM 6172 O O . PRO C 1 214 ? -39.679 -52.032 -43.032 1.00 44.09 214 PRO C O 1
ATOM 6176 N N . ARG C 1 215 ? -37.885 -50.684 -43.189 1.00 45.16 215 ARG C N 1
ATOM 6177 C CA . ARG C 1 215 ? -37.614 -51.031 -44.585 1.00 46.69 215 ARG C CA 1
ATOM 6178 C C . ARG C 1 215 ? -36.993 -52.436 -44.621 1.00 46.83 215 ARG C C 1
ATOM 6179 O O . ARG C 1 215 ? -36.054 -52.698 -45.383 1.00 46.38 215 ARG C O 1
ATOM 6187 N N . SER C 1 216 ? -37.546 -53.337 -43.805 1.00 47.56 216 SER C N 1
ATOM 6188 C CA . SER C 1 216 ? -37.040 -54.708 -43.686 1.00 48.50 216 SER C CA 1
ATOM 6189 C C . SER C 1 216 ? -38.038 -55.858 -43.936 1.00 48.79 216 SER C C 1
ATOM 6190 O O . SER C 1 216 ? -39.233 -55.761 -43.630 1.00 48.96 216 SER C O 1
ATOM 6193 N N . PRO C 1 217 ? -37.535 -56.975 -44.495 1.00 48.99 217 PRO C N 1
ATOM 6194 C CA . PRO C 1 217 ? -38.317 -58.188 -44.811 1.00 47.96 217 PRO C CA 1
ATOM 6195 C C . PRO C 1 217 ? -38.534 -59.066 -43.570 1.00 46.76 217 PRO C C 1
ATOM 6196 O O . PRO C 1 217 ? -39.650 -59.522 -43.293 1.00 45.32 217 PRO C O 1
ATOM 6200 N N . PHE C 1 218 ? -37.443 -59.295 -42.841 1.00 45.99 218 PHE C N 1
ATOM 6201 C CA . PHE C 1 218 ? -37.450 -60.108 -41.629 1.00 46.28 218 PHE C CA 1
ATOM 6202 C C . PHE C 1 218 ? -38.202 -59.509 -40.430 1.00 45.78 218 PHE C C 1
ATOM 6203 O O . PHE C 1 218 ? -38.140 -60.055 -39.325 1.00 45.20 218 PHE C O 1
ATOM 6211 N N . THR C 1 219 ? -38.898 -58.394 -40.617 1.00 45.66 219 THR C N 1
ATOM 6212 C CA . THR C 1 219 ? -39.627 -57.800 -39.500 1.00 45.84 219 THR C CA 1
ATOM 6213 C C . THR C 1 219 ? -41.124 -57.877 -39.742 1.00 46.35 219 THR C C 1
ATOM 6214 O O . THR C 1 219 ? -41.929 -57.535 -38.863 1.00 47.74 219 THR C O 1
ATOM 6218 N N . THR C 1 220 ? -41.502 -58.327 -40.933 1.00 45.70 220 THR C N 1
ATOM 6219 C CA . THR C 1 220 ? -42.911 -58.423 -41.282 1.00 44.61 220 THR C CA 1
ATOM 6220 C C . THR C 1 220 ? -43.556 -59.765 -40.909 1.00 44.28 220 THR C C 1
ATOM 6221 O O . THR C 1 220 ? -43.981 -59.968 -39.756 1.00 43.91 220 THR C O 1
ATOM 6225 N N . ARG C 1 221 ? -43.627 -60.673 -41.882 1.00 42.48 221 ARG C N 1
ATOM 6226 C CA . ARG C 1 221 ? -44.227 -61.990 -41.690 1.00 39.73 221 ARG C CA 1
ATOM 6227 C C . ARG C 1 221 ? -43.230 -63.017 -41.150 1.00 37.18 221 ARG C C 1
ATOM 6228 O O . ARG C 1 221 ? -42.022 -62.796 -41.189 1.00 37.27 221 ARG C O 1
ATOM 6236 N N . PRO C 1 222 ? -43.726 -64.142 -40.600 1.00 34.67 222 PRO C N 1
ATOM 6237 C CA . PRO C 1 222 ? -42.825 -65.172 -40.072 1.00 31.39 222 PRO C CA 1
ATOM 6238 C C . PRO C 1 222 ? -41.972 -65.735 -41.198 1.00 29.61 222 PRO C C 1
ATOM 6239 O O . PRO C 1 222 ? -42.387 -65.744 -42.359 1.00 27.49 222 PRO C O 1
ATOM 6243 N N . PHE C 1 223 ? -40.786 -66.215 -40.855 1.00 28.79 223 PHE C N 1
ATOM 6244 C CA . PHE C 1 223 ? -39.896 -66.770 -41.861 1.00 27.66 223 PHE C CA 1
ATOM 6245 C C . PHE C 1 223 ? -38.939 -67.762 -41.223 1.00 26.64 223 PHE C C 1
ATOM 6246 O O . PHE C 1 223 ? -37.877 -67.393 -40.725 1.00 25.07 223 PHE C O 1
ATOM 6254 N N . LEU C 1 224 ? -39.320 -69.031 -41.264 1.00 25.76 224 LEU C N 1
ATOM 6255 C CA . LEU C 1 224 ? -38.523 -70.086 -40.669 1.00 24.61 224 LEU C CA 1
ATOM 6256 C C . LEU C 1 224 ? -37.947 -71.064 -41.691 1.00 25.22 224 LEU C C 1
ATOM 6257 O O . LEU C 1 224 ? -38.548 -71.320 -42.738 1.00 24.58 224 LEU C O 1
ATOM 6262 N N . GLN C 1 225 ? -36.781 -71.618 -41.361 1.00 26.13 225 GLN C N 1
ATOM 6263 C CA . GLN C 1 225 ? -36.113 -72.608 -42.198 1.00 24.92 225 GLN C CA 1
ATOM 6264 C C . GLN C 1 225 ? -35.605 -73.729 -41.297 1.00 24.10 225 GLN C C 1
ATOM 6265 O O . GLN C 1 225 ? -35.338 -73.516 -40.116 1.00 23.50 225 GLN C O 1
ATOM 6271 N N . ARG C 1 226 ? -35.498 -74.927 -41.855 1.00 23.53 226 ARG C N 1
ATOM 6272 C CA . ARG C 1 226 ? -34.963 -76.069 -41.127 1.00 22.86 226 ARG C CA 1
ATOM 6273 C C . ARG C 1 226 ? -34.151 -76.836 -42.160 1.00 22.29 226 ARG C C 1
ATOM 6274 O O . ARG C 1 226 ? -34.686 -77.282 -43.172 1.00 21.82 226 ARG C O 1
ATOM 6282 N N . PHE C 1 227 ? -32.851 -76.964 -41.913 1.00 22.69 227 PHE C N 1
ATOM 6283 C CA . PHE C 1 227 ? -31.958 -77.636 -42.852 1.00 22.18 227 PHE C CA 1
ATOM 6284 C C . PHE C 1 227 ? -31.462 -79.025 -42.446 1.00 23.61 227 PHE C C 1
ATOM 6285 O O . PHE C 1 227 ? -30.737 -79.191 -41.471 1.00 23.06 227 PHE C O 1
ATOM 6293 N N . HIS C 1 228 ? -31.864 -80.026 -43.216 1.00 25.08 228 HIS C N 1
ATOM 6294 C CA . HIS C 1 228 ? -31.453 -81.396 -42.972 1.00 25.83 228 HIS C CA 1
ATOM 6295 C C . HIS C 1 228 ? -30.522 -81.776 -44.115 1.00 26.58 228 HIS C C 1
ATOM 6296 O O . HIS C 1 228 ? -30.380 -81.029 -45.082 1.00 27.23 228 HIS C O 1
ATOM 6303 N N . SER C 1 229 ? -29.890 -82.932 -44.011 1.00 26.34 229 SER C N 1
ATOM 6304 C CA . SER C 1 229 ? -28.962 -83.365 -45.035 1.00 27.22 229 SER C CA 1
ATOM 6305 C C . SER C 1 229 ? -29.657 -83.725 -46.348 1.00 28.24 229 SER C C 1
ATOM 6306 O O . SER C 1 229 ? -29.081 -83.573 -47.426 1.00 28.17 229 SER C O 1
ATOM 6309 N N . ASP C 1 230 ? -30.904 -84.182 -46.259 1.00 28.38 230 ASP C N 1
ATOM 6310 C CA . ASP C 1 230 ? -31.634 -84.632 -47.440 1.00 28.30 230 ASP C CA 1
ATOM 6311 C C . ASP C 1 230 ? -32.846 -83.801 -47.838 1.00 27.78 230 ASP C C 1
ATOM 6312 O O . ASP C 1 230 ? -33.494 -84.098 -48.842 1.00 26.49 230 ASP C O 1
ATOM 6317 N N . ARG C 1 231 ? -33.177 -82.787 -47.049 1.00 27.67 231 ARG C N 1
ATOM 6318 C CA . ARG C 1 231 ? -34.319 -81.948 -47.370 1.00 28.10 231 ARG C CA 1
ATOM 6319 C C . ARG C 1 231 ? -34.243 -80.578 -46.699 1.00 28.19 231 ARG C C 1
ATOM 6320 O O . ARG C 1 231 ? -33.626 -80.417 -45.640 1.00 28.65 231 ARG C O 1
ATOM 6328 N N . HIS C 1 232 ? -34.880 -79.593 -47.322 1.00 26.31 232 HIS C N 1
ATOM 6329 C CA . HIS C 1 232 ? -34.875 -78.228 -46.813 1.00 25.28 232 HIS C CA 1
ATOM 6330 C C . HIS C 1 232 ? -36.290 -77.717 -46.538 1.00 24.83 232 HIS C C 1
ATOM 6331 O O . HIS C 1 232 ? -37.071 -77.543 -47.461 1.00 26.03 232 HIS C O 1
ATOM 6338 N N . HIS C 1 233 ? -36.624 -77.464 -45.278 1.00 24.36 233 HIS C N 1
ATOM 6339 C CA . HIS C 1 233 ? -37.960 -76.958 -44.954 1.00 24.57 233 HIS C CA 1
ATOM 6340 C C . HIS C 1 233 ? -37.948 -75.436 -44.877 1.00 24.27 233 HIS C C 1
ATOM 6341 O O . HIS C 1 233 ? -37.023 -74.849 -44.331 1.00 25.14 233 HIS C O 1
ATOM 6348 N N . VAL C 1 234 ? -38.986 -74.808 -45.425 1.00 24.00 234 VAL C N 1
ATOM 6349 C CA . VAL C 1 234 ? -39.119 -73.351 -45.425 1.00 22.40 234 VAL C CA 1
ATOM 6350 C C . VAL C 1 234 ? -40.550 -72.942 -45.104 1.00 22.00 234 VAL C C 1
ATOM 6351 O O . VAL C 1 234 ? -41.489 -73.521 -45.634 1.00 21.32 234 VAL C O 1
ATOM 6355 N N . LEU C 1 235 ? -40.704 -71.948 -44.233 1.00 22.38 235 LEU C N 1
ATOM 6356 C CA . LEU C 1 235 ? -42.018 -71.423 -43.874 1.00 23.55 235 LEU C CA 1
ATOM 6357 C C . LEU C 1 235 ? -42.027 -69.924 -44.118 1.00 24.65 235 LEU C C 1
ATOM 6358 O O . LEU C 1 235 ? -41.605 -69.151 -43.258 1.00 26.30 235 LEU C O 1
ATOM 6363 N N . ASP C 1 236 ? -42.505 -69.520 -45.288 1.00 25.30 236 ASP C N 1
ATOM 6364 C CA . ASP C 1 236 ? -42.571 -68.108 -45.658 1.00 25.62 236 ASP C CA 1
ATOM 6365 C C . ASP C 1 236 ? -43.994 -67.622 -45.380 1.00 25.26 236 ASP C C 1
ATOM 6366 O O . ASP C 1 236 ? -44.896 -67.827 -46.197 1.00 24.65 236 ASP C O 1
ATOM 6371 N N . GLY C 1 237 ? -44.189 -66.962 -44.241 1.00 25.50 237 GLY C N 1
ATOM 6372 C CA . GLY C 1 237 ? -45.525 -66.521 -43.886 1.00 26.93 237 GLY C CA 1
ATOM 6373 C C . GLY C 1 237 ? -46.318 -67.797 -43.665 1.00 27.23 237 GLY C C 1
ATOM 6374 O O . GLY C 1 237 ? -46.001 -68.562 -42.760 1.00 27.25 237 GLY C O 1
ATOM 6375 N N . LEU C 1 238 ? -47.330 -68.050 -44.489 1.00 27.99 238 LEU C N 1
ATOM 6376 C CA . LEU C 1 238 ? -48.102 -69.281 -44.353 1.00 28.52 238 LEU C CA 1
ATOM 6377 C C . LEU C 1 238 ? -47.742 -70.314 -45.427 1.00 29.33 238 LEU C C 1
ATOM 6378 O O . LEU C 1 238 ? -48.253 -71.435 -45.422 1.00 31.42 238 LEU C O 1
ATOM 6383 N N . THR C 1 239 ? -46.857 -69.944 -46.346 1.00 29.17 239 THR C N 1
ATOM 6384 C CA . THR C 1 239 ? -46.432 -70.883 -47.382 1.00 28.54 239 THR C CA 1
ATOM 6385 C C . THR C 1 239 ? -45.339 -71.784 -46.809 1.00 26.98 239 THR C C 1
ATOM 6386 O O . THR C 1 239 ? -44.327 -71.297 -46.303 1.00 26.30 239 THR C O 1
ATOM 6390 N N . LEU C 1 240 ? -45.558 -73.094 -46.882 1.00 25.41 240 LEU C N 1
ATOM 6391 C CA . LEU C 1 240 ? -44.597 -74.069 -46.383 1.00 23.90 240 LEU C CA 1
ATOM 6392 C C . LEU C 1 240 ? -44.021 -74.861 -47.538 1.00 24.11 240 LEU C C 1
ATOM 6393 O O . LEU C 1 240 ? -44.747 -75.542 -48.258 1.00 25.20 240 LEU C O 1
ATOM 6398 N N . ILE C 1 241 ? -42.711 -74.782 -47.716 1.00 23.46 241 ILE C N 1
ATOM 6399 C CA . ILE C 1 241 ? -42.073 -75.510 -48.799 1.00 22.77 241 ILE C CA 1
ATOM 6400 C C . ILE C 1 241 ? -41.012 -76.453 -48.266 1.00 23.54 241 ILE C C 1
ATOM 6401 O O . ILE C 1 241 ? -40.210 -76.090 -47.399 1.00 23.62 241 ILE C O 1
ATOM 6406 N N . THR C 1 242 ? -41.010 -77.669 -48.791 1.00 23.56 242 THR C N 1
ATOM 6407 C CA . THR C 1 242 ? -40.012 -78.656 -48.420 1.00 23.45 242 THR C CA 1
ATOM 6408 C C . THR C 1 242 ? -39.425 -79.147 -49.729 1.00 24.56 242 THR C C 1
ATOM 6409 O O . THR C 1 242 ? -40.124 -79.777 -50.520 1.00 25.85 242 THR C O 1
ATOM 6413 N N . GLU C 1 243 ? -38.151 -78.850 -49.968 1.00 25.70 243 GLU C N 1
ATOM 6414 C CA . GLU C 1 243 ? -37.504 -79.275 -51.204 1.00 27.19 243 GLU C CA 1
ATOM 6415 C C . GLU C 1 243 ? -36.313 -80.210 -50.997 1.00 25.97 243 GLU C C 1
ATOM 6416 O O . GLU C 1 243 ? -35.830 -80.375 -49.883 1.00 25.84 243 GLU C O 1
ATOM 6422 N N . ARG C 1 244 ? -35.852 -80.819 -52.088 1.00 26.44 244 ARG C N 1
ATOM 6423 C CA . ARG C 1 244 ? -34.734 -81.757 -52.051 1.00 27.72 244 ARG C CA 1
ATOM 6424 C C . ARG C 1 244 ? -33.556 -81.358 -52.952 1.00 27.80 244 ARG C C 1
ATOM 6425 O O . ARG C 1 244 ? -33.692 -80.526 -53.844 1.00 27.86 244 ARG C O 1
ATOM 6433 N N . PRO C 1 245 ? -32.376 -81.959 -52.729 1.00 28.02 245 PRO C N 1
ATOM 6434 C CA . PRO C 1 245 ? -31.179 -81.649 -53.519 1.00 27.70 245 PRO C CA 1
ATOM 6435 C C . PRO C 1 245 ? -31.340 -81.704 -55.033 1.00 27.82 245 PRO C C 1
ATOM 6436 O O . PRO C 1 245 ? -30.561 -81.093 -55.756 1.00 28.19 245 PRO C O 1
ATOM 6440 N N . ASP C 1 246 ? -32.334 -82.446 -55.511 1.00 27.97 246 ASP C N 1
ATOM 6441 C CA . ASP C 1 246 ? -32.548 -82.570 -56.950 1.00 27.30 246 ASP C CA 1
ATOM 6442 C C . ASP C 1 246 ? -33.428 -81.442 -57.449 1.00 27.69 246 ASP C C 1
ATOM 6443 O O . ASP C 1 246 ? -33.759 -81.376 -58.632 1.00 28.07 246 ASP C O 1
ATOM 6448 N N . GLY C 1 247 ? -33.818 -80.566 -56.532 1.00 27.61 247 GLY C N 1
ATOM 6449 C CA . GLY C 1 247 ? -34.653 -79.440 -56.893 1.00 26.52 247 GLY C CA 1
ATOM 6450 C C . GLY C 1 247 ? -36.140 -79.691 -56.724 1.00 25.59 247 GLY C C 1
ATOM 6451 O O . GLY C 1 247 ? -36.914 -78.739 -56.607 1.00 26.21 247 GLY C O 1
ATOM 6452 N N . SER C 1 248 ? -36.551 -80.953 -56.719 1.00 23.41 248 SER C N 1
ATOM 6453 C CA . SER C 1 248 ? -37.961 -81.264 -56.567 1.00 22.32 248 SER C CA 1
ATOM 6454 C C . SER C 1 248 ? -38.443 -80.587 -55.302 1.00 22.27 248 SER C C 1
ATOM 6455 O O . SER C 1 248 ? -37.658 -80.391 -54.373 1.00 21.08 248 SER C O 1
ATOM 6458 N N . ALA C 1 249 ? -39.719 -80.211 -55.265 1.00 21.57 249 ALA C N 1
ATOM 6459 C CA . ALA C 1 249 ? -40.255 -79.536 -54.088 1.00 22.63 249 ALA C CA 1
ATOM 6460 C C . ALA C 1 249 ? -41.771 -79.668 -53.865 1.00 23.29 249 ALA C C 1
ATOM 6461 O O . ALA C 1 249 ? -42.549 -79.766 -54.816 1.00 22.77 249 ALA C O 1
ATOM 6463 N N . ASP C 1 250 ? -42.177 -79.668 -52.594 1.00 24.39 250 ASP C N 1
ATOM 6464 C CA . ASP C 1 250 ? -43.587 -79.764 -52.227 1.00 25.39 250 ASP C CA 1
ATOM 6465 C C . ASP C 1 250 ? -44.008 -78.447 -51.591 1.00 26.22 250 ASP C C 1
ATOM 6466 O O . ASP C 1 250 ? -43.265 -77.872 -50.806 1.00 27.11 250 ASP C O 1
ATOM 6471 N N . ILE C 1 251 ? -45.200 -77.971 -51.941 1.00 27.98 251 ILE C N 1
ATOM 6472 C CA . ILE C 1 251 ? -45.736 -76.716 -51.402 1.00 28.84 251 ILE C CA 1
ATOM 6473 C C . ILE C 1 251 ? -47.061 -76.946 -50.680 1.00 28.79 251 ILE C C 1
ATOM 6474 O O . ILE C 1 251 ? -47.810 -77.847 -51.031 1.00 30.71 251 ILE C O 1
ATOM 6479 N N . ARG C 1 252 ? -47.353 -76.130 -49.676 1.00 29.08 252 ARG C N 1
ATOM 6480 C CA . ARG C 1 252 ? -48.612 -76.254 -48.957 1.00 28.73 252 ARG C CA 1
ATOM 6481 C C . ARG C 1 252 ? -48.985 -74.961 -48.256 1.00 28.05 252 ARG C C 1
ATOM 6482 O O . ARG C 1 252 ? -48.161 -74.364 -47.565 1.00 28.48 252 ARG C O 1
ATOM 6490 N N . ALA C 1 253 ? -50.230 -74.528 -48.447 1.00 27.81 253 ALA C N 1
ATOM 6491 C CA . ALA C 1 253 ? -50.731 -73.305 -47.824 1.00 27.01 253 ALA C CA 1
ATOM 6492 C C . ALA C 1 253 ? -51.252 -73.644 -46.431 1.00 26.41 253 ALA C C 1
ATOM 6493 O O . ALA C 1 253 ? -52.307 -74.249 -46.293 1.00 25.78 253 ALA C O 1
ATOM 6495 N N . LEU C 1 254 ? -50.500 -73.274 -45.402 1.00 26.90 254 LEU C N 1
ATOM 6496 C CA . LEU C 1 254 ? -50.908 -73.553 -44.029 1.00 28.46 254 LEU C CA 1
ATOM 6497 C C . LEU C 1 254 ? -52.022 -72.626 -43.587 1.00 29.09 254 LEU C C 1
ATOM 6498 O O . LEU C 1 254 ? -52.216 -71.553 -44.153 1.00 29.71 254 LEU C O 1
ATOM 6503 N N . THR C 1 255 ? -52.765 -73.051 -42.578 1.00 29.93 255 THR C N 1
ATOM 6504 C CA . THR C 1 255 ? -53.835 -72.226 -42.048 1.00 30.87 255 THR C CA 1
ATOM 6505 C C . THR C 1 255 ? -53.224 -71.710 -40.743 1.00 30.97 255 THR C C 1
ATOM 6506 O O . THR C 1 255 ? -52.441 -72.430 -40.101 1.00 31.06 255 THR C O 1
ATOM 6510 N N . PRO C 1 256 ? -53.536 -70.460 -40.350 1.00 30.05 256 PRO C N 1
ATOM 6511 C CA . PRO C 1 256 ? -52.963 -69.924 -39.111 1.00 29.84 256 PRO C CA 1
ATOM 6512 C C . PRO C 1 256 ? -53.050 -70.929 -37.973 1.00 30.55 256 PRO C C 1
ATOM 6513 O O . PRO C 1 256 ? -52.109 -71.091 -37.190 1.00 30.44 256 PRO C O 1
ATOM 6517 N N . GLY C 1 257 ? -54.184 -71.616 -37.902 1.00 31.26 257 GLY C N 1
ATOM 6518 C CA . GLY C 1 257 ? -54.381 -72.607 -36.863 1.00 31.43 257 GLY C CA 1
ATOM 6519 C C . GLY C 1 257 ? -53.342 -73.703 -36.912 1.00 31.34 257 GLY C C 1
ATOM 6520 O O . GLY C 1 257 ? -53.018 -74.302 -35.892 1.00 32.26 257 GLY C O 1
ATOM 6521 N N . GLU C 1 258 ? -52.807 -73.949 -38.102 1.00 32.38 258 GLU C N 1
ATOM 6522 C CA . GLU C 1 258 ? -51.803 -74.990 -38.313 1.00 33.31 258 GLU C CA 1
ATOM 6523 C C . GLU C 1 258 ? -50.363 -74.636 -37.907 1.00 33.73 258 GLU C C 1
ATOM 6524 O O . GLU C 1 258 ? -49.550 -75.528 -37.650 1.00 33.70 258 GLU C O 1
ATOM 6530 N N . LEU C 1 259 ? -50.054 -73.347 -37.821 1.00 34.24 259 LEU C N 1
ATOM 6531 C CA . LEU C 1 259 ? -48.696 -72.925 -37.486 1.00 35.16 259 LEU C CA 1
ATOM 6532 C C . LEU C 1 259 ? -48.066 -73.524 -36.217 1.00 35.52 259 LEU C C 1
ATOM 6533 O O . LEU C 1 259 ? -46.933 -74.014 -36.249 1.00 35.64 259 LEU C O 1
ATOM 6538 N N . PRO C 1 260 ? -48.786 -73.500 -35.087 1.00 35.26 260 PRO C N 1
ATOM 6539 C CA . PRO C 1 260 ? -48.218 -74.059 -33.851 1.00 34.91 260 PRO C CA 1
ATOM 6540 C C . PRO C 1 260 ? -47.619 -75.462 -34.011 1.00 34.75 260 PRO C C 1
ATOM 6541 O O . PRO C 1 260 ? -46.426 -75.670 -33.751 1.00 34.29 260 PRO C O 1
ATOM 6545 N N . GLU C 1 261 ? -48.444 -76.417 -34.441 1.00 34.29 261 GLU C N 1
ATOM 6546 C CA . GLU C 1 261 ? -47.979 -77.788 -34.640 1.00 34.38 261 GLU C CA 1
ATOM 6547 C C . GLU C 1 261 ? -46.848 -77.878 -35.665 1.00 33.64 261 GLU C C 1
ATOM 6548 O O . GLU C 1 261 ? -45.983 -78.756 -35.558 1.00 34.04 261 GLU C O 1
ATOM 6554 N N . VAL C 1 262 ? -46.870 -76.990 -36.664 1.00 31.35 262 VAL C N 1
ATOM 6555 C CA . VAL C 1 262 ? -45.837 -76.972 -37.704 1.00 28.85 262 VAL C CA 1
ATOM 6556 C C . VAL C 1 262 ? -44.512 -76.444 -37.146 1.00 28.41 262 VAL C C 1
ATOM 6557 O O . VAL C 1 262 ? -43.497 -77.144 -37.151 1.00 27.54 262 VAL C O 1
ATOM 6561 N N . ILE C 1 263 ? -44.534 -75.206 -36.663 1.00 28.00 263 ILE C N 1
ATOM 6562 C CA . ILE C 1 263 ? -43.351 -74.570 -36.091 1.00 27.68 263 ILE C CA 1
ATOM 6563 C C . ILE C 1 263 ? -42.651 -75.476 -35.087 1.00 29.02 263 ILE C C 1
ATOM 6564 O O . ILE C 1 263 ? -41.429 -75.448 -34.966 1.00 30.45 263 ILE C O 1
ATOM 6569 N N . ASN C 1 264 ? -43.433 -76.277 -34.374 1.00 30.64 264 ASN C N 1
ATOM 6570 C CA . ASN C 1 264 ? -42.891 -77.186 -33.371 1.00 33.34 264 ASN C CA 1
ATOM 6571 C C . ASN C 1 264 ? -42.420 -78.529 -33.932 1.00 34.38 264 ASN C C 1
ATOM 6572 O O . ASN C 1 264 ? -41.333 -79.008 -33.599 1.00 35.09 264 ASN C O 1
ATOM 6577 N N . GLU C 1 265 ? -43.241 -79.137 -34.780 1.00 35.36 265 GLU C N 1
ATOM 6578 C CA . GLU C 1 265 ? -42.918 -80.435 -35.356 1.00 35.98 265 GLU C CA 1
ATOM 6579 C C . GLU C 1 265 ? -41.940 -80.364 -36.537 1.00 35.37 265 GLU C C 1
ATOM 6580 O O . GLU C 1 265 ? -40.967 -81.114 -36.595 1.00 35.77 265 GLU C O 1
ATOM 6586 N N . LEU C 1 266 ? -42.202 -79.462 -37.476 1.00 34.70 266 LEU C N 1
ATOM 6587 C CA . LEU C 1 266 ? -41.353 -79.310 -38.652 1.00 33.46 266 LEU C CA 1
ATOM 6588 C C . LEU C 1 266 ? -40.060 -78.562 -38.401 1.00 32.89 266 LEU C C 1
ATOM 6589 O O . LEU C 1 266 ? -38.989 -79.004 -38.831 1.00 32.53 266 LEU C O 1
ATOM 6594 N N . PHE C 1 267 ? -40.166 -77.427 -37.711 1.00 32.45 267 PHE C N 1
ATOM 6595 C CA . PHE C 1 267 ? -39.009 -76.584 -37.450 1.00 31.98 267 PHE C CA 1
ATOM 6596 C C . PHE C 1 267 ? -38.321 -76.656 -36.101 1.00 32.35 267 PHE C C 1
ATOM 6597 O O . PHE C 1 267 ? -37.352 -75.935 -35.870 1.00 32.18 267 PHE C O 1
ATOM 6605 N N . ASP C 1 268 ? -38.808 -77.521 -35.216 1.00 32.91 268 ASP C N 1
ATOM 6606 C CA . ASP C 1 268 ? -38.194 -77.699 -33.911 1.00 33.44 268 ASP C CA 1
ATOM 6607 C C . ASP C 1 268 ? -38.122 -76.422 -33.086 1.00 34.48 268 ASP C C 1
ATOM 6608 O O . ASP C 1 268 ? -37.116 -76.164 -32.417 1.00 35.56 268 ASP C O 1
ATOM 6613 N N . ILE C 1 269 ? -39.183 -75.627 -33.124 1.00 34.47 269 ILE C N 1
ATOM 6614 C CA . ILE C 1 269 ? -39.212 -74.390 -32.363 1.00 34.60 269 ILE C CA 1
ATOM 6615 C C . ILE C 1 269 ? -40.423 -74.316 -31.427 1.00 35.46 269 ILE C C 1
ATOM 6616 O O . ILE C 1 269 ? -41.571 -74.385 -31.866 1.00 35.08 269 ILE C O 1
ATOM 6621 N N . GLU C 1 270 ? -40.155 -74.183 -30.132 1.00 36.57 270 GLU C N 1
ATOM 6622 C CA . GLU C 1 270 ? -41.214 -74.079 -29.138 1.00 37.46 270 GLU C CA 1
ATOM 6623 C C . GLU C 1 270 ? -41.392 -72.650 -28.607 1.00 38.41 270 GLU C C 1
ATOM 6624 O O . GLU C 1 270 ? -40.434 -71.974 -28.229 1.00 37.71 270 GLU C O 1
ATOM 6630 N N . LEU C 1 271 ? -42.641 -72.203 -28.591 1.00 39.34 271 LEU C N 1
ATOM 6631 C CA . LEU C 1 271 ? -42.972 -70.864 -28.144 1.00 40.15 271 LEU C CA 1
ATOM 6632 C C . LEU C 1 271 ? -44.051 -70.891 -27.079 1.00 41.06 271 LEU C C 1
ATOM 6633 O O . LEU C 1 271 ? -44.967 -71.714 -27.135 1.00 41.55 271 LEU C O 1
ATOM 6638 N N . PRO C 1 272 ? -43.965 -69.979 -26.095 1.00 41.69 272 PRO C N 1
ATOM 6639 C CA . PRO C 1 272 ? -44.970 -69.924 -25.033 1.00 41.40 272 PRO C CA 1
ATOM 6640 C C . PRO C 1 272 ? -46.314 -69.675 -25.707 1.00 41.80 272 PRO C C 1
ATOM 6641 O O . PRO C 1 272 ? -46.382 -68.997 -26.752 1.00 41.20 272 PRO C O 1
ATOM 6645 N N . GLY C 1 273 ? -47.374 -70.216 -25.105 1.00 42.50 273 GLY C N 1
ATOM 6646 C CA . GLY C 1 273 ? -48.720 -70.055 -25.641 1.00 42.51 273 GLY C CA 1
ATOM 6647 C C . GLY C 1 273 ? -49.077 -68.639 -26.078 1.00 42.68 273 GLY C C 1
ATOM 6648 O O . GLY C 1 273 ? -49.807 -68.472 -27.059 1.00 42.06 273 GLY C O 1
ATOM 6649 N N . PRO C 1 274 ? -48.592 -67.596 -25.372 1.00 43.06 274 PRO C N 1
ATOM 6650 C CA . PRO C 1 274 ? -48.932 -66.224 -25.787 1.00 42.70 274 PRO C CA 1
ATOM 6651 C C . PRO C 1 274 ? -48.310 -65.818 -27.119 1.00 42.16 274 PRO C C 1
ATOM 6652 O O . PRO C 1 274 ? -49.021 -65.318 -27.998 1.00 41.58 274 PRO C O 1
ATOM 6656 N N . ASP C 1 275 ? -46.991 -66.019 -27.263 1.00 41.67 275 ASP C N 1
ATOM 6657 C CA . ASP C 1 275 ? -46.297 -65.670 -28.510 1.00 40.35 275 ASP C CA 1
ATOM 6658 C C . ASP C 1 275 ? -47.035 -66.346 -29.646 1.00 39.09 275 ASP C C 1
ATOM 6659 O O . ASP C 1 275 ? -47.186 -65.774 -30.735 1.00 38.05 275 ASP C O 1
ATOM 6664 N N . LEU C 1 276 ? -47.481 -67.575 -29.398 1.00 37.40 276 LEU C N 1
ATOM 6665 C CA . LEU C 1 276 ? -48.229 -68.286 -30.416 1.00 37.23 276 LEU C CA 1
ATOM 6666 C C . LEU C 1 276 ? -49.472 -67.472 -30.789 1.00 38.95 276 LEU C C 1
ATOM 6667 O O . LEU C 1 276 ? -49.742 -67.260 -31.975 1.00 39.13 276 LEU C O 1
ATOM 6672 N N . ASP C 1 277 ? -50.207 -66.986 -29.783 1.00 40.53 277 ASP C N 1
ATOM 6673 C CA . ASP C 1 277 ? -51.408 -66.174 -30.029 1.00 40.52 277 ASP C CA 1
ATOM 6674 C C . ASP C 1 277 ? -51.007 -64.943 -30.821 1.00 40.40 277 ASP C C 1
ATOM 6675 O O . ASP C 1 277 ? -51.646 -64.588 -31.823 1.00 40.85 277 ASP C O 1
ATOM 6680 N N . ALA C 1 278 ? -49.949 -64.290 -30.359 1.00 39.91 278 ALA C N 1
ATOM 6681 C CA . ALA C 1 278 ? -49.439 -63.111 -31.040 1.00 40.62 278 ALA C CA 1
ATOM 6682 C C . ALA C 1 278 ? -49.290 -63.468 -32.518 1.00 40.80 278 ALA C C 1
ATOM 6683 O O . ALA C 1 278 ? -49.814 -62.768 -33.391 1.00 40.99 278 ALA C O 1
ATOM 6685 N N . LEU C 1 279 ? -48.595 -64.576 -32.783 1.00 40.40 279 LEU C N 1
ATOM 6686 C CA . LEU C 1 279 ? -48.361 -65.037 -34.148 1.00 40.69 279 LEU C CA 1
ATOM 6687 C C . LEU C 1 279 ? -49.618 -65.435 -34.902 1.00 40.97 279 LEU C C 1
ATOM 6688 O O . LEU C 1 279 ? -49.950 -64.830 -35.934 1.00 41.38 279 LEU C O 1
ATOM 6693 N N . THR C 1 280 ? -50.296 -66.465 -34.388 1.00 40.44 280 THR C N 1
ATOM 6694 C CA . THR C 1 280 ? -51.505 -67.008 -34.999 1.00 39.38 280 THR C CA 1
ATOM 6695 C C . THR C 1 280 ? -52.576 -65.981 -35.364 1.00 39.67 280 THR C C 1
ATOM 6696 O O . THR C 1 280 ? -53.623 -66.352 -35.880 1.00 39.92 280 THR C O 1
ATOM 6700 N N . THR C 1 281 ? -52.333 -64.700 -35.103 1.00 40.49 281 THR C N 1
ATOM 6701 C CA . THR C 1 281 ? -53.333 -63.672 -35.413 1.00 40.38 281 THR C CA 1
ATOM 6702 C C . THR C 1 281 ? -52.727 -62.276 -35.575 1.00 40.79 281 THR C C 1
ATOM 6703 O O . THR C 1 281 ? -53.444 -61.262 -35.566 1.00 39.37 281 THR C O 1
ATOM 6707 N N . GLY C 1 282 ? -51.402 -62.241 -35.736 1.00 41.68 282 GLY C N 1
ATOM 6708 C CA . GLY C 1 282 ? -50.685 -60.988 -35.886 1.00 42.52 282 GLY C CA 1
ATOM 6709 C C . GLY C 1 282 ? -51.176 -60.100 -37.014 1.00 42.96 282 GLY C C 1
ATOM 6710 O O . GLY C 1 282 ? -52.076 -60.472 -37.766 1.00 43.37 282 GLY C O 1
ATOM 6711 N N . SER C 1 283 ? -50.574 -58.917 -37.125 1.00 43.72 283 SER C N 1
ATOM 6712 C CA . SER C 1 283 ? -50.931 -57.956 -38.159 1.00 44.69 283 SER C CA 1
ATOM 6713 C C . SER C 1 283 ? -50.403 -58.401 -39.521 1.00 46.13 283 SER C C 1
ATOM 6714 O O . SER C 1 283 ? -50.977 -58.065 -40.572 1.00 45.92 283 SER C O 1
ATOM 6717 N N . TRP C 1 284 ? -49.308 -59.162 -39.492 1.00 46.83 284 TRP C N 1
ATOM 6718 C CA . TRP C 1 284 ? -48.676 -59.665 -40.712 1.00 46.60 284 TRP C CA 1
ATOM 6719 C C . TRP C 1 284 ? -49.660 -60.441 -41.591 1.00 47.46 284 TRP C C 1
ATOM 6720 O O . TRP C 1 284 ? -49.514 -60.469 -42.823 1.00 47.06 284 TRP C O 1
ATOM 6731 N N . LEU C 1 285 ? -50.644 -61.078 -40.948 1.00 47.77 285 LEU C N 1
ATOM 6732 C CA . LEU C 1 285 ? -51.672 -61.858 -41.642 1.00 48.46 285 LEU C CA 1
ATOM 6733 C C . LEU C 1 285 ? -52.685 -60.946 -42.330 1.00 49.39 285 LEU C C 1
ATOM 6734 O O . LEU C 1 285 ? -53.889 -61.200 -42.274 1.00 49.50 285 LEU C O 1
ATOM 6739 N N . GLU C 1 286 ? -52.219 -59.884 -42.973 1.00 50.63 286 GLU C N 1
ATOM 6740 C CA . GLU C 1 286 ? -53.142 -58.970 -43.631 1.00 51.69 286 GLU C CA 1
ATOM 6741 C C . GLU C 1 286 ? -52.516 -58.332 -44.870 1.00 52.33 286 GLU C C 1
ATOM 6742 O O . GLU C 1 286 ? -53.150 -58.429 -45.951 1.00 52.94 286 GLU C O 1
ATOM 6748 N N . ASP D 1 5 ? -25.672 -49.878 -65.842 1.00 38.77 5 ASP D N 1
ATOM 6749 C CA . ASP D 1 5 ? -26.225 -50.316 -64.531 1.00 38.91 5 ASP D CA 1
ATOM 6750 C C . ASP D 1 5 ? -27.651 -49.769 -64.283 1.00 39.19 5 ASP D C 1
ATOM 6751 O O . ASP D 1 5 ? -28.243 -49.115 -65.155 1.00 38.60 5 ASP D O 1
ATOM 6756 N N . ASP D 1 6 ? -28.208 -50.065 -63.109 1.00 38.45 6 ASP D N 1
ATOM 6757 C CA . ASP D 1 6 ? -29.546 -49.601 -62.759 1.00 37.36 6 ASP D CA 1
ATOM 6758 C C . ASP D 1 6 ? -29.509 -48.642 -61.562 1.00 36.47 6 ASP D C 1
ATOM 6759 O O . ASP D 1 6 ? -28.534 -48.591 -60.815 1.00 36.17 6 ASP D O 1
ATOM 6764 N N . PRO D 1 7 ? -30.589 -47.879 -61.361 1.00 35.67 7 PRO D N 1
ATOM 6765 C CA . PRO D 1 7 ? -30.709 -46.908 -60.266 1.00 35.21 7 PRO D CA 1
ATOM 6766 C C . PRO D 1 7 ? -29.991 -47.212 -58.950 1.00 34.06 7 PRO D C 1
ATOM 6767 O O . PRO D 1 7 ? -29.384 -46.321 -58.366 1.00 34.30 7 PRO D O 1
ATOM 6771 N N . ALA D 1 8 ? -30.054 -48.454 -58.480 1.00 32.02 8 ALA D N 1
ATOM 6772 C CA . ALA D 1 8 ? -29.424 -48.781 -57.204 1.00 30.17 8 ALA D CA 1
ATOM 6773 C C . ALA D 1 8 ? -27.905 -48.577 -57.126 1.00 29.16 8 ALA D C 1
ATOM 6774 O O . ALA D 1 8 ? -27.351 -48.429 -56.035 1.00 29.82 8 ALA D O 1
ATOM 6776 N N . TYR D 1 9 ? -27.225 -48.567 -58.265 1.00 28.02 9 TYR D N 1
ATOM 6777 C CA . TYR D 1 9 ? -25.777 -48.385 -58.259 1.00 26.90 9 TYR D CA 1
ATOM 6778 C C . TYR D 1 9 ? -25.435 -46.939 -58.539 1.00 26.49 9 TYR D C 1
ATOM 6779 O O . TYR D 1 9 ? -24.275 -46.601 -58.772 1.00 26.14 9 TYR D O 1
ATOM 6788 N N . HIS D 1 10 ? -26.458 -46.091 -58.504 1.00 25.80 10 HIS D N 1
ATOM 6789 C CA . HIS D 1 10 ? -26.290 -44.678 -58.786 1.00 26.01 10 HIS D CA 1
ATOM 6790 C C . HIS D 1 10 ? -26.892 -43.768 -57.727 1.00 25.70 10 HIS D C 1
ATOM 6791 O O . HIS D 1 10 ? -27.300 -44.246 -56.676 1.00 25.93 10 HIS D O 1
ATOM 6798 N N . TRP D 1 11 ? -26.967 -42.468 -57.990 1.00 25.43 11 TRP D N 1
ATOM 6799 C CA . TRP D 1 11 ? -27.436 -41.565 -56.948 1.00 25.51 11 TRP D CA 1
ATOM 6800 C C . TRP D 1 11 ? -28.597 -40.605 -57.182 1.00 26.14 11 TRP D C 1
ATOM 6801 O O . TRP D 1 11 ? -28.628 -39.536 -56.581 1.00 27.62 11 TRP D O 1
ATOM 6812 N N . ASN D 1 12 ? -29.548 -40.976 -58.031 1.00 27.20 12 ASN D N 1
ATOM 6813 C CA . ASN D 1 12 ? -30.724 -40.142 -58.322 1.00 27.63 12 ASN D CA 1
ATOM 6814 C C . ASN D 1 12 ? -30.418 -38.724 -58.765 1.00 26.58 12 ASN D C 1
ATOM 6815 O O . ASN D 1 12 ? -31.170 -37.800 -58.452 1.00 26.50 12 ASN D O 1
ATOM 6820 N N . GLY D 1 13 ? -29.320 -38.553 -59.488 1.00 24.97 13 GLY D N 1
ATOM 6821 C CA . GLY D 1 13 ? -28.957 -37.235 -59.964 1.00 25.37 13 GLY D CA 1
ATOM 6822 C C . GLY D 1 13 ? -30.083 -36.557 -60.721 1.00 25.36 13 GLY D C 1
ATOM 6823 O O . GLY D 1 13 ? -30.234 -35.338 -60.659 1.00 26.65 13 GLY D O 1
ATOM 6824 N N . ALA D 1 14 ? -30.881 -37.342 -61.437 1.00 26.10 14 ALA D N 1
ATOM 6825 C CA . ALA D 1 14 ? -32.007 -36.808 -62.208 1.00 26.58 14 ALA D CA 1
ATOM 6826 C C . ALA D 1 14 ? -33.049 -36.159 -61.306 1.00 27.81 14 ALA D C 1
ATOM 6827 O O . ALA D 1 14 ? -33.745 -35.224 -61.709 1.00 28.57 14 ALA D O 1
ATOM 6829 N N . GLU D 1 15 ? -33.150 -36.669 -60.083 1.00 28.32 15 GLU D N 1
ATOM 6830 C CA . GLU D 1 15 ? -34.104 -36.165 -59.113 1.00 29.00 15 GLU D CA 1
ATOM 6831 C C . GLU D 1 15 ? -33.633 -34.894 -58.419 1.00 28.53 15 GLU D C 1
ATOM 6832 O O . GLU D 1 15 ? -34.355 -34.343 -57.596 1.00 28.94 15 GLU D O 1
ATOM 6838 N N . LEU D 1 16 ? -32.434 -34.421 -58.747 1.00 27.42 16 LEU D N 1
ATOM 6839 C CA . LEU D 1 16 ? -31.897 -33.222 -58.103 1.00 26.23 16 LEU D CA 1
ATOM 6840 C C . LEU D 1 16 ? -32.156 -31.880 -58.789 1.00 25.64 16 LEU D C 1
ATOM 6841 O O . LEU D 1 16 ? -32.058 -31.751 -60.011 1.00 24.97 16 LEU D O 1
ATOM 6846 N N . ASP D 1 17 ? -32.467 -30.878 -57.972 1.00 24.86 17 ASP D N 1
ATOM 6847 C CA . ASP D 1 17 ? -32.691 -29.522 -58.452 1.00 25.57 17 ASP D CA 1
ATOM 6848 C C . ASP D 1 17 ? -31.294 -28.876 -58.480 1.00 26.00 17 ASP D C 1
ATOM 6849 O O . ASP D 1 17 ? -30.882 -28.207 -57.522 1.00 25.60 17 ASP D O 1
ATOM 6854 N N . LEU D 1 18 ? -30.577 -29.068 -59.585 1.00 25.35 18 LEU D N 1
ATOM 6855 C CA . LEU D 1 18 ? -29.215 -28.551 -59.728 1.00 25.05 18 LEU D CA 1
ATOM 6856 C C . LEU D 1 18 ? -28.983 -27.088 -59.367 1.00 26.14 18 LEU D C 1
ATOM 6857 O O . LEU D 1 18 ? -28.040 -26.774 -58.633 1.00 25.75 18 LEU D O 1
ATOM 6862 N N . ASP D 1 19 ? -29.827 -26.196 -59.887 1.00 26.82 19 ASP D N 1
ATOM 6863 C CA . ASP D 1 19 ? -29.678 -24.761 -59.627 1.00 27.51 19 ASP D CA 1
ATOM 6864 C C . ASP D 1 19 ? -29.834 -24.404 -58.167 1.00 27.24 19 ASP D C 1
ATOM 6865 O O . ASP D 1 19 ? -29.001 -23.698 -57.606 1.00 27.22 19 ASP D O 1
ATOM 6870 N N . ALA D 1 20 ? -30.916 -24.884 -57.564 1.00 26.88 20 ALA D N 1
ATOM 6871 C CA . ALA D 1 20 ? -31.196 -24.622 -56.161 1.00 25.84 20 ALA D CA 1
ATOM 6872 C C . ALA D 1 20 ? -30.008 -25.048 -55.310 1.00 25.47 20 ALA D C 1
ATOM 6873 O O . ALA D 1 20 ? -29.595 -24.332 -54.396 1.00 26.14 20 ALA D O 1
ATOM 6875 N N . TYR D 1 21 ? -29.458 -26.218 -55.613 1.00 24.69 21 TYR D N 1
ATOM 6876 C CA . TYR D 1 21 ? -28.317 -26.715 -54.865 1.00 23.89 21 TYR D CA 1
ATOM 6877 C C . TYR D 1 21 ? -27.033 -25.941 -55.178 1.00 24.38 21 TYR D C 1
ATOM 6878 O O . TYR D 1 21 ? -26.272 -25.600 -54.271 1.00 25.14 21 TYR D O 1
ATOM 6887 N N . LEU D 1 22 ? -26.780 -25.663 -56.453 1.00 23.99 22 LEU D N 1
ATOM 6888 C CA . LEU D 1 22 ? -25.565 -24.946 -56.801 1.00 22.90 22 LEU D CA 1
ATOM 6889 C C . LEU D 1 22 ? -25.593 -23.544 -56.242 1.00 22.72 22 LEU D C 1
ATOM 6890 O O . LEU D 1 22 ? -24.553 -22.928 -56.052 1.00 24.05 22 LEU D O 1
ATOM 6895 N N . ALA D 1 23 ? -26.786 -23.045 -55.954 1.00 22.89 23 ALA D N 1
ATOM 6896 C CA . ALA D 1 23 ? -26.930 -21.697 -55.407 1.00 23.30 23 ALA D CA 1
ATOM 6897 C C . ALA D 1 23 ? -26.805 -21.737 -53.891 1.00 23.50 23 ALA D C 1
ATOM 6898 O O . ALA D 1 23 ? -26.193 -20.863 -53.276 1.00 22.22 23 ALA D O 1
ATOM 6900 N N . ARG D 1 24 ? -27.393 -22.771 -53.300 1.00 24.59 24 ARG D N 1
ATOM 6901 C CA . ARG D 1 24 ? -27.367 -22.956 -51.858 1.00 25.95 24 ARG D CA 1
ATOM 6902 C C . ARG D 1 24 ? -25.933 -22.935 -51.329 1.00 26.45 24 ARG D C 1
ATOM 6903 O O . ARG D 1 24 ? -25.705 -22.575 -50.176 1.00 27.73 24 ARG D O 1
ATOM 6911 N N . ILE D 1 25 ? -24.971 -23.317 -52.169 1.00 26.67 25 ILE D N 1
ATOM 6912 C CA . ILE D 1 25 ? -23.572 -23.371 -51.747 1.00 26.05 25 ILE D CA 1
ATOM 6913 C C . ILE D 1 25 ? -22.708 -22.313 -52.403 1.00 26.13 25 ILE D C 1
ATOM 6914 O O . ILE D 1 25 ? -21.485 -22.301 -52.231 1.00 25.29 25 ILE D O 1
ATOM 6919 N N . GLY D 1 26 ? -23.353 -21.423 -53.150 1.00 25.37 26 GLY D N 1
ATOM 6920 C CA . GLY D 1 26 ? -22.632 -20.353 -53.811 1.00 25.83 26 GLY D CA 1
ATOM 6921 C C . GLY D 1 26 ? -21.599 -20.839 -54.803 1.00 27.20 26 GLY D C 1
ATOM 6922 O O . GLY D 1 26 ? -20.428 -20.464 -54.724 1.00 26.12 26 GLY D O 1
ATOM 6923 N N . PHE D 1 27 ? -22.032 -21.683 -55.736 1.00 28.21 27 PHE D N 1
ATOM 6924 C CA . PHE D 1 27 ? -21.144 -22.218 -56.762 1.00 30.01 27 PHE D CA 1
ATOM 6925 C C . PHE D 1 27 ? -21.187 -21.288 -57.971 1.00 31.48 27 PHE D C 1
ATOM 6926 O O . PHE D 1 27 ? -22.261 -20.952 -58.476 1.00 31.32 27 PHE D O 1
ATOM 6934 N N . ALA D 1 28 ? -20.016 -20.872 -58.438 1.00 33.01 28 ALA D N 1
ATOM 6935 C CA . ALA D 1 28 ? -19.941 -19.959 -59.573 1.00 34.70 28 ALA D CA 1
ATOM 6936 C C . ALA D 1 28 ? -19.033 -20.451 -60.711 1.00 35.67 28 ALA D C 1
ATOM 6937 O O . ALA D 1 28 ? -18.773 -19.718 -61.673 1.00 35.90 28 ALA D O 1
ATOM 6939 N N . GLY D 1 29 ? -18.562 -21.690 -60.604 1.00 35.24 29 GLY D N 1
ATOM 6940 C CA . GLY D 1 29 ? -17.706 -22.243 -61.637 1.00 33.60 29 GLY D CA 1
ATOM 6941 C C . GLY D 1 29 ? -18.506 -22.851 -62.776 1.00 33.16 29 GLY D C 1
ATOM 6942 O O . GLY D 1 29 ? -19.695 -22.566 -62.923 1.00 33.34 29 GLY D O 1
ATOM 6943 N N . GLU D 1 30 ? -17.852 -23.697 -63.571 1.00 32.60 30 GLU D N 1
ATOM 6944 C CA . GLU D 1 30 ? -18.471 -24.354 -64.718 1.00 31.71 30 GLU D CA 1
ATOM 6945 C C . GLU D 1 30 ? -19.206 -25.648 -64.361 1.00 30.44 30 GLU D C 1
ATOM 6946 O O . GLU D 1 30 ? -18.841 -26.354 -63.427 1.00 28.76 30 GLU D O 1
ATOM 6952 N N . ARG D 1 31 ? -20.234 -25.963 -65.137 1.00 30.28 31 ARG D N 1
ATOM 6953 C CA . ARG D 1 31 ? -21.040 -27.153 -64.899 1.00 29.30 31 ARG D CA 1
ATOM 6954 C C . ARG D 1 31 ? -20.586 -28.369 -65.693 1.00 28.79 31 ARG D C 1
ATOM 6955 O O . ARG D 1 31 ? -21.301 -28.879 -66.554 1.00 29.04 31 ARG D O 1
ATOM 6963 N N . ALA D 1 32 ? -19.383 -28.833 -65.384 1.00 28.84 32 ALA D N 1
ATOM 6964 C CA . ALA D 1 32 ? -18.812 -29.993 -66.059 1.00 27.48 32 ALA D CA 1
ATOM 6965 C C . ALA D 1 32 ? -17.958 -30.836 -65.111 1.00 26.24 32 ALA D C 1
ATOM 6966 O O . ALA D 1 32 ? -17.390 -30.329 -64.140 1.00 25.25 32 ALA D O 1
ATOM 6968 N N . PRO D 1 33 ? -17.857 -32.143 -65.391 1.00 24.69 33 PRO D N 1
ATOM 6969 C CA . PRO D 1 33 ? -17.071 -33.059 -64.566 1.00 22.49 33 PRO D CA 1
ATOM 6970 C C . PRO D 1 33 ? -15.576 -32.820 -64.688 1.00 22.05 33 PRO D C 1
ATOM 6971 O O . PRO D 1 33 ? -14.825 -33.708 -65.074 1.00 22.00 33 PRO D O 1
ATOM 6975 N N . THR D 1 34 ? -15.156 -31.602 -64.363 1.00 22.41 34 THR D N 1
ATOM 6976 C CA . THR D 1 34 ? -13.750 -31.230 -64.410 1.00 22.14 34 THR D CA 1
ATOM 6977 C C . THR D 1 34 ? -13.238 -31.276 -62.972 1.00 22.68 34 THR D C 1
ATOM 6978 O O . THR D 1 34 ? -14.034 -31.303 -62.029 1.00 22.83 34 THR D O 1
ATOM 6982 N N . LEU D 1 35 ? -11.918 -31.301 -62.795 1.00 23.25 35 LEU D N 1
ATOM 6983 C CA . LEU D 1 35 ? -11.348 -31.364 -61.456 1.00 20.94 35 LEU D CA 1
ATOM 6984 C C . LEU D 1 35 ? -11.451 -30.011 -60.806 1.00 21.84 35 LEU D C 1
ATOM 6985 O O . LEU D 1 35 ? -11.559 -29.919 -59.591 1.00 23.83 35 LEU D O 1
ATOM 6990 N N . ALA D 1 36 ? -11.421 -28.960 -61.618 1.00 21.76 36 ALA D N 1
ATOM 6991 C CA . ALA D 1 36 ? -11.510 -27.599 -61.104 1.00 22.49 36 ALA D CA 1
ATOM 6992 C C . ALA D 1 36 ? -12.898 -27.324 -60.521 1.00 23.92 36 ALA D C 1
ATOM 6993 O O . ALA D 1 36 ? -13.053 -26.526 -59.592 1.00 23.99 36 ALA D O 1
ATOM 6995 N N . THR D 1 37 ? -13.908 -27.986 -61.075 1.00 23.76 37 THR D N 1
ATOM 6996 C CA . THR D 1 37 ? -15.271 -27.824 -60.599 1.00 24.32 37 THR D CA 1
ATOM 6997 C C . THR D 1 37 ? -15.407 -28.584 -59.287 1.00 25.03 37 THR D C 1
ATOM 6998 O O . THR D 1 37 ? -16.061 -28.127 -58.355 1.00 24.88 37 THR D O 1
ATOM 7002 N N . LEU D 1 38 ? -14.771 -29.750 -59.230 1.00 25.25 38 LEU D N 1
ATOM 7003 C CA . LEU D 1 38 ? -14.812 -30.604 -58.054 1.00 25.35 38 LEU D CA 1
ATOM 7004 C C . LEU D 1 38 ? -14.180 -29.911 -56.853 1.00 26.20 38 LEU D C 1
ATOM 7005 O O . LEU D 1 38 ? -14.728 -29.932 -55.758 1.00 27.04 38 LEU D O 1
ATOM 7010 N N . ARG D 1 39 ? -13.022 -29.298 -57.065 1.00 26.10 39 ARG D N 1
ATOM 7011 C CA . ARG D 1 39 ? -12.334 -28.588 -56.001 1.00 25.02 39 ARG D CA 1
ATOM 7012 C C . ARG D 1 39 ? -13.227 -27.475 -55.462 1.00 24.50 39 ARG D C 1
ATOM 7013 O O . ARG D 1 39 ? -13.144 -27.118 -54.290 1.00 22.68 39 ARG D O 1
ATOM 7021 N N . GLU D 1 40 ? -14.080 -26.916 -56.315 1.00 24.31 40 GLU D N 1
ATOM 7022 C CA . GLU D 1 40 ? -14.961 -25.852 -55.862 1.00 25.35 40 GLU D CA 1
ATOM 7023 C C . GLU D 1 40 ? -16.207 -26.401 -55.178 1.00 25.24 40 GLU D C 1
ATOM 7024 O O . GLU D 1 40 ? -16.625 -25.888 -54.142 1.00 25.46 40 GLU D O 1
ATOM 7030 N N . LEU D 1 41 ? -16.797 -27.440 -55.757 1.00 23.61 41 LEU D N 1
ATOM 7031 C CA . LEU D 1 41 ? -17.989 -28.044 -55.184 1.00 23.34 41 LEU D CA 1
ATOM 7032 C C . LEU D 1 41 ? -17.718 -28.502 -53.757 1.00 24.63 41 LEU D C 1
ATOM 7033 O O . LEU D 1 41 ? -18.546 -28.298 -52.864 1.00 25.60 41 LEU D O 1
ATOM 7038 N N . VAL D 1 42 ? -16.562 -29.122 -53.543 1.00 23.71 42 VAL D N 1
ATOM 7039 C CA . VAL D 1 42 ? -16.213 -29.609 -52.217 1.00 23.87 42 VAL D CA 1
ATOM 7040 C C . VAL D 1 42 ? -15.982 -28.456 -51.273 1.00 23.83 42 VAL D C 1
ATOM 7041 O O . VAL D 1 42 ? -16.369 -28.498 -50.110 1.00 25.35 42 VAL D O 1
ATOM 7045 N N . TYR D 1 43 ? -15.350 -27.416 -51.779 1.00 23.99 43 TYR D N 1
ATOM 7046 C CA . TYR D 1 43 ? -15.060 -26.262 -50.957 1.00 23.41 43 TYR D CA 1
ATOM 7047 C C . TYR D 1 43 ? -16.345 -25.557 -50.537 1.00 22.72 43 TYR D C 1
ATOM 7048 O O . TYR D 1 43 ? -16.534 -25.232 -49.368 1.00 20.99 43 TYR D O 1
ATOM 7057 N N . ARG D 1 44 ? -17.226 -25.335 -51.505 1.00 22.69 44 ARG D N 1
ATOM 7058 C CA . ARG D 1 44 ? -18.486 -24.653 -51.265 1.00 23.12 44 ARG D CA 1
ATOM 7059 C C . ARG D 1 44 ? -19.394 -25.399 -50.313 1.00 24.43 44 ARG D C 1
ATOM 7060 O O . ARG D 1 44 ? -19.930 -24.811 -49.379 1.00 24.94 44 ARG D O 1
ATOM 7068 N N . HIS D 1 45 ? -19.579 -26.692 -50.557 1.00 25.16 45 HIS D N 1
ATOM 7069 C CA . HIS D 1 45 ? -20.443 -27.504 -49.705 1.00 25.99 45 HIS D CA 1
ATOM 7070 C C . HIS D 1 45 ? -19.936 -27.551 -48.267 1.00 24.76 45 HIS D C 1
ATOM 7071 O O . HIS D 1 45 ? -20.650 -27.178 -47.334 1.00 24.58 45 HIS D O 1
ATOM 7078 N N . THR D 1 46 ? -18.704 -28.015 -48.091 1.00 23.89 46 THR D N 1
ATOM 7079 C CA . THR D 1 46 ? -18.133 -28.107 -46.758 1.00 22.80 46 THR D CA 1
ATOM 7080 C C . THR D 1 46 ? -18.299 -26.806 -45.985 1.00 23.08 46 THR D C 1
ATOM 7081 O O . THR D 1 46 ? -18.616 -26.833 -44.800 1.00 24.70 46 THR D O 1
ATOM 7085 N N . THR D 1 47 ? -18.111 -25.668 -46.648 1.00 23.18 47 THR D N 1
ATOM 7086 C CA . THR D 1 47 ? -18.237 -24.374 -45.966 1.00 23.31 47 THR D CA 1
ATOM 7087 C C . THR D 1 47 ? -19.612 -23.701 -46.057 1.00 22.97 47 THR D C 1
ATOM 7088 O O . THR D 1 47 ? -19.771 -22.552 -45.644 1.00 23.53 47 THR D O 1
ATOM 7092 N N . ALA D 1 48 ? -20.608 -24.418 -46.568 1.00 23.04 48 ALA D N 1
ATOM 7093 C CA . ALA D 1 48 ? -21.951 -23.864 -46.695 1.00 21.86 48 ALA D CA 1
ATOM 7094 C C . ALA D 1 48 ? -22.971 -24.561 -45.793 1.00 23.29 48 ALA D C 1
ATOM 7095 O O . ALA D 1 48 ? -23.614 -23.930 -44.952 1.00 23.20 48 ALA D O 1
ATOM 7097 N N . ILE D 1 49 ? -23.110 -25.870 -45.980 1.00 24.77 49 ILE D N 1
ATOM 7098 C CA . ILE D 1 49 ? -24.062 -26.673 -45.224 1.00 25.49 49 ILE D CA 1
ATOM 7099 C C . ILE D 1 49 ? -23.646 -26.997 -43.795 1.00 26.77 49 ILE D C 1
ATOM 7100 O O . ILE D 1 49 ? -22.471 -27.258 -43.516 1.00 27.60 49 ILE D O 1
ATOM 7105 N N . PRO D 1 50 ? -24.616 -26.980 -42.867 1.00 27.05 50 PRO D N 1
ATOM 7106 C CA . PRO D 1 50 ? -24.370 -27.276 -41.452 1.00 27.22 50 PRO D CA 1
ATOM 7107 C C . PRO D 1 50 ? -24.371 -28.783 -41.168 1.00 27.23 50 PRO D C 1
ATOM 7108 O O . PRO D 1 50 ? -24.994 -29.570 -41.882 1.00 27.22 50 PRO D O 1
ATOM 7112 N N . PHE D 1 51 ? -23.667 -29.180 -40.117 1.00 27.00 51 PHE D N 1
ATOM 7113 C CA . PHE D 1 51 ? -23.612 -30.584 -39.732 1.00 25.58 51 PHE D CA 1
ATOM 7114 C C . PHE D 1 51 ? -24.347 -30.698 -38.412 1.00 23.88 51 PHE D C 1
ATOM 7115 O O . PHE D 1 51 ? -23.920 -30.130 -37.409 1.00 23.10 51 PHE D O 1
ATOM 7123 N N . GLU D 1 52 ? -25.453 -31.431 -38.419 1.00 23.26 52 GLU D N 1
ATOM 7124 C CA . GLU D 1 52 ? -26.257 -31.599 -37.217 1.00 23.13 52 GLU D CA 1
ATOM 7125 C C . GLU D 1 52 ? -26.905 -32.971 -37.138 1.00 21.97 52 GLU D C 1
ATOM 7126 O O . GLU D 1 52 ? -26.939 -33.707 -38.115 1.00 21.56 52 GLU D O 1
ATOM 7132 N N . ASN D 1 53 ? -27.439 -33.290 -35.965 1.00 21.41 53 ASN D N 1
ATOM 7133 C CA . ASN D 1 53 ? -28.110 -34.568 -35.712 1.00 22.22 53 ASN D CA 1
ATOM 7134 C C . ASN D 1 53 ? -29.382 -34.298 -34.911 1.00 23.09 53 ASN D C 1
ATOM 7135 O O . ASN D 1 53 ? -29.923 -35.194 -34.266 1.00 23.08 53 ASN D O 1
ATOM 7140 N N . LEU D 1 54 ? -29.844 -33.056 -34.947 1.00 24.23 54 LEU D N 1
ATOM 7141 C CA . LEU D 1 54 ? -31.003 -32.662 -34.172 1.00 26.12 54 LEU D CA 1
ATOM 7142 C C . LEU D 1 54 ? -32.240 -33.540 -34.321 1.00 26.57 54 LEU D C 1
ATOM 7143 O O . LEU D 1 54 ? -32.922 -33.819 -33.343 1.00 26.36 54 LEU D O 1
ATOM 7148 N N . GLU D 1 55 ? -32.526 -33.988 -35.534 1.00 28.02 55 GLU D N 1
ATOM 7149 C CA . GLU D 1 55 ? -33.688 -34.832 -35.766 1.00 30.26 55 GLU D CA 1
ATOM 7150 C C . GLU D 1 55 ? -33.656 -36.094 -34.906 1.00 30.82 55 GLU D C 1
ATOM 7151 O O . GLU D 1 55 ? -34.645 -36.431 -34.251 1.00 31.43 55 GLU D O 1
ATOM 7157 N N . ALA D 1 56 ? -32.521 -36.786 -34.908 1.00 32.09 56 ALA D N 1
ATOM 7158 C CA . ALA D 1 56 ? -32.346 -37.994 -34.101 1.00 32.87 56 ALA D CA 1
ATOM 7159 C C . ALA D 1 56 ? -32.621 -37.658 -32.634 1.00 33.52 56 ALA D C 1
ATOM 7160 O O . ALA D 1 56 ? -33.348 -38.374 -31.939 1.00 33.21 56 ALA D O 1
ATOM 7162 N N . VAL D 1 57 ? -32.017 -36.560 -32.185 1.00 34.43 57 VAL D N 1
ATOM 7163 C CA . VAL D 1 57 ? -32.150 -36.071 -30.818 1.00 35.12 57 VAL D CA 1
ATOM 7164 C C . VAL D 1 57 ? -33.620 -35.845 -30.454 1.00 35.52 57 VAL D C 1
ATOM 7165 O O . VAL D 1 57 ? -34.077 -36.248 -29.385 1.00 35.75 57 VAL D O 1
ATOM 7169 N N . LEU D 1 58 ? -34.356 -35.201 -31.351 1.00 36.10 58 LEU D N 1
ATOM 7170 C CA . LEU D 1 58 ? -35.773 -34.924 -31.138 1.00 36.39 58 LEU D CA 1
ATOM 7171 C C . LEU D 1 58 ? -36.627 -36.186 -31.351 1.00 37.39 58 LEU D C 1
ATOM 7172 O O . LEU D 1 58 ? -37.858 -36.119 -31.447 1.00 39.00 58 LEU D O 1
ATOM 7177 N N . GLY D 1 59 ? -35.961 -37.337 -31.425 1.00 37.23 59 GLY D N 1
ATOM 7178 C CA . GLY D 1 59 ? -36.659 -38.595 -31.610 1.00 34.81 59 GLY D CA 1
ATOM 7179 C C . GLY D 1 59 ? -37.234 -38.794 -32.994 1.00 33.55 59 GLY D C 1
ATOM 7180 O O . GLY D 1 59 ? -37.995 -39.738 -33.234 1.00 32.98 59 GLY D O 1
ATOM 7181 N N . ARG D 1 60 ? -36.875 -37.920 -33.919 1.00 32.40 60 ARG D N 1
ATOM 7182 C CA . ARG D 1 60 ? -37.394 -38.054 -35.267 1.00 32.70 60 ARG D CA 1
ATOM 7183 C C . ARG D 1 60 ? -36.460 -38.779 -36.238 1.00 33.31 60 ARG D C 1
ATOM 7184 O O . ARG D 1 60 ? -35.227 -38.728 -36.121 1.00 33.63 60 ARG D O 1
ATOM 7192 N N . PRO D 1 61 ? -37.047 -39.479 -37.214 1.00 33.18 61 PRO D N 1
ATOM 7193 C CA . PRO D 1 61 ? -36.290 -40.227 -38.216 1.00 33.65 61 PRO D CA 1
ATOM 7194 C C . PRO D 1 61 ? -35.521 -39.353 -39.182 1.00 34.19 61 PRO D C 1
ATOM 7195 O O . PRO D 1 61 ? -35.915 -38.215 -39.464 1.00 35.58 61 PRO D O 1
ATOM 7199 N N . VAL D 1 62 ? -34.419 -39.905 -39.680 1.00 33.28 62 VAL D N 1
ATOM 7200 C CA . VAL D 1 62 ? -33.569 -39.232 -40.644 1.00 31.95 62 VAL D CA 1
ATOM 7201 C C . VAL D 1 62 ? -33.728 -40.037 -41.931 1.00 32.13 62 VAL D C 1
ATOM 7202 O O . VAL D 1 62 ? -33.421 -41.237 -41.972 1.00 32.41 62 VAL D O 1
ATOM 7206 N N . ARG D 1 63 ? -34.241 -39.400 -42.974 1.00 31.76 63 ARG D N 1
ATOM 7207 C CA . ARG D 1 63 ? -34.418 -40.092 -44.244 1.00 32.22 63 ARG D CA 1
ATOM 7208 C C . ARG D 1 63 ? -33.334 -39.618 -45.192 1.00 30.53 63 ARG D C 1
ATOM 7209 O O . ARG D 1 63 ? -32.781 -38.538 -45.009 1.00 30.15 63 ARG D O 1
ATOM 7217 N N . LEU D 1 64 ? -33.035 -40.422 -46.206 1.00 29.47 64 LEU D N 1
ATOM 7218 C CA . LEU D 1 64 ? -31.999 -40.057 -47.162 1.00 27.70 64 LEU D CA 1
ATOM 7219 C C . LEU D 1 64 ? -32.490 -39.934 -48.591 1.00 26.55 64 LEU D C 1
ATOM 7220 O O . LEU D 1 64 ? -31.677 -39.886 -49.511 1.00 26.41 64 LEU D O 1
ATOM 7225 N N . ASP D 1 65 ? -33.806 -39.891 -48.788 1.00 25.89 65 ASP D N 1
ATOM 7226 C CA . ASP D 1 65 ? -34.333 -39.753 -50.140 1.00 27.31 65 ASP D CA 1
ATOM 7227 C C . ASP D 1 65 ? -34.004 -38.330 -50.572 1.00 28.09 65 ASP D C 1
ATOM 7228 O O . ASP D 1 65 ? -34.138 -37.394 -49.786 1.00 28.77 65 ASP D O 1
ATOM 7233 N N . LEU D 1 66 ? -33.563 -38.161 -51.811 1.00 28.35 66 LEU D N 1
ATOM 7234 C CA . LEU D 1 66 ? -33.191 -36.834 -52.280 1.00 28.88 66 LEU D CA 1
ATOM 7235 C C . LEU D 1 66 ? -34.246 -35.782 -51.998 1.00 28.53 66 LEU D C 1
ATOM 7236 O O . LEU D 1 66 ? -33.907 -34.648 -51.663 1.00 29.45 66 LEU D O 1
ATOM 7241 N N . ALA D 1 67 ? -35.519 -36.153 -52.125 1.00 27.38 67 ALA D N 1
ATOM 7242 C CA . ALA D 1 67 ? -36.613 -35.215 -51.882 1.00 25.75 67 ALA D CA 1
ATOM 7243 C C . ALA D 1 67 ? -36.467 -34.559 -50.519 1.00 25.90 67 ALA D C 1
ATOM 7244 O O . ALA D 1 67 ? -36.456 -33.327 -50.403 1.00 24.93 67 ALA D O 1
ATOM 7246 N N . THR D 1 68 ? -36.352 -35.392 -49.489 1.00 26.40 68 THR D N 1
ATOM 7247 C CA . THR D 1 68 ? -36.192 -34.908 -48.126 1.00 26.63 68 THR D CA 1
ATOM 7248 C C . THR D 1 68 ? -34.862 -34.186 -47.968 1.00 28.16 68 THR D C 1
ATOM 7249 O O . THR D 1 68 ? -34.795 -33.121 -47.346 1.00 29.25 68 THR D O 1
ATOM 7253 N N . LEU D 1 69 ? -33.806 -34.757 -48.537 1.00 28.26 69 LEU D N 1
ATOM 7254 C CA . LEU D 1 69 ? -32.492 -34.136 -48.446 1.00 28.84 69 LEU D CA 1
ATOM 7255 C C . LEU D 1 69 ? -32.551 -32.692 -48.904 1.00 28.95 69 LEU D C 1
ATOM 7256 O O . LEU D 1 69 ? -32.068 -31.797 -48.206 1.00 29.42 69 LEU D O 1
ATOM 7261 N N . GLN D 1 70 ? -33.148 -32.467 -50.073 1.00 28.68 70 GLN D N 1
ATOM 7262 C CA . GLN D 1 70 ? -33.258 -31.122 -50.626 1.00 28.33 70 GLN D CA 1
ATOM 7263 C C . GLN D 1 70 ? -34.097 -30.204 -49.756 1.00 28.59 70 GLN D C 1
ATOM 7264 O O . GLN D 1 70 ? -33.784 -29.019 -49.618 1.00 28.18 70 GLN D O 1
ATOM 7270 N N . ASP D 1 71 ? -35.164 -30.729 -49.166 1.00 28.75 71 ASP D N 1
ATOM 7271 C CA . ASP D 1 71 ? -35.981 -29.875 -48.315 1.00 30.36 71 ASP D CA 1
ATOM 7272 C C . ASP D 1 71 ? -35.185 -29.428 -47.099 1.00 29.51 71 ASP D C 1
ATOM 7273 O O . ASP D 1 71 ? -35.191 -28.255 -46.743 1.00 31.08 71 ASP D O 1
ATOM 7278 N N . LYS D 1 72 ? -34.484 -30.362 -46.473 1.00 27.59 72 LYS D N 1
ATOM 7279 C CA . LYS D 1 72 ? -33.740 -30.052 -45.274 1.00 25.62 72 LYS D CA 1
ATOM 7280 C C . LYS D 1 72 ? -32.448 -29.267 -45.467 1.00 25.76 72 LYS D C 1
ATOM 7281 O O . LYS D 1 72 ? -32.271 -28.214 -44.862 1.00 25.69 72 LYS D O 1
ATOM 7287 N N . LEU D 1 73 ? -31.547 -29.749 -46.314 1.00 26.38 73 LEU D N 1
ATOM 7288 C CA . LEU D 1 73 ? -30.273 -29.057 -46.500 1.00 25.79 73 LEU D CA 1
ATOM 7289 C C . LEU D 1 73 ? -30.265 -27.926 -47.515 1.00 26.91 73 LEU D C 1
ATOM 7290 O O . LEU D 1 73 ? -29.417 -27.031 -47.435 1.00 27.06 73 LEU D O 1
ATOM 7295 N N . VAL D 1 74 ? -31.201 -27.955 -48.462 1.00 27.17 74 VAL D N 1
ATOM 7296 C CA . VAL D 1 74 ? -31.256 -26.937 -49.506 1.00 26.64 74 VAL D CA 1
ATOM 7297 C C . VAL D 1 74 ? -32.324 -25.859 -49.325 1.00 27.23 74 VAL D C 1
ATOM 7298 O O . VAL D 1 74 ? -32.036 -24.671 -49.447 1.00 26.10 74 VAL D O 1
ATOM 7302 N N . HIS D 1 75 ? -33.553 -26.277 -49.042 1.00 28.66 75 HIS D N 1
ATOM 7303 C CA . HIS D 1 75 ? -34.673 -25.352 -48.877 1.00 28.66 75 HIS D CA 1
ATOM 7304 C C . HIS D 1 75 ? -34.996 -25.046 -47.429 1.00 29.33 75 HIS D C 1
ATOM 7305 O O . HIS D 1 75 ? -36.128 -24.685 -47.098 1.00 30.25 75 HIS D O 1
ATOM 7312 N N . SER D 1 76 ? -34.003 -25.198 -46.565 1.00 29.44 76 SER D N 1
ATOM 7313 C CA . SER D 1 76 ? -34.190 -24.931 -45.157 1.00 29.46 76 SER D CA 1
ATOM 7314 C C . SER D 1 76 ? -32.884 -24.569 -44.474 1.00 30.73 76 SER D C 1
ATOM 7315 O O . SER D 1 76 ? -31.791 -24.921 -44.933 1.00 29.56 76 SER D O 1
ATOM 7318 N N . ARG D 1 77 ? -33.012 -23.843 -43.371 1.00 32.85 77 ARG D N 1
ATOM 7319 C CA . ARG D 1 77 ? -31.860 -23.445 -42.588 1.00 34.20 77 ARG D CA 1
ATOM 7320 C C . ARG D 1 77 ? -31.589 -24.607 -41.648 1.00 33.78 77 ARG D C 1
ATOM 7321 O O . ARG D 1 77 ? -31.787 -24.508 -40.438 1.00 35.86 77 ARG D O 1
ATOM 7329 N N . ARG D 1 78 ? -31.153 -25.717 -42.232 1.00 32.56 78 ARG D N 1
ATOM 7330 C CA . ARG D 1 78 ? -30.855 -26.930 -41.487 1.00 31.17 78 ARG D CA 1
ATOM 7331 C C . ARG D 1 78 ? -29.591 -27.585 -42.047 1.00 30.99 78 ARG D C 1
ATOM 7332 O O . ARG D 1 78 ? -29.079 -27.185 -43.096 1.00 31.20 78 ARG D O 1
ATOM 7340 N N . GLY D 1 79 ? -29.093 -28.585 -41.330 1.00 31.01 79 GLY D N 1
ATOM 7341 C CA . GLY D 1 79 ? -27.915 -29.307 -41.764 1.00 29.37 79 GLY D CA 1
ATOM 7342 C C . GLY D 1 79 ? -28.240 -30.789 -41.742 1.00 29.38 79 GLY D C 1
ATOM 7343 O O . GLY D 1 79 ? -29.404 -31.173 -41.777 1.00 29.30 79 GLY D O 1
ATOM 7344 N N . GLY D 1 80 ? -27.211 -31.622 -41.683 1.00 30.12 80 GLY D N 1
ATOM 7345 C CA . GLY D 1 80 ? -27.396 -33.064 -41.640 1.00 29.07 80 GLY D CA 1
ATOM 7346 C C . GLY D 1 80 ? -26.020 -33.639 -41.389 1.00 29.00 80 GLY D C 1
ATOM 7347 O O . GLY D 1 80 ? -25.046 -32.878 -41.324 1.00 29.02 80 GLY D O 1
ATOM 7348 N N . TYR D 1 81 ? -25.912 -34.955 -41.233 1.00 28.68 81 TYR D N 1
ATOM 7349 C CA . TYR D 1 81 ? -24.599 -35.544 -41.017 1.00 28.88 81 TYR D CA 1
ATOM 7350 C C . TYR D 1 81 ? -24.134 -36.382 -42.197 1.00 28.13 81 TYR D C 1
ATOM 7351 O O . TYR D 1 81 ? -24.905 -36.658 -43.105 1.00 27.14 81 TYR D O 1
ATOM 7360 N N . CYS D 1 82 ? -22.862 -36.772 -42.165 1.00 29.13 82 CYS D N 1
ATOM 7361 C CA . CYS D 1 82 ? -22.224 -37.557 -43.222 1.00 29.55 82 CYS D CA 1
ATOM 7362 C C . CYS D 1 82 ? -23.144 -38.210 -44.258 1.00 27.49 82 CYS D C 1
ATOM 7363 O O . CYS D 1 82 ? -22.998 -37.956 -45.448 1.00 26.65 82 CYS D O 1
ATOM 7366 N N . TYR D 1 83 ? -24.093 -39.035 -43.828 1.00 26.69 83 TYR D N 1
ATOM 7367 C CA . TYR D 1 83 ? -24.981 -39.692 -44.787 1.00 25.61 83 TYR D CA 1
ATOM 7368 C C . TYR D 1 83 ? -25.835 -38.699 -45.564 1.00 25.40 83 TYR D C 1
ATOM 7369 O O . TYR D 1 83 ? -25.830 -38.690 -46.798 1.00 25.30 83 TYR D O 1
ATOM 7378 N N . GLU D 1 84 ? -26.565 -37.857 -44.850 1.00 24.50 84 GLU D N 1
ATOM 7379 C CA . GLU D 1 84 ? -27.396 -36.869 -45.513 1.00 24.81 84 GLU D CA 1
ATOM 7380 C C . GLU D 1 84 ? -26.548 -35.985 -46.444 1.00 25.33 84 GLU D C 1
ATOM 7381 O O . GLU D 1 84 ? -26.956 -35.673 -47.563 1.00 25.80 84 GLU D O 1
ATOM 7387 N N . ASN D 1 85 ? -25.363 -35.599 -45.987 1.00 25.58 85 ASN D N 1
ATOM 7388 C CA . ASN D 1 85 ? -24.469 -34.762 -46.785 1.00 26.01 85 ASN D CA 1
ATOM 7389 C C . ASN D 1 85 ? -23.983 -35.464 -48.044 1.00 25.85 85 ASN D C 1
ATOM 7390 O O . ASN D 1 85 ? -24.190 -34.983 -49.162 1.00 24.72 85 ASN D O 1
ATOM 7395 N N . ALA D 1 86 ? -23.317 -36.598 -47.838 1.00 26.14 86 ALA D N 1
ATOM 7396 C CA . ALA D 1 86 ? -22.761 -37.403 -48.915 1.00 25.68 86 ALA D CA 1
ATOM 7397 C C . ALA D 1 86 ? -23.764 -37.739 -50.017 1.00 26.55 86 ALA D C 1
ATOM 7398 O O . ALA D 1 86 ? -23.430 -37.684 -51.199 1.00 27.23 86 ALA D O 1
ATOM 7400 N N . GLY D 1 87 ? -24.990 -38.086 -49.632 1.00 26.51 87 GLY D N 1
ATOM 7401 C CA . GLY D 1 87 ? -25.999 -38.433 -50.617 1.00 24.60 87 GLY D CA 1
ATOM 7402 C C . GLY D 1 87 ? -26.365 -37.275 -51.521 1.00 24.98 87 GLY D C 1
ATOM 7403 O O . GLY D 1 87 ? -26.602 -37.453 -52.717 1.00 25.92 87 GLY D O 1
ATOM 7404 N N . LEU D 1 88 ? -26.415 -36.080 -50.948 1.00 23.70 88 LEU D N 1
ATOM 7405 C CA . LEU D 1 88 ? -26.761 -34.894 -51.712 1.00 22.36 88 LEU D CA 1
ATOM 7406 C C . LEU D 1 88 ? -25.611 -34.567 -52.647 1.00 20.81 88 LEU D C 1
ATOM 7407 O O . LEU D 1 88 ? -25.818 -34.253 -53.811 1.00 21.12 88 LEU D O 1
ATOM 7412 N N . PHE D 1 89 ? -24.396 -34.665 -52.126 1.00 19.77 89 PHE D N 1
ATOM 7413 C CA . PHE D 1 89 ? -23.199 -34.355 -52.895 1.00 19.26 89 PHE D CA 1
ATOM 7414 C C . PHE D 1 89 ? -22.997 -35.333 -54.036 1.00 20.11 89 PHE D C 1
ATOM 7415 O O . PHE D 1 89 ? -22.479 -34.969 -55.095 1.00 19.89 89 PHE D O 1
ATOM 7423 N N . ALA D 1 90 ? -23.395 -36.581 -53.813 1.00 19.56 90 ALA D N 1
ATOM 7424 C CA . ALA D 1 90 ? -23.265 -37.607 -54.831 1.00 19.68 90 ALA D CA 1
ATOM 7425 C C . ALA D 1 90 ? -24.295 -37.335 -55.931 1.00 20.98 90 ALA D C 1
ATOM 7426 O O . ALA D 1 90 ? -23.982 -37.391 -57.120 1.00 23.11 90 ALA D O 1
ATOM 7428 N N . ALA D 1 91 ? -25.521 -37.023 -55.522 1.00 21.11 91 ALA D N 1
ATOM 7429 C CA . ALA D 1 91 ? -26.604 -36.746 -56.455 1.00 21.46 91 ALA D CA 1
ATOM 7430 C C . ALA D 1 91 ? -26.240 -35.581 -57.356 1.00 21.78 91 ALA D C 1
ATOM 7431 O O . ALA D 1 91 ? -26.696 -35.499 -58.486 1.00 23.31 91 ALA D O 1
ATOM 7433 N N . ALA D 1 92 ? -25.413 -34.678 -56.855 1.00 22.24 92 ALA D N 1
ATOM 7434 C CA . ALA D 1 92 ? -25.006 -33.526 -57.638 1.00 23.44 92 ALA D CA 1
ATOM 7435 C C . ALA D 1 92 ? -23.778 -33.859 -58.462 1.00 24.68 92 ALA D C 1
ATOM 7436 O O . ALA D 1 92 ? -23.659 -33.443 -59.610 1.00 25.16 92 ALA D O 1
ATOM 7438 N N . LEU D 1 93 ? -22.850 -34.597 -57.867 1.00 26.27 93 LEU D N 1
ATOM 7439 C CA . LEU D 1 93 ? -21.641 -34.985 -58.580 1.00 27.16 93 LEU D CA 1
ATOM 7440 C C . LEU D 1 93 ? -22.021 -35.826 -59.789 1.00 28.02 93 LEU D C 1
ATOM 7441 O O . LEU D 1 93 ? -21.390 -35.737 -60.849 1.00 28.90 93 LEU D O 1
ATOM 7446 N N . GLU D 1 94 ? -23.063 -36.639 -59.629 1.00 27.27 94 GLU D N 1
ATOM 7447 C CA . GLU D 1 94 ? -23.498 -37.515 -60.704 1.00 27.07 94 GLU D CA 1
ATOM 7448 C C . GLU D 1 94 ? -24.236 -36.746 -61.778 1.00 26.20 94 GLU D C 1
ATOM 7449 O O . GLU D 1 94 ? -24.124 -37.053 -62.963 1.00 26.25 94 GLU D O 1
ATOM 7455 N N . ARG D 1 95 ? -24.992 -35.743 -61.358 1.00 26.34 95 ARG D N 1
ATOM 7456 C CA . ARG D 1 95 ? -25.746 -34.927 -62.297 1.00 27.14 95 ARG D CA 1
ATOM 7457 C C . ARG D 1 95 ? -24.802 -34.169 -63.228 1.00 26.05 95 ARG D C 1
ATOM 7458 O O . ARG D 1 95 ? -25.114 -33.963 -64.407 1.00 25.62 95 ARG D O 1
ATOM 7466 N N . LEU D 1 96 ? -23.654 -33.761 -62.686 1.00 25.39 96 LEU D N 1
ATOM 7467 C CA . LEU D 1 96 ? -22.646 -33.010 -63.435 1.00 24.84 96 LEU D CA 1
ATOM 7468 C C . LEU D 1 96 ? -21.686 -33.879 -64.237 1.00 23.85 96 LEU D C 1
ATOM 7469 O O . LEU D 1 96 ? -20.756 -33.374 -64.856 1.00 23.46 96 LEU D O 1
ATOM 7474 N N . GLY D 1 97 ? -21.912 -35.187 -64.213 1.00 23.97 97 GLY D N 1
ATOM 7475 C CA . GLY D 1 97 ? -21.092 -36.097 -64.992 1.00 23.77 97 GLY D CA 1
ATOM 7476 C C . GLY D 1 97 ? -19.856 -36.665 -64.341 1.00 23.76 97 GLY D C 1
ATOM 7477 O O . GLY D 1 97 ? -18.939 -37.085 -65.048 1.00 23.84 97 GLY D O 1
ATOM 7478 N N . PHE D 1 98 ? -19.821 -36.682 -63.011 1.00 22.95 98 PHE D N 1
ATOM 7479 C CA . PHE D 1 98 ? -18.678 -37.226 -62.290 1.00 21.71 98 PHE D CA 1
ATOM 7480 C C . PHE D 1 98 ? -18.854 -38.713 -62.078 1.00 22.77 98 PHE D C 1
ATOM 7481 O O . PHE D 1 98 ? -19.960 -39.237 -62.187 1.00 24.19 98 PHE D O 1
ATOM 7489 N N . GLY D 1 99 ? -17.750 -39.388 -61.783 1.00 24.05 99 GLY D N 1
ATOM 7490 C CA . GLY D 1 99 ? -17.784 -40.813 -61.505 1.00 24.15 99 GLY D CA 1
ATOM 7491 C C . GLY D 1 99 ? -17.862 -40.912 -59.993 1.00 25.83 99 GLY D C 1
ATOM 7492 O O . GLY D 1 99 ? -16.870 -40.677 -59.290 1.00 25.12 99 GLY D O 1
ATOM 7493 N N . VAL D 1 100 ? -19.048 -41.246 -59.492 1.00 26.00 100 VAL D N 1
ATOM 7494 C CA . VAL D 1 100 ? -19.274 -41.335 -58.057 1.00 26.17 100 VAL D CA 1
ATOM 7495 C C . VAL D 1 100 ? -19.323 -42.762 -57.521 1.00 27.06 100 VAL D C 1
ATOM 7496 O O . VAL D 1 100 ? -20.059 -43.604 -58.038 1.00 28.00 100 VAL D O 1
ATOM 7500 N N . THR D 1 101 ? -18.537 -43.030 -56.482 1.00 27.07 101 THR D N 1
ATOM 7501 C CA . THR D 1 101 ? -18.513 -44.356 -55.870 1.00 27.04 101 THR D CA 1
ATOM 7502 C C . THR D 1 101 ? -18.508 -44.156 -54.366 1.00 26.16 101 THR D C 1
ATOM 7503 O O . THR D 1 101 ? -17.711 -43.383 -53.837 1.00 26.28 101 THR D O 1
ATOM 7507 N N . GLY D 1 102 ? -19.388 -44.863 -53.675 1.00 24.79 102 GLY D N 1
ATOM 7508 C CA . GLY D 1 102 ? -19.443 -44.726 -52.237 1.00 25.06 102 GLY D CA 1
ATOM 7509 C C . GLY D 1 102 ? -18.425 -45.586 -51.519 1.00 24.65 102 GLY D C 1
ATOM 7510 O O . GLY D 1 102 ? -18.082 -46.669 -51.979 1.00 23.86 102 GLY D O 1
ATOM 7511 N N . HIS D 1 103 ? -17.934 -45.077 -50.395 1.00 24.83 103 HIS D N 1
ATOM 7512 C CA . HIS D 1 103 ? -16.975 -45.773 -49.539 1.00 25.99 103 HIS D CA 1
ATOM 7513 C C . HIS D 1 103 ? -17.425 -45.468 -48.121 1.00 26.17 103 HIS D C 1
ATOM 7514 O O . HIS D 1 103 ? -17.968 -44.402 -47.861 1.00 27.83 103 HIS D O 1
ATOM 7521 N N . THR D 1 104 ? -17.212 -46.391 -47.200 1.00 25.74 104 THR D N 1
ATOM 7522 C CA . THR D 1 104 ? -17.619 -46.144 -45.826 1.00 25.03 104 THR D CA 1
ATOM 7523 C C . THR D 1 104 ? -16.389 -46.253 -44.915 1.00 24.24 104 THR D C 1
ATOM 7524 O O . THR D 1 104 ? -15.487 -47.039 -45.182 1.00 22.94 104 THR D O 1
ATOM 7528 N N . GLY D 1 105 ? -16.339 -45.445 -43.858 1.00 23.92 105 GLY D N 1
ATOM 7529 C CA . GLY D 1 105 ? -15.187 -45.481 -42.975 1.00 22.31 105 GLY D CA 1
ATOM 7530 C C . GLY D 1 105 ? -15.505 -45.601 -41.503 1.00 22.51 105 GLY D C 1
ATOM 7531 O O . GLY D 1 105 ? -16.663 -45.517 -41.100 1.00 22.33 105 GLY D O 1
ATOM 7532 N N . ARG D 1 106 ? -14.462 -45.823 -40.706 1.00 23.00 106 ARG D N 1
ATOM 7533 C CA . ARG D 1 106 ? -14.586 -45.945 -39.248 1.00 23.91 106 ARG D CA 1
ATOM 7534 C C . ARG D 1 106 ? -13.868 -44.755 -38.609 1.00 25.15 106 ARG D C 1
ATOM 7535 O O . ARG D 1 106 ? -12.658 -44.591 -38.763 1.00 24.63 106 ARG D O 1
ATOM 7543 N N . VAL D 1 107 ? -14.604 -43.922 -37.892 1.00 25.70 107 VAL D N 1
ATOM 7544 C CA . VAL D 1 107 ? -13.964 -42.791 -37.271 1.00 25.83 107 VAL D CA 1
ATOM 7545 C C . VAL D 1 107 ? -13.217 -43.299 -36.052 1.00 26.78 107 VAL D C 1
ATOM 7546 O O . VAL D 1 107 ? -13.731 -44.106 -35.280 1.00 25.82 107 VAL D O 1
ATOM 7550 N N . THR D 1 108 ? -11.987 -42.819 -35.914 1.00 27.86 108 THR D N 1
ATOM 7551 C CA . THR D 1 108 ? -11.087 -43.203 -34.836 1.00 28.84 108 THR D CA 1
ATOM 7552 C C . THR D 1 108 ? -10.726 -42.043 -33.916 1.00 30.07 108 THR D C 1
ATOM 7553 O O . THR D 1 108 ? -10.604 -42.220 -32.706 1.00 30.30 108 THR D O 1
ATOM 7557 N N . MET D 1 109 ? -10.546 -40.866 -34.508 1.00 31.55 109 MET D N 1
ATOM 7558 C CA . MET D 1 109 ? -10.159 -39.673 -33.773 1.00 31.91 109 MET D CA 1
ATOM 7559 C C . MET D 1 109 ? -9.220 -40.060 -32.660 1.00 32.93 109 MET D C 1
ATOM 7560 O O . MET D 1 109 ? -9.517 -39.848 -31.490 1.00 32.86 109 MET D O 1
ATOM 7565 N N . GLY D 1 110 ? -8.090 -40.649 -33.052 1.00 35.57 110 GLY D N 1
ATOM 7566 C CA . GLY D 1 110 ? -7.072 -41.074 -32.108 1.00 37.76 110 GLY D CA 1
ATOM 7567 C C . GLY D 1 110 ? -7.645 -41.558 -30.796 1.00 40.01 110 GLY D C 1
ATOM 7568 O O . GLY D 1 110 ? -7.446 -40.938 -29.750 1.00 40.84 110 GLY D O 1
ATOM 7569 N N . ALA D 1 111 ? -8.376 -42.665 -30.860 1.00 41.97 111 ALA D N 1
ATOM 7570 C CA . ALA D 1 111 ? -8.998 -43.255 -29.680 1.00 43.57 111 ALA D CA 1
ATOM 7571 C C . ALA D 1 111 ? -8.519 -44.690 -29.587 1.00 44.55 111 ALA D C 1
ATOM 7572 O O . ALA D 1 111 ? -7.438 -44.945 -29.047 1.00 46.32 111 ALA D O 1
ATOM 7574 N N . GLY D 1 112 ? -9.301 -45.627 -30.118 1.00 44.52 112 GLY D N 1
ATOM 7575 C CA . GLY D 1 112 ? -8.888 -47.020 -30.067 1.00 45.05 112 GLY D CA 1
ATOM 7576 C C . GLY D 1 112 ? -10.015 -48.016 -30.268 1.00 45.43 112 GLY D C 1
ATOM 7577 O O . GLY D 1 112 ? -11.193 -47.635 -30.374 1.00 46.33 112 GLY D O 1
ATOM 7578 N N . GLY D 1 113 ? -9.657 -49.295 -30.319 1.00 44.28 113 GLY D N 1
ATOM 7579 C CA . GLY D 1 113 ? -10.657 -50.328 -30.512 1.00 43.60 113 GLY D CA 1
ATOM 7580 C C . GLY D 1 113 ? -11.072 -50.525 -31.962 1.00 42.69 113 GLY D C 1
ATOM 7581 O O . GLY D 1 113 ? -10.227 -50.672 -32.855 1.00 43.16 113 GLY D O 1
ATOM 7582 N N . LEU D 1 114 ? -12.381 -50.522 -32.202 1.00 40.60 114 LEU D N 1
ATOM 7583 C CA . LEU D 1 114 ? -12.897 -50.732 -33.547 1.00 37.72 114 LEU D CA 1
ATOM 7584 C C . LEU D 1 114 ? -14.276 -50.102 -33.661 1.00 36.89 114 LEU D C 1
ATOM 7585 O O . LEU D 1 114 ? -15.261 -50.685 -33.211 1.00 37.57 114 LEU D O 1
ATOM 7590 N N . ARG D 1 115 ? -14.350 -48.911 -34.254 1.00 35.98 115 ARG D N 1
ATOM 7591 C CA . ARG D 1 115 ? -15.630 -48.226 -34.399 1.00 34.20 115 ARG D CA 1
ATOM 7592 C C . ARG D 1 115 ? -16.399 -48.723 -35.605 1.00 31.75 115 ARG D C 1
ATOM 7593 O O . ARG D 1 115 ? -15.809 -49.199 -36.570 1.00 31.40 115 ARG D O 1
ATOM 7601 N N . PRO D 1 116 ? -17.736 -48.627 -35.562 1.00 29.86 116 PRO D N 1
ATOM 7602 C CA . PRO D 1 116 ? -18.584 -49.069 -36.671 1.00 28.82 116 PRO D CA 1
ATOM 7603 C C . PRO D 1 116 ? -18.165 -48.305 -37.919 1.00 27.97 116 PRO D C 1
ATOM 7604 O O . PRO D 1 116 ? -17.685 -47.175 -37.817 1.00 28.95 116 PRO D O 1
ATOM 7608 N N . ALA D 1 117 ? -18.335 -48.908 -39.088 1.00 26.24 117 ALA D N 1
ATOM 7609 C CA . ALA D 1 117 ? -17.968 -48.236 -40.320 1.00 25.80 117 ALA D CA 1
ATOM 7610 C C . ALA D 1 117 ? -19.181 -47.446 -40.795 1.00 26.68 117 ALA D C 1
ATOM 7611 O O . ALA D 1 117 ? -19.892 -47.851 -41.721 1.00 26.27 117 ALA D O 1
ATOM 7613 N N . THR D 1 118 ? -19.401 -46.300 -40.160 1.00 27.05 118 THR D N 1
ATOM 7614 C CA . THR D 1 118 ? -20.560 -45.477 -40.468 1.00 27.24 118 THR D CA 1
ATOM 7615 C C . THR D 1 118 ? -20.294 -44.064 -40.946 1.00 27.21 118 THR D C 1
ATOM 7616 O O . THR D 1 118 ? -21.116 -43.172 -40.722 1.00 28.39 118 THR D O 1
ATOM 7620 N N . HIS D 1 119 ? -19.157 -43.849 -41.598 1.00 26.74 119 HIS D N 1
ATOM 7621 C CA . HIS D 1 119 ? -18.855 -42.526 -42.120 1.00 25.26 119 HIS D CA 1
ATOM 7622 C C . HIS D 1 119 ? -18.781 -42.538 -43.642 1.00 25.12 119 HIS D C 1
ATOM 7623 O O . HIS D 1 119 ? -17.791 -42.998 -44.229 1.00 25.68 119 HIS D O 1
ATOM 7630 N N . ALA D 1 120 ? -19.828 -42.011 -44.270 1.00 23.57 120 ALA D N 1
ATOM 7631 C CA . ALA D 1 120 ? -19.913 -41.953 -45.722 1.00 21.81 120 ALA D CA 1
ATOM 7632 C C . ALA D 1 120 ? -18.773 -41.176 -46.380 1.00 20.44 120 ALA D C 1
ATOM 7633 O O . ALA D 1 120 ? -18.457 -40.054 -45.995 1.00 21.26 120 ALA D O 1
ATOM 7635 N N . LEU D 1 121 ? -18.154 -41.789 -47.380 1.00 19.74 121 LEU D N 1
ATOM 7636 C CA . LEU D 1 121 ? -17.078 -41.157 -48.125 1.00 19.66 121 LEU D CA 1
ATOM 7637 C C . LEU D 1 121 ? -17.372 -41.246 -49.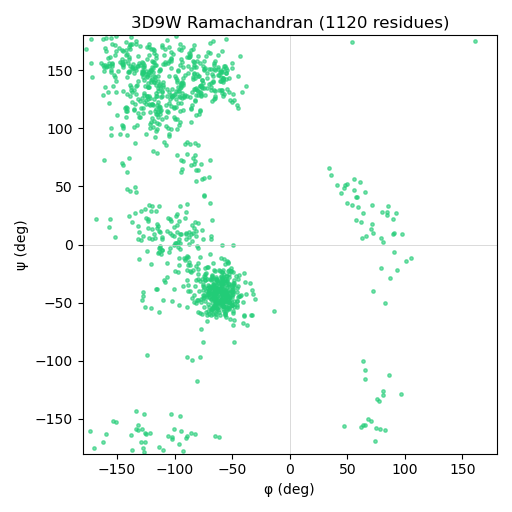618 1.00 20.50 121 LEU D C 1
ATOM 7638 O O . LEU D 1 121 ? -18.139 -42.108 -50.065 1.00 20.09 121 LEU D O 1
ATOM 7643 N N . LEU D 1 122 ? -16.780 -40.342 -50.392 1.00 21.09 122 LEU D N 1
ATOM 7644 C CA . LEU D 1 122 ? -16.991 -40.356 -51.833 1.00 21.54 122 LEU D CA 1
ATOM 7645 C C . LEU D 1 122 ? -15.704 -40.507 -52.658 1.00 22.69 122 LEU D C 1
ATOM 7646 O O . LEU D 1 122 ? -14.771 -39.695 -52.577 1.00 21.73 122 LEU D O 1
ATOM 7651 N N . ARG D 1 123 ? -15.672 -41.583 -53.439 1.00 23.47 123 ARG D N 1
ATOM 7652 C CA . ARG D 1 123 ? -14.547 -41.901 -54.307 1.00 24.71 123 ARG D CA 1
ATOM 7653 C C . ARG D 1 123 ? -14.953 -41.392 -55.690 1.00 25.40 123 ARG D C 1
ATOM 7654 O O . ARG D 1 123 ? -15.811 -41.971 -56.366 1.00 25.21 123 ARG D O 1
ATOM 7662 N N . VAL D 1 124 ? -14.318 -40.312 -56.117 1.00 24.96 124 VAL D N 1
ATOM 7663 C CA . VAL D 1 124 ? -14.691 -39.696 -57.377 1.00 25.88 124 VAL D CA 1
ATOM 7664 C C . VAL D 1 124 ? -13.624 -39.631 -58.470 1.00 26.01 124 VAL D C 1
ATOM 7665 O O . VAL D 1 124 ? -12.423 -39.594 -58.201 1.00 26.44 124 VAL D O 1
ATOM 7669 N N . THR D 1 125 ? -14.093 -39.619 -59.713 1.00 26.03 125 THR D N 1
ATOM 7670 C CA . THR D 1 125 ? -13.223 -39.500 -60.880 1.00 25.70 125 THR D CA 1
ATOM 7671 C C . THR D 1 125 ? -13.806 -38.430 -61.792 1.00 24.69 125 THR D C 1
ATOM 7672 O O . THR D 1 125 ? -15.018 -38.325 -61.944 1.00 23.90 125 THR D O 1
ATOM 7676 N N . THR D 1 126 ? -12.939 -37.623 -62.383 1.00 25.23 126 THR D N 1
ATOM 7677 C CA . THR D 1 126 ? -13.389 -36.562 -63.263 1.00 26.81 126 THR D CA 1
ATOM 7678 C C . THR D 1 126 ? -13.260 -37.037 -64.699 1.00 27.60 126 THR D C 1
ATOM 7679 O O . THR D 1 126 ? -12.819 -38.159 -64.952 1.00 28.08 126 THR D O 1
ATOM 7683 N N . ALA D 1 127 ? -13.651 -36.183 -65.640 1.00 29.24 127 ALA D N 1
ATOM 7684 C CA . ALA D 1 127 ? -13.535 -36.505 -67.059 1.00 29.70 127 ALA D CA 1
ATOM 7685 C C . ALA D 1 127 ? -12.142 -36.060 -67.505 1.00 30.16 127 ALA D C 1
ATOM 7686 O O . ALA D 1 127 ? -11.685 -36.394 -68.598 1.00 29.97 127 ALA D O 1
ATOM 7688 N N . ASP D 1 128 ? -11.468 -35.309 -66.640 1.00 30.89 128 ASP D N 1
ATOM 7689 C CA . ASP D 1 128 ? -10.137 -34.810 -66.937 1.00 31.25 128 ASP D CA 1
ATOM 7690 C C . ASP D 1 128 ? -9.111 -35.918 -67.084 1.00 31.55 128 ASP D C 1
ATOM 7691 O O . ASP D 1 128 ? -8.386 -35.962 -68.077 1.00 31.59 128 ASP D O 1
ATOM 7696 N N . ASP D 1 129 ? -9.053 -36.817 -66.104 1.00 31.82 129 ASP D N 1
ATOM 7697 C CA . ASP D 1 129 ? -8.103 -37.921 -66.164 1.00 31.99 129 ASP D CA 1
ATOM 7698 C C . ASP D 1 129 ? -8.532 -39.173 -65.394 1.00 32.85 129 ASP D C 1
ATOM 7699 O O . ASP D 1 129 ? -9.731 -39.447 -65.230 1.00 32.56 129 ASP D O 1
ATOM 7704 N N . ASP D 1 130 ? -7.545 -39.935 -64.930 1.00 33.21 130 ASP D N 1
ATOM 7705 C CA . ASP D 1 130 ? -7.802 -41.165 -64.190 1.00 33.88 130 ASP D CA 1
ATOM 7706 C C . ASP D 1 130 ? -7.577 -41.098 -62.691 1.00 32.22 130 ASP D C 1
ATOM 7707 O O . ASP D 1 130 ? -7.864 -42.055 -61.986 1.00 32.31 130 ASP D O 1
ATOM 7712 N N . ARG D 1 131 ? -7.047 -39.988 -62.200 1.00 30.61 131 ARG D N 1
ATOM 7713 C CA . ARG D 1 131 ? -6.802 -39.867 -60.774 1.00 29.34 131 ARG D CA 1
ATOM 7714 C C . ARG D 1 131 ? -8.100 -40.093 -60.010 1.00 30.84 131 ARG D C 1
ATOM 7715 O O . ARG D 1 131 ? -9.207 -39.886 -60.543 1.00 30.34 131 ARG D O 1
ATOM 7723 N N . VAL D 1 132 ? -7.951 -40.546 -58.766 1.00 31.25 132 VAL D N 1
ATOM 7724 C CA . VAL D 1 132 ? -9.082 -40.837 -57.889 1.00 30.07 132 VAL D CA 1
ATOM 7725 C C . VAL D 1 132 ? -9.088 -39.907 -56.681 1.00 30.02 132 VAL D C 1
ATOM 7726 O O . VAL D 1 132 ? -8.142 -39.893 -55.890 1.00 30.94 132 VAL D O 1
ATOM 7730 N N . TRP D 1 133 ? -10.161 -39.139 -56.531 1.00 28.98 133 TRP D N 1
ATOM 7731 C CA . TRP D 1 133 ? -10.262 -38.220 -55.411 1.00 27.60 133 TRP D CA 1
ATOM 7732 C C . TRP D 1 133 ? -11.297 -38.614 -54.366 1.00 27.20 133 TRP D C 1
ATOM 7733 O O . TRP D 1 133 ? -12.413 -39.041 -54.689 1.00 28.19 133 TRP D O 1
ATOM 7744 N N . MET D 1 134 ? -10.903 -38.467 -53.107 1.00 25.87 134 MET D N 1
ATOM 7745 C CA . MET D 1 134 ? -11.770 -38.757 -51.987 1.00 24.12 134 MET D CA 1
ATOM 7746 C C . MET D 1 134 ? -12.445 -37.443 -51.658 1.00 23.97 134 MET D C 1
ATOM 7747 O O . MET D 1 134 ? -11.774 -36.425 -51.494 1.00 23.41 134 MET D O 1
ATOM 7752 N N . CYS D 1 135 ? -13.766 -37.451 -51.571 1.00 23.40 135 CYS D N 1
ATOM 7753 C CA . CYS D 1 135 ? -14.478 -36.232 -51.233 1.00 23.37 135 CYS D CA 1
ATOM 7754 C C . CYS D 1 135 ? -15.215 -36.442 -49.927 1.00 23.90 135 CYS D C 1
ATOM 7755 O O . CYS D 1 135 ? -16.208 -37.156 -49.870 1.00 25.81 135 CYS D O 1
ATOM 7758 N N . ASP D 1 136 ? -14.704 -35.828 -48.870 1.00 23.22 136 ASP D N 1
ATOM 7759 C CA . ASP D 1 136 ? -15.300 -35.942 -47.553 1.00 23.32 136 ASP D CA 1
ATOM 7760 C C . ASP D 1 136 ? -16.078 -34.667 -47.246 1.00 23.80 136 ASP D C 1
ATOM 7761 O O . ASP D 1 136 ? -15.513 -33.652 -46.837 1.00 23.31 136 ASP D O 1
ATOM 7766 N N . VAL D 1 137 ? -17.386 -34.729 -47.428 1.00 23.47 137 VAL D N 1
ATOM 7767 C CA . VAL D 1 137 ? -18.215 -33.562 -47.213 1.00 24.07 137 VAL D CA 1
ATOM 7768 C C . VAL D 1 137 ? -19.225 -33.727 -46.091 1.00 25.54 137 VAL D C 1
ATOM 7769 O O . VAL D 1 137 ? -20.066 -32.860 -45.865 1.00 26.72 137 VAL D O 1
ATOM 7773 N N . GLY D 1 138 ? -19.150 -34.836 -45.378 1.00 26.12 138 GLY D N 1
ATOM 7774 C CA . GLY D 1 138 ? -20.109 -35.033 -44.314 1.00 26.63 138 GLY D CA 1
ATOM 7775 C C . GLY D 1 138 ? -19.477 -35.241 -42.962 1.00 26.99 138 GLY D C 1
ATOM 7776 O O . GLY D 1 138 ? -20.185 -35.525 -42.000 1.00 28.29 138 GLY D O 1
ATOM 7777 N N . PHE D 1 139 ? -18.156 -35.108 -42.879 1.00 26.23 139 PHE D N 1
ATOM 7778 C CA . PHE D 1 139 ? -17.471 -35.292 -41.610 1.00 25.93 139 PHE D CA 1
ATOM 7779 C C . PHE D 1 139 ? -17.707 -34.092 -40.707 1.00 25.70 139 PHE D C 1
ATOM 7780 O O . PHE D 1 139 ? -17.657 -34.211 -39.487 1.00 25.32 139 PHE D O 1
ATOM 7788 N N . GLY D 1 140 ? -17.944 -32.933 -41.311 1.00 26.30 140 GLY D N 1
ATOM 7789 C CA . GLY D 1 140 ? -18.182 -31.731 -40.531 1.00 27.34 140 GLY D CA 1
ATOM 7790 C C . GLY D 1 140 ? -16.993 -30.794 -40.401 1.00 28.05 140 GLY D C 1
ATOM 7791 O O . GLY D 1 140 ? -17.143 -29.642 -39.998 1.00 28.26 140 GLY D O 1
ATOM 7792 N N . ARG D 1 141 ? -15.807 -31.281 -40.746 1.00 28.50 141 ARG D N 1
ATOM 7793 C CA . ARG D 1 141 ? -14.604 -30.472 -40.653 1.00 28.39 141 ARG D CA 1
ATOM 7794 C C . ARG D 1 141 ? -13.733 -30.601 -41.902 1.00 28.97 141 ARG D C 1
ATOM 7795 O O . ARG D 1 141 ? -12.529 -30.832 -41.813 1.00 29.62 141 ARG D O 1
ATOM 7803 N N . GLY D 1 142 ? -14.346 -30.444 -43.070 1.00 28.90 142 GLY D N 1
ATOM 7804 C CA . GLY D 1 142 ? -13.598 -30.555 -44.305 1.00 27.41 142 GLY D CA 1
ATOM 7805 C C . GLY D 1 142 ? -12.997 -31.935 -44.472 1.00 26.82 142 GLY D C 1
ATOM 7806 O O . GLY D 1 142 ? -13.452 -32.884 -43.844 1.00 25.05 142 GLY D O 1
ATOM 7807 N N . PRO D 1 143 ? -11.929 -32.066 -45.275 1.00 27.47 143 PRO D N 1
ATOM 7808 C CA . PRO D 1 143 ? -11.255 -30.984 -46.001 1.00 27.47 143 PRO D CA 1
ATOM 7809 C C . PRO D 1 143 ? -12.177 -30.178 -46.907 1.00 27.36 143 PRO D C 1
ATOM 7810 O O . PRO D 1 143 ? -13.139 -30.713 -47.449 1.00 28.17 143 PRO D O 1
ATOM 7814 N N . LEU D 1 144 ? -11.883 -28.890 -47.064 1.00 27.14 144 LEU D N 1
ATOM 7815 C CA . LEU D 1 144 ? -12.675 -28.045 -47.949 1.00 27.05 144 LEU D CA 1
ATOM 7816 C C . LEU D 1 144 ? -12.185 -28.232 -49.390 1.00 27.76 144 LEU D C 1
ATOM 7817 O O . LEU D 1 144 ? -12.433 -27.394 -50.261 1.00 28.90 144 LEU D O 1
ATOM 7822 N N . ARG D 1 145 ? -11.483 -29.340 -49.627 1.00 27.90 145 ARG D N 1
ATOM 7823 C CA . ARG D 1 145 ? -10.963 -29.688 -50.956 1.00 27.75 145 ARG D CA 1
ATOM 7824 C C . ARG D 1 145 ? -10.827 -31.212 -50.986 1.00 27.22 145 ARG D C 1
ATOM 7825 O O . ARG D 1 145 ? -10.671 -31.844 -49.944 1.00 26.80 145 ARG D O 1
ATOM 7833 N N . PRO D 1 146 ? -10.902 -31.827 -52.175 1.00 27.61 146 PRO D N 1
ATOM 7834 C CA . PRO D 1 146 ? -10.773 -33.288 -52.235 1.00 27.97 146 PRO D CA 1
ATOM 7835 C C . PRO D 1 146 ? -9.293 -33.666 -52.198 1.00 28.31 146 PRO D C 1
ATOM 7836 O O . PRO D 1 146 ? -8.438 -32.882 -52.619 1.00 29.12 146 PRO D O 1
ATOM 7840 N N . TYR D 1 147 ? -8.989 -34.856 -51.690 1.00 28.54 147 TYR D N 1
ATOM 7841 C CA . TYR D 1 147 ? -7.609 -35.317 -51.657 1.00 28.89 147 TYR D CA 1
ATOM 7842 C C . TYR D 1 147 ? -7.460 -36.586 -52.498 1.00 29.53 147 TYR D C 1
ATOM 7843 O O . TYR D 1 147 ? -8.341 -37.456 -52.504 1.00 27.31 147 TYR D O 1
ATOM 7852 N N . GLU D 1 148 ? -6.345 -36.667 -53.226 1.00 29.86 148 GLU D N 1
ATOM 7853 C CA . GLU D 1 148 ? -6.073 -37.809 -54.083 1.00 29.71 148 GLU D CA 1
ATOM 7854 C C . GLU D 1 148 ? -5.822 -39.058 -53.258 1.00 30.07 148 GLU D C 1
ATOM 7855 O O . GLU D 1 148 ? -5.071 -39.035 -52.286 1.00 31.33 148 GLU D O 1
ATOM 7861 N N . LEU D 1 149 ? -6.464 -40.146 -53.658 1.00 29.37 149 LEU D N 1
ATOM 7862 C CA . LEU D 1 149 ? -6.322 -41.409 -52.969 1.00 29.21 149 LEU D CA 1
ATOM 7863 C C . LEU D 1 149 ? -5.010 -42.070 -53.404 1.00 29.46 149 LEU D C 1
ATOM 7864 O O . LEU D 1 149 ? -4.971 -42.869 -54.339 1.00 28.86 149 LEU D O 1
ATOM 7869 N N . ARG D 1 150 ? -3.926 -41.702 -52.735 1.00 29.86 150 ARG D N 1
ATOM 7870 C CA . ARG D 1 150 ? -2.608 -42.269 -53.023 1.00 30.48 150 ARG D CA 1
ATOM 7871 C C . ARG D 1 150 ? -1.706 -42.002 -51.814 1.00 31.45 150 ARG D C 1
ATOM 7872 O O . ARG D 1 150 ? -1.874 -41.001 -51.102 1.00 32.06 150 ARG D O 1
ATOM 7880 N N . PRO D 1 151 ? -0.740 -42.899 -51.564 1.00 31.85 151 PRO D N 1
ATOM 7881 C CA . PRO D 1 151 ? 0.166 -42.722 -50.423 1.00 30.80 151 PRO D CA 1
ATOM 7882 C C . PRO D 1 151 ? 0.697 -41.293 -50.308 1.00 31.24 151 PRO D C 1
ATOM 7883 O O . PRO D 1 151 ? 1.342 -40.794 -51.227 1.00 31.39 151 PRO D O 1
ATOM 7887 N N . GLN D 1 152 ? 0.413 -40.633 -49.187 1.00 32.50 152 GLN D N 1
ATOM 7888 C CA . GLN D 1 152 ? 0.884 -39.264 -48.959 1.00 33.92 152 GLN D CA 1
ATOM 7889 C C . GLN D 1 152 ? 1.288 -39.091 -47.498 1.00 34.71 152 GLN D C 1
ATOM 7890 O O . GLN D 1 152 ? 0.714 -38.278 -46.773 1.00 34.73 152 GLN D O 1
ATOM 7896 N N . PRO D 1 153 ? 2.297 -39.858 -47.052 1.00 36.63 153 PRO D N 1
ATOM 7897 C CA . PRO D 1 153 ? 2.824 -39.838 -45.678 1.00 37.44 153 PRO D CA 1
ATOM 7898 C C . PRO D 1 153 ? 3.353 -38.482 -45.203 1.00 38.43 153 PRO D C 1
ATOM 7899 O O . PRO D 1 153 ? 3.243 -38.149 -44.019 1.00 37.96 153 PRO D O 1
ATOM 7903 N N . ASP D 1 154 ? 3.928 -37.704 -46.116 1.00 39.04 154 ASP D N 1
ATOM 7904 C CA . ASP D 1 154 ? 4.431 -36.390 -45.747 1.00 40.09 154 ASP D CA 1
ATOM 7905 C C . ASP D 1 154 ? 3.289 -35.391 -45.601 1.00 40.40 154 ASP D C 1
ATOM 7906 O O . ASP D 1 154 ? 2.385 -35.317 -46.451 1.00 40.74 154 ASP D O 1
ATOM 7911 N N . GLU D 1 155 ? 3.342 -34.619 -44.519 1.00 39.61 155 GLU D N 1
ATOM 7912 C CA . GLU D 1 155 ? 2.338 -33.598 -44.241 1.00 37.42 155 GLU D CA 1
ATOM 7913 C C . GLU D 1 155 ? 2.030 -32.788 -45.503 1.00 36.08 155 GLU D C 1
ATOM 7914 O O . GLU D 1 155 ? 2.905 -32.553 -46.336 1.00 35.65 155 GLU D O 1
ATOM 7920 N N . PHE D 1 156 ? 0.776 -32.381 -45.646 1.00 34.37 156 PHE D N 1
ATOM 7921 C CA . PHE D 1 156 ? 0.359 -31.579 -46.783 1.00 33.37 156 PHE D CA 1
ATOM 7922 C C . PHE D 1 156 ? -0.865 -30.788 -46.356 1.00 33.12 156 PHE D C 1
ATOM 7923 O O . PHE D 1 156 ? -1.394 -31.015 -45.260 1.00 33.30 156 PHE D O 1
ATOM 7931 N N . THR D 1 157 ? -1.327 -29.866 -47.198 1.00 31.89 157 THR D N 1
ATOM 7932 C CA . THR D 1 157 ? -2.467 -29.043 -46.811 1.00 30.78 157 THR D CA 1
ATOM 7933 C C . THR D 1 157 ? -3.581 -28.861 -47.832 1.00 30.44 157 THR D C 1
ATOM 7934 O O . THR D 1 157 ? -3.338 -28.630 -49.013 1.00 30.83 157 THR D O 1
ATOM 7938 N N . LEU D 1 158 ? -4.810 -28.971 -47.345 1.00 29.47 158 LEU D N 1
ATOM 7939 C CA . LEU D 1 158 ? -6.010 -28.787 -48.148 1.00 29.22 158 LEU D CA 1
ATOM 7940 C C . LEU D 1 158 ? -6.646 -27.580 -47.480 1.00 28.91 158 LEU D C 1
ATOM 7941 O O . LEU D 1 158 ? -7.394 -27.716 -46.514 1.00 29.44 158 LEU D O 1
ATOM 7946 N N . GLY D 1 159 ? -6.329 -26.401 -47.999 1.00 28.63 159 GLY D N 1
ATOM 7947 C CA . GLY D 1 159 ? -6.819 -25.172 -47.412 1.00 29.38 159 GLY D CA 1
ATOM 7948 C C . GLY D 1 159 ? -5.672 -24.735 -46.526 1.00 29.81 159 GLY D C 1
ATOM 7949 O O . GLY D 1 159 ? -4.534 -24.666 -46.984 1.00 31.17 159 GLY D O 1
ATOM 7950 N N . ASP D 1 160 ? -5.947 -24.443 -45.261 1.00 30.59 160 ASP D N 1
ATOM 7951 C CA . ASP D 1 160 ? -4.880 -24.067 -44.341 1.00 30.64 160 ASP D CA 1
ATOM 7952 C C . ASP D 1 160 ? -4.754 -25.186 -43.312 1.00 30.00 160 ASP D C 1
ATOM 7953 O O . ASP D 1 160 ? -4.050 -25.053 -42.312 1.00 30.03 160 ASP D O 1
ATOM 7958 N N . TRP D 1 161 ? -5.430 -26.300 -43.586 1.00 28.54 161 TRP D N 1
ATOM 7959 C CA . TRP D 1 161 ? -5.437 -27.445 -42.692 1.00 27.17 161 TRP D CA 1
ATOM 7960 C C . TRP D 1 161 ? -4.468 -28.544 -43.077 1.00 28.04 161 TRP D C 1
ATOM 7961 O O . TRP D 1 161 ? -4.497 -29.058 -44.193 1.00 27.52 161 TRP D O 1
ATOM 7972 N N . ARG D 1 162 ? -3.617 -28.910 -42.123 1.00 29.57 162 ARG D N 1
ATOM 7973 C CA . ARG D 1 162 ? -2.617 -29.954 -42.321 1.00 29.87 162 ARG D CA 1
ATOM 7974 C C . ARG D 1 162 ? -3.269 -31.336 -42.246 1.00 29.43 162 ARG D C 1
ATOM 7975 O O . ARG D 1 162 ? -4.102 -31.590 -41.373 1.00 28.02 162 ARG D O 1
ATOM 7983 N N . PHE D 1 163 ? -2.878 -32.219 -43.164 1.00 28.50 163 PHE D N 1
ATOM 7984 C CA . PHE D 1 163 ? -3.398 -33.579 -43.225 1.00 27.65 163 PHE D CA 1
ATOM 7985 C C . PHE D 1 163 ? -2.262 -34.510 -43.608 1.00 28.80 163 PHE D C 1
ATOM 7986 O O . PHE D 1 163 ? -1.220 -34.064 -44.089 1.00 28.82 163 PHE D O 1
ATOM 7994 N N . ARG D 1 164 ? -2.474 -35.800 -43.375 1.00 30.14 164 ARG D N 1
ATOM 7995 C CA . ARG D 1 164 ? -1.521 -36.855 -43.727 1.00 31.65 164 ARG D CA 1
ATOM 7996 C C . ARG D 1 164 ? -2.425 -37.968 -44.220 1.00 31.10 164 ARG D C 1
ATOM 7997 O O . ARG D 1 164 ? -3.554 -38.095 -43.748 1.00 31.03 164 ARG D O 1
ATOM 8005 N N . LEU D 1 165 ? -1.948 -38.773 -45.158 1.00 30.38 165 LEU D N 1
ATOM 8006 C CA . LEU D 1 165 ? -2.762 -39.870 -45.660 1.00 29.71 165 LEU D CA 1
ATOM 8007 C C . LEU D 1 165 ? -1.844 -41.058 -45.870 1.00 29.92 165 LEU D C 1
ATOM 8008 O O . LEU D 1 165 ? -0.924 -40.994 -46.686 1.00 28.56 165 LEU D O 1
ATOM 8013 N N . GLU D 1 166 ? -2.092 -42.138 -45.134 1.00 31.48 166 GLU D N 1
ATOM 8014 C CA . GLU D 1 166 ? -1.260 -43.328 -45.258 1.00 33.65 166 GLU D CA 1
ATOM 8015 C C . GLU D 1 166 ? -2.020 -44.543 -45.750 1.00 33.87 166 GLU D C 1
ATOM 8016 O O . GLU D 1 166 ? -3.166 -44.766 -45.372 1.00 34.01 166 GLU D O 1
ATOM 8022 N N . ARG D 1 167 ? -1.377 -45.333 -46.603 1.00 35.00 167 ARG D N 1
ATOM 8023 C CA . ARG D 1 167 ? -2.011 -46.534 -47.112 1.00 35.58 167 ARG D CA 1
ATOM 8024 C C . ARG D 1 167 ? -1.411 -47.742 -46.423 1.00 36.17 167 ARG D C 1
ATOM 8025 O O . ARG D 1 167 ? -0.375 -48.249 -46.833 1.00 37.34 167 ARG D O 1
ATOM 8033 N N . ARG D 1 168 ? -2.060 -48.193 -45.360 1.00 37.13 168 ARG D N 1
ATOM 8034 C CA . ARG D 1 168 ? -1.597 -49.358 -44.629 1.00 37.43 168 ARG D CA 1
ATOM 8035 C C . ARG D 1 168 ? -2.342 -50.570 -45.143 1.00 37.65 168 ARG D C 1
ATOM 8036 O O . ARG D 1 168 ? -3.270 -50.442 -45.951 1.00 37.94 168 ARG D O 1
ATOM 8044 N N . THR D 1 169 ? -1.934 -51.749 -44.689 1.00 37.53 169 THR D N 1
ATOM 8045 C CA . THR D 1 169 ? -2.611 -52.960 -45.112 1.00 37.48 169 THR D CA 1
ATOM 8046 C C . THR D 1 169 ? -3.306 -53.476 -43.860 1.00 37.13 169 THR D C 1
ATOM 8047 O O . THR D 1 169 ? -2.676 -53.607 -42.810 1.00 36.89 169 THR D O 1
ATOM 8051 N N . GLY D 1 170 ? -4.610 -53.722 -43.956 1.00 36.70 170 GLY D N 1
ATOM 8052 C CA . GLY D 1 170 ? -5.345 -54.222 -42.807 1.00 35.64 170 GLY D CA 1
ATOM 8053 C C . GLY D 1 170 ? -5.310 -55.737 -42.829 1.00 35.46 170 GLY D C 1
ATOM 8054 O O . GLY D 1 170 ? -4.525 -56.329 -43.574 1.00 36.33 170 GLY D O 1
ATOM 8055 N N . GLU D 1 171 ? -6.150 -56.379 -42.025 1.00 34.97 171 GLU D N 1
ATOM 8056 C CA . GLU D 1 171 ? -6.179 -57.835 -42.005 1.00 34.34 171 GLU D CA 1
ATOM 8057 C C . GLU D 1 171 ? -6.290 -58.352 -43.441 1.00 33.55 171 GLU D C 1
ATOM 8058 O O . GLU D 1 171 ? -6.763 -57.638 -44.340 1.00 33.84 171 GLU D O 1
ATOM 8064 N N . LEU D 1 172 ? -5.843 -59.586 -43.653 1.00 32.64 172 LEU D N 1
ATOM 8065 C CA . LEU D 1 172 ? -5.868 -60.212 -44.976 1.00 32.08 172 LEU D CA 1
ATOM 8066 C C . LEU D 1 172 ? -5.104 -59.432 -46.037 1.00 32.68 172 LEU D C 1
ATOM 8067 O O . LEU D 1 172 ? -5.362 -59.598 -47.225 1.00 33.50 172 LEU D O 1
ATOM 8072 N N . GLY D 1 173 ? -4.178 -58.577 -45.617 1.00 33.42 173 GLY D N 1
ATOM 8073 C CA . GLY D 1 173 ? -3.390 -57.810 -46.572 1.00 34.07 173 GLY D CA 1
ATOM 8074 C C . GLY D 1 173 ? -4.141 -56.846 -47.478 1.00 34.05 173 GLY D C 1
ATOM 8075 O O . GLY D 1 173 ? -3.628 -56.437 -48.520 1.00 33.68 173 GLY D O 1
ATOM 8076 N N . THR D 1 174 ? -5.360 -56.486 -47.085 1.00 34.25 174 THR D N 1
ATOM 8077 C CA . THR D 1 174 ? -6.183 -55.551 -47.854 1.00 33.01 174 THR D CA 1
ATOM 8078 C C . THR D 1 174 ? -5.788 -54.122 -47.495 1.00 32.40 174 THR D C 1
ATOM 8079 O O . THR D 1 174 ? -5.230 -53.873 -46.419 1.00 31.94 174 THR D O 1
ATOM 8083 N N . ASP D 1 175 ? -6.072 -53.187 -48.394 1.00 31.85 175 ASP D N 1
ATOM 8084 C CA . ASP D 1 175 ? -5.748 -51.797 -48.137 1.00 31.32 175 ASP D CA 1
ATOM 8085 C C . ASP D 1 175 ? -6.606 -51.251 -47.024 1.00 31.03 175 ASP D C 1
ATOM 8086 O O . ASP D 1 175 ? -7.805 -51.538 -46.943 1.00 30.53 175 ASP D O 1
ATOM 8091 N N . LEU D 1 176 ? -5.972 -50.472 -46.159 1.00 29.66 176 LEU D N 1
ATOM 8092 C CA . LEU D 1 176 ? -6.667 -49.818 -45.073 1.00 28.92 176 LEU D CA 1
ATOM 8093 C C . LEU D 1 176 ? -6.121 -48.397 -45.081 1.00 30.04 176 LEU D C 1
ATOM 8094 O O . LEU D 1 176 ? -5.008 -48.156 -44.610 1.00 31.82 176 LEU D O 1
ATOM 8099 N N . TRP D 1 177 ? -6.884 -47.465 -45.646 1.00 29.85 177 TRP D N 1
ATOM 8100 C CA . TRP D 1 177 ? -6.444 -46.080 -45.704 1.00 28.96 177 TRP D CA 1
ATOM 8101 C C . TRP D 1 177 ? -6.685 -45.402 -44.363 1.00 29.01 177 TRP D C 1
ATOM 8102 O O . TRP D 1 177 ? -7.653 -45.702 -43.668 1.00 29.76 177 TRP D O 1
ATOM 8113 N N . VAL D 1 178 ? -5.783 -44.500 -44.000 1.00 27.44 178 VAL D N 1
ATOM 8114 C CA . VAL D 1 178 ? -5.859 -43.801 -42.731 1.00 26.12 178 VAL D CA 1
ATOM 8115 C C . VAL D 1 178 ? -5.579 -42.315 -42.960 1.00 27.33 178 VAL D C 1
ATOM 8116 O O . VAL D 1 178 ? -4.479 -41.932 -43.379 1.00 27.32 178 VAL D O 1
ATOM 8120 N N . LEU D 1 179 ? -6.583 -41.482 -42.698 1.00 27.60 179 LEU D N 1
ATOM 8121 C CA . LEU D 1 179 ? -6.437 -40.038 -42.850 1.00 27.98 179 LEU D CA 1
ATOM 8122 C C . LEU D 1 179 ? -6.067 -39.431 -41.507 1.00 29.15 179 LEU D C 1
ATOM 8123 O O . LEU D 1 179 ? -6.661 -39.769 -40.473 1.00 29.27 179 LEU D O 1
ATOM 8128 N N . HIS D 1 180 ? -5.092 -38.532 -41.519 1.00 29.59 180 HIS D N 1
ATOM 8129 C CA . HIS D 1 180 ? -4.657 -37.889 -40.291 1.00 30.49 180 HIS D CA 1
ATOM 8130 C C . HIS D 1 180 ? -4.892 -36.387 -40.354 1.00 30.32 180 HIS D C 1
ATOM 8131 O O . HIS D 1 180 ? -4.689 -35.757 -41.395 1.00 30.38 180 HIS D O 1
ATOM 8138 N N . GLN D 1 181 ? -5.332 -35.805 -39.245 1.00 29.81 181 GLN D N 1
ATOM 8139 C CA . GLN D 1 181 ? -5.531 -34.363 -39.219 1.00 30.14 181 GLN D CA 1
ATOM 8140 C C . GLN D 1 181 ? -4.813 -33.775 -38.014 1.00 30.05 181 GLN D C 1
ATOM 8141 O O . GLN D 1 181 ? -4.699 -34.415 -36.974 1.00 29.47 181 GLN D O 1
ATOM 8147 N N . PHE D 1 182 ? -4.306 -32.560 -38.178 1.00 30.53 182 PHE D N 1
ATOM 8148 C CA . PHE D 1 182 ? -3.589 -31.876 -37.113 1.00 31.10 182 PHE D CA 1
ATOM 8149 C C . PHE D 1 182 ? -4.523 -30.881 -36.459 1.00 31.80 182 PHE D C 1
ATOM 8150 O O . PHE D 1 182 ? -4.984 -29.932 -37.105 1.00 32.34 182 PHE D O 1
ATOM 8158 N N . GLY D 1 183 ? -4.792 -31.092 -35.176 1.00 31.61 183 GLY D N 1
ATOM 8159 C CA . GLY D 1 183 ? -5.695 -30.208 -34.468 1.00 32.74 183 GLY D CA 1
ATOM 8160 C C . GLY D 1 183 ? -5.137 -29.756 -33.143 1.00 32.39 183 GLY D C 1
ATOM 8161 O O . GLY D 1 183 ? -3.929 -29.818 -32.926 1.00 32.32 183 GLY D O 1
ATOM 8162 N N . ARG D 1 184 ? -6.022 -29.315 -32.253 1.00 32.65 184 ARG D N 1
ATOM 8163 C CA . ARG D 1 184 ? -5.616 -28.828 -30.938 1.00 32.96 184 ARG D CA 1
ATOM 8164 C C . ARG D 1 184 ? -4.729 -29.804 -30.170 1.00 32.99 184 ARG D C 1
ATOM 8165 O O . ARG D 1 184 ? -3.827 -29.387 -29.449 1.00 33.84 184 ARG D O 1
ATOM 8173 N N . ASP D 1 185 ? -4.972 -31.101 -30.319 1.00 33.43 185 ASP D N 1
ATOM 8174 C CA . ASP D 1 185 ? -4.146 -32.079 -29.627 1.00 33.71 185 ASP D CA 1
ATOM 8175 C C . ASP D 1 185 ? -3.058 -32.645 -30.533 1.00 33.50 185 ASP D C 1
ATOM 8176 O O . ASP D 1 185 ? -2.587 -33.761 -30.321 1.00 33.53 185 ASP D O 1
ATOM 8181 N N . GLY D 1 186 ? -2.657 -31.865 -31.536 1.00 32.88 186 GLY D N 1
ATOM 8182 C CA . GLY D 1 186 ? -1.621 -32.301 -32.453 1.00 31.78 186 GLY D CA 1
ATOM 8183 C C . GLY D 1 186 ? -2.128 -33.279 -33.487 1.00 31.40 186 GLY D C 1
ATOM 8184 O O . GLY D 1 186 ? -3.322 -33.342 -33.746 1.00 32.54 186 GLY D O 1
ATOM 8185 N N . TRP D 1 187 ? -1.215 -34.048 -34.075 1.00 31.38 187 TRP D N 1
ATOM 8186 C CA . TRP D 1 187 ? -1.566 -35.033 -35.093 1.00 29.84 187 TRP D CA 1
ATOM 8187 C C . TRP D 1 187 ? -2.386 -36.181 -34.559 1.00 29.65 187 TRP D C 1
ATOM 8188 O O . TRP D 1 187 ? -1.966 -36.877 -33.642 1.00 29.40 187 TRP D O 1
ATOM 8199 N N . VAL D 1 188 ? -3.551 -36.388 -35.161 1.00 29.72 188 VAL D N 1
ATOM 8200 C CA . VAL D 1 188 ? -4.440 -37.464 -34.759 1.00 28.93 188 VAL D CA 1
ATOM 8201 C C . VAL D 1 188 ? -4.987 -38.188 -35.996 1.00 29.38 188 VAL D C 1
ATOM 8202 O O . VAL D 1 188 ? -5.167 -37.586 -37.061 1.00 30.26 188 VAL D O 1
ATOM 8206 N N . ASP D 1 189 ? -5.222 -39.489 -35.850 1.00 28.19 189 ASP D N 1
ATOM 8207 C CA . ASP D 1 189 ? -5.761 -40.298 -36.924 1.00 27.24 189 ASP D CA 1
ATOM 8208 C C . ASP D 1 189 ? -7.252 -40.026 -36.956 1.00 27.18 189 ASP D C 1
ATOM 8209 O O . ASP D 1 189 ? -7.973 -40.398 -36.027 1.00 27.27 189 ASP D O 1
ATOM 8214 N N . ARG D 1 190 ? -7.726 -39.372 -38.012 1.00 26.37 190 ARG D N 1
ATOM 8215 C CA . ARG D 1 190 ? -9.149 -39.077 -38.079 1.00 26.07 190 ARG D CA 1
ATOM 8216 C C . ARG D 1 190 ? -10.002 -40.326 -38.270 1.00 25.15 190 ARG D C 1
ATOM 8217 O O . ARG D 1 190 ? -10.889 -40.602 -37.463 1.00 23.80 190 ARG D O 1
ATOM 8225 N N . TYR D 1 191 ? -9.735 -41.071 -39.343 1.00 25.52 191 TYR D N 1
ATOM 8226 C CA . TYR D 1 191 ? -10.486 -42.289 -39.643 1.00 25.03 191 TYR D CA 1
ATOM 8227 C C . TYR D 1 191 ? -9.761 -43.220 -40.601 1.00 26.07 191 TYR D C 1
ATOM 8228 O O . TYR D 1 191 ? -8.755 -42.850 -41.205 1.00 26.47 191 TYR D O 1
ATOM 8237 N N . THR D 1 192 ? -10.290 -44.435 -40.724 1.00 26.19 192 THR D N 1
ATOM 8238 C CA . THR D 1 192 ? -9.751 -45.437 -41.628 1.00 25.43 192 THR D CA 1
ATOM 8239 C C . THR D 1 192 ? -10.928 -45.899 -42.480 1.00 24.90 192 THR D C 1
ATOM 8240 O O . THR D 1 192 ? -12.088 -45.758 -42.080 1.00 22.44 192 THR D O 1
ATOM 8244 N N . PHE D 1 193 ? -10.629 -46.430 -43.661 1.00 24.25 193 PHE D N 1
ATOM 8245 C CA . PHE D 1 193 ? -11.672 -46.896 -44.552 1.00 25.96 193 PHE D CA 1
ATOM 8246 C C . PHE D 1 193 ? -11.081 -47.857 -45.558 1.00 28.19 193 PHE D C 1
ATOM 8247 O O . PHE D 1 193 ? -9.877 -47.793 -45.842 1.00 28.42 193 PHE D O 1
ATOM 8255 N N . THR D 1 194 ? -11.919 -48.756 -46.077 1.00 28.94 194 THR D N 1
ATOM 8256 C CA . THR D 1 194 ? -11.463 -49.708 -47.080 1.00 30.74 194 THR D CA 1
ATOM 8257 C C . THR D 1 194 ? -11.963 -49.239 -48.440 1.00 31.37 194 THR D C 1
ATOM 8258 O O . THR D 1 194 ? -12.839 -48.377 -48.537 1.00 31.60 194 THR D O 1
ATOM 8262 N N . THR D 1 195 ? -11.407 -49.808 -49.493 1.00 30.68 195 THR D N 1
ATOM 8263 C CA . THR D 1 195 ? -11.793 -49.413 -50.826 1.00 31.06 195 THR D CA 1
ATOM 8264 C C . THR D 1 195 ? -12.954 -50.242 -51.370 1.00 30.40 195 THR D C 1
ATOM 8265 O O . THR D 1 195 ? -13.103 -50.424 -52.575 1.00 30.77 195 THR D O 1
ATOM 8269 N N . ALA D 1 196 ? -13.783 -50.732 -50.458 1.00 30.20 196 ALA D N 1
ATOM 8270 C CA . ALA D 1 196 ? -14.946 -51.543 -50.809 1.00 29.35 196 ALA D CA 1
ATOM 8271 C C . ALA D 1 196 ? -16.068 -50.656 -51.336 1.00 29.13 196 ALA D C 1
ATOM 8272 O O . ALA D 1 196 ? -16.456 -49.685 -50.683 1.00 29.50 196 ALA D O 1
ATOM 8274 N N . PRO D 1 197 ? -16.614 -50.978 -52.521 1.00 28.62 197 PRO D N 1
ATOM 8275 C CA . PRO D 1 197 ? -17.700 -50.160 -53.077 1.00 27.58 197 PRO D CA 1
ATOM 8276 C C . PRO D 1 197 ? -18.926 -50.086 -52.153 1.00 26.25 197 PRO D C 1
ATOM 8277 O O . PRO D 1 197 ? -19.389 -51.104 -51.636 1.00 24.16 197 PRO D O 1
ATOM 8281 N N . GLN D 1 198 ? -19.439 -48.877 -51.944 1.00 25.64 198 GLN D N 1
ATOM 8282 C CA . GLN D 1 198 ? -20.617 -48.686 -51.107 1.00 25.23 198 GLN D CA 1
ATOM 8283 C C . GLN D 1 198 ? -21.711 -47.966 -51.889 1.00 25.54 198 GLN D C 1
ATOM 8284 O O . GLN D 1 198 ? -21.444 -47.091 -52.708 1.00 25.60 198 GLN D O 1
ATOM 8290 N N . TYR D 1 199 ? -22.952 -48.346 -51.628 1.00 26.12 199 TYR D N 1
ATOM 8291 C CA . TYR D 1 199 ? -24.081 -47.766 -52.329 1.00 26.24 199 TYR D CA 1
ATOM 8292 C C . TYR D 1 199 ? -25.153 -47.201 -51.403 1.00 25.45 199 TYR D C 1
ATOM 8293 O O . TYR D 1 199 ? -25.019 -47.240 -50.186 1.00 26.08 199 TYR D O 1
ATOM 8302 N N . ARG D 1 200 ? -26.224 -46.680 -51.983 1.00 23.27 200 ARG D N 1
ATOM 8303 C CA . ARG D 1 200 ? -27.264 -46.109 -51.170 1.00 22.54 200 ARG D CA 1
ATOM 8304 C C . ARG D 1 200 ? -27.899 -47.064 -50.163 1.00 22.95 200 ARG D C 1
ATOM 8305 O O . ARG D 1 200 ? -28.229 -46.638 -49.058 1.00 23.65 200 ARG D O 1
ATOM 8313 N N . ILE D 1 201 ? -28.068 -48.342 -50.490 1.00 22.09 201 ILE D N 1
ATOM 8314 C CA . ILE D 1 201 ? -28.634 -49.221 -49.470 1.00 23.44 201 ILE D CA 1
ATOM 8315 C C . ILE D 1 201 ? -27.623 -49.300 -48.337 1.00 24.52 201 ILE D C 1
ATOM 8316 O O . ILE D 1 201 ? -27.991 -49.251 -47.160 1.00 25.27 201 ILE D O 1
ATOM 8321 N N . ASP D 1 202 ? -26.346 -49.411 -48.695 1.00 24.89 202 ASP D N 1
ATOM 8322 C CA . ASP D 1 202 ? -25.280 -49.488 -47.704 1.00 24.94 202 ASP D CA 1
ATOM 8323 C C . ASP D 1 202 ? -25.343 -48.292 -46.767 1.00 24.21 202 ASP D C 1
ATOM 8324 O O . ASP D 1 202 ? -25.158 -48.430 -45.565 1.00 22.79 202 ASP D O 1
ATOM 8329 N N . PHE D 1 203 ? -25.603 -47.113 -47.316 1.00 25.17 203 PHE D N 1
ATOM 8330 C CA . PHE D 1 203 ? -25.702 -45.921 -46.484 1.00 26.78 203 PHE D CA 1
ATOM 8331 C C . PHE D 1 203 ? -26.994 -45.959 -45.674 1.00 28.13 203 PHE D C 1
ATOM 8332 O O . PHE D 1 203 ? -27.008 -45.536 -44.517 1.00 29.22 203 PHE D O 1
ATOM 8340 N N . GLU D 1 204 ? -28.074 -46.465 -46.270 1.00 29.02 204 GLU D N 1
ATOM 8341 C CA . GLU D 1 204 ? -29.355 -46.546 -45.559 1.00 29.52 204 GLU D CA 1
ATOM 8342 C C . GLU D 1 204 ? -29.181 -47.329 -44.255 1.00 29.10 204 GLU D C 1
ATOM 8343 O O . GLU D 1 204 ? -29.703 -46.937 -43.213 1.00 29.55 204 GLU D O 1
ATOM 8349 N N . VAL D 1 205 ? -28.432 -48.428 -44.326 1.00 27.80 205 VAL D N 1
ATOM 8350 C CA . VAL D 1 205 ? -28.186 -49.275 -43.166 1.00 27.25 205 VAL D CA 1
ATOM 8351 C C . VAL D 1 205 ? -27.359 -48.527 -42.129 1.00 27.80 205 VAL D C 1
ATOM 8352 O O . VAL D 1 205 ? -27.732 -48.449 -40.958 1.00 27.66 205 VAL D O 1
ATOM 8356 N N . GLY D 1 206 ? -26.230 -47.979 -42.558 1.00 27.99 206 GLY D N 1
ATOM 8357 C CA . GLY D 1 206 ? -25.406 -47.245 -41.627 1.00 28.15 206 GLY D CA 1
ATOM 8358 C C . GLY D 1 206 ? -26.241 -46.137 -41.016 1.00 29.64 206 GLY D C 1
ATOM 8359 O O . GLY D 1 206 ? -26.287 -45.969 -39.797 1.00 28.69 206 GLY D O 1
ATOM 8360 N N . ASN D 1 207 ? -26.913 -45.379 -41.878 1.00 30.73 207 ASN D N 1
ATOM 8361 C CA . ASN D 1 207 ? -27.757 -44.274 -41.439 1.00 32.08 207 ASN D CA 1
ATOM 8362 C C . ASN D 1 207 ? -28.789 -44.733 -40.421 1.00 32.54 207 ASN D C 1
ATOM 8363 O O . ASN D 1 207 ? -29.117 -44.005 -39.480 1.00 33.77 207 ASN D O 1
ATOM 8368 N N . HIS D 1 208 ? -29.304 -45.941 -40.612 1.00 32.30 208 HIS D N 1
ATOM 8369 C CA . HIS D 1 208 ? -30.290 -46.480 -39.699 1.00 31.73 208 HIS D CA 1
ATOM 8370 C C . HIS D 1 208 ? -29.688 -46.672 -38.314 1.00 31.77 208 HIS D C 1
ATOM 8371 O O . HIS D 1 208 ? -30.324 -46.377 -37.297 1.00 32.45 208 HIS D O 1
ATOM 8378 N N . PHE D 1 209 ? -28.455 -47.161 -38.278 1.00 30.90 209 PHE D N 1
ATOM 8379 C CA . PHE D 1 209 ? -27.774 -47.403 -37.010 1.00 31.07 209 PHE D CA 1
ATOM 8380 C C . PHE D 1 209 ? -27.496 -46.092 -36.304 1.00 30.51 209 PHE D C 1
ATOM 8381 O O . PHE D 1 209 ? -27.874 -45.896 -35.153 1.00 31.30 209 PHE D O 1
ATOM 8389 N N . VAL D 1 210 ? -26.841 -45.195 -37.021 1.00 30.98 210 VAL D N 1
ATOM 8390 C CA . VAL D 1 210 ? -26.462 -43.901 -36.488 1.00 31.80 210 VAL D CA 1
ATOM 8391 C C . VAL D 1 210 ? -27.625 -43.089 -35.942 1.00 32.42 210 VAL D C 1
ATOM 8392 O O . VAL D 1 210 ? -27.454 -42.302 -35.006 1.00 32.32 210 VAL D O 1
ATOM 8396 N N . SER D 1 211 ? -28.810 -43.290 -36.507 1.00 32.93 211 SER D N 1
ATOM 8397 C CA . SER D 1 211 ? -29.965 -42.514 -36.082 1.00 33.72 211 SER D CA 1
ATOM 8398 C C . SER D 1 211 ? -30.932 -43.167 -35.105 1.00 35.04 211 SER D C 1
ATOM 8399 O O . SER D 1 211 ? -31.659 -42.458 -34.402 1.00 36.61 211 SER D O 1
ATOM 8402 N N . THR D 1 212 ? -30.960 -44.496 -35.046 1.00 35.39 212 THR D N 1
ATOM 8403 C CA . THR D 1 212 ? -31.895 -45.163 -34.140 1.00 35.20 212 THR D CA 1
ATOM 8404 C C . THR D 1 212 ? -31.263 -46.119 -33.153 1.00 36.71 212 THR D C 1
ATOM 8405 O O . THR D 1 212 ? -31.953 -46.657 -32.297 1.00 37.48 212 THR D O 1
ATOM 8409 N N . SER D 1 213 ? -29.964 -46.356 -33.272 1.00 38.04 213 SER D N 1
ATOM 8410 C CA . SER D 1 213 ? -29.304 -47.286 -32.366 1.00 38.64 213 SER D CA 1
ATOM 8411 C C . SER D 1 213 ? -28.883 -46.641 -31.059 1.00 40.47 213 SER D C 1
ATOM 8412 O O . SER D 1 213 ? -28.480 -45.471 -31.030 1.00 41.12 213 SER D O 1
ATOM 8415 N N . PRO D 1 214 ? -28.975 -47.390 -29.947 1.00 42.07 214 PRO D N 1
ATOM 8416 C CA . PRO D 1 214 ? -28.570 -46.814 -28.654 1.00 42.40 214 PRO D CA 1
ATOM 8417 C C . PRO D 1 214 ? -27.041 -46.744 -28.596 1.00 43.26 214 PRO D C 1
ATOM 8418 O O . PRO D 1 214 ? -26.458 -45.792 -28.047 1.00 43.30 214 PRO D O 1
ATOM 8422 N N . ARG D 1 215 ? -26.398 -47.756 -29.176 1.00 43.86 215 ARG D N 1
ATOM 8423 C CA . ARG D 1 215 ? -24.937 -47.810 -29.215 1.00 44.84 215 ARG D CA 1
ATOM 8424 C C . ARG D 1 215 ? -24.357 -46.509 -29.793 1.00 44.35 215 ARG D C 1
ATOM 8425 O O . ARG D 1 215 ? -23.214 -46.145 -29.482 1.00 43.32 215 ARG D O 1
ATOM 8433 N N . SER D 1 216 ? -25.149 -45.810 -30.614 1.00 44.01 216 SER D N 1
ATOM 8434 C CA . SER D 1 216 ? -24.701 -44.560 -31.244 1.00 44.76 216 SER D CA 1
ATOM 8435 C C . SER D 1 216 ? -24.753 -43.294 -30.377 1.00 44.72 216 SER D C 1
ATOM 8436 O O . SER D 1 216 ? -25.771 -42.992 -29.741 1.00 44.88 216 SER D O 1
ATOM 8439 N N . PRO D 1 217 ? -23.649 -42.523 -30.367 1.00 44.47 217 PRO D N 1
ATOM 8440 C CA . PRO D 1 217 ? -23.539 -41.279 -29.592 1.00 43.67 217 PRO D CA 1
ATOM 8441 C C . PRO D 1 217 ? -24.509 -40.254 -30.160 1.00 43.18 217 PRO D C 1
ATOM 8442 O O . PRO D 1 217 ? -25.176 -39.512 -29.431 1.00 42.35 217 PRO D O 1
ATOM 8446 N N . PHE D 1 218 ? -24.568 -40.244 -31.489 1.00 43.19 218 PHE D N 1
ATOM 8447 C CA . PHE D 1 218 ? -25.408 -39.333 -32.256 1.00 42.83 218 PHE D CA 1
ATOM 8448 C C . PHE D 1 218 ? -26.899 -39.280 -31.929 1.00 42.01 218 PHE D C 1
ATOM 8449 O O . PHE D 1 218 ? -27.580 -38.350 -32.349 1.00 42.52 218 PHE D O 1
ATOM 8457 N N . THR D 1 219 ? -27.420 -40.250 -31.191 1.00 41.25 219 THR D N 1
ATOM 8458 C CA . THR D 1 219 ? -28.842 -40.221 -30.882 1.00 41.75 219 THR D CA 1
ATOM 8459 C C . THR D 1 219 ? -29.162 -39.616 -29.535 1.00 42.39 219 THR D C 1
ATOM 8460 O O . THR D 1 219 ? -30.330 -39.336 -29.238 1.00 41.89 219 THR D O 1
ATOM 8464 N N . THR D 1 220 ? -28.119 -39.415 -28.732 1.00 42.67 220 THR D N 1
ATOM 8465 C CA . THR D 1 220 ? -28.241 -38.863 -27.382 1.00 42.95 220 THR D CA 1
ATOM 8466 C C . THR D 1 220 ? -28.279 -37.328 -27.322 1.00 42.62 220 THR D C 1
ATOM 8467 O O . THR D 1 220 ? -29.343 -36.731 -27.534 1.00 43.46 220 THR D O 1
ATOM 8471 N N . ARG D 1 221 ? -27.142 -36.694 -27.013 1.00 40.51 221 ARG D N 1
ATOM 8472 C CA . ARG D 1 221 ? -27.091 -35.234 -26.950 1.00 38.56 221 ARG D CA 1
ATOM 8473 C C . ARG D 1 221 ? -26.810 -34.663 -28.340 1.00 36.41 221 ARG D C 1
ATOM 8474 O O . ARG D 1 221 ? -26.379 -35.383 -29.238 1.00 36.82 221 ARG D O 1
ATOM 8482 N N . PRO D 1 222 ? -27.049 -33.358 -28.534 1.00 34.04 222 PRO D N 1
ATOM 8483 C CA . PRO D 1 222 ? -26.813 -32.712 -29.826 1.00 31.53 222 PRO D CA 1
ATOM 8484 C C . PRO D 1 222 ? -25.348 -32.705 -30.211 1.00 29.67 222 PRO D C 1
ATOM 8485 O O . PRO D 1 222 ? -24.465 -32.679 -29.357 1.00 28.81 222 PRO D O 1
ATOM 8489 N N . PHE D 1 223 ? -25.097 -32.735 -31.507 1.00 28.67 223 PHE D N 1
ATOM 8490 C CA . PHE D 1 223 ? -23.739 -32.666 -31.997 1.00 28.59 223 PHE D CA 1
ATOM 8491 C C . PHE D 1 223 ? -23.806 -31.899 -33.295 1.00 27.98 223 PHE D C 1
ATOM 8492 O O . PHE D 1 223 ? -24.207 -32.440 -34.322 1.00 28.20 223 PHE D O 1
ATOM 8500 N N . LEU D 1 224 ? -23.418 -30.631 -33.239 1.00 27.61 224 LEU D N 1
ATOM 8501 C CA . LEU D 1 224 ? -23.467 -29.757 -34.403 1.00 26.83 224 LEU D CA 1
ATOM 8502 C C . LEU D 1 224 ? -22.077 -29.287 -34.790 1.00 26.90 224 LEU D C 1
ATOM 8503 O O . LEU D 1 224 ? -21.184 -29.244 -33.951 1.00 28.57 224 LEU D O 1
ATOM 8508 N N . GLN D 1 225 ? -21.899 -28.955 -36.066 1.00 26.76 225 GLN D N 1
ATOM 8509 C CA . GLN D 1 225 ? -20.622 -28.449 -36.574 1.00 26.70 225 GLN D CA 1
ATOM 8510 C C . GLN D 1 225 ? -20.863 -27.412 -37.666 1.00 26.64 225 GLN D C 1
ATOM 8511 O O . GLN D 1 225 ? -21.894 -27.425 -38.327 1.00 28.14 225 GLN D O 1
ATOM 8517 N N . ARG D 1 226 ? -19.910 -26.514 -37.861 1.00 26.22 226 ARG D N 1
ATOM 8518 C CA . ARG D 1 226 ? -20.032 -25.516 -38.911 1.00 25.09 226 ARG D CA 1
ATOM 8519 C C . ARG D 1 226 ? -18.606 -25.187 -39.359 1.00 25.14 226 ARG D C 1
ATOM 8520 O O . ARG D 1 226 ? -17.828 -24.602 -38.609 1.00 25.55 226 ARG D O 1
ATOM 8528 N N . PHE D 1 227 ? -18.265 -25.586 -40.580 1.00 24.83 227 PHE D N 1
ATOM 8529 C CA . PHE D 1 227 ? -16.920 -25.389 -41.112 1.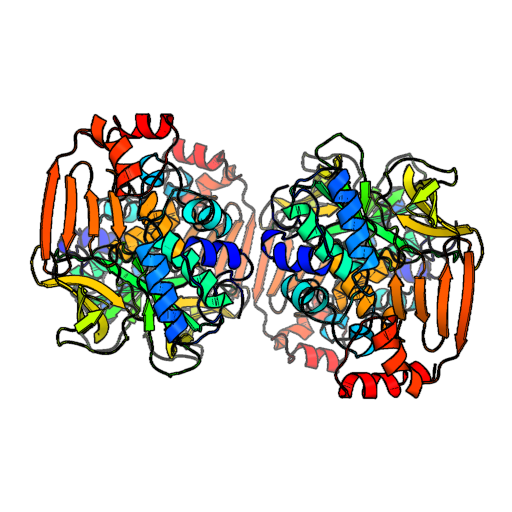00 24.35 227 PHE D CA 1
ATOM 8530 C C . PHE D 1 227 ? -16.744 -24.178 -42.025 1.00 24.87 227 PHE D C 1
ATOM 8531 O O . PHE D 1 227 ? -17.526 -23.952 -42.935 1.00 24.04 227 PHE D O 1
ATOM 8539 N N . HIS D 1 228 ? -15.698 -23.403 -41.761 1.00 26.44 228 HIS D N 1
ATOM 8540 C CA . HIS D 1 228 ? -15.359 -22.219 -42.544 1.00 27.96 228 HIS D CA 1
ATOM 8541 C C . HIS D 1 228 ? -13.932 -22.454 -43.007 1.00 29.33 228 HIS D C 1
ATOM 8542 O O . HIS D 1 228 ? -13.281 -23.381 -42.549 1.00 30.31 228 HIS D O 1
ATOM 8549 N N . SER D 1 229 ? -13.436 -21.623 -43.909 1.00 31.70 229 SER D N 1
ATOM 8550 C CA . SER D 1 229 ? -12.083 -21.811 -44.404 1.00 33.79 229 SER D CA 1
ATOM 8551 C C . SER D 1 229 ? -11.051 -21.608 -43.305 1.00 34.82 229 SER D C 1
ATOM 8552 O O . SER D 1 229 ? -10.102 -22.374 -43.202 1.00 34.92 229 SER D O 1
ATOM 8555 N N . ASP D 1 230 ? -11.252 -20.584 -42.475 1.00 36.97 230 ASP D N 1
ATOM 8556 C CA . ASP D 1 230 ? -10.312 -20.249 -41.393 1.00 38.31 230 ASP D CA 1
ATOM 8557 C C . ASP D 1 230 ? -10.689 -20.625 -39.953 1.00 37.88 230 ASP D C 1
ATOM 8558 O O . ASP D 1 230 ? -10.022 -20.176 -39.011 1.00 37.75 230 ASP D O 1
ATOM 8563 N N . ARG D 1 231 ? -11.743 -21.416 -39.763 1.00 37.26 231 ARG D N 1
ATOM 8564 C CA . ARG D 1 231 ? -12.134 -21.801 -38.412 1.00 37.24 231 ARG D CA 1
ATOM 8565 C C . ARG D 1 231 ? -13.222 -22.868 -38.394 1.00 37.58 231 ARG D C 1
ATOM 8566 O O . ARG D 1 231 ? -14.133 -22.857 -39.229 1.00 39.29 231 ARG D O 1
ATOM 8574 N N . HIS D 1 232 ? -13.133 -23.773 -37.423 1.00 35.87 232 HIS D N 1
ATOM 8575 C CA . HIS D 1 232 ? -14.091 -24.868 -37.278 1.00 33.45 232 HIS D CA 1
ATOM 8576 C C . HIS D 1 232 ? -14.923 -24.755 -35.984 1.00 32.21 232 HIS D C 1
ATOM 8577 O O . HIS D 1 232 ? -14.365 -24.702 -34.880 1.00 30.75 232 HIS D O 1
ATOM 8584 N N . HIS D 1 233 ? -16.249 -24.712 -36.128 1.00 30.62 233 HIS D N 1
ATOM 8585 C CA . HIS D 1 233 ? -17.156 -24.637 -34.979 1.00 29.04 233 HIS D CA 1
ATOM 8586 C C . HIS D 1 233 ? -17.794 -25.978 -34.658 1.00 29.51 233 HIS D C 1
ATOM 8587 O O . HIS D 1 233 ? -18.298 -26.668 -35.546 1.00 29.94 233 HIS D O 1
ATOM 8594 N N . VAL D 1 234 ? -17.795 -26.328 -33.377 1.00 29.95 234 VAL D N 1
ATOM 8595 C CA . VAL D 1 234 ? -18.378 -27.579 -32.913 1.00 29.98 234 VAL D CA 1
ATOM 8596 C C . VAL D 1 234 ? -19.166 -27.403 -31.620 1.00 30.14 234 VAL D C 1
ATOM 8597 O O . VAL D 1 234 ? -18.729 -26.700 -30.705 1.00 29.68 234 VAL D O 1
ATOM 8601 N N . LEU D 1 235 ? -20.333 -28.035 -31.556 1.00 30.33 235 LEU D N 1
ATOM 8602 C CA . LEU D 1 235 ? -21.150 -27.986 -30.353 1.00 30.95 235 LEU D CA 1
ATOM 8603 C C . LEU D 1 235 ? -21.310 -29.416 -29.870 1.00 30.94 235 LEU D C 1
ATOM 8604 O O . LEU D 1 235 ? -21.988 -30.229 -30.507 1.00 30.58 235 LEU D O 1
ATOM 8609 N N . ASP D 1 236 ? -20.657 -29.726 -28.756 1.00 30.73 236 ASP D N 1
ATOM 8610 C CA . ASP D 1 236 ? -20.730 -31.060 -28.184 1.00 31.04 236 ASP D CA 1
ATOM 8611 C C . ASP D 1 236 ? -21.645 -30.956 -26.984 1.00 30.45 236 ASP D C 1
ATOM 8612 O O . ASP D 1 236 ? -21.193 -30.635 -25.884 1.00 30.38 236 ASP D O 1
ATOM 8617 N N . GLY D 1 237 ? -22.929 -31.226 -27.197 1.00 29.35 237 GLY D N 1
ATOM 8618 C CA . GLY D 1 237 ? -23.876 -31.129 -26.108 1.00 28.73 237 GLY D CA 1
ATOM 8619 C C . GLY D 1 237 ? -23.880 -29.683 -25.689 1.00 27.75 237 GLY D C 1
ATOM 8620 O O . GLY D 1 237 ? -24.509 -28.860 -26.340 1.00 29.34 237 GLY D O 1
ATOM 8621 N N . LEU D 1 238 ? -23.168 -29.368 -24.614 1.00 27.70 238 LEU D N 1
ATOM 8622 C CA . LEU D 1 238 ? -23.079 -27.990 -24.135 1.00 26.61 238 LEU D CA 1
ATOM 8623 C C . LEU D 1 238 ? -21.671 -27.419 -24.287 1.00 25.72 238 LEU D C 1
ATOM 8624 O O . LEU D 1 238 ? -21.434 -26.262 -23.956 1.00 26.12 238 LEU D O 1
ATOM 8629 N N . THR D 1 239 ? -20.742 -28.226 -24.794 1.00 24.78 239 THR D N 1
ATOM 8630 C CA . THR D 1 239 ? -19.382 -27.753 -25.009 1.00 26.95 239 THR D CA 1
ATOM 8631 C C . THR D 1 239 ? -19.269 -27.065 -26.384 1.00 26.24 239 THR D C 1
ATOM 8632 O O . THR D 1 239 ? -19.478 -27.691 -27.425 1.00 23.49 239 THR D O 1
ATOM 8636 N N . LEU D 1 240 ? -18.944 -25.774 -26.379 1.00 26.79 240 LEU D N 1
ATOM 8637 C CA . LEU D 1 240 ? -18.800 -25.030 -27.628 1.00 29.82 240 LEU D CA 1
ATOM 8638 C C . LEU D 1 240 ? -17.319 -24.888 -27.974 1.00 30.35 240 LEU D C 1
ATOM 8639 O O . LEU D 1 240 ? -16.574 -24.148 -27.323 1.00 29.93 240 LEU D O 1
ATOM 8644 N N . ILE D 1 241 ? -16.901 -25.593 -29.016 1.00 30.86 241 ILE D N 1
ATOM 8645 C CA . ILE D 1 241 ? -15.510 -25.560 -29.427 1.00 30.36 241 ILE D CA 1
ATOM 8646 C C . ILE D 1 241 ? -15.308 -24.833 -30.737 1.00 30.38 241 ILE D C 1
ATOM 8647 O O . ILE D 1 241 ? -16.060 -25.031 -31.689 1.00 30.85 241 ILE D O 1
ATOM 8652 N N . THR D 1 242 ? -14.289 -23.991 -30.785 1.00 28.89 242 THR D N 1
ATOM 8653 C CA . THR D 1 242 ? -13.989 -23.300 -32.014 1.00 29.46 242 THR D CA 1
ATOM 8654 C C . THR D 1 242 ? -12.508 -23.530 -32.235 1.00 29.74 242 THR D C 1
ATOM 8655 O O . THR D 1 242 ? -11.691 -23.129 -31.424 1.00 28.81 242 THR D O 1
ATOM 8659 N N . GLU D 1 243 ? -12.167 -24.206 -33.325 1.00 31.11 243 GLU D N 1
ATOM 8660 C CA . GLU D 1 243 ? -10.770 -24.512 -33.614 1.00 33.53 243 GLU D CA 1
ATOM 8661 C C . GLU D 1 243 ? -10.289 -23.881 -34.934 1.00 32.86 243 GLU D C 1
ATOM 8662 O O . GLU D 1 243 ? -11.058 -23.702 -35.883 1.00 31.59 243 GLU D O 1
ATOM 8668 N N . ARG D 1 244 ? -9.005 -23.541 -34.967 1.00 32.96 244 ARG D N 1
ATOM 8669 C CA . ARG D 1 244 ? -8.381 -22.921 -36.130 1.00 34.03 244 ARG D CA 1
ATOM 8670 C C . ARG D 1 244 ? -7.227 -23.786 -36.679 1.00 33.98 244 ARG D C 1
ATOM 8671 O O . ARG D 1 244 ? -6.653 -24.619 -35.964 1.00 35.02 244 ARG D O 1
ATOM 8679 N N . PRO D 1 245 ? -6.868 -23.590 -37.957 1.00 33.52 245 PRO D N 1
ATOM 8680 C CA . PRO D 1 245 ? -5.800 -24.332 -38.642 1.00 33.70 245 PRO D CA 1
ATOM 8681 C C . PRO D 1 245 ? -4.452 -24.441 -37.937 1.00 34.60 245 PRO D C 1
ATOM 8682 O O . PRO D 1 245 ? -3.686 -25.370 -38.204 1.00 35.90 245 PRO D O 1
ATOM 8686 N N . ASP D 1 246 ? -4.155 -23.509 -37.040 1.00 34.79 246 ASP D N 1
ATOM 8687 C CA . ASP D 1 246 ? -2.871 -23.546 -36.359 1.00 35.19 246 ASP D CA 1
ATOM 8688 C C . ASP D 1 246 ? -2.763 -24.520 -35.200 1.00 35.29 246 ASP D C 1
ATOM 8689 O O . ASP D 1 246 ? -1.692 -24.653 -34.606 1.00 36.04 246 ASP D O 1
ATOM 8694 N N . GLY D 1 247 ? -3.856 -25.197 -34.868 1.00 35.03 247 GLY D N 1
ATOM 8695 C CA . GLY D 1 247 ? -3.814 -26.144 -33.767 1.00 34.45 247 GLY D CA 1
ATOM 8696 C C . GLY D 1 247 ? -4.210 -25.536 -32.429 1.00 34.05 247 GLY D C 1
ATOM 8697 O O . GLY D 1 247 ? -3.774 -25.996 -31.363 1.00 33.68 247 GLY D O 1
ATOM 8698 N N . SER D 1 248 ? -5.033 -24.496 -32.481 1.00 33.15 248 SER D N 1
ATOM 8699 C CA . SER D 1 248 ? -5.496 -23.840 -31.267 1.00 32.33 248 SER D CA 1
ATOM 8700 C C . SER D 1 248 ? -7.020 -23.798 -31.249 1.00 31.74 248 SER D C 1
ATOM 8701 O O . SER D 1 248 ? -7.660 -23.734 -32.296 1.00 32.18 248 SER D O 1
ATOM 8704 N N . ALA D 1 249 ? -7.610 -23.839 -30.060 1.00 31.31 249 ALA D N 1
ATOM 8705 C CA . ALA D 1 249 ? -9.064 -23.829 -29.963 1.00 30.69 249 ALA D CA 1
ATOM 8706 C C . ALA D 1 249 ? -9.559 -23.092 -28.736 1.00 30.51 249 ALA D C 1
ATOM 8707 O O . ALA D 1 249 ? -8.837 -22.953 -27.749 1.00 30.27 249 ALA D O 1
ATOM 8709 N N . ASP D 1 250 ? -10.802 -22.629 -28.800 1.00 31.11 250 ASP D N 1
ATOM 8710 C CA . ASP D 1 250 ? -11.396 -21.913 -27.690 1.00 32.47 250 ASP D CA 1
ATOM 8711 C C . ASP D 1 250 ? -12.642 -22.642 -27.216 1.00 32.74 250 ASP D C 1
ATOM 8712 O O . ASP D 1 250 ? -13.684 -22.607 -27.880 1.00 34.33 250 ASP D O 1
ATOM 8717 N N . ILE D 1 251 ? -12.527 -23.310 -26.073 1.00 31.18 251 ILE D N 1
ATOM 8718 C CA . ILE D 1 251 ? -13.646 -24.040 -25.509 1.00 30.89 251 ILE D CA 1
ATOM 8719 C C . ILE D 1 251 ? -14.426 -23.084 -24.620 1.00 30.56 251 ILE D C 1
ATOM 8720 O O . ILE D 1 251 ? -13.870 -22.124 -24.088 1.00 31.47 251 ILE D O 1
ATOM 8725 N N . ARG D 1 252 ? -15.709 -23.354 -24.446 1.00 29.86 252 ARG D N 1
ATOM 8726 C CA . ARG D 1 252 ? -16.558 -22.503 -23.628 1.00 30.82 252 ARG D CA 1
ATOM 8727 C C . ARG D 1 252 ? -17.807 -23.303 -23.282 1.00 30.30 252 ARG D C 1
ATOM 8728 O O . ARG D 1 252 ? -18.434 -23.879 -24.170 1.00 31.30 252 ARG D O 1
ATOM 8736 N N . ALA D 1 253 ? -18.161 -23.365 -22.003 1.00 28.69 253 ALA D N 1
ATOM 8737 C CA . ALA D 1 253 ? -19.341 -24.122 -21.609 1.00 27.61 253 ALA D CA 1
ATOM 8738 C C . ALA D 1 253 ? -20.595 -23.291 -21.815 1.00 27.69 253 ALA D C 1
ATOM 8739 O O . ALA D 1 253 ? -20.651 -22.124 -21.438 1.00 27.03 253 ALA D O 1
ATOM 8741 N N . LEU D 1 254 ? -21.606 -23.900 -22.418 1.00 27.90 254 LEU D N 1
ATOM 8742 C CA . LEU D 1 254 ? -22.864 -23.213 -22.663 1.00 28.80 254 LEU D CA 1
ATOM 8743 C C . LEU D 1 254 ? -23.947 -23.639 -21.685 1.00 29.12 254 LEU D C 1
ATOM 8744 O O . LEU D 1 254 ? -23.871 -24.712 -21.082 1.00 28.93 254 LEU D O 1
ATOM 8749 N N . THR D 1 255 ? -24.948 -22.785 -21.513 1.00 29.53 255 THR D N 1
ATOM 8750 C CA . THR D 1 255 ? -26.076 -23.129 -20.655 1.00 30.95 255 THR D CA 1
ATOM 8751 C C . THR D 1 255 ? -27.151 -23.418 -21.672 1.00 31.10 255 THR D C 1
ATOM 8752 O O . THR D 1 255 ? -27.061 -22.937 -22.801 1.00 30.82 255 THR D O 1
ATOM 8756 N N . PRO D 1 256 ? -28.169 -24.213 -21.307 1.00 32.14 256 PRO D N 1
ATOM 8757 C CA . PRO D 1 256 ? -29.239 -24.523 -22.264 1.00 32.41 256 PRO D CA 1
ATOM 8758 C C . PRO D 1 256 ? -29.862 -23.268 -22.862 1.00 33.03 256 PRO D C 1
ATOM 8759 O O . PRO D 1 256 ? -30.099 -23.181 -24.074 1.00 34.25 256 PRO D O 1
ATOM 8763 N N . GLY D 1 257 ? -30.116 -22.290 -22.004 1.00 33.52 257 GLY D N 1
ATOM 8764 C CA . GLY D 1 257 ? -30.706 -21.046 -22.461 1.00 33.46 257 GLY D CA 1
ATOM 8765 C C . GLY D 1 257 ? -29.953 -20.410 -23.617 1.00 32.89 257 GLY D C 1
ATOM 8766 O O . GLY D 1 257 ? -30.518 -19.614 -24.365 1.00 33.06 257 GLY D O 1
ATOM 8767 N N . GLU D 1 258 ? -28.683 -20.769 -23.776 1.00 32.56 258 GLU D N 1
ATOM 8768 C CA . GLU D 1 258 ? -27.864 -20.212 -24.841 1.00 31.55 258 GLU D CA 1
ATOM 8769 C C . GLU D 1 258 ? -27.921 -21.045 -26.112 1.00 31.33 258 GLU D C 1
ATOM 8770 O O . GLU D 1 258 ? -27.502 -20.585 -27.175 1.00 32.57 258 GLU D O 1
ATOM 8776 N N . LEU D 1 259 ? -28.446 -22.263 -26.018 1.00 29.52 259 LEU D N 1
ATOM 8777 C CA . LEU D 1 259 ? -28.516 -23.115 -27.197 1.00 28.34 259 LEU D CA 1
ATOM 8778 C C . LEU D 1 259 ? -29.272 -22.495 -28.379 1.00 28.32 259 LEU D C 1
ATOM 8779 O O . LEU D 1 259 ? -28.691 -22.281 -29.450 1.00 29.85 259 LEU D O 1
ATOM 8784 N N . PRO D 1 260 ? -30.563 -22.163 -28.195 1.00 27.64 260 PRO D N 1
ATOM 8785 C CA . PRO D 1 260 ? -31.376 -21.575 -29.267 1.00 28.01 260 PRO D CA 1
ATOM 8786 C C . PRO D 1 260 ? -30.633 -20.542 -30.093 1.00 30.03 260 PRO D C 1
ATOM 8787 O O . PRO D 1 260 ? -30.621 -20.585 -31.319 1.00 30.45 260 PRO D O 1
ATOM 8791 N N . GLU D 1 261 ? -30.003 -19.613 -29.394 1.00 33.00 261 GLU D N 1
ATOM 8792 C CA . GLU D 1 261 ? -29.257 -18.536 -30.024 1.00 35.50 261 GLU D CA 1
ATOM 8793 C C . GLU D 1 261 ? -28.012 -19.009 -30.771 1.00 35.79 261 GLU D C 1
ATOM 8794 O O . GLU D 1 261 ? -27.856 -18.732 -31.956 1.00 37.04 261 GLU D O 1
ATOM 8800 N N . VAL D 1 262 ? -27.137 -19.739 -30.087 1.00 36.02 262 VAL D N 1
ATOM 8801 C CA . VAL D 1 262 ? -25.905 -20.221 -30.705 1.00 35.70 262 VAL D CA 1
ATOM 8802 C C . VAL D 1 262 ? -26.164 -21.116 -31.917 1.00 35.61 262 VAL D C 1
ATOM 8803 O O . VAL D 1 262 ? -25.405 -21.095 -32.891 1.00 35.36 262 VAL D O 1
ATOM 8807 N N . ILE D 1 263 ? -27.232 -21.904 -31.862 1.00 34.68 263 ILE D N 1
ATOM 8808 C CA . ILE D 1 263 ? -27.546 -22.782 -32.981 1.00 34.41 263 ILE D CA 1
ATOM 8809 C C . ILE D 1 263 ? -27.746 -21.949 -34.237 1.00 34.11 263 ILE D C 1
ATOM 8810 O O . ILE D 1 263 ? -27.190 -22.253 -35.290 1.00 33.43 263 ILE D O 1
ATOM 8815 N N . ASN D 1 264 ? -28.543 -20.893 -34.113 1.00 33.54 264 ASN D N 1
ATOM 8816 C CA . ASN D 1 264 ? -28.808 -20.005 -35.235 1.00 32.77 264 ASN D CA 1
ATOM 8817 C C . ASN D 1 264 ? -27.564 -19.183 -35.572 1.00 31.38 264 ASN D C 1
ATOM 8818 O O . ASN D 1 264 ? -27.079 -19.212 -36.699 1.00 30.98 264 ASN D O 1
ATOM 8823 N N . GLU D 1 265 ? -27.055 -18.444 -34.597 1.00 30.78 265 GLU D N 1
ATOM 8824 C CA . GLU D 1 265 ? -25.874 -17.625 -34.835 1.00 31.70 265 GLU D CA 1
ATOM 8825 C C . GLU D 1 265 ? -24.781 -18.439 -35.535 1.00 31.00 265 GLU D C 1
ATOM 8826 O O . GLU D 1 265 ? -24.656 -18.413 -36.757 1.00 31.13 265 GLU D O 1
ATOM 8832 N N . LEU D 1 266 ? -24.016 -19.177 -34.733 1.00 30.16 266 LEU D N 1
ATOM 8833 C CA . LEU D 1 266 ? -22.883 -19.971 -35.195 1.00 28.59 266 LEU D CA 1
ATOM 8834 C C . LEU D 1 266 ? -23.080 -21.186 -36.082 1.00 28.59 266 LEU D C 1
ATOM 8835 O O . LEU D 1 266 ? -22.166 -21.535 -36.840 1.00 29.02 266 LEU D O 1
ATOM 8840 N N . PHE D 1 267 ? -24.231 -21.847 -36.002 1.00 27.64 267 PHE D N 1
ATOM 8841 C CA . PHE D 1 267 ? -24.432 -23.049 -36.814 1.00 28.35 267 PHE D CA 1
ATOM 8842 C C . PHE D 1 267 ? -25.457 -22.932 -37.943 1.00 29.66 267 PHE D C 1
ATOM 8843 O O . PHE D 1 267 ? -25.751 -23.907 -38.643 1.00 30.58 267 PHE D O 1
ATOM 8851 N N . ASP D 1 268 ? -25.983 -21.729 -38.132 1.00 29.32 268 ASP D N 1
ATOM 8852 C CA . ASP D 1 268 ? -26.958 -21.480 -39.175 1.00 28.10 268 ASP D CA 1
ATOM 8853 C C . ASP D 1 268 ? -28.044 -22.532 -39.194 1.00 27.12 268 ASP D C 1
ATOM 8854 O O . ASP D 1 268 ? -28.364 -23.077 -40.239 1.00 27.40 268 ASP D O 1
ATOM 8859 N N . ILE D 1 269 ? -28.613 -22.819 -38.032 1.00 27.19 269 ILE D N 1
ATOM 8860 C CA . ILE D 1 269 ? -29.676 -23.804 -37.960 1.00 28.95 269 ILE D CA 1
ATOM 8861 C C . ILE D 1 269 ? -30.924 -23.217 -37.318 1.00 29.87 269 ILE D C 1
ATOM 8862 O O . ILE D 1 269 ? -30.861 -22.701 -36.205 1.00 29.93 269 ILE D O 1
ATOM 8867 N N . GLU D 1 270 ? -32.049 -23.288 -38.030 1.00 31.78 270 GLU D N 1
ATOM 8868 C CA . GLU D 1 270 ? -33.327 -22.778 -37.526 1.00 35.46 270 GLU D CA 1
ATOM 8869 C C . GLU D 1 270 ? -34.111 -23.905 -36.891 1.00 36.95 270 GLU D C 1
ATOM 8870 O O . GLU D 1 270 ? -33.935 -25.061 -37.260 1.00 39.40 270 GLU D O 1
ATOM 8876 N N . LEU D 1 271 ? -34.999 -23.576 -35.959 1.00 38.15 271 LEU D N 1
ATOM 8877 C CA . LEU D 1 271 ? -35.808 -24.608 -35.311 1.00 38.70 271 LEU D CA 1
ATOM 8878 C C . LEU D 1 271 ? -37.176 -24.154 -34.827 1.00 38.58 271 LEU D C 1
ATOM 8879 O O . LEU D 1 271 ? -37.306 -23.124 -34.165 1.00 38.71 271 LEU D O 1
ATOM 8884 N N . PRO D 1 272 ? -38.225 -24.917 -35.169 1.00 39.19 272 PRO D N 1
ATOM 8885 C CA . PRO D 1 272 ? -39.582 -24.563 -34.736 1.00 39.01 272 PRO D CA 1
ATOM 8886 C C . PRO D 1 272 ? -39.580 -24.400 -33.209 1.00 38.69 272 PRO D C 1
ATOM 8887 O O . PRO D 1 272 ? -39.018 -25.238 -32.486 1.00 38.87 272 PRO D O 1
ATOM 8891 N N . GLY D 1 273 ? -40.188 -23.327 -32.717 1.00 37.16 273 GLY D N 1
ATOM 8892 C CA . GLY D 1 273 ? -40.219 -23.113 -31.280 1.00 36.20 273 GLY D CA 1
ATOM 8893 C C . GLY D 1 273 ? -40.274 -24.384 -30.444 1.00 35.05 273 GLY D C 1
ATOM 8894 O O . GLY D 1 273 ? -39.365 -24.631 -29.643 1.00 35.11 273 GLY D O 1
ATOM 8895 N N . PRO D 1 274 ? -41.321 -25.213 -30.609 1.00 33.89 274 PRO D N 1
ATOM 8896 C CA . PRO D 1 274 ? -41.473 -26.462 -29.852 1.00 33.52 274 PRO D CA 1
ATOM 8897 C C . PRO D 1 274 ? -40.214 -27.324 -29.869 1.00 33.27 274 PRO D C 1
ATOM 8898 O O . PRO D 1 274 ? -39.915 -28.021 -28.887 1.00 31.77 274 PRO D O 1
ATOM 8902 N N . ASP D 1 275 ? -39.497 -27.288 -30.997 1.00 32.64 275 ASP D N 1
ATOM 8903 C CA . ASP D 1 275 ? -38.259 -28.052 -31.135 1.00 31.47 275 ASP D CA 1
ATOM 8904 C C . ASP D 1 275 ? -37.197 -27.459 -30.207 1.00 30.99 275 ASP D C 1
ATOM 8905 O O . ASP D 1 275 ? -36.476 -28.195 -29.535 1.00 31.20 275 ASP D O 1
ATOM 8910 N N . LEU D 1 276 ? -37.114 -26.135 -30.147 1.00 31.29 276 LEU D N 1
ATOM 8911 C CA . LEU D 1 276 ? -36.145 -25.492 -29.263 1.00 32.12 276 LEU D CA 1
ATOM 8912 C C . LEU D 1 276 ? -36.386 -25.871 -27.806 1.00 33.92 276 LEU D C 1
ATOM 8913 O O . LEU D 1 276 ? -35.453 -26.289 -27.114 1.00 34.03 276 LEU D O 1
ATOM 8918 N N . ASP D 1 277 ? -37.636 -25.737 -27.350 1.00 36.60 277 ASP D N 1
ATOM 8919 C CA . ASP D 1 277 ? -38.018 -26.081 -25.965 1.00 37.83 277 ASP D CA 1
ATOM 8920 C C . ASP D 1 277 ? -37.618 -27.519 -25.632 1.00 37.90 277 ASP D C 1
ATOM 8921 O O . ASP D 1 277 ? -37.031 -27.787 -24.583 1.00 39.27 277 ASP D O 1
ATOM 8926 N N . ALA D 1 278 ? -37.975 -28.444 -26.523 1.00 37.97 278 ALA D N 1
ATOM 8927 C CA . ALA D 1 278 ? -37.672 -29.863 -26.352 1.00 36.87 278 ALA D CA 1
ATOM 8928 C C . ALA D 1 278 ? -36.170 -30.006 -26.157 1.00 36.73 278 ALA D C 1
ATOM 8929 O O . ALA D 1 278 ? -35.693 -30.617 -25.194 1.00 36.80 278 ALA D O 1
ATOM 8931 N N . LEU D 1 279 ? -35.436 -29.423 -27.093 1.00 35.71 279 LEU D N 1
ATOM 8932 C CA . LEU D 1 279 ? -33.989 -29.443 -27.072 1.00 35.96 279 LEU D CA 1
ATOM 8933 C C . LEU D 1 279 ? -33.438 -28.788 -25.785 1.00 36.51 279 LEU D C 1
ATOM 8934 O O . LEU D 1 279 ? -32.486 -29.292 -25.177 1.00 35.87 279 LEU D O 1
ATOM 8939 N N . THR D 1 280 ? -34.056 -27.677 -25.383 1.00 36.47 280 THR D N 1
ATOM 8940 C CA . THR D 1 280 ? -33.652 -26.900 -24.207 1.00 37.37 280 THR D CA 1
ATOM 8941 C C . THR D 1 280 ? -33.994 -27.521 -22.852 1.00 39.52 280 THR D C 1
ATOM 8942 O O . THR D 1 280 ? -33.404 -27.174 -21.818 1.00 39.95 280 THR D O 1
ATOM 8946 N N . THR D 1 281 ? -34.944 -28.444 -22.859 1.00 41.06 281 THR D N 1
ATOM 8947 C CA . THR D 1 281 ? -35.375 -29.106 -21.637 1.00 42.82 281 THR D CA 1
ATOM 8948 C C . THR D 1 281 ? -35.337 -30.606 -21.929 1.00 44.77 281 THR D C 1
ATOM 8949 O O . THR D 1 281 ? -36.102 -31.390 -21.356 1.00 45.71 281 THR D O 1
ATOM 8953 N N . GLY D 1 282 ? -34.438 -30.990 -22.835 1.00 45.93 282 GLY D N 1
ATOM 8954 C CA . GLY D 1 282 ? -34.314 -32.379 -23.239 1.00 46.32 282 GLY D CA 1
ATOM 8955 C C . GLY D 1 282 ? -33.671 -33.339 -22.254 1.00 46.75 282 GLY D C 1
ATOM 8956 O O . GLY D 1 282 ? -32.823 -32.964 -21.429 1.00 46.26 282 GLY D O 1
ATOM 8957 N N . SER D 1 283 ? -34.081 -34.600 -22.367 1.00 47.33 283 SER D N 1
ATOM 8958 C CA . SER D 1 283 ? -33.580 -35.675 -21.523 1.00 47.63 283 SER D CA 1
ATOM 8959 C C . SER D 1 283 ? -32.054 -35.663 -21.379 1.00 47.41 283 SER D C 1
ATOM 8960 O O . SER D 1 283 ? -31.526 -35.645 -20.261 1.00 48.26 283 SER D O 1
ATOM 8963 N N . TRP D 1 284 ? -31.352 -35.659 -22.508 1.00 46.45 284 TRP D N 1
ATOM 8964 C CA . TRP D 1 284 ? -29.884 -35.682 -22.513 1.00 45.41 284 TRP D CA 1
ATOM 8965 C C . TRP D 1 284 ? -29.158 -34.832 -21.449 1.00 45.84 284 TRP D C 1
ATOM 8966 O O . TRP D 1 284 ? -28.014 -35.134 -21.096 1.00 45.35 284 TRP D O 1
ATOM 8977 N N . LEU D 1 285 ? -29.816 -33.785 -20.942 1.00 46.54 285 LEU D N 1
ATOM 8978 C CA . LEU D 1 285 ? -29.225 -32.889 -19.933 1.00 47.55 285 LEU D CA 1
ATOM 8979 C C . LEU D 1 285 ? -28.918 -33.509 -18.544 1.00 48.64 285 LEU D C 1
ATOM 8980 O O . LEU D 1 285 ? -27.888 -33.096 -17.946 1.00 48.20 285 LEU D O 1
#

Secondary structure (DSSP, 8-state):
--SGGGS---TTS-HHHHHHHHT--S-SSS-HHHHHHHHHHHHHHS-B--HHHHTT-----SHHHHHHHHTSSS--B-HHHHHHHHHHHHHHTT-EEEEEEEEE-TT--S---EEEEEEEEE-SS-S-EEEE--SSSS--SS-EESS-EEEEEEETTEEEEEEEEE-GGG-EEEEEEEEEBTEEEEEEEE----B-HHHHHHHHHHHHH-TT-GGGSS-EEEEE-SS-EEEEETTEEEEE-TTS-EEEEE--GGGHHHHHHHTT-----HHHHHHHHT-GGGG-/--GGGS--GGGS-HHHHHHHTT--S-SSS-HHHHHHHHHHHHTTS-B--HHHHTT-----SHHHHHHHHTSSS--B-HHHHHHHHHHHHHHTT-EEEEEEEEE-TT--S-----EEEEEEE-SS-S-EEEE--SSSS--SS-EESS-EEEEEEETTEEEEEEEEEEGGGEEEEEEEEEEBTEEEEEEEE----B-HHHHHHHHHHHHH-SS-STTSS-EEEEE-SS-EEEEETTEEEEE-TTSEEEEEE--GGGHHHHHHHTS-----HHHHHHHHTSS--/--GGGS--GGGS-HHHHHHHHT--S-SSS-HHHHHHHHHHHHTTS-B--HHHHTT------HHHHIIIIISSS----HHHHHHHHHHHHHHTT-EEEEEEEEE-TT--S-----EEEEEEE-SS-S--EEE--SSSS--SS-EESS-EEEEEEETTEEEEEEEEE-GGG-EEEEEEEEETTEEEEEEEEEEEEE-HHHHHHHHHHHHH-SS-STTSS-EEEEE-SS-EEEEETTEEEEE-TTS-EEEEE--GGGHHHHHHHTS-----HHHHHHHHT-TT--/--GGGS--GGGS-HHHHHHHTT--S-SSS-HHHHHHHHHHHHTTS-B--HHHHTT------HHHHIIIIISSS----HHHHHHHHHHHHHHTT-EEEEEEEEE-SS--S---S-EEEEEEE-SS-S--EEE--SSSS--SS-EESS-EEEEEEETTEEEEEEEEE-GGG-EEEEEEEEETTEEEEEEEE----B-HHHHHHHHHHHHH-SS-GGGSS-EEEEE-SS-EEEEETTEEEEEETTTEEEEEE--GGGHHHHHHHHH-----HHHHHHHHT-TT-

Sequence (1128 aa):
PDDPAYHWNGAELDLDAYLARIGFAGERAPTLATLRELVYRHTTAIPFENLEAVLGRPVRLDLATLQDKLVHSRRGGYCYENAGLFAAALERLGFGVTGHTGRVTMGAGGLRPATHALLRVTTADDDRVWMCDVGFGRGPLRPYELRPQPDEFTLGDWRFRLERRTGELGTDLWVLHQFGRDGWVDRYTFTTAPQYRIDFEVGNHFVSTSPRSPFTTRPFLQRFHSDRHHVLDGLTLITERPDGSADIRALTPGELPEVINELFDIELPGPDLDALTTGSWLERDDPAYHWNGAELDLDAYLARIGFAGERAPTLATLRELVYRHTTAIPFENLEAVLGRPVRLDLATLQDKLVHSRRGGYCYENAGLFAAALERLGFGVTGHTGRVTMGAGGLRPATHALLRVTTADDDRVWMCDVGFGRGPLRPYELRPQPDEFTLGDWRFRLERRTGELGTDLWVLHQFGRDGWVDRYTFTTAPQYRIDFEVGNHFVSTSPRSPFTTRPFLQRFHSDRHHVLDGLTLITERPDGSADIRALTPGELPEVINELFDIELPGPDLDALTTGSWLDDPAYHWNGAELDLDAYLARIGFAGERAPTLATLRELVYRHTTAIPFENLEAVLGRPVRLDLATLQDKLVHSRRGGYCYENAGLFAAALERLGFGVTGHTGRVTMGAGGLRPATHALLRVTTADDDRVWMCDVGFGRGPLRPYELRPQPDEFTLGDWRFRLERRTGELGTDLWVLHQFGRDGWVDRYTFTTAPQYRIDFEVGNHFVSTSPRSPFTTRPFLQRFHSDRHHVLDGLTLITERPDGSADIRALTPGELPEVINELFDIELPGPDLDALTTGSWLEDDPAYHWNGAELDLDAYLARIGFAGERAPTLATLRELVYRHTTAIPFENLEAVLGRPVRLDLATLQDKLVHSRRGGYCYENAGLFAAALERLGFGVTGHTGRVTMGAGGLRPATHALLRVTTADDDRVWMCDVGFGRGPLRPYELRPQPDEFTLGDWRFRLERRTGELGTDLWVLHQFGRDGWVDRYTFTTAPQYRIDFEVGNHFVSTSPRSPFTTRPFLQRFHSDRHHVLDGLTLITERPDGSADIRALTPGELPEVINELFDIELPGPDLDALTTGSWL

Foldseek 3Di:
DPPCQQAQPLVPDPLVLVCVQLVPDDDLAQALVRQQQLLQSLLQRAKEKLLCLQLVHADDQDVVVLCCAGRVALHHYAQSSSVSNSRSNCVVSPKDWWKWFWAFAFQHDDTGDRQGIKIWIDGPPDGWIWIRRRGHQADPSGTDTPDFFQDWDDSQLWTKGWHWDADPPRFTKIWIWTQALVGITTGIIIGPPTDGPVNNVVSRCCCRPPPVHPSSFAMWIWRYHSAWIWIDDHQKIKIIGRVRDIDIDRHALVCPQVCCCPVRSHDDDPVSSVCNSDPPSNVD/DDPQQAQPLVLAPLVLVCVQLVHDDDLAFDLVSQLSLLQSLLQGAKEKLLCLQVVHDDDQDNVRLCCATRVALHHYAQRSSLSNSRSNCVNSPKDWWKWFWFFQFQNDDGGDRQGIKIWIDGPPDGWIWIRRRGHQAGPSGIDTPDFFQDWDDSLLWIKGWHWAADPVRFTKIWIWTQAQVGITTGIIIGPDTDGDVRNVVSSCCQSPNPPHPSSAAMWMWRYDSAWIWICTRQWIKIIGRVHDIDIDGHQLVCVVVCCCVVRSHDDDPVSSVCNSDHDND/DDPFQAQPLVVAPLVLVCVQLVNPDDLAQDQVSQFQLLLSLLQRAKEWLLCLQLVHADDQDNVVLCVAGRVALHHYAQRSSVSNSRSSQVNSPKDKFWWWWAFDFQNDDGGDRQGIKIWIDGPPDRWIWIGRRRHQADVSGTDTPDFFQDWDDSQLWIKGKHFAADPVRATKIWIWTQALVGITTGIITHPDTDGPVNNVVSSCCQRPPPPHDSNAAIWIWRYHSAWIWICRRQWIKITGRVRDIDIDRHQLVRVQVCCCVVRSHDDDPVSSVCRSDPPSVD/DDPFQAQQLVVDPQVLVCVQQVNDDDLALDQVSQQQLLLSLLQRAKAKLLCLQLVHADDQDVVVLCVAGRVALHHYAQRSSLSNSRSNSVNSPKDWWWWWWAFCQQPDDTGDRQGIWIWIDGPHDGWTWIRRRGHQADPSGTDTPDQFQDWDDSQLWIKHKHWDQDPPRFTKIWIWTQALVGITTGIITGPDTDTDVNNVVSSCCCRPNPVHPSNAAMWIWHYDSAWIWICDRQWTWITGRVHDIDIDGHQLVCVQVCCCVVRSHHDDPVSSVCNSVDPSD

Nearest PDB structures (foldseek):
  3d9w-assembly1_A  TM=1.004E+00  e=2.550E-62  Nocardia farcinica
  4guz-assembly1_A  TM=9.429E-01  e=6.822E-32  Mycobacteroides abscessus ATCC 19977
  4nv8-assembly3_B  TM=9.320E-01  e=7.723E-25  Mesorhizobium japonicum MAFF 303099
  2bsz-assembly2_B  TM=9.236E-01  e=9.315E-24  Mesorhizobium loti
  2bsz-assembly1_A  TM=9.349E-01  e=7.145E-23  Mesorhizobium loti

Solvent-accessible surface area: 43416 Å² total; per-residue (Å²): 114,128,59,92,15,48,61,3,44,3,57,56,7,53,17,51,22,0,5,78,69,8,34,24,88,33,121,128,25,30,32,31,78,4,0,100,31,0,0,60,78,1,10,27,15,9,0,8,2,3,0,23,10,26,35,71,92,73,15,138,39,67,9,60,50,1,16,88,27,0,16,105,52,93,25,0,0,1,10,3,2,4,1,13,0,0,0,0,0,0,48,83,12,52,14,29,22,9,0,0,16,0,28,37,19,80,44,58,50,47,26,91,32,32,19,8,1,0,0,40,0,49,14,77,81,48,136,103,28,24,0,1,2,7,1,28,13,9,2,3,2,47,4,3,31,24,118,57,23,79,114,80,37,81,16,40,96,4,64,1,83,0,51,122,114,99,25,63,72,62,36,56,46,10,2,0,28,9,44,6,139,140,24,63,33,39,0,0,19,2,43,32,23,16,36,15,65,40,19,5,38,14,4,6,21,12,13,8,62,3,117,182,4,102,49,31,60,106,0,53,0,11,22,4,36,46,80,88,6,13,17,0,58,7,52,56,10,17,22,12,89,23,101,10,47,40,81,111,120,92,9,71,43,61,62,1,43,110,9,2,59,109,51,0,37,2,102,15,82,37,106,14,47,98,46,4,39,98,15,92,28,42,147,201,159,59,94,20,70,79,4,30,2,97,105,6,76,22,85,26,1,1,75,69,5,39,13,92,30,120,128,26,33,30,29,71,3,0,90,48,0,0,54,91,1,9,24,11,11,0,12,2,4,0,22,4,28,32,69,86,95,13,152,39,62,6,62,42,0,18,89,27,0,19,111,53,84,24,0,0,3,16,4,2,5,1,13,0,0,0,0,0,0,51,96,10,52,11,34,22,13,0,0,21,0,33,50,20,91,44,59,58,45,18,122,31,30,20,6,2,0,0,43,0,55,14,83,79,59,140,94,32,23,0,1,1,9,1,27,11,13,3,1,2,58,2,3,33,25,115,66,22,88,116,83,39,73,15,45,97,3,64,0,80,0,64,131,107,96,26,49,68,62,40,41,41,8,0,0,32,6,21,3,71,88,6,75,27,33,0,0,18,3,44,35,22,13,31,18,67,29,17,5,57,12,4,9,28,8,13,11,66,0,118,151,8,93,58,34,80,98,0,49,0,10,21,4,36,49,76,89,10,9,16,0,46,0,40,3,15,15,18,5,84,18,94,0,32,2,63,7,102,12,6,73,44,66,55,1,36,110,9,1,41,120,54,0,39,0,96,16,72,43,95,16,30,83,53,2,25,102,32,118,57,102,162,59,96,18,80,67,6,38,2,50,70,8,49,18,68,25,0,2,74,74,7,36,15,93,22,115,129,22,36,28,31,77,4,0,93,38,0,0,64,63,0,9,26,18,10,2,9,0,3,0,23,6,24,36,72,88,75,12,140,44,60,11,70,46,0,11,84,24,0,14,106,42,96,19,0,0,0,9,4,1,4,2,14,0,1,0,0,0,0,52,86,10,44,13,36,21,10,0,0,20,1,32,33,21,77,49,59,61,43,25,87,35,28,22,8,1,0,1,35,0,56,19,74,87,42,143,105,29,25,1,1,2,9,1,28,14,11,2,2,1,52,2,2,18,25,121,74,23,84,118,81,38,72,17,38,102,3,62,0,78,0,59,110,111,86,23,64,69,48,48,42,46,10,0,0,25,8,36,8,132,130,27,74,28,30,0,0,16,3,38,25,15,14,31,16,68,19,16,5,54,13,4,9,32,6,10,13,61,1,114,131,8,84,48,34,78,106,0,50,0,14,23,4,51,51,66,97,6,17,22,0,49,1,43,52,13,10,23,11,77,21,94,10,48,33,83,109,118,91,8,66,43,56,63,2,40,123,4,2,48,118,57,0,36,1,83,19,81,48,93,22,36,95,49,2,28,109,20,94,49,52,189,160,55,97,23,71,76,4,44,1,100,107,6,66,16,86,28,0,3,75,64,7,41,24,91,35,116,126,24,29,30,30,74,4,0,97,31,1,0,61,80,1,12,26,15,10,0,10,0,3,0,26,7,26,33,68,85,86,15,117,33,59,8,62,45,1,18,83,24,0,15,100,47,87,24,0,0,0,8,2,3,4,2,11,0,1,0,0,1,0,48,99,12,47,13,30,18,10,0,0,24,1,29,47,26,85,43,72,42,42,22,102,29,27,26,6,1,0,0,32,0,47,12,80,79,60,130,106,26,27,0,1,2,9,1,25,13,13,3,0,3,49,3,3,28,26,113,58,24,75,119,96,42,79,18,40,94,4,75,2,80,0,49,122,106,99,18,73,74,60,43,58,52,8,3,0,19,4,21,5,72,83,12,71,31,42,0,0,20,3,36,31,18,14,29,16,74,32,16,5,39,14,5,8,22,8,8,11,64,3,118,150,5,98,48,31,71,105,0,51,0,8,17,4,37,45,80,83,12,8,14,0,40,0,39,9,6,15,21,5,78,20,88,1,18,1,55,7,103,14,8,69,40,59,62,0,41,114,12,1,61,108,58,0,39,1,100,21,86,41,105,20,40,85,47,2,37,104,14,123,57,100

CATH classification: 3.30.2140.10 (+1 more: 2.40.128.150)

B-factor: mean 28.58, std 7.24, range [4.45, 57.11]

InterPro domains:
  IPR001447 Arylamine N-acetyltransferase [PF00797] (34-272)
  IPR001447 Arylamine N-acetyltransferase [PR01543] (34-57)
  IPR001447 Arylamine N-acetyltransferase [PR01543] (58-81)
  IPR001447 Arylamine N-acetyltransferase [PR01543] (82-104)
  IPR001447 Arylamine N-acetyltransferase [PR01543] (115-140)
  IPR001447 Arylamine N-acetyltransferase [PTHR11786] (18-273)
  IPR038765 Papain-like cysteine peptidase superfamily [SSF54001] (15-274)

Organism: Nocardia farcinica (strain IFM 10152) (NCBI:txid247156)